Protein AF-T1IPJ6-F1 (afdb_monomer_lite)

Organism: Strigamia maritima (NCBI:txid126957)

Foldseek 3Di:
DLVVLLVQLLVCLVVLPLVSNLVSLVVLPPDDDDPVSLVSSVPQQQAQSDQQGGPLLSNQLVVNLSNNLSSVVSPRQQQRAYPVRAGSCNSNPDPSNLLSLQCSLLVCLLVQVLVSVVRSVNSPNDLQDANDLVWRQGSLLSNLARHDLVSNVSSVVSPHDLCDATPQQDGSLLSNLLVVPLRNNLSSLLSPHDQPRAGCHDPRHRHGSLNSCVVPPVSNVSNVVSVVVPPPDDDDDDDDDDPDDDPDDDDDDDDDDDDDDDDDDDDDDDDDDDDPPDPVVVVVLVVLLVLQFLNFPDKDFDDDDWAFQQAAAEEEEADDPDNPCPVLLVLLCVVLVVLLVVLNGHYDHPYHDDDDDDPPAAYEYEEEDLVVDPDALWWKWWGHHRYTYIYHNDSNVSLQNSLSVSSQCLSCSVVSTGTTMIGTGFWLAQAFEEEDEFEFLAWFWDLVLLLLVLLLVLSLSHQEYEYEYEDDPPDLDTNDDLVSLLVSQVSSVSSNHAYEDEYEYPDLDDDLVVVLVSVVVSVVSHPDQQEYEYDASRLVSCVVVLNQQPVCVSSVHDPNHQYEYEDAADDPSSVVSHHPRYEYEHEHAALDVRLVVRLVVCVVSVHAYEYEQEFLQQAEQQSLLLVSLVRLLSRLVSCSSHNYQYYYDHHPHQAGHDPLSVVSNSSSSSSSRRPVPDPCPSVLPCSLQSCCVSPQVWPVSCLSNLSNVLSVLQVVLQVQQDDDDDPRSHGLLVCLLQPVLPRRCFQPALVSLVVSLVVLVVSLVSLVVTDRPPSSLSVNLSSLSSNLSSLSSSQQQVQQDDPPDPDNTGDRPDLLSGDLVSLVVSLVSLVVSLVSLQVSSVVTTDPGNNCSNSVSSVVVSVSSDPPVPPPPPDD

Structure (mmCIF, N/CA/C/O backbone):
data_AF-T1IPJ6-F1
#
_entry.id   AF-T1IPJ6-F1
#
loop_
_atom_site.group_PDB
_atom_site.id
_atom_site.type_symbol
_atom_site.label_atom_id
_atom_site.label_alt_id
_atom_site.label_comp_id
_atom_site.label_asym_id
_atom_site.label_entity_id
_atom_site.label_seq_id
_atom_site.pdbx_PDB_ins_code
_atom_site.Cartn_x
_atom_site.Cartn_y
_atom_site.Cartn_z
_atom_site.occupancy
_atom_site.B_iso_or_equiv
_atom_site.auth_seq_id
_atom_site.auth_comp_id
_atom_site.auth_asym_id
_atom_site.auth_atom_id
_atom_site.pdbx_PDB_model_num
ATOM 1 N N . MET A 1 1 ? -5.850 -49.292 -16.847 1.00 57.34 1 MET A N 1
ATOM 2 C CA . MET A 1 1 ? -4.656 -48.462 -17.095 1.00 57.34 1 MET A CA 1
ATOM 3 C C . MET A 1 1 ? -3.926 -48.134 -15.794 1.00 57.34 1 MET A C 1
ATOM 5 O O . MET A 1 1 ? -2.875 -48.712 -15.601 1.00 57.34 1 MET A O 1
ATOM 9 N N . LEU A 1 2 ? -4.477 -47.335 -14.860 1.00 63.59 2 LEU A N 1
ATOM 10 C CA . LEU A 1 2 ? -3.765 -46.975 -13.610 1.00 63.59 2 LEU A CA 1
ATOM 11 C C . LEU A 1 2 ? -3.321 -48.197 -12.777 1.00 63.59 2 LEU A C 1
ATOM 13 O O . LEU A 1 2 ? -2.145 -48.334 -12.485 1.00 63.59 2 LEU A O 1
ATOM 17 N N . LYS A 1 3 ? -4.234 -49.143 -12.510 1.00 68.06 3 LYS A N 1
ATOM 18 C CA . LYS A 1 3 ? -3.939 -50.383 -11.763 1.00 68.06 3 LYS A CA 1
ATOM 19 C C . LYS A 1 3 ? -2.838 -51.242 -12.405 1.00 68.06 3 LYS A C 1
ATOM 21 O O . LYS A 1 3 ? -1.989 -51.778 -11.714 1.00 68.06 3 LYS A O 1
ATOM 26 N N . GLU A 1 4 ? -2.822 -51.315 -13.733 1.00 73.00 4 GLU A N 1
ATOM 27 C CA . GLU A 1 4 ? -1.823 -52.071 -14.500 1.00 73.00 4 GLU A CA 1
ATOM 28 C C . GLU A 1 4 ? -0.438 -51.406 -14.443 1.00 73.00 4 GLU A C 1
ATOM 30 O O . GLU A 1 4 ? 0.579 -52.087 -14.346 1.00 73.00 4 GLU A O 1
ATOM 35 N N . VAL A 1 5 ? -0.389 -50.068 -14.436 1.00 74.19 5 VAL A N 1
ATOM 36 C CA . VAL A 1 5 ? 0.849 -49.306 -14.209 1.00 74.19 5 VAL A CA 1
ATOM 37 C C . VAL A 1 5 ? 1.348 -49.510 -12.777 1.00 74.19 5 VAL A C 1
ATOM 39 O O . VAL A 1 5 ? 2.530 -49.791 -12.591 1.00 74.19 5 VAL A O 1
ATOM 42 N N . THR A 1 6 ? 0.464 -49.447 -11.777 1.00 76.81 6 THR A N 1
ATOM 43 C CA . THR A 1 6 ? 0.811 -49.694 -10.369 1.00 76.81 6 THR A CA 1
ATOM 44 C C . THR A 1 6 ? 1.368 -51.105 -10.162 1.00 76.81 6 THR A C 1
ATOM 46 O O . THR A 1 6 ? 2.433 -51.250 -9.565 1.00 76.81 6 THR A O 1
ATOM 49 N N . ASP A 1 7 ? 0.727 -52.134 -10.725 1.00 80.81 7 ASP A N 1
ATOM 50 C CA . ASP A 1 7 ? 1.185 -53.527 -10.627 1.00 80.81 7 ASP A CA 1
ATOM 51 C C . ASP A 1 7 ? 2.564 -53.724 -11.296 1.00 80.81 7 ASP A C 1
ATOM 53 O O . ASP A 1 7 ? 3.438 -54.410 -10.755 1.00 80.81 7 ASP A O 1
ATOM 57 N N . ASN A 1 8 ? 2.808 -53.060 -12.434 1.00 81.94 8 ASN A N 1
ATOM 58 C CA . ASN A 1 8 ? 4.106 -53.076 -13.116 1.00 81.94 8 ASN A CA 1
ATOM 59 C C . ASN A 1 8 ? 5.209 -52.377 -12.303 1.00 81.94 8 ASN A C 1
ATOM 61 O O . ASN A 1 8 ? 6.332 -52.883 -12.237 1.00 81.94 8 ASN A O 1
ATOM 65 N N . VAL A 1 9 ? 4.902 -51.244 -11.659 1.00 84.00 9 VAL A N 1
ATOM 66 C CA . VAL A 1 9 ? 5.847 -50.533 -10.781 1.00 84.00 9 VAL A CA 1
ATOM 67 C C . VAL A 1 9 ? 6.158 -51.369 -9.538 1.00 84.00 9 VAL A C 1
ATOM 69 O O . VAL A 1 9 ? 7.330 -51.535 -9.210 1.00 84.00 9 VAL A O 1
ATOM 72 N N . ILE A 1 10 ? 5.154 -51.978 -8.895 1.00 86.88 10 ILE A N 1
ATOM 73 C CA . ILE A 1 10 ? 5.358 -52.879 -7.747 1.00 86.88 10 ILE A CA 1
ATOM 74 C C . ILE A 1 10 ? 6.258 -54.058 -8.142 1.00 86.88 10 ILE A C 1
ATOM 76 O O . ILE A 1 10 ? 7.219 -54.362 -7.434 1.00 86.88 10 ILE A O 1
ATOM 80 N N . SER A 1 11 ? 6.005 -54.688 -9.295 1.00 86.75 11 SER A N 1
ATOM 81 C CA . SER A 1 11 ? 6.833 -55.791 -9.797 1.00 86.75 11 SER A CA 1
ATOM 82 C C . SER A 1 11 ? 8.279 -55.357 -10.075 1.00 86.75 11 SER A C 1
ATOM 84 O O . SER A 1 11 ? 9.223 -56.078 -9.743 1.00 86.75 11 SER A O 1
ATOM 86 N N . ALA A 1 12 ? 8.477 -54.158 -10.634 1.00 87.38 12 ALA A N 1
ATOM 87 C CA . ALA A 1 12 ? 9.804 -53.602 -10.885 1.00 87.38 12 ALA A CA 1
ATOM 88 C C . ALA A 1 12 ? 10.570 -53.302 -9.584 1.00 87.38 12 ALA A C 1
ATOM 90 O O . ALA A 1 12 ? 11.761 -53.612 -9.505 1.00 87.38 12 ALA A O 1
ATOM 91 N N . ILE A 1 13 ? 9.888 -52.778 -8.556 1.00 89.31 13 ILE A N 1
ATOM 92 C CA . ILE A 1 13 ? 10.457 -52.559 -7.217 1.00 89.31 13 ILE A CA 1
ATOM 93 C C . ILE A 1 13 ? 10.839 -53.902 -6.582 1.00 89.31 13 ILE A C 1
ATOM 95 O O . ILE A 1 13 ? 11.974 -54.078 -6.155 1.00 89.31 13 ILE A O 1
ATOM 99 N N . GLN A 1 14 ? 9.967 -54.913 -6.605 1.00 88.31 14 GLN A N 1
ATOM 100 C CA . GLN A 1 14 ? 10.289 -56.245 -6.065 1.00 88.31 14 GLN A CA 1
ATOM 101 C C . GLN A 1 14 ? 11.511 -56.894 -6.740 1.00 88.31 14 GLN A C 1
ATOM 103 O O . GLN A 1 14 ? 12.242 -57.652 -6.105 1.00 88.31 14 GLN A O 1
ATOM 108 N N . GLN A 1 15 ? 11.758 -56.574 -8.012 1.00 87.50 15 GLN A N 1
ATOM 109 C CA . GLN A 1 15 ? 12.904 -57.062 -8.784 1.00 87.50 15 GLN A CA 1
ATOM 110 C C . GLN A 1 15 ? 14.141 -56.148 -8.709 1.00 87.50 15 GLN A C 1
ATOM 112 O O . GLN A 1 15 ? 15.172 -56.488 -9.286 1.00 87.50 15 GLN A O 1
ATOM 117 N N . GLY A 1 16 ? 14.057 -54.992 -8.039 1.00 86.50 16 GLY A N 1
ATOM 118 C CA . GLY A 1 16 ? 15.157 -54.027 -7.914 1.00 86.50 16 GLY A CA 1
ATOM 119 C C . GLY A 1 16 ? 15.532 -53.309 -9.215 1.00 86.50 16 GLY A C 1
ATOM 120 O O . GLY A 1 16 ? 16.659 -52.834 -9.353 1.00 86.50 16 GLY A O 1
ATOM 121 N N . ARG A 1 17 ? 14.617 -53.231 -10.189 1.00 87.94 17 ARG A N 1
ATOM 122 C CA . ARG A 1 17 ? 14.863 -52.628 -11.511 1.00 87.94 17 ARG A CA 1
ATOM 123 C C . ARG A 1 17 ? 14.587 -51.122 -11.514 1.00 87.94 17 ARG A C 1
ATOM 125 O O . ARG A 1 17 ? 13.524 -50.669 -11.940 1.00 87.94 17 ARG A O 1
ATOM 132 N N . ALA A 1 18 ? 15.552 -50.340 -11.027 1.00 86.12 18 ALA A N 1
ATOM 133 C CA . ALA A 1 18 ? 15.455 -48.878 -10.925 1.00 86.12 18 ALA A CA 1
ATOM 134 C C . ALA A 1 18 ? 15.287 -48.167 -12.286 1.00 86.12 18 ALA A C 1
ATOM 136 O O . ALA A 1 18 ? 14.641 -47.126 -12.376 1.00 86.12 18 ALA A O 1
ATOM 137 N N . ASP A 1 19 ? 15.844 -48.738 -13.352 1.00 81.94 19 ASP A N 1
ATOM 138 C CA . ASP A 1 19 ? 15.721 -48.295 -14.744 1.00 81.94 19 ASP A CA 1
ATOM 139 C C . ASP A 1 19 ? 14.279 -48.393 -15.268 1.00 81.94 19 ASP A C 1
ATOM 141 O O . ASP A 1 19 ? 13.773 -47.459 -15.898 1.00 81.94 19 ASP A O 1
ATOM 145 N N . VAL A 1 20 ? 13.597 -49.495 -14.947 1.00 81.31 20 VAL A N 1
ATOM 146 C CA . VAL A 1 20 ? 12.186 -49.717 -15.286 1.00 81.31 20 VAL A CA 1
ATOM 147 C C . VAL A 1 20 ? 11.293 -48.791 -14.463 1.00 81.31 20 VAL A C 1
ATOM 149 O O . VAL A 1 20 ? 10.418 -48.145 -15.032 1.00 81.31 20 VAL A O 1
ATOM 152 N N . VAL A 1 21 ? 11.552 -48.649 -13.157 1.00 82.62 21 VAL A N 1
ATOM 153 C CA . VAL A 1 21 ? 10.819 -47.709 -12.287 1.00 82.62 21 VAL A CA 1
ATOM 154 C C . VAL A 1 21 ? 10.954 -46.272 -12.798 1.00 82.62 21 VAL A C 1
ATOM 156 O O . VAL A 1 21 ? 9.948 -45.589 -12.965 1.00 82.62 21 VAL A O 1
ATOM 159 N N . ARG A 1 22 ? 12.172 -45.827 -13.136 1.00 81.44 22 ARG A N 1
ATOM 160 C CA . ARG A 1 22 ? 12.411 -44.495 -13.712 1.00 81.44 22 ARG A CA 1
ATOM 161 C C . ARG A 1 22 ? 11.648 -44.300 -15.018 1.00 81.44 22 ARG A C 1
ATOM 163 O O . ARG A 1 22 ? 11.016 -43.265 -15.176 1.00 81.44 22 ARG A O 1
ATOM 170 N N . SER A 1 23 ? 11.694 -45.282 -15.918 1.00 79.31 23 SER A N 1
ATOM 171 C CA . SER A 1 23 ? 11.015 -45.204 -17.218 1.00 79.31 23 SER A CA 1
ATOM 172 C C . SER A 1 23 ? 9.496 -45.128 -17.059 1.00 79.31 23 SER A C 1
ATOM 174 O O . SER A 1 23 ? 8.848 -44.325 -17.723 1.00 79.31 23 SER A O 1
ATOM 176 N N . LEU A 1 24 ? 8.922 -45.919 -16.149 1.00 73.56 24 LEU A N 1
ATOM 177 C CA . LEU A 1 24 ? 7.483 -45.924 -15.877 1.00 73.56 24 LEU A CA 1
ATOM 178 C C . LEU A 1 24 ? 7.009 -44.625 -15.204 1.00 73.56 24 LEU A C 1
ATOM 180 O O . LEU A 1 24 ? 5.943 -44.135 -15.556 1.00 73.56 24 LEU A O 1
ATOM 184 N N . ILE A 1 25 ? 7.815 -44.037 -14.311 1.00 71.19 25 ILE A N 1
ATOM 185 C CA . ILE A 1 25 ? 7.534 -42.733 -13.680 1.00 71.19 25 ILE A CA 1
ATOM 186 C C . ILE A 1 25 ? 7.756 -41.568 -14.668 1.00 71.19 25 ILE A C 1
ATOM 188 O O . ILE A 1 25 ? 7.044 -40.566 -14.617 1.00 71.19 25 ILE A O 1
ATOM 192 N N . SER A 1 26 ? 8.708 -41.678 -15.603 1.00 64.44 26 SER A N 1
ATOM 193 C CA . SER A 1 26 ? 8.954 -40.640 -16.615 1.00 64.44 26 SER A CA 1
ATOM 194 C C . SER A 1 26 ? 7.935 -40.655 -17.755 1.00 64.44 26 SER A C 1
ATOM 196 O O . SER A 1 26 ? 7.576 -39.592 -18.246 1.00 64.44 26 SER A O 1
ATOM 198 N N . LEU A 1 27 ? 7.436 -41.832 -18.155 1.00 58.78 27 LEU A N 1
ATOM 199 C CA . LEU A 1 27 ? 6.399 -41.971 -19.188 1.00 58.78 27 LEU A CA 1
ATOM 200 C C . LEU A 1 27 ? 5.051 -41.368 -18.755 1.00 58.78 27 LEU A C 1
ATOM 202 O O . LEU A 1 27 ? 4.251 -41.003 -19.609 1.00 58.78 27 LEU A O 1
ATOM 206 N N . SER A 1 28 ? 4.807 -41.201 -17.450 1.00 49.44 28 SER A N 1
ATOM 207 C CA . SER A 1 28 ? 3.683 -40.409 -16.926 1.00 49.44 28 SER A CA 1
ATOM 208 C C . SER A 1 28 ? 3.908 -38.888 -16.953 1.00 49.44 28 SER A C 1
ATOM 210 O O . SER A 1 28 ? 2.969 -38.144 -16.685 1.00 49.44 28 SER A O 1
ATOM 212 N N . GLY A 1 29 ? 5.118 -38.415 -17.278 1.00 44.47 29 GLY A N 1
ATOM 213 C CA . GLY A 1 29 ? 5.502 -36.997 -17.236 1.00 44.47 29 GLY A CA 1
ATOM 214 C C . GLY A 1 29 ? 6.046 -36.410 -18.544 1.00 44.47 29 GLY A C 1
ATOM 215 O O . GLY A 1 29 ? 6.404 -35.235 -18.560 1.00 44.47 29 GLY A O 1
ATOM 216 N N . SER A 1 30 ? 6.134 -37.179 -19.632 1.00 37.66 30 SER A N 1
ATOM 217 C CA . SER A 1 30 ? 6.781 -36.738 -20.874 1.00 37.66 30 SER A CA 1
ATOM 218 C C . SER A 1 30 ? 5.843 -36.694 -22.080 1.00 37.66 30 SER A C 1
ATOM 220 O O . SER A 1 30 ? 6.187 -37.279 -23.096 1.00 37.66 30 SER A O 1
ATOM 222 N N . ASP A 1 31 ? 4.695 -36.022 -21.957 1.00 35.75 31 ASP A N 1
ATOM 223 C CA . ASP A 1 31 ? 3.960 -35.415 -23.078 1.00 35.75 31 ASP A CA 1
ATOM 224 C C . ASP A 1 31 ? 2.959 -34.358 -22.548 1.00 35.75 31 ASP A C 1
ATOM 226 O O . ASP A 1 31 ? 2.147 -34.634 -21.665 1.00 35.75 31 ASP A O 1
ATOM 230 N N . ASP A 1 32 ? 3.066 -33.145 -23.101 1.00 35.41 32 ASP A N 1
ATOM 231 C CA . ASP A 1 32 ? 2.156 -31.990 -23.050 1.00 35.41 32 ASP A CA 1
ATOM 232 C C . ASP A 1 32 ? 1.710 -31.362 -21.708 1.00 35.41 32 ASP A C 1
ATOM 234 O O . ASP A 1 32 ? 1.097 -31.985 -20.845 1.00 35.41 32 ASP A O 1
ATOM 238 N N . ASN A 1 33 ? 1.967 -30.043 -21.648 1.00 39.28 33 ASN A N 1
ATOM 239 C CA . ASN A 1 33 ? 1.300 -28.865 -21.044 1.00 39.28 33 ASN A CA 1
ATOM 240 C C . ASN A 1 33 ? -0.106 -28.962 -20.385 1.00 39.28 33 ASN A C 1
ATOM 242 O O . ASN A 1 33 ? -0.797 -27.950 -20.272 1.00 39.28 33 ASN A O 1
ATOM 246 N N . SER A 1 34 ? -0.553 -30.113 -19.902 1.00 37.41 34 SER A N 1
ATOM 247 C CA . SER A 1 34 ? -1.817 -30.266 -19.186 1.00 37.41 34 SER A CA 1
ATOM 248 C C . SER A 1 34 ? -1.556 -30.389 -17.686 1.00 37.41 34 SER A C 1
ATOM 250 O O . SER A 1 34 ? -0.837 -31.271 -17.213 1.00 37.41 34 SER A O 1
ATOM 252 N N . THR A 1 35 ? -2.175 -29.500 -16.914 1.00 39.72 35 THR A N 1
ATOM 253 C CA . THR A 1 35 ? -2.265 -29.582 -15.452 1.00 39.72 35 THR A CA 1
ATOM 254 C C . THR A 1 35 ? -2.749 -30.966 -14.989 1.00 39.72 35 THR A C 1
ATOM 256 O O . THR A 1 35 ? -2.318 -31.434 -13.945 1.00 39.72 35 THR A O 1
ATOM 259 N N . GLU A 1 36 ? -3.519 -31.700 -15.798 1.00 36.47 36 GLU A N 1
ATOM 260 C CA . GLU A 1 36 ? -3.984 -33.065 -15.507 1.00 36.47 36 GLU A CA 1
ATOM 261 C C . GLU A 1 36 ? -2.884 -34.134 -15.314 1.00 36.47 36 GLU A C 1
ATOM 263 O O . GLU A 1 36 ? -3.099 -35.074 -14.546 1.00 36.47 36 GLU A O 1
ATOM 268 N N . ASN A 1 37 ? -1.705 -34.039 -15.944 1.00 38.59 37 ASN A N 1
ATOM 269 C CA . ASN A 1 37 ? -0.691 -35.112 -15.853 1.00 38.59 37 ASN A CA 1
ATOM 270 C C . ASN A 1 37 ? 0.210 -35.016 -14.605 1.00 38.59 37 ASN A C 1
ATOM 272 O O . ASN A 1 37 ? 0.596 -36.043 -14.036 1.00 38.59 37 ASN A O 1
ATOM 276 N N . VAL A 1 38 ? 0.452 -33.805 -14.088 1.00 41.94 38 VAL A N 1
ATOM 277 C CA . VAL A 1 38 ? 1.036 -33.624 -12.741 1.00 41.94 38 VAL A CA 1
ATOM 278 C C . VAL A 1 38 ? 0.061 -34.149 -11.679 1.00 41.94 38 VAL A C 1
ATOM 280 O O . VAL A 1 38 ? 0.471 -34.831 -10.739 1.00 41.94 38 VAL A O 1
ATOM 283 N N . PHE A 1 39 ? -1.244 -33.937 -11.890 1.00 40.78 39 PHE A N 1
ATOM 284 C CA . PHE A 1 39 ? -2.306 -34.502 -11.056 1.00 40.78 39 PHE A CA 1
ATOM 285 C C . PHE A 1 39 ? -2.345 -36.041 -11.091 1.00 40.78 39 PHE A C 1
ATOM 287 O O . PHE A 1 39 ? -2.581 -36.647 -10.053 1.00 40.78 39 PHE A O 1
ATOM 294 N N . ARG A 1 40 ? -2.055 -36.702 -12.224 1.00 43.94 40 ARG A N 1
ATOM 295 C CA . ARG A 1 40 ? -2.034 -38.180 -12.317 1.00 43.94 40 ARG A CA 1
ATOM 296 C C . ARG A 1 40 ? -0.819 -38.840 -11.663 1.00 43.94 40 ARG A C 1
ATOM 298 O O . ARG A 1 40 ? -0.954 -39.943 -11.140 1.00 43.94 40 ARG A O 1
ATOM 305 N N . THR A 1 41 ? 0.343 -38.185 -11.672 1.00 48.28 41 THR A N 1
ATOM 306 C CA . THR A 1 41 ? 1.586 -38.747 -11.105 1.00 48.28 41 THR A CA 1
ATOM 307 C C . THR A 1 41 ? 1.587 -38.676 -9.571 1.00 48.28 41 THR A C 1
ATOM 309 O O . THR A 1 41 ? 1.975 -39.636 -8.908 1.00 48.28 41 THR A O 1
ATOM 312 N N . ASN A 1 42 ? 1.025 -37.604 -8.997 1.00 51.09 42 ASN A N 1
ATOM 313 C CA . ASN A 1 42 ? 0.790 -37.501 -7.551 1.00 51.09 42 ASN A CA 1
ATOM 314 C C . ASN A 1 42 ? -0.310 -38.447 -7.037 1.00 51.09 42 ASN A C 1
ATOM 316 O O . ASN A 1 42 ? -0.324 -38.755 -5.848 1.00 51.09 42 ASN A O 1
ATOM 320 N N . MET A 1 43 ? -1.214 -38.925 -7.905 1.00 52.44 43 MET A N 1
ATOM 321 C CA . MET A 1 43 ? -2.406 -39.672 -7.481 1.00 52.44 43 MET A CA 1
ATOM 322 C C . MET A 1 43 ? -2.145 -41.122 -7.059 1.00 52.44 43 MET A C 1
ATOM 324 O O . MET A 1 43 ? -3.061 -41.720 -6.531 1.00 52.44 43 MET A O 1
ATOM 328 N N . PHE A 1 44 ? -0.967 -41.714 -7.307 1.00 72.62 44 PHE A N 1
ATOM 329 C CA . PHE A 1 44 ? -0.690 -43.102 -6.878 1.00 72.62 44 PHE A CA 1
ATOM 330 C C . PHE A 1 44 ? 0.613 -43.287 -6.088 1.00 72.62 44 PHE A C 1
ATOM 332 O O . PHE A 1 44 ? 0.774 -44.308 -5.423 1.00 72.62 44 PHE A O 1
ATOM 339 N N . ILE A 1 45 ? 1.565 -42.345 -6.152 1.00 80.81 45 ILE A N 1
ATOM 340 C CA . ILE A 1 45 ? 2.873 -42.486 -5.480 1.00 80.81 45 ILE A CA 1
ATOM 341 C C . ILE A 1 45 ? 2.714 -42.581 -3.954 1.00 80.81 45 ILE A C 1
ATOM 343 O O . ILE A 1 45 ? 3.431 -43.348 -3.304 1.00 80.81 45 ILE A O 1
ATOM 347 N N . ASN A 1 46 ? 1.746 -41.846 -3.403 1.00 86.31 46 ASN A N 1
ATOM 348 C CA . ASN A 1 46 ? 1.460 -41.786 -1.970 1.00 86.31 46 ASN A CA 1
ATOM 349 C C . ASN A 1 46 ? 0.271 -42.670 -1.547 1.00 86.31 46 ASN A C 1
ATOM 351 O O . ASN A 1 46 ? -0.085 -42.684 -0.371 1.00 86.31 46 ASN A O 1
ATOM 355 N N . ASP A 1 47 ? -0.314 -43.437 -2.472 1.00 85.38 47 ASP A N 1
ATOM 356 C CA . ASP A 1 47 ? -1.413 -44.354 -2.172 1.00 85.38 47 ASP A CA 1
ATOM 357 C C . ASP A 1 47 ? -0.910 -45.629 -1.478 1.00 85.38 47 ASP A C 1
ATOM 359 O O . ASP A 1 47 ? 0.179 -46.143 -1.753 1.00 85.38 47 ASP A O 1
ATOM 363 N N . LEU A 1 48 ? -1.747 -46.197 -0.608 1.00 83.50 48 LEU A N 1
ATOM 364 C CA . LEU A 1 48 ? -1.491 -47.458 0.097 1.00 83.50 48 LEU A CA 1
ATOM 365 C C . LEU A 1 48 ? -1.743 -48.665 -0.821 1.00 83.50 48 LEU A C 1
ATOM 367 O O . LEU A 1 48 ? -2.724 -49.393 -0.679 1.00 83.50 48 LEU A O 1
ATOM 371 N N . VAL A 1 49 ? -0.859 -48.853 -1.799 1.00 84.12 49 VAL A N 1
ATOM 372 C CA . VAL A 1 49 ? -1.010 -49.854 -2.872 1.00 84.12 49 VAL A CA 1
ATOM 373 C C . VAL A 1 49 ? -0.368 -51.211 -2.566 1.00 84.12 49 VAL A C 1
ATOM 375 O O . VAL A 1 49 ? -0.565 -52.162 -3.319 1.00 84.12 49 VAL A O 1
ATOM 378 N N . THR A 1 50 ? 0.396 -51.330 -1.477 1.00 82.31 50 THR A N 1
ATOM 379 C CA . THR A 1 50 ? 1.080 -52.572 -1.074 1.00 82.31 50 THR A CA 1
ATOM 380 C C . THR A 1 50 ? 0.681 -53.000 0.339 1.00 82.31 50 THR A C 1
ATOM 382 O O . THR A 1 50 ? 0.200 -52.185 1.126 1.00 82.31 50 THR A O 1
ATOM 385 N N . GLU A 1 51 ? 0.934 -54.263 0.706 1.00 78.19 51 GLU A N 1
ATOM 386 C CA . GLU A 1 51 ? 0.748 -54.741 2.092 1.00 78.19 51 GLU A CA 1
ATOM 387 C C . GLU A 1 51 ? 1.587 -53.945 3.110 1.00 78.19 51 GLU A C 1
ATOM 389 O O . GLU A 1 51 ? 1.210 -53.830 4.274 1.00 78.19 51 GLU A O 1
ATOM 394 N N . GLU A 1 52 ? 2.700 -53.358 2.663 1.00 76.25 52 GLU A N 1
ATOM 395 C CA . GLU A 1 52 ? 3.617 -52.551 3.475 1.00 76.25 52 GLU A CA 1
ATOM 396 C C . GLU A 1 52 ? 3.238 -51.063 3.527 1.00 76.25 52 GLU A C 1
ATOM 398 O O . GLU A 1 52 ? 3.882 -50.304 4.250 1.00 76.25 52 GLU A O 1
ATOM 403 N N . GLY A 1 53 ? 2.216 -50.636 2.775 1.00 87.19 53 GLY A N 1
ATOM 404 C CA . GLY A 1 53 ? 1.808 -49.240 2.608 1.00 87.19 53 GLY A CA 1
ATOM 405 C C . GLY A 1 53 ? 2.097 -48.701 1.206 1.00 87.19 53 GLY A C 1
ATOM 406 O O . GLY A 1 53 ? 1.731 -49.322 0.204 1.00 87.19 53 GLY A O 1
ATOM 407 N N . THR A 1 54 ? 2.733 -47.531 1.125 1.00 90.62 54 THR A N 1
ATOM 408 C CA . THR A 1 54 ? 3.064 -46.876 -0.156 1.00 90.62 54 THR A CA 1
ATOM 409 C C . THR A 1 54 ? 4.222 -47.558 -0.890 1.00 90.62 54 THR A C 1
ATOM 411 O O . THR A 1 54 ? 4.949 -48.381 -0.327 1.00 90.62 54 THR A O 1
ATOM 414 N N . LEU A 1 55 ? 4.449 -47.180 -2.153 1.00 89.50 55 LEU A N 1
ATOM 415 C CA . LEU A 1 55 ? 5.609 -47.645 -2.929 1.00 89.50 55 LEU A CA 1
ATOM 416 C C . LEU A 1 55 ? 6.943 -47.315 -2.238 1.00 89.50 55 LEU A C 1
ATOM 418 O O . LEU A 1 55 ? 7.894 -48.093 -2.329 1.00 89.50 55 LEU A O 1
ATOM 422 N N . LEU A 1 56 ? 6.989 -46.192 -1.510 1.00 91.25 56 LEU A N 1
ATOM 423 C CA . LEU A 1 56 ? 8.151 -45.782 -0.728 1.00 91.25 56 LEU A CA 1
ATOM 424 C C . LEU A 1 56 ? 8.417 -46.755 0.433 1.00 91.25 56 LEU A C 1
ATOM 426 O O . LEU A 1 56 ? 9.552 -47.189 0.599 1.00 91.25 56 LEU A O 1
ATOM 430 N N . HIS A 1 57 ? 7.383 -47.199 1.161 1.00 91.69 57 HIS A N 1
ATOM 431 C CA . HIS A 1 57 ? 7.531 -48.201 2.230 1.00 91.69 57 HIS A CA 1
ATOM 432 C C . HIS A 1 57 ? 8.120 -49.517 1.710 1.00 91.69 57 HIS A C 1
ATOM 434 O O . HIS A 1 57 ? 9.040 -50.071 2.318 1.00 91.69 57 HIS A O 1
ATOM 440 N N . LEU A 1 58 ? 7.628 -50.003 0.564 1.00 90.06 58 LEU A N 1
ATOM 441 C CA . LEU A 1 58 ? 8.131 -51.228 -0.057 1.00 90.06 58 LEU A CA 1
ATOM 442 C C . LEU A 1 58 ? 9.609 -51.089 -0.456 1.00 90.06 58 LEU A C 1
ATOM 444 O O . LEU A 1 58 ? 10.417 -51.960 -0.130 1.00 90.06 58 LEU A O 1
ATOM 448 N N . ALA A 1 59 ? 9.975 -49.994 -1.128 1.00 91.19 59 ALA A N 1
ATOM 449 C CA . ALA A 1 59 ? 11.351 -49.747 -1.560 1.00 91.19 59 ALA A CA 1
ATOM 450 C C . ALA A 1 59 ? 12.320 -49.618 -0.369 1.00 91.19 59 ALA A C 1
ATOM 452 O O . ALA A 1 59 ? 13.425 -50.172 -0.399 1.00 91.19 59 ALA A O 1
ATOM 453 N N . THR A 1 60 ? 11.883 -48.957 0.705 1.00 91.81 60 THR A N 1
ATOM 454 C CA . THR A 1 60 ? 12.669 -48.782 1.930 1.00 91.81 60 THR A CA 1
ATOM 455 C C . THR A 1 60 ? 12.854 -50.095 2.683 1.00 91.81 60 THR A C 1
ATOM 457 O O . THR A 1 60 ? 13.978 -50.424 3.066 1.00 91.81 60 THR A O 1
ATOM 460 N N . LYS A 1 61 ? 11.805 -50.922 2.798 1.00 88.81 61 LYS A N 1
ATOM 461 C CA . LYS A 1 61 ? 11.891 -52.263 3.403 1.00 88.81 61 LYS A CA 1
ATOM 462 C C . LYS A 1 61 ? 12.830 -53.198 2.640 1.00 88.81 61 LYS A C 1
ATOM 464 O O . LYS A 1 61 ? 13.556 -53.977 3.256 1.00 88.81 61 LYS A O 1
ATOM 469 N N . LEU A 1 62 ? 12.830 -53.121 1.308 1.00 89.25 62 LEU A N 1
ATOM 470 C CA . LEU A 1 62 ? 13.721 -53.904 0.444 1.00 89.25 62 LEU A CA 1
ATOM 471 C C . LEU A 1 62 ? 15.158 -53.354 0.391 1.00 89.25 62 LEU A C 1
ATOM 473 O O . LEU A 1 62 ? 16.005 -53.932 -0.289 1.00 89.25 62 LEU A O 1
ATOM 477 N N . ASN A 1 63 ? 15.449 -52.268 1.115 1.00 89.81 63 ASN A N 1
ATOM 478 C CA . ASN A 1 63 ? 16.753 -51.613 1.176 1.00 89.81 63 ASN A CA 1
ATOM 479 C C . ASN A 1 63 ? 17.283 -51.153 -0.204 1.00 89.81 63 ASN A C 1
ATOM 481 O O . ASN A 1 63 ? 18.482 -51.225 -0.479 1.00 89.81 63 ASN A O 1
ATOM 485 N N . GLN A 1 64 ? 16.392 -50.689 -1.089 1.00 90.50 64 GLN A N 1
ATOM 486 C CA . GLN A 1 64 ? 16.720 -50.281 -2.462 1.00 90.50 64 GLN A CA 1
ATOM 487 C C . GLN A 1 64 ? 16.929 -48.765 -2.571 1.00 90.50 64 GLN A C 1
ATOM 489 O O . GLN A 1 64 ? 16.042 -48.022 -2.991 1.00 90.50 64 GLN A O 1
ATOM 494 N N . THR A 1 65 ? 18.125 -48.297 -2.214 1.00 91.25 65 THR A N 1
ATOM 495 C CA . THR A 1 65 ? 18.454 -46.862 -2.105 1.00 91.25 65 THR A CA 1
ATOM 496 C C . THR A 1 65 ? 18.218 -46.068 -3.395 1.00 91.25 65 THR A C 1
ATOM 498 O O . THR A 1 65 ? 17.700 -44.954 -3.342 1.00 91.25 65 THR A O 1
ATOM 501 N N . ASP A 1 66 ? 18.528 -46.631 -4.564 1.00 88.88 66 ASP A N 1
ATOM 502 C CA . ASP A 1 66 ? 18.344 -45.940 -5.849 1.00 88.88 66 ASP A CA 1
ATOM 503 C C . ASP A 1 66 ? 16.869 -45.747 -6.217 1.00 88.88 66 ASP A C 1
ATOM 505 O O . ASP A 1 66 ? 16.498 -44.717 -6.779 1.00 88.88 66 ASP A O 1
ATOM 509 N N . ILE A 1 67 ? 16.014 -46.709 -5.867 1.00 89.44 67 ILE A N 1
ATOM 510 C CA . ILE A 1 67 ? 14.567 -46.617 -6.086 1.00 89.44 67 ILE A CA 1
ATOM 511 C C . ILE A 1 67 ? 13.948 -45.638 -5.089 1.00 89.44 67 ILE A C 1
ATOM 513 O O . ILE A 1 67 ? 13.129 -44.817 -5.490 1.00 89.44 67 ILE A O 1
ATOM 517 N N . VAL A 1 68 ? 14.389 -45.651 -3.827 1.00 91.62 68 VAL A N 1
ATOM 518 C CA . VAL A 1 68 ? 13.970 -44.660 -2.823 1.00 91.62 68 VAL A CA 1
ATOM 519 C C . VAL A 1 68 ? 14.318 -43.243 -3.287 1.00 91.62 68 VAL A C 1
ATOM 521 O O . VAL A 1 68 ? 13.439 -42.388 -3.311 1.00 91.62 68 VAL A O 1
ATOM 524 N N . ARG A 1 69 ? 15.543 -42.996 -3.778 1.00 90.44 69 ARG A N 1
ATOM 525 C CA . ARG A 1 69 ? 15.918 -41.694 -4.368 1.00 90.44 69 ARG A CA 1
ATOM 526 C C . ARG A 1 69 ? 15.001 -41.288 -5.520 1.00 90.44 69 ARG A C 1
ATOM 528 O O . ARG A 1 69 ? 14.619 -40.127 -5.608 1.00 90.44 69 ARG A O 1
ATOM 535 N N . LEU A 1 70 ? 14.659 -42.224 -6.407 1.00 87.50 70 LEU A N 1
ATOM 536 C CA . LEU A 1 70 ? 13.767 -41.949 -7.537 1.00 87.50 70 LEU A CA 1
ATOM 537 C C . LEU A 1 70 ? 12.351 -41.595 -7.091 1.00 87.50 70 LEU A C 1
ATOM 539 O O . LEU A 1 70 ? 11.762 -40.677 -7.651 1.00 87.50 70 LEU A O 1
ATOM 543 N N . LEU A 1 71 ? 11.824 -42.296 -6.089 1.00 87.62 71 LEU A N 1
ATOM 544 C CA . LEU A 1 71 ? 10.498 -42.027 -5.540 1.00 87.62 71 LEU A CA 1
ATOM 545 C C . LEU A 1 71 ? 10.457 -40.680 -4.807 1.00 87.62 71 LEU A C 1
ATOM 547 O O . LEU A 1 71 ? 9.527 -39.910 -5.027 1.00 87.62 71 LEU A O 1
ATOM 551 N N . LEU A 1 72 ? 11.478 -40.349 -4.008 1.00 88.88 72 LEU A N 1
ATOM 552 C CA . LEU A 1 72 ? 11.584 -39.045 -3.338 1.00 88.88 72 LEU A CA 1
ATOM 553 C C . LEU A 1 72 ? 11.672 -37.896 -4.357 1.00 88.88 72 LEU A C 1
ATOM 555 O O . LEU A 1 72 ? 10.929 -36.924 -4.246 1.00 88.88 72 LEU A O 1
ATOM 559 N N . LEU A 1 73 ? 12.486 -38.050 -5.411 1.00 84.56 73 LEU A N 1
ATOM 560 C CA . LEU A 1 73 ? 12.560 -37.089 -6.523 1.00 84.56 73 LEU A CA 1
ATOM 561 C C . LEU A 1 73 ? 11.230 -36.937 -7.277 1.00 84.56 73 LEU A C 1
ATOM 563 O O . LEU A 1 73 ? 10.960 -35.873 -7.828 1.00 84.56 73 LEU A O 1
ATOM 567 N N . ALA A 1 74 ? 10.409 -37.988 -7.312 1.00 81.69 74 ALA A N 1
ATOM 568 C CA . ALA A 1 74 ? 9.090 -37.982 -7.938 1.00 81.69 74 ALA A CA 1
ATOM 569 C C . ALA A 1 74 ? 7.978 -37.412 -7.033 1.00 81.69 74 ALA A C 1
ATOM 571 O O . ALA A 1 74 ? 6.823 -37.393 -7.450 1.00 81.69 74 ALA A O 1
ATOM 572 N N . GLY A 1 75 ? 8.304 -36.941 -5.822 1.00 82.94 75 GLY A N 1
ATOM 573 C CA . GLY A 1 75 ? 7.344 -36.331 -4.896 1.00 82.94 75 GLY A CA 1
ATOM 574 C C . GLY A 1 75 ? 6.730 -37.290 -3.872 1.00 82.94 75 GLY A C 1
ATOM 575 O O . GLY A 1 75 ? 5.683 -36.980 -3.304 1.00 82.94 75 GLY A O 1
ATOM 576 N N . ALA A 1 76 ? 7.353 -38.447 -3.618 1.00 88.00 76 ALA A N 1
ATOM 577 C CA . ALA A 1 76 ? 6.897 -39.346 -2.562 1.00 88.00 76 ALA A CA 1
ATOM 578 C C . ALA A 1 76 ? 7.016 -38.693 -1.174 1.00 88.00 76 ALA A C 1
ATOM 580 O O . ALA A 1 76 ? 8.078 -38.192 -0.782 1.00 88.00 76 ALA A O 1
ATOM 581 N N . ASP A 1 77 ? 5.919 -38.725 -0.422 1.00 88.69 77 ASP A N 1
ATOM 582 C CA . ASP A 1 77 ? 5.835 -38.194 0.930 1.00 88.69 77 ASP A CA 1
ATOM 583 C C . ASP A 1 77 ? 6.265 -39.272 1.946 1.00 88.69 77 ASP A C 1
ATOM 585 O O . ASP A 1 77 ? 5.580 -40.290 2.104 1.00 88.69 77 ASP A O 1
ATOM 589 N N . PRO A 1 78 ? 7.406 -39.083 2.635 1.00 90.25 78 PRO A N 1
ATOM 590 C CA . PRO A 1 78 ? 7.904 -40.041 3.605 1.00 90.25 78 PRO A CA 1
ATOM 591 C C . PRO A 1 78 ? 7.092 -40.074 4.899 1.00 90.25 78 PRO A C 1
ATOM 593 O O . PRO A 1 78 ? 7.240 -41.046 5.641 1.00 90.25 78 PRO A O 1
ATOM 596 N N . GLY A 1 79 ? 6.257 -39.058 5.154 1.00 88.06 79 GLY A N 1
ATOM 597 C CA . GLY A 1 79 ? 5.420 -38.934 6.347 1.00 88.06 79 GLY A CA 1
ATOM 598 C C . GLY A 1 79 ? 4.111 -39.721 6.288 1.00 88.06 79 GLY A C 1
ATOM 599 O O . GLY A 1 79 ? 3.436 -39.846 7.309 1.00 88.06 79 GLY A O 1
ATOM 600 N N . VAL A 1 80 ? 3.747 -40.282 5.128 1.00 89.12 80 VAL A N 1
ATOM 601 C CA . VAL A 1 80 ? 2.560 -41.141 5.007 1.00 89.12 80 VAL A CA 1
ATOM 602 C C . VAL A 1 80 ? 2.741 -42.375 5.884 1.00 89.12 80 VAL A C 1
ATOM 604 O O . VAL A 1 80 ? 3.770 -43.041 5.812 1.00 89.12 80 VAL A O 1
ATOM 607 N N . GLN A 1 81 ? 1.729 -42.698 6.686 1.00 89.38 81 GLN A N 1
ATOM 608 C CA . GLN A 1 81 ? 1.719 -43.895 7.520 1.00 89.38 81 GLN A CA 1
ATOM 609 C C . GLN A 1 81 ? 1.101 -45.077 6.773 1.00 89.38 81 GLN A C 1
ATOM 611 O O . GLN A 1 81 ? 0.072 -44.945 6.110 1.00 89.38 81 GLN A O 1
ATOM 616 N N . ASN A 1 82 ? 1.715 -46.251 6.895 1.00 88.38 82 ASN A N 1
ATOM 617 C CA . ASN A 1 82 ? 1.146 -47.499 6.404 1.00 88.38 82 ASN A CA 1
ATOM 618 C C . ASN A 1 82 ? 0.039 -48.045 7.328 1.00 88.38 82 ASN A C 1
ATOM 620 O O . ASN A 1 82 ? -0.291 -47.475 8.367 1.00 88.38 82 ASN A O 1
ATOM 624 N N . ASN A 1 83 ? -0.508 -49.214 6.980 1.00 85.25 83 ASN A N 1
ATOM 625 C CA . ASN A 1 83 ? -1.544 -49.898 7.768 1.00 85.25 83 ASN A CA 1
ATOM 626 C C . ASN A 1 83 ? -1.086 -50.321 9.182 1.00 85.25 83 ASN A C 1
ATOM 628 O O . ASN A 1 83 ? -1.914 -50.726 9.995 1.00 85.25 83 ASN A O 1
ATOM 632 N N . TYR A 1 84 ? 0.214 -50.236 9.475 1.00 85.69 84 TYR A N 1
ATOM 633 C CA . TYR A 1 84 ? 0.811 -50.498 10.785 1.00 85.69 84 TYR A CA 1
ATOM 634 C C . TYR A 1 84 ? 1.144 -49.207 11.551 1.00 85.69 84 TYR A C 1
ATOM 636 O O . TYR A 1 84 ? 1.815 -49.278 12.577 1.00 85.69 84 TYR A O 1
ATOM 644 N N . LEU A 1 85 ? 0.672 -48.047 11.070 1.00 83.69 85 LEU A N 1
ATOM 645 C CA . LEU A 1 85 ? 0.956 -46.710 11.607 1.00 83.69 85 LEU A CA 1
ATOM 646 C C . LEU A 1 85 ? 2.442 -46.326 11.573 1.00 83.69 85 LEU A C 1
ATOM 648 O O . LEU A 1 85 ? 2.860 -45.433 12.303 1.00 83.69 85 LEU A O 1
ATOM 652 N N . GLN A 1 86 ? 3.226 -46.983 10.719 1.00 86.75 86 GLN A N 1
ATOM 653 C CA . GLN A 1 86 ? 4.644 -46.695 10.543 1.00 86.75 86 GLN A CA 1
ATOM 654 C C . GLN A 1 86 ? 4.847 -45.841 9.307 1.00 86.75 86 GLN A C 1
ATOM 656 O O . GLN A 1 86 ? 4.207 -46.088 8.284 1.00 86.75 86 GLN A O 1
ATOM 661 N N . ASN A 1 87 ? 5.748 -44.870 9.388 1.00 90.06 87 ASN A N 1
ATOM 662 C CA . ASN A 1 87 ? 6.159 -44.100 8.221 1.00 90.06 87 ASN A CA 1
ATOM 663 C C . ASN A 1 87 ? 7.335 -44.781 7.489 1.00 90.06 87 ASN A C 1
ATOM 665 O O . ASN A 1 87 ? 7.953 -45.735 7.975 1.00 90.06 87 ASN A O 1
ATOM 669 N N 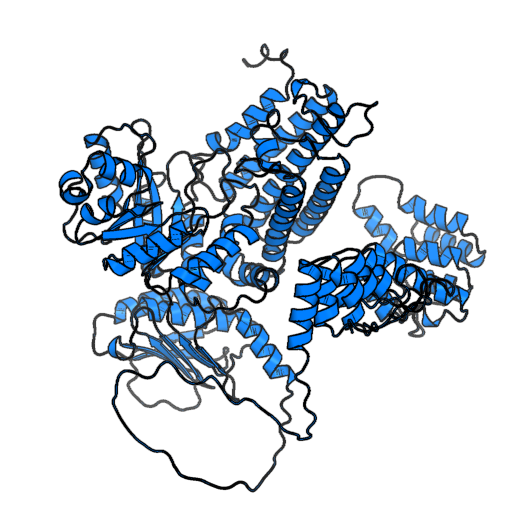. SER A 1 88 ? 7.663 -44.297 6.291 1.00 87.19 88 SER A N 1
ATOM 670 C CA . SER A 1 88 ? 8.715 -44.915 5.472 1.00 87.19 88 SER A CA 1
ATOM 671 C C . SER A 1 88 ? 10.122 -44.795 6.073 1.00 87.19 88 SER A C 1
ATOM 673 O O . SER A 1 88 ? 10.995 -45.594 5.733 1.00 87.19 88 SER A O 1
ATOM 675 N N . ILE A 1 89 ? 10.356 -43.822 6.956 1.00 88.56 89 ILE A N 1
ATOM 676 C CA . ILE A 1 89 ? 11.646 -43.574 7.612 1.00 88.56 89 ILE A CA 1
ATOM 677 C C . ILE A 1 89 ? 11.832 -44.526 8.795 1.00 88.56 89 ILE A C 1
ATOM 679 O O . ILE A 1 89 ? 12.908 -45.086 8.960 1.00 88.56 89 ILE A O 1
ATOM 683 N N . GLU A 1 90 ? 10.775 -44.828 9.546 1.00 86.25 90 GLU A N 1
ATOM 684 C CA . GLU A 1 90 ? 10.781 -45.823 10.627 1.00 86.25 90 GLU A CA 1
ATOM 685 C C . GLU A 1 90 ? 11.083 -47.248 10.126 1.00 86.25 90 GLU A C 1
ATOM 687 O O . GLU A 1 90 ? 11.571 -48.100 10.873 1.00 86.25 90 GLU A O 1
ATOM 692 N N . LEU A 1 91 ? 10.825 -47.521 8.841 1.00 85.44 91 LEU A N 1
ATOM 693 C CA . LEU A 1 91 ? 11.218 -48.770 8.183 1.00 85.44 91 LEU A CA 1
ATOM 694 C C . LEU A 1 91 ? 12.693 -48.795 7.745 1.00 85.44 91 LEU A C 1
ATOM 696 O O . LEU A 1 91 ? 13.208 -49.872 7.421 1.00 85.44 91 LEU A O 1
ATOM 700 N N . ALA A 1 92 ? 13.387 -47.653 7.735 1.00 87.62 92 ALA A N 1
ATOM 701 C CA . ALA A 1 92 ? 14.798 -47.561 7.382 1.00 87.62 92 ALA A CA 1
ATOM 702 C C . ALA A 1 92 ? 15.666 -48.089 8.535 1.00 87.62 92 ALA A C 1
ATOM 704 O O . ALA A 1 92 ? 15.955 -47.394 9.496 1.00 87.62 92 ALA A O 1
ATOM 705 N N . LYS A 1 93 ? 16.088 -49.354 8.441 1.00 80.25 93 LYS A N 1
ATOM 706 C CA . LYS A 1 93 ? 16.902 -50.018 9.483 1.00 80.25 93 LYS A CA 1
ATOM 707 C C . LYS A 1 93 ? 18.408 -49.977 9.225 1.00 80.25 93 LYS A C 1
ATOM 709 O O . LYS A 1 93 ? 19.179 -50.537 10.003 1.00 80.25 93 LYS A O 1
ATOM 714 N N . THR A 1 94 ? 18.833 -49.422 8.093 1.00 86.38 94 THR A N 1
ATOM 715 C CA . THR A 1 94 ? 20.240 -49.384 7.685 1.00 86.38 94 THR A CA 1
ATOM 716 C C . THR A 1 94 ? 20.724 -47.942 7.632 1.00 86.38 94 THR A C 1
ATOM 718 O O . THR A 1 94 ? 20.041 -47.065 7.107 1.00 86.38 94 THR A O 1
ATOM 721 N N . SER A 1 95 ? 21.958 -47.711 8.084 1.00 83.25 95 SER A N 1
ATOM 722 C CA . SER A 1 95 ? 22.596 -46.390 8.020 1.00 83.25 95 SER A CA 1
ATOM 723 C C . SER A 1 95 ? 22.717 -45.853 6.589 1.00 83.25 95 SER A C 1
ATOM 725 O O . SER A 1 95 ? 22.700 -44.648 6.363 1.00 83.25 95 SER A O 1
ATOM 727 N N . GLN A 1 96 ? 22.805 -46.745 5.596 1.00 86.00 96 GLN A N 1
ATOM 728 C CA . GLN A 1 96 ? 22.806 -46.376 4.179 1.00 86.00 96 GLN A CA 1
ATOM 729 C C . GLN A 1 96 ? 21.452 -45.843 3.706 1.00 86.00 96 GLN A C 1
ATOM 731 O O . GLN A 1 96 ? 21.424 -45.001 2.815 1.00 86.00 96 GLN A O 1
ATOM 736 N N . MET A 1 97 ? 20.346 -46.334 4.269 1.00 90.12 97 MET A N 1
ATOM 737 C CA . MET A 1 97 ? 19.004 -45.886 3.913 1.00 90.12 97 MET A CA 1
ATOM 738 C C . MET A 1 97 ? 18.629 -44.593 4.636 1.00 90.12 97 MET A C 1
ATOM 740 O O . MET A 1 97 ? 18.100 -43.682 4.009 1.00 90.12 97 MET A O 1
ATOM 744 N N . GLU A 1 98 ? 18.970 -44.471 5.921 1.00 87.25 98 GLU A N 1
ATOM 745 C CA . GLU A 1 98 ? 18.828 -43.217 6.678 1.00 87.25 98 GLU A CA 1
ATOM 746 C C . GLU A 1 98 ? 19.556 -42.058 5.976 1.00 87.25 98 GLU A C 1
ATOM 748 O O . GLU A 1 98 ? 18.996 -40.973 5.815 1.00 87.25 98 GLU A O 1
ATOM 753 N N . ALA A 1 99 ? 20.759 -42.319 5.450 1.00 88.19 99 ALA A N 1
ATOM 754 C CA . ALA A 1 99 ? 21.526 -41.341 4.684 1.00 88.19 99 ALA A CA 1
ATOM 755 C C . ALA A 1 99 ? 20.791 -40.830 3.431 1.00 88.19 99 ALA A C 1
ATOM 757 O O . ALA A 1 99 ? 20.958 -39.669 3.075 1.00 88.19 99 ALA A O 1
ATOM 758 N N . VAL A 1 100 ? 19.947 -41.640 2.777 1.00 91.44 100 VAL A N 1
ATOM 759 C CA . VAL A 1 100 ? 19.178 -41.199 1.595 1.00 91.44 100 VAL A CA 1
ATOM 760 C C . VAL A 1 100 ? 18.152 -40.124 1.965 1.00 91.44 100 VAL A C 1
ATOM 762 O O . VAL A 1 100 ? 17.981 -39.165 1.214 1.00 91.44 100 VAL A O 1
ATOM 765 N N . TYR A 1 101 ? 17.500 -40.245 3.123 1.00 92.06 101 TYR A N 1
ATOM 766 C CA . TYR A 1 101 ? 16.544 -39.243 3.603 1.00 92.06 101 TYR A CA 1
ATOM 767 C C . TYR A 1 101 ? 17.240 -37.979 4.122 1.00 92.06 101 TYR A C 1
ATOM 769 O O . TYR A 1 101 ? 16.754 -36.873 3.890 1.00 92.06 101 TYR A O 1
ATOM 777 N N . MET A 1 102 ? 18.409 -38.123 4.758 1.00 91.81 102 MET A N 1
ATOM 778 C CA . MET A 1 102 ? 19.254 -36.982 5.137 1.00 91.81 102 MET A CA 1
ATOM 779 C C . MET A 1 102 ? 19.767 -36.228 3.898 1.00 91.81 102 MET A C 1
ATOM 781 O O . MET A 1 102 ? 19.712 -35.002 3.855 1.00 91.81 102 MET A O 1
ATOM 785 N N . GLU A 1 103 ? 20.200 -36.944 2.852 1.00 90.56 103 GLU A N 1
ATOM 786 C CA . GLU A 1 103 ? 20.562 -36.358 1.552 1.00 90.56 103 GLU A CA 1
ATOM 787 C C . GLU A 1 103 ? 19.394 -35.558 0.947 1.00 90.56 103 GLU A C 1
ATOM 789 O O . GLU A 1 103 ? 19.625 -34.499 0.362 1.00 90.56 103 GLU A O 1
ATOM 794 N N . ASP A 1 104 ? 18.154 -36.047 1.072 1.00 91.25 104 ASP A N 1
ATOM 795 C CA . ASP A 1 104 ? 16.951 -35.355 0.585 1.00 91.25 104 ASP A CA 1
ATOM 796 C C . ASP A 1 104 ? 16.663 -34.078 1.389 1.00 91.25 104 ASP A C 1
ATOM 798 O O . ASP A 1 104 ? 16.379 -33.033 0.805 1.00 91.25 104 ASP A O 1
ATOM 802 N N . LEU A 1 105 ? 16.834 -34.114 2.717 1.00 93.00 105 LEU A N 1
ATOM 803 C CA . LEU A 1 105 ? 16.694 -32.934 3.578 1.00 93.00 105 LEU A CA 1
ATOM 804 C C . LEU A 1 105 ? 17.718 -31.848 3.223 1.00 93.00 105 LEU A C 1
ATOM 806 O O . LEU A 1 105 ? 17.365 -30.673 3.112 1.00 93.00 105 LEU A O 1
ATOM 810 N N . LEU A 1 106 ? 18.977 -32.227 2.993 1.00 92.19 106 LEU A N 1
ATOM 811 C CA . LEU A 1 106 ? 20.036 -31.283 2.625 1.00 92.19 106 LEU A CA 1
ATOM 812 C C . LEU A 1 106 ? 19.818 -30.675 1.234 1.00 92.19 106 LEU A C 1
ATOM 814 O O . LEU A 1 106 ? 20.028 -29.477 1.050 1.00 92.19 106 LEU A O 1
ATOM 818 N N . LYS A 1 107 ? 19.337 -31.465 0.266 1.00 89.38 107 LYS A N 1
ATOM 819 C CA . LYS A 1 107 ? 18.942 -30.950 -1.056 1.00 89.38 107 LYS A CA 1
ATOM 820 C C . LYS A 1 107 ? 17.752 -30.004 -0.955 1.00 89.38 107 LYS A C 1
ATOM 822 O O . LYS A 1 107 ? 17.832 -28.896 -1.467 1.00 89.38 107 LYS A O 1
ATOM 827 N N . ALA A 1 108 ? 16.704 -30.386 -0.225 1.00 89.50 108 ALA A N 1
ATOM 828 C CA . ALA A 1 108 ? 15.550 -29.523 0.013 1.00 89.50 108 ALA A CA 1
ATOM 829 C C . ALA A 1 108 ? 15.943 -28.208 0.708 1.00 89.50 108 ALA A C 1
ATOM 831 O O . ALA A 1 108 ? 15.366 -27.164 0.409 1.00 89.50 108 ALA A O 1
ATOM 832 N N . THR A 1 109 ? 16.949 -28.255 1.589 1.00 90.75 109 THR A N 1
ATOM 833 C CA . THR A 1 109 ? 17.548 -27.075 2.227 1.00 90.75 109 THR A CA 1
ATOM 834 C C . THR A 1 109 ? 18.251 -26.178 1.209 1.00 90.75 109 THR A C 1
ATOM 836 O O . THR A 1 109 ? 18.014 -24.975 1.211 1.00 90.75 109 THR A O 1
ATOM 839 N N . ALA A 1 110 ? 19.068 -26.740 0.313 1.00 87.69 110 ALA A N 1
ATOM 840 C CA . ALA A 1 110 ? 19.721 -25.974 -0.753 1.00 87.69 110 ALA A CA 1
ATOM 841 C C . ALA A 1 110 ? 18.737 -25.399 -1.788 1.00 87.69 110 ALA A C 1
ATOM 843 O O . ALA A 1 110 ? 18.993 -24.331 -2.336 1.00 87.69 110 ALA A O 1
ATOM 844 N N . ASP A 1 111 ? 17.624 -26.090 -2.042 1.00 84.06 111 ASP A N 1
ATOM 845 C CA . ASP A 1 111 ? 16.586 -25.690 -3.001 1.00 84.06 111 ASP A CA 1
ATOM 846 C C . ASP A 1 111 ? 15.519 -24.752 -2.391 1.00 84.06 111 ASP A C 1
ATOM 848 O O . ASP A 1 111 ? 14.549 -24.398 -3.062 1.00 84.06 111 ASP A O 1
ATOM 852 N N . GLU A 1 112 ? 15.667 -24.365 -1.118 1.00 88.50 112 GLU A N 1
ATOM 853 C CA . GLU A 1 112 ? 14.733 -23.516 -0.356 1.00 88.50 112 GLU A CA 1
ATOM 854 C C . GLU A 1 112 ? 13.289 -24.053 -0.277 1.00 88.50 112 GLU A C 1
ATOM 856 O O . GLU A 1 112 ? 12.314 -23.305 -0.146 1.00 88.50 112 GLU A O 1
ATOM 861 N N . ASN A 1 113 ? 13.117 -25.375 -0.322 1.00 86.75 113 ASN A N 1
ATOM 862 C CA . ASN A 1 113 ? 11.799 -25.998 -0.275 1.00 86.75 113 ASN A CA 1
ATOM 863 C C . ASN A 1 113 ? 11.341 -26.239 1.173 1.00 86.75 113 ASN A C 1
ATOM 865 O O . ASN A 1 113 ? 11.380 -27.361 1.679 1.00 86.75 113 ASN A O 1
ATOM 869 N N . ILE A 1 114 ? 10.860 -25.177 1.829 1.00 89.62 114 ILE A N 1
ATOM 870 C CA . ILE A 1 114 ? 10.377 -25.209 3.223 1.00 89.62 114 ILE A CA 1
ATOM 871 C C . ILE A 1 114 ? 9.301 -26.285 3.430 1.00 89.62 114 ILE A C 1
ATOM 873 O O . ILE A 1 114 ? 9.331 -26.997 4.430 1.00 89.62 114 ILE A O 1
ATOM 877 N N . GLY A 1 115 ? 8.377 -26.457 2.478 1.00 87.06 115 GLY A N 1
ATOM 878 C CA . GLY A 1 115 ? 7.339 -27.489 2.565 1.00 87.06 115 GLY A CA 1
ATOM 879 C C . GLY A 1 115 ? 7.930 -28.896 2.672 1.00 87.06 115 GLY A C 1
ATOM 880 O O . GLY A 1 115 ? 7.542 -29.669 3.548 1.00 87.06 115 GLY A O 1
ATOM 881 N N . ARG A 1 116 ? 8.933 -29.199 1.842 1.00 88.25 116 ARG A N 1
ATOM 882 C CA . ARG A 1 116 ? 9.640 -30.485 1.850 1.00 88.25 116 ARG A CA 1
ATOM 883 C C . ARG A 1 116 ? 10.489 -30.686 3.108 1.00 88.25 116 ARG A C 1
ATOM 885 O O . ARG A 1 116 ? 10.495 -31.781 3.662 1.00 88.25 116 ARG A O 1
ATOM 892 N N . ILE A 1 117 ? 11.157 -29.635 3.584 1.00 90.94 117 ILE A N 1
ATOM 893 C CA . ILE A 1 117 ? 11.932 -29.644 4.838 1.00 90.94 117 ILE A CA 1
ATOM 894 C C . ILE A 1 117 ? 11.015 -29.976 6.021 1.00 90.94 117 ILE A C 1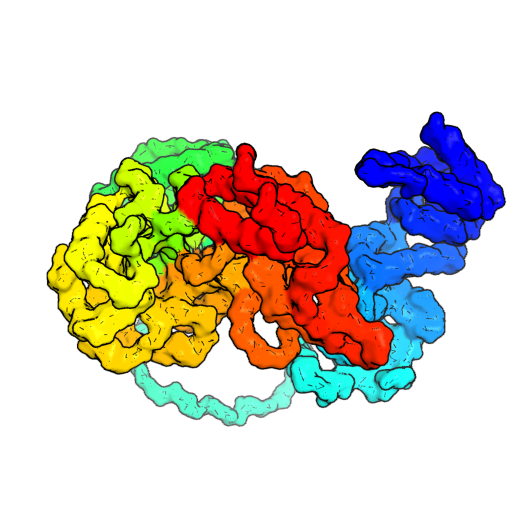
ATOM 896 O O . ILE A 1 117 ? 11.305 -30.882 6.801 1.00 90.94 117 ILE A O 1
ATOM 900 N N . CYS A 1 118 ? 9.867 -29.297 6.112 1.00 90.00 118 CYS A N 1
ATOM 901 C CA . CYS A 1 118 ? 8.856 -29.553 7.132 1.00 90.00 118 CYS A CA 1
ATOM 902 C C . CYS A 1 118 ? 8.350 -30.999 7.088 1.00 90.00 118 CYS A C 1
ATOM 904 O O . CYS A 1 118 ? 8.243 -31.624 8.141 1.00 90.00 118 CYS A O 1
ATOM 906 N N . GLN A 1 119 ? 8.063 -31.524 5.892 1.00 88.50 119 GLN A N 1
ATOM 907 C CA . GLN A 1 119 ? 7.615 -32.907 5.699 1.00 88.50 119 GLN A CA 1
ATOM 908 C C . GLN A 1 119 ? 8.660 -33.927 6.165 1.00 88.50 119 GLN A C 1
ATOM 910 O O . GLN A 1 119 ? 8.326 -34.842 6.909 1.00 88.50 119 GLN A O 1
ATOM 915 N N . LEU A 1 120 ? 9.925 -33.765 5.766 1.00 90.75 120 LEU A N 1
ATOM 916 C CA . LEU A 1 120 ? 11.006 -34.692 6.120 1.00 90.75 120 LEU A CA 1
ATOM 917 C C . LEU A 1 120 ? 11.288 -34.701 7.626 1.00 90.75 120 LEU A C 1
ATOM 919 O O . LEU A 1 120 ? 11.414 -35.770 8.220 1.00 90.75 120 LEU A O 1
ATOM 923 N N . ILE A 1 121 ? 11.332 -33.528 8.261 1.00 91.94 121 ILE A N 1
ATOM 924 C CA . ILE A 1 121 ? 11.561 -33.438 9.709 1.00 91.94 121 ILE A CA 1
ATOM 925 C C . ILE A 1 121 ? 10.361 -34.003 10.481 1.00 91.94 121 ILE A C 1
ATOM 927 O O . ILE A 1 121 ? 10.548 -34.752 11.436 1.00 91.94 121 ILE A O 1
ATOM 931 N N . ALA A 1 122 ? 9.127 -33.723 10.043 1.00 88.25 122 ALA A N 1
ATOM 932 C CA . ALA A 1 122 ? 7.927 -34.309 10.646 1.00 88.25 122 ALA A CA 1
ATOM 933 C C . ALA A 1 122 ? 7.866 -35.838 10.475 1.00 88.25 122 ALA A C 1
ATOM 935 O O . ALA A 1 122 ? 7.357 -36.532 11.351 1.00 88.25 122 ALA A O 1
ATOM 936 N N . ALA A 1 123 ? 8.422 -36.367 9.381 1.00 86.44 123 ALA A N 1
ATOM 937 C CA . ALA A 1 123 ? 8.576 -37.802 9.154 1.00 86.44 123 ALA A CA 1
ATOM 938 C C . ALA A 1 123 ? 9.703 -38.438 10.000 1.00 86.44 123 ALA A C 1
ATOM 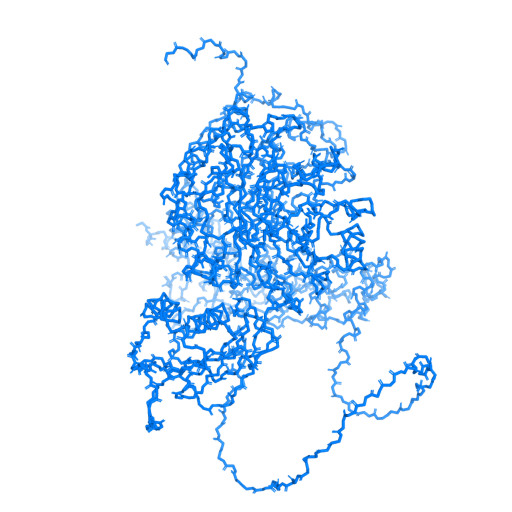940 O O . ALA A 1 123 ? 9.848 -39.659 9.999 1.00 86.44 123 ALA A O 1
ATOM 941 N N . GLY A 1 124 ? 10.484 -37.645 10.741 1.00 87.31 124 GLY A N 1
ATOM 942 C CA . GLY A 1 124 ? 11.501 -38.132 11.675 1.00 87.31 124 GLY A CA 1
ATOM 943 C C . GLY A 1 124 ? 12.945 -38.058 11.174 1.00 87.31 124 GLY A C 1
ATOM 944 O O . GLY A 1 124 ? 13.816 -38.676 11.783 1.00 87.31 124 GLY A O 1
ATOM 945 N N . VAL A 1 125 ? 13.238 -37.318 10.094 1.00 92.00 125 VAL A N 1
ATOM 946 C CA . VAL A 1 125 ? 14.636 -37.004 9.742 1.00 92.00 125 VAL A CA 1
ATOM 947 C C . VAL A 1 125 ? 15.229 -36.071 10.799 1.00 92.00 125 VAL A C 1
ATOM 949 O O . VAL A 1 125 ? 14.647 -35.033 11.110 1.00 92.00 125 VAL A O 1
ATOM 952 N N . ASP A 1 126 ? 16.408 -36.419 11.319 1.00 89.69 126 ASP A N 1
ATOM 953 C CA . ASP A 1 126 ? 17.143 -35.571 12.260 1.00 89.69 126 ASP A CA 1
ATOM 954 C C . ASP A 1 126 ? 17.501 -34.220 11.619 1.00 89.69 126 ASP A C 1
ATOM 956 O O . ASP A 1 126 ? 18.239 -34.152 10.635 1.00 89.69 126 ASP A O 1
ATOM 960 N N . VAL A 1 127 ? 17.002 -33.133 12.210 1.00 92.69 127 VAL A N 1
ATOM 961 C CA . VAL A 1 127 ? 17.268 -31.751 11.783 1.00 92.69 127 VAL A CA 1
ATOM 962 C C . VAL A 1 127 ? 18.758 -31.386 11.869 1.00 92.69 127 VAL A C 1
ATOM 964 O O . VAL A 1 127 ? 19.238 -30.522 11.135 1.00 92.69 127 VAL A O 1
ATOM 967 N N . ASN A 1 128 ? 19.513 -32.066 12.736 1.00 92.12 128 ASN A N 1
ATOM 968 C CA . ASN A 1 128 ? 20.949 -31.876 12.916 1.00 92.12 128 ASN A CA 1
ATOM 969 C C . ASN A 1 128 ? 21.790 -32.851 12.074 1.00 92.12 128 ASN A C 1
ATOM 971 O O . ASN A 1 128 ? 22.985 -33.014 12.336 1.00 92.12 128 ASN A O 1
ATOM 975 N N . CYS A 1 129 ? 21.198 -33.472 11.044 1.00 90.12 129 CYS A N 1
ATOM 976 C CA . CYS A 1 129 ? 21.909 -34.381 10.152 1.00 90.12 129 CYS A CA 1
ATOM 977 C C . CYS A 1 129 ? 23.128 -33.713 9.504 1.00 90.12 129 CYS A C 1
ATOM 979 O O . CYS A 1 129 ? 23.100 -32.525 9.169 1.00 90.12 129 CYS A O 1
ATOM 981 N N . ILE A 1 130 ? 24.177 -34.504 9.272 1.00 91.75 130 ILE A N 1
ATOM 982 C CA . ILE A 1 130 ? 25.405 -34.056 8.611 1.00 91.75 130 ILE A CA 1
ATOM 983 C C . ILE A 1 130 ? 25.492 -34.576 7.177 1.00 91.75 130 ILE A C 1
ATOM 985 O O . ILE A 1 130 ? 25.078 -35.694 6.884 1.00 91.75 130 ILE A O 1
ATOM 989 N N . ASP A 1 131 ? 26.088 -33.779 6.294 1.00 86.88 131 ASP A N 1
ATOM 990 C CA . ASP A 1 131 ? 26.245 -34.107 4.875 1.00 86.88 131 ASP A CA 1
ATOM 991 C C . ASP A 1 131 ? 27.089 -35.355 4.615 1.00 86.88 131 ASP A C 1
ATOM 993 O O . ASP A 1 131 ? 26.703 -36.254 3.872 1.00 86.88 131 ASP A O 1
ATOM 997 N N . ASN A 1 132 ? 28.267 -35.424 5.215 1.00 85.62 132 ASN A N 1
ATOM 998 C CA . ASN A 1 132 ? 29.131 -36.584 5.178 1.00 85.62 132 ASN A CA 1
ATOM 999 C C . ASN A 1 132 ? 30.114 -36.516 6.356 1.00 85.62 132 ASN A C 1
ATOM 1001 O O . ASN A 1 132 ? 30.430 -35.433 6.856 1.00 85.62 132 ASN A O 1
ATOM 1005 N N . PRO A 1 133 ? 30.686 -37.654 6.778 1.00 83.25 133 PRO A N 1
ATOM 1006 C CA . PRO A 1 133 ? 31.599 -37.694 7.917 1.00 83.25 133 PRO A CA 1
ATOM 1007 C C . PRO A 1 133 ? 32.931 -36.962 7.687 1.00 83.25 133 PRO A C 1
ATOM 1009 O O . PRO A 1 133 ? 33.723 -36.872 8.620 1.00 83.25 133 PRO A O 1
ATOM 1012 N N . LYS A 1 134 ? 33.226 -36.463 6.474 1.00 82.12 134 LYS A N 1
ATOM 1013 C CA . LYS A 1 134 ? 34.459 -35.709 6.194 1.00 82.12 134 LYS A CA 1
ATOM 1014 C C . LYS A 1 134 ? 34.280 -34.216 6.452 1.00 82.12 134 LYS A C 1
ATOM 1016 O O . LYS A 1 134 ? 35.137 -33.639 7.116 1.00 82.12 134 LYS A O 1
ATOM 1021 N N . SER A 1 135 ? 33.202 -33.602 5.971 1.00 85.25 135 SER A N 1
ATOM 1022 C CA . SER A 1 135 ? 32.894 -32.185 6.215 1.00 85.25 135 SER A CA 1
ATOM 1023 C C . SER A 1 135 ? 32.141 -31.965 7.522 1.00 85.25 135 SER A C 1
ATOM 1025 O O . SER A 1 135 ? 32.505 -31.063 8.273 1.00 85.25 135 SER A O 1
ATOM 1027 N N . GLY A 1 136 ? 31.150 -32.803 7.828 1.00 89.50 136 GLY A N 1
ATOM 1028 C CA . GLY A 1 136 ? 30.321 -32.655 9.022 1.00 89.50 136 GLY A CA 1
ATOM 1029 C C . GLY A 1 136 ? 29.423 -31.413 8.986 1.00 89.50 136 GLY A C 1
ATOM 1030 O O . GLY A 1 136 ? 29.123 -30.865 10.040 1.00 89.50 136 GLY A O 1
ATOM 1031 N N . ASN A 1 137 ? 29.041 -30.920 7.802 1.00 91.38 137 ASN A N 1
ATOM 1032 C CA . ASN A 1 137 ? 28.170 -29.747 7.702 1.00 91.38 137 ASN A CA 1
ATOM 1033 C C . ASN A 1 137 ? 26.729 -30.157 7.994 1.00 91.38 137 ASN A C 1
ATOM 1035 O O . ASN A 1 137 ? 26.219 -31.078 7.358 1.00 91.38 137 ASN A O 1
ATOM 1039 N N . THR A 1 138 ? 26.076 -29.449 8.913 1.00 93.38 138 THR A N 1
ATOM 1040 C CA . THR A 1 138 ? 24.656 -29.668 9.226 1.00 93.38 138 THR A CA 1
ATOM 1041 C C . THR A 1 138 ? 23.731 -29.012 8.201 1.00 93.38 138 THR A C 1
ATOM 1043 O O . THR A 1 138 ? 24.168 -28.153 7.429 1.00 93.38 138 THR A O 1
ATOM 1046 N N . ALA A 1 139 ? 22.433 -29.335 8.236 1.00 92.62 139 ALA A N 1
ATOM 1047 C CA . ALA A 1 139 ? 21.419 -28.618 7.455 1.00 92.62 139 ALA A CA 1
ATOM 1048 C C . ALA A 1 139 ? 21.494 -27.094 7.667 1.00 92.62 139 ALA A C 1
ATOM 1050 O O . ALA A 1 139 ? 21.380 -26.330 6.715 1.00 92.62 139 ALA A O 1
ATOM 1051 N N . LEU A 1 140 ? 21.811 -26.638 8.883 1.00 94.06 140 LEU A N 1
ATOM 1052 C CA . LEU A 1 140 ? 21.968 -25.213 9.174 1.00 94.06 140 LEU A CA 1
ATOM 1053 C C . LEU A 1 140 ? 23.198 -24.578 8.491 1.00 94.06 140 LEU A C 1
ATOM 1055 O O . LEU A 1 140 ? 23.130 -23.427 8.070 1.00 94.06 140 LEU A O 1
ATOM 1059 N N . HIS A 1 141 ? 24.296 -25.323 8.302 1.00 93.06 141 HIS A N 1
ATOM 1060 C CA . HIS A 1 141 ? 25.442 -24.861 7.499 1.00 93.06 141 HIS A CA 1
ATOM 1061 C C . HIS A 1 141 ? 25.076 -24.739 6.016 1.00 93.06 141 HIS A C 1
ATOM 1063 O O . HIS A 1 141 ? 25.468 -23.783 5.342 1.00 93.06 141 HIS A O 1
ATOM 1069 N N . TRP A 1 142 ? 24.306 -25.703 5.502 1.00 92.00 142 TRP A N 1
ATOM 1070 C CA . TRP A 1 142 ? 23.786 -25.656 4.137 1.00 92.00 142 TRP A CA 1
ATOM 1071 C C . TRP A 1 142 ? 22.846 -24.468 3.956 1.00 92.00 142 TRP A C 1
ATOM 1073 O O . TRP A 1 142 ? 22.989 -23.738 2.980 1.00 92.00 142 TRP A O 1
ATOM 1083 N N . ALA A 1 143 ? 21.966 -24.213 4.924 1.00 91.69 143 ALA A N 1
ATOM 1084 C CA . ALA A 1 143 ? 21.067 -23.070 4.902 1.00 91.69 143 ALA A CA 1
ATOM 1085 C C . ALA A 1 143 ? 21.831 -21.736 4.925 1.00 91.69 143 ALA A C 1
ATOM 1087 O O . ALA A 1 143 ? 21.606 -20.896 4.061 1.00 91.69 143 ALA A O 1
ATOM 1088 N N . ALA A 1 144 ? 22.821 -21.584 5.812 1.00 89.75 144 ALA A N 1
ATOM 1089 C CA . ALA A 1 144 ? 23.670 -20.389 5.873 1.00 89.75 144 ALA A CA 1
ATOM 1090 C C . ALA A 1 144 ? 24.512 -20.155 4.598 1.00 89.75 144 ALA A C 1
ATOM 1092 O O . ALA A 1 144 ? 24.972 -19.040 4.344 1.00 89.75 144 ALA A O 1
ATOM 1093 N N . THR A 1 145 ? 24.726 -21.197 3.784 1.00 86.31 145 THR A N 1
ATOM 1094 C CA . THR A 1 145 ? 25.538 -21.124 2.559 1.00 86.31 145 THR A CA 1
ATOM 1095 C C . THR A 1 145 ? 24.705 -21.018 1.281 1.00 86.31 145 THR A C 1
ATOM 1097 O O . THR A 1 145 ? 25.138 -20.375 0.324 1.00 86.31 145 THR A O 1
ATOM 1100 N N . PHE A 1 146 ? 23.541 -21.653 1.209 1.00 78.50 146 PHE A N 1
ATOM 1101 C CA . PHE A 1 146 ? 22.805 -21.826 -0.047 1.00 78.50 146 PHE A CA 1
ATOM 1102 C C . PHE A 1 146 ? 21.356 -21.345 0.003 1.00 78.50 146 PHE A C 1
ATOM 1104 O O . PHE A 1 146 ? 20.778 -21.192 -1.067 1.00 78.50 146 PHE A O 1
ATOM 1111 N N . ALA A 1 147 ? 20.799 -21.094 1.191 1.00 77.31 147 ALA A N 1
ATOM 1112 C CA . ALA A 1 147 ? 19.373 -20.846 1.383 1.00 77.31 147 ALA A CA 1
ATOM 1113 C C . ALA A 1 147 ? 19.079 -19.466 1.99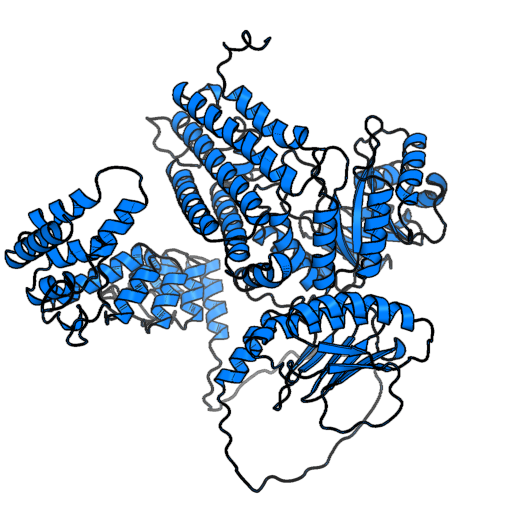3 1.00 77.31 147 ALA A C 1
ATOM 1115 O O . ALA A 1 147 ? 19.979 -18.732 2.407 1.00 77.31 147 ALA A O 1
ATOM 1116 N N . SER A 1 148 ? 17.792 -19.134 2.080 1.00 81.81 148 SER A N 1
ATOM 1117 C CA . SER A 1 148 ? 17.289 -17.909 2.697 1.00 81.81 148 SER A CA 1
ATOM 1118 C C . SER A 1 148 ? 17.170 -18.010 4.225 1.00 81.81 148 SER A C 1
ATOM 1120 O O . SER A 1 148 ? 17.153 -19.096 4.816 1.00 81.81 148 SER A O 1
ATOM 1122 N N . LYS A 1 149 ? 17.020 -16.853 4.883 1.00 86.00 149 LYS A N 1
ATOM 1123 C CA . LYS A 1 149 ? 16.763 -16.758 6.331 1.00 86.00 149 LYS A CA 1
ATOM 1124 C C . LYS A 1 149 ? 15.511 -17.523 6.785 1.00 86.00 149 LYS A C 1
ATOM 1126 O O . LYS A 1 149 ? 15.482 -18.031 7.901 1.00 86.00 149 LYS A O 1
ATOM 1131 N N . ASP A 1 150 ? 14.513 -17.675 5.913 1.00 86.44 150 ASP A N 1
ATOM 1132 C CA . ASP A 1 150 ? 13.271 -18.390 6.230 1.00 86.44 150 ASP A CA 1
ATOM 1133 C C . ASP A 1 150 ? 13.525 -19.892 6.430 1.00 86.44 150 ASP A C 1
ATOM 1135 O O . ASP A 1 150 ? 12.907 -20.530 7.282 1.00 86.44 150 ASP A O 1
ATOM 1139 N N . VAL A 1 151 ? 14.481 -20.460 5.685 1.00 90.69 151 VAL A N 1
ATOM 1140 C CA . VAL A 1 151 ? 14.921 -21.850 5.863 1.00 90.69 151 VAL A CA 1
ATOM 1141 C C . VAL A 1 151 ? 15.686 -22.008 7.175 1.00 90.69 151 VAL A C 1
ATOM 1143 O O . VAL A 1 151 ? 15.451 -22.973 7.899 1.00 90.69 151 VAL A O 1
ATOM 1146 N N . VAL A 1 152 ? 16.552 -21.048 7.518 1.00 91.19 152 VAL A N 1
ATOM 1147 C CA . VAL A 1 152 ? 17.249 -21.024 8.815 1.00 91.19 152 VAL A CA 1
ATOM 1148 C C . VAL A 1 152 ? 16.253 -20.982 9.966 1.00 91.19 152 VAL A C 1
ATOM 1150 O O . VAL A 1 152 ? 16.325 -21.838 10.844 1.00 91.19 152 VAL A O 1
ATOM 1153 N N . LYS A 1 153 ? 15.269 -20.082 9.919 1.00 90.25 153 LYS A N 1
ATOM 1154 C CA . LYS A 1 153 ? 14.204 -20.008 10.921 1.00 90.25 153 LYS A CA 1
ATOM 1155 C C . LYS A 1 153 ? 13.411 -21.313 11.011 1.00 90.25 153 LYS A C 1
ATOM 1157 O O . LYS A 1 153 ? 13.261 -21.866 12.092 1.00 90.25 153 LYS A O 1
ATOM 1162 N N . CYS A 1 154 ? 13.005 -21.878 9.872 1.00 90.56 154 CYS A N 1
ATOM 1163 C CA . CYS A 1 154 ? 12.293 -23.156 9.824 1.00 90.56 154 CYS A CA 1
ATOM 1164 C C . CYS A 1 154 ? 13.078 -24.317 10.464 1.00 90.56 154 CYS A C 1
ATOM 1166 O O . CYS A 1 154 ? 12.473 -25.181 11.106 1.00 90.56 154 CYS A O 1
ATOM 1168 N N . LEU A 1 155 ? 14.398 -24.372 10.254 1.00 91.56 155 LEU A N 1
ATOM 1169 C CA . LEU A 1 155 ? 15.276 -25.377 10.855 1.00 91.56 155 LEU A CA 1
ATOM 1170 C C . LEU A 1 155 ? 15.451 -25.133 12.363 1.00 91.56 155 LEU A C 1
ATOM 1172 O O . LEU A 1 155 ? 15.372 -26.083 13.141 1.00 91.56 155 LEU A O 1
ATOM 1176 N N . LEU A 1 156 ? 15.642 -23.879 12.786 1.00 91.81 156 LEU A N 1
ATOM 1177 C CA . LEU A 1 156 ? 15.788 -23.493 14.195 1.00 91.81 156 LEU A CA 1
ATOM 1178 C C . LEU A 1 156 ? 14.513 -23.765 15.004 1.00 91.81 156 LEU A C 1
ATOM 1180 O O . LEU A 1 156 ? 14.589 -24.416 16.043 1.00 91.81 156 LEU A O 1
ATOM 1184 N N . ASP A 1 157 ? 13.342 -23.398 14.474 1.00 90.25 157 ASP A N 1
ATOM 1185 C CA . ASP A 1 157 ? 12.025 -23.691 15.065 1.00 90.25 157 ASP A CA 1
ATOM 1186 C C . ASP A 1 157 ? 11.800 -25.202 15.266 1.00 90.25 157 ASP A C 1
ATOM 1188 O O . ASP A 1 157 ? 11.005 -25.628 16.102 1.00 90.25 157 ASP A O 1
ATOM 1192 N N . ARG A 1 158 ? 12.510 -26.033 14.492 1.00 89.62 158 ARG A N 1
ATOM 1193 C CA . ARG A 1 158 ? 12.468 -27.501 14.548 1.00 89.62 158 ARG A CA 1
ATOM 1194 C C . ARG A 1 158 ? 13.620 -28.120 15.340 1.00 89.62 158 ARG A C 1
ATOM 1196 O O . ARG A 1 158 ? 13.804 -29.333 15.289 1.00 89.62 158 ARG A O 1
ATOM 1203 N N . GLY A 1 159 ? 14.368 -27.314 16.092 1.00 88.19 159 GLY A N 1
ATOM 1204 C CA . GLY A 1 159 ? 15.412 -27.782 17.004 1.00 88.19 159 GLY A CA 1
ATOM 1205 C C . GLY A 1 159 ? 16.797 -27.942 16.373 1.00 88.19 159 GLY A C 1
ATOM 1206 O O . GLY A 1 159 ? 17.625 -28.690 16.904 1.00 88.19 159 GLY A O 1
ATOM 1207 N N . ALA A 1 160 ? 17.082 -27.271 15.251 1.00 93.19 160 ALA A N 1
ATOM 1208 C CA . ALA A 1 160 ? 18.450 -27.186 14.745 1.00 93.19 160 ALA A CA 1
ATOM 1209 C C . ALA A 1 160 ? 19.362 -26.502 15.774 1.00 93.19 160 ALA A C 1
ATOM 1211 O O . ALA A 1 160 ? 19.042 -25.444 16.314 1.00 93.19 160 ALA A O 1
ATOM 1212 N N . ASN A 1 161 ? 20.530 -27.085 16.028 1.00 91.31 161 ASN A N 1
ATOM 1213 C CA . ASN A 1 161 ? 21.524 -26.499 16.910 1.00 91.31 161 ASN A CA 1
ATOM 1214 C C . ASN A 1 161 ? 22.198 -25.309 16.214 1.00 91.31 161 ASN A C 1
ATOM 1216 O O . ASN A 1 161 ? 23.006 -25.487 15.297 1.00 91.31 161 ASN A O 1
ATOM 1220 N N . ILE A 1 162 ? 21.900 -24.101 16.693 1.00 94.00 162 ILE A N 1
ATOM 1221 C CA . ILE A 1 162 ? 22.416 -22.856 16.121 1.00 94.00 162 ILE A CA 1
ATOM 1222 C C . ILE A 1 162 ? 23.943 -22.737 16.169 1.00 94.00 162 ILE A C 1
ATOM 1224 O O . ILE A 1 162 ? 24.565 -22.176 15.267 1.00 94.00 162 ILE A O 1
ATOM 1228 N N . ASN A 1 163 ? 24.551 -23.347 17.186 1.00 93.25 163 ASN A N 1
ATOM 1229 C CA . ASN A 1 163 ? 25.989 -23.351 17.428 1.00 93.25 163 ASN A CA 1
ATOM 1230 C C . ASN A 1 163 ? 26.639 -24.678 17.005 1.00 93.25 163 ASN A C 1
ATOM 1232 O O . ASN A 1 163 ? 27.708 -25.037 17.504 1.00 93.25 163 ASN A O 1
ATOM 1236 N N . ALA A 1 164 ? 26.003 -25.428 16.094 1.00 92.12 164 ALA A N 1
ATOM 1237 C CA . ALA A 1 164 ? 26.584 -26.640 15.533 1.00 92.12 164 ALA A CA 1
ATOM 1238 C C . ALA A 1 164 ? 27.954 -26.340 14.912 1.00 92.12 164 ALA A C 1
ATOM 1240 O O . ALA A 1 164 ? 28.105 -25.388 14.150 1.00 92.12 164 ALA A O 1
ATOM 1241 N N . VAL A 1 165 ? 28.943 -27.180 15.214 1.00 92.88 165 VAL A N 1
ATOM 1242 C CA . VAL A 1 165 ? 30.291 -27.078 14.649 1.00 92.88 165 VAL A CA 1
ATOM 1243 C C . VAL A 1 165 ? 30.542 -28.228 13.688 1.00 92.88 165 VAL A C 1
ATOM 1245 O O . VAL A 1 165 ? 30.332 -29.391 14.033 1.00 92.88 165 VAL A O 1
ATOM 1248 N N . ASN A 1 166 ? 31.013 -27.915 12.484 1.00 91.69 166 ASN A N 1
ATOM 1249 C CA . ASN A 1 166 ? 31.453 -28.938 11.541 1.00 91.69 166 ASN A CA 1
ATOM 1250 C C . ASN A 1 166 ? 32.840 -29.501 11.923 1.00 91.69 166 ASN A C 1
ATOM 1252 O O . ASN A 1 166 ? 33.468 -29.077 12.897 1.00 91.69 166 ASN A O 1
ATOM 1256 N N . ASN A 1 167 ? 33.385 -30.430 11.131 1.00 89.88 167 ASN A N 1
ATOM 1257 C CA . ASN A 1 167 ? 34.677 -31.070 11.436 1.00 89.88 167 ASN A CA 1
ATOM 1258 C C . ASN A 1 167 ? 35.885 -30.111 11.414 1.00 89.88 167 ASN A C 1
ATOM 1260 O O . ASN A 1 167 ? 36.978 -30.464 11.867 1.00 89.88 167 ASN A O 1
ATOM 1264 N N . CYS A 1 168 ? 35.714 -28.901 10.878 1.00 87.75 168 CYS A N 1
ATOM 1265 C CA . CYS A 1 168 ? 36.701 -27.827 10.917 1.00 87.75 168 CYS A CA 1
ATOM 1266 C C . CYS A 1 168 ? 36.503 -26.874 12.112 1.00 87.75 168 CYS A C 1
ATOM 1268 O O . CYS A 1 168 ? 37.283 -25.937 12.278 1.00 87.75 168 CYS A O 1
ATOM 1270 N N . GLY A 1 169 ? 35.511 -27.112 12.975 1.00 89.50 169 GLY A N 1
ATOM 1271 C CA . GLY A 1 169 ? 35.113 -26.209 14.059 1.00 89.50 169 GLY A CA 1
ATOM 1272 C C . GLY A 1 169 ? 34.379 -24.953 13.576 1.00 89.50 169 GLY A C 1
ATOM 1273 O O . GLY A 1 169 ? 34.265 -23.995 14.330 1.00 89.50 169 GLY A O 1
ATOM 1274 N N . VAL A 1 170 ? 33.949 -24.924 12.315 1.00 92.62 170 VAL A N 1
ATOM 1275 C CA . VAL A 1 170 ? 33.223 -23.797 11.716 1.00 92.62 170 VAL A CA 1
ATOM 1276 C C . VAL A 1 170 ? 31.758 -23.903 12.131 1.00 92.62 170 VAL A C 1
ATOM 1278 O O . VAL A 1 170 ? 31.236 -25.011 12.184 1.00 92.62 170 VAL A O 1
ATOM 1281 N N . THR A 1 171 ? 31.134 -22.768 12.445 1.00 94.19 171 THR A N 1
ATOM 1282 C CA . THR A 1 171 ? 29.695 -22.655 12.747 1.00 94.19 171 THR A CA 1
ATOM 1283 C C . THR A 1 171 ? 28.949 -22.032 11.565 1.00 94.19 171 THR A C 1
ATOM 1285 O O . THR A 1 171 ? 29.585 -21.326 10.776 1.00 94.19 171 THR A O 1
ATOM 1288 N N . PRO A 1 172 ? 27.611 -22.161 11.470 1.00 94.81 172 PRO A N 1
ATOM 1289 C CA . PRO A 1 172 ? 26.826 -21.473 10.440 1.00 94.81 172 PRO A CA 1
ATOM 1290 C C . PRO A 1 172 ? 27.073 -19.955 10.405 1.00 94.81 172 PRO A C 1
ATOM 1292 O O . PRO A 1 172 ? 27.115 -19.349 9.335 1.00 94.81 172 PRO A O 1
ATOM 1295 N N . LEU A 1 173 ? 27.337 -19.341 11.568 1.00 94.19 173 LEU A N 1
ATOM 1296 C CA . LEU A 1 173 ? 27.665 -17.917 11.672 1.00 94.19 173 LEU A CA 1
ATOM 1297 C C . LEU A 1 173 ? 29.001 -17.559 10.993 1.00 94.19 173 LEU A C 1
ATOM 1299 O O . LEU A 1 173 ? 29.112 -16.487 10.405 1.00 94.19 173 LEU A O 1
ATOM 1303 N N . HIS A 1 174 ? 30.008 -18.441 11.010 1.00 92.75 174 HIS A N 1
ATOM 1304 C CA . HIS A 1 174 ? 31.249 -18.205 10.260 1.00 92.75 174 HIS A CA 1
ATOM 1305 C C . HIS A 1 174 ? 30.990 -18.130 8.749 1.00 92.75 174 HIS A C 1
ATOM 1307 O O . HIS A 1 174 ? 31.562 -17.268 8.078 1.00 92.75 174 HIS A O 1
ATOM 1313 N N . ASP A 1 175 ? 30.137 -19.013 8.219 1.00 90.50 175 ASP A N 1
ATOM 1314 C CA . ASP A 1 175 ? 29.800 -19.048 6.793 1.00 90.50 175 ASP A CA 1
ATOM 1315 C C . ASP A 1 175 ? 28.992 -17.805 6.387 1.00 90.50 175 ASP A C 1
ATOM 1317 O O . ASP A 1 175 ? 29.315 -17.167 5.379 1.00 90.50 175 ASP A O 1
ATOM 1321 N N . ALA A 1 176 ? 28.032 -17.388 7.221 1.00 91.62 176 ALA A N 1
ATOM 1322 C CA . ALA A 1 176 ? 27.257 -16.162 7.029 1.00 91.62 176 ALA A CA 1
ATOM 1323 C C . ALA A 1 176 ? 28.144 -14.898 7.051 1.00 91.62 176 ALA A C 1
ATOM 1325 O O . ALA A 1 176 ? 28.078 -14.067 6.140 1.00 91.62 176 ALA A O 1
ATOM 1326 N N . VAL A 1 177 ? 29.052 -14.784 8.032 1.00 90.81 177 VAL A N 1
ATOM 1327 C CA . VAL A 1 177 ? 30.006 -13.663 8.142 1.00 90.81 177 VAL A CA 1
ATOM 1328 C C . VAL A 1 177 ? 30.978 -13.629 6.969 1.00 90.81 177 VAL A C 1
ATOM 1330 O O . VAL A 1 177 ? 31.212 -12.569 6.389 1.00 90.81 177 VAL A O 1
ATOM 1333 N N . HIS A 1 178 ? 31.524 -14.779 6.571 1.00 87.81 178 HIS A N 1
ATOM 1334 C CA . HIS A 1 178 ? 32.433 -14.859 5.430 1.00 87.81 178 HIS A CA 1
ATOM 1335 C C . HIS A 1 178 ? 31.768 -14.399 4.122 1.00 87.81 178 HIS A C 1
ATOM 1337 O O . HIS A 1 178 ? 32.435 -13.832 3.256 1.00 87.81 178 HIS A O 1
ATOM 1343 N N . ARG A 1 179 ? 30.457 -14.619 3.976 1.00 85.00 179 ARG A N 1
ATOM 1344 C CA . ARG A 1 179 ? 29.661 -14.149 2.833 1.00 85.00 179 ARG A CA 1
ATOM 1345 C C . ARG A 1 179 ? 29.227 -12.686 2.942 1.00 85.00 179 ARG A C 1
ATOM 1347 O O . ARG A 1 179 ? 28.736 -12.148 1.956 1.00 85.00 179 ARG A O 1
ATOM 1354 N N . SER A 1 180 ? 29.433 -12.045 4.096 1.00 85.94 180 SER A N 1
ATOM 1355 C CA . SER A 1 180 ? 28.909 -10.706 4.410 1.00 85.94 180 SER A CA 1
ATOM 1356 C C . SER A 1 180 ? 27.388 -10.600 4.221 1.00 85.94 180 SER A C 1
ATOM 1358 O O . SER A 1 180 ? 26.880 -9.563 3.800 1.00 85.94 180 SER A O 1
ATOM 1360 N N . ASP A 1 181 ? 26.669 -11.682 4.524 1.00 85.06 181 ASP A N 1
ATOM 1361 C CA . ASP A 1 181 ? 25.215 -11.764 4.389 1.00 85.06 181 ASP A CA 1
ATOM 1362 C C . ASP A 1 181 ? 24.543 -11.211 5.656 1.00 85.06 181 ASP A C 1
ATOM 1364 O O . ASP A 1 181 ? 24.361 -11.923 6.642 1.00 85.06 181 ASP A O 1
ATOM 1368 N N . LEU A 1 182 ? 24.260 -9.904 5.667 1.00 87.31 182 LEU A N 1
ATOM 1369 C CA . LEU A 1 182 ? 23.794 -9.190 6.864 1.00 87.31 182 LEU A CA 1
ATOM 1370 C C . LEU A 1 182 ? 22.467 -9.734 7.405 1.00 87.31 182 LEU A C 1
ATOM 1372 O O . LEU A 1 182 ? 22.304 -9.801 8.621 1.00 87.31 182 LEU A O 1
ATOM 1376 N N . ASP A 1 183 ? 21.559 -10.152 6.522 1.00 84.81 183 ASP A N 1
ATOM 1377 C CA . ASP A 1 183 ? 20.264 -10.716 6.909 1.00 84.81 183 ASP A CA 1
ATOM 1378 C C . ASP A 1 183 ? 20.447 -12.070 7.602 1.00 84.81 183 ASP A C 1
ATOM 1380 O O . ASP A 1 183 ? 19.870 -12.308 8.662 1.00 84.81 183 ASP A O 1
ATOM 1384 N N . MET A 1 184 ? 21.304 -12.932 7.046 1.00 88.81 184 MET A N 1
ATOM 1385 C CA . MET A 1 184 ? 21.624 -14.235 7.630 1.00 88.81 184 MET A CA 1
ATOM 1386 C C . MET A 1 184 ? 22.358 -14.108 8.972 1.00 88.81 184 MET A C 1
ATOM 1388 O O . MET A 1 184 ? 22.075 -14.842 9.917 1.00 88.81 184 MET A O 1
ATOM 1392 N N . ILE A 1 185 ? 23.298 -13.162 9.074 1.00 90.44 185 ILE A N 1
ATOM 1393 C CA . ILE A 1 185 ? 24.036 -12.889 10.316 1.00 90.44 185 ILE A CA 1
ATOM 1394 C C . ILE A 1 185 ? 23.075 -12.372 11.388 1.00 90.44 185 ILE A C 1
ATOM 1396 O O . ILE A 1 185 ? 23.150 -12.828 12.525 1.00 90.44 185 ILE A O 1
ATOM 1400 N N . ASN A 1 186 ? 22.165 -11.459 11.038 1.00 87.62 186 ASN A N 1
ATOM 1401 C CA . ASN A 1 186 ? 21.178 -10.939 11.977 1.00 87.62 186 ASN A CA 1
ATOM 1402 C C . ASN A 1 186 ? 20.243 -12.047 12.475 1.00 87.62 186 ASN A C 1
ATOM 1404 O O . ASN A 1 186 ? 20.074 -12.194 13.680 1.00 87.62 186 ASN A O 1
ATOM 1408 N N . GLU A 1 187 ? 19.706 -12.876 11.576 1.00 88.25 187 GLU A N 1
ATOM 1409 C CA . GLU A 1 187 ? 18.818 -13.984 11.948 1.00 88.25 187 GLU A CA 1
ATOM 1410 C C . GLU A 1 187 ? 19.519 -14.982 12.884 1.00 88.25 187 GLU A C 1
ATOM 1412 O O . GLU A 1 187 ? 18.975 -15.347 13.925 1.00 88.25 187 GLU A O 1
ATOM 1417 N N . LEU A 1 188 ? 20.759 -15.382 12.576 1.00 89.69 188 LEU A N 1
ATOM 1418 C CA . LEU A 1 188 ? 21.528 -16.276 13.444 1.00 89.69 188 LEU A CA 1
ATOM 1419 C C . LEU A 1 188 ? 21.836 -15.628 14.807 1.00 89.69 188 LEU A C 1
ATOM 1421 O O . LEU A 1 188 ? 21.699 -16.277 15.841 1.00 89.69 188 LEU A O 1
ATOM 1425 N N . MET A 1 189 ? 22.216 -14.349 14.842 1.00 88.56 189 MET A N 1
ATOM 1426 C CA . MET A 1 189 ? 22.504 -13.641 16.097 1.00 88.56 189 MET A CA 1
ATOM 1427 C C . MET A 1 189 ? 21.251 -13.464 16.967 1.00 88.56 189 MET A C 1
ATOM 1429 O O . MET A 1 189 ? 21.323 -13.678 18.174 1.00 88.56 189 MET A O 1
ATOM 1433 N N . MET A 1 190 ? 20.101 -13.131 16.370 1.00 85.00 190 MET A N 1
ATOM 1434 C CA . MET A 1 190 ? 18.819 -12.996 17.081 1.00 85.00 190 MET A CA 1
ATOM 1435 C C . MET A 1 190 ? 18.355 -14.313 17.708 1.00 85.00 190 MET A C 1
ATOM 1437 O O . MET A 1 190 ? 17.720 -14.304 18.757 1.00 85.00 190 MET A O 1
ATOM 1441 N N . ASN A 1 191 ? 18.709 -15.446 17.099 1.00 83.31 191 ASN A N 1
ATOM 1442 C CA . ASN A 1 191 ? 18.382 -16.774 17.611 1.00 83.31 191 ASN A CA 1
ATOM 1443 C C . ASN A 1 191 ? 19.480 -17.365 18.531 1.00 83.31 191 ASN A C 1
ATOM 1445 O O . ASN A 1 191 ? 19.435 -18.551 18.860 1.00 83.31 191 ASN A O 1
ATOM 1449 N N . GLY A 1 192 ? 20.463 -16.561 18.966 1.00 84.00 192 GLY A N 1
ATOM 1450 C CA . GLY A 1 192 ? 21.454 -16.956 19.978 1.00 84.00 192 GLY A CA 1
ATOM 1451 C C . GLY A 1 192 ? 22.743 -17.600 19.446 1.00 84.00 192 GLY A C 1
ATOM 1452 O O . GLY A 1 192 ? 23.368 -18.400 20.149 1.00 84.00 192 GLY A O 1
ATOM 1453 N N . ALA A 1 193 ? 23.159 -17.288 18.214 1.00 90.62 193 ALA A N 1
ATOM 1454 C CA . ALA A 1 193 ? 24.456 -17.730 17.702 1.00 90.62 193 ALA A CA 1
ATOM 1455 C C . ALA A 1 193 ? 25.615 -17.082 18.481 1.00 90.62 193 ALA A C 1
ATOM 1457 O O . ALA A 1 193 ? 25.652 -15.867 18.659 1.00 90.62 193 ALA A O 1
ATOM 1458 N N . ASP A 1 194 ? 26.591 -17.887 18.906 1.00 88.31 194 ASP A N 1
ATOM 1459 C CA . ASP A 1 194 ? 27.763 -17.427 19.654 1.00 88.31 194 ASP A CA 1
ATOM 1460 C C . ASP A 1 194 ? 28.871 -16.939 18.691 1.00 88.31 194 ASP A C 1
ATOM 1462 O O . ASP A 1 194 ? 29.469 -17.743 17.956 1.00 88.31 194 ASP A O 1
ATOM 1466 N N . PRO A 1 195 ? 29.198 -15.629 18.682 1.00 91.31 195 PRO A N 1
ATOM 1467 C CA . PRO A 1 195 ? 30.219 -15.060 17.808 1.00 91.31 195 PRO A CA 1
ATOM 1468 C C . PRO A 1 195 ? 31.656 -15.315 18.289 1.00 91.31 195 PRO A C 1
ATOM 1470 O O . PRO A 1 195 ? 32.589 -14.849 17.631 1.00 91.31 195 PRO A O 1
ATOM 1473 N N . HIS A 1 196 ? 31.862 -16.024 19.404 1.00 89.88 196 HIS A N 1
ATOM 1474 C CA . HIS A 1 196 ? 33.174 -16.302 19.998 1.00 89.88 196 HIS A CA 1
ATOM 1475 C C . HIS A 1 196 ? 33.683 -17.733 19.772 1.00 89.88 196 HIS A C 1
ATOM 1477 O O . HIS A 1 196 ? 34.817 -18.051 20.155 1.00 89.88 196 HIS A O 1
ATOM 1483 N N . ILE A 1 197 ? 32.906 -18.594 19.110 1.00 89.88 197 ILE A N 1
ATOM 1484 C CA . ILE A 1 197 ? 33.340 -19.957 18.781 1.00 89.88 197 ILE A CA 1
ATOM 1485 C C . ILE A 1 197 ? 34.494 -19.896 17.777 1.00 89.88 197 ILE A C 1
ATOM 1487 O O . ILE A 1 197 ? 34.385 -19.270 16.729 1.00 89.88 197 ILE A O 1
ATOM 1491 N N . LYS A 1 198 ? 35.616 -20.555 18.084 1.00 90.00 198 LYS A N 1
ATOM 1492 C CA . LYS A 1 198 ? 36.801 -20.583 17.214 1.00 90.00 198 LYS A CA 1
ATOM 1493 C C . LYS A 1 198 ? 36.784 -21.789 16.290 1.00 90.00 198 LYS A C 1
ATOM 1495 O O . LYS A 1 198 ? 36.748 -22.926 16.763 1.00 90.00 198 LYS A O 1
ATOM 1500 N N . ALA A 1 199 ? 36.968 -21.550 14.995 1.00 90.31 199 ALA A N 1
ATOM 1501 C CA . ALA A 1 199 ? 37.251 -22.632 14.066 1.00 90.31 199 ALA A CA 1
ATOM 1502 C C . ALA A 1 199 ? 38.616 -23.270 14.360 1.00 90.31 199 ALA A C 1
ATOM 1504 O O . ALA A 1 199 ? 39.633 -22.597 14.541 1.00 90.31 199 ALA A O 1
ATOM 1505 N N . SER A 1 200 ? 38.646 -24.600 14.412 1.00 84.56 200 SER A N 1
ATOM 1506 C CA . SER A 1 200 ? 39.821 -25.372 14.824 1.00 84.56 200 SER A CA 1
ATOM 1507 C C . SER A 1 200 ? 40.793 -25.628 13.671 1.00 84.56 200 SER A C 1
ATOM 1509 O O . SER A 1 200 ? 42.003 -25.716 13.884 1.00 84.56 200 SER A O 1
ATOM 1511 N N . LYS A 1 201 ? 40.280 -25.771 12.440 1.00 81.19 201 LYS A N 1
ATOM 1512 C CA . LYS A 1 201 ? 41.042 -26.116 11.227 1.00 81.19 201 LYS A CA 1
ATOM 1513 C C . LYS A 1 201 ? 40.398 -25.473 9.988 1.00 81.19 201 LYS A C 1
ATOM 1515 O O . LYS A 1 201 ? 39.313 -24.912 10.053 1.00 81.19 201 LYS A O 1
ATOM 1520 N N . GLY A 1 202 ? 41.057 -25.567 8.832 1.00 81.81 202 GLY A N 1
ATOM 1521 C CA . GLY A 1 202 ? 40.503 -25.095 7.555 1.00 81.81 202 GLY A CA 1
ATOM 1522 C C . GLY A 1 202 ? 40.643 -23.586 7.323 1.00 81.81 202 GLY A C 1
ATOM 1523 O O . GLY A 1 202 ? 41.523 -22.936 7.884 1.00 81.81 202 GLY A O 1
ATOM 1524 N N . LYS A 1 203 ? 39.789 -23.028 6.455 1.00 78.06 203 LYS A N 1
ATOM 1525 C CA . LYS A 1 203 ? 39.878 -21.636 5.963 1.00 78.06 203 LYS A CA 1
ATOM 1526 C C . LYS A 1 203 ? 39.779 -20.578 7.071 1.00 78.06 203 LYS A C 1
ATOM 1528 O O . LYS A 1 203 ? 40.354 -19.499 6.936 1.00 78.06 203 LYS A O 1
ATOM 1533 N N . PHE A 1 204 ? 39.083 -20.896 8.159 1.00 85.81 204 PHE A N 1
ATOM 1534 C CA . PHE A 1 204 ? 38.855 -19.999 9.294 1.00 85.81 204 PHE A CA 1
ATOM 1535 C C . PHE A 1 204 ? 39.699 -20.361 10.526 1.00 85.81 204 PHE A C 1
ATOM 1537 O O . PHE A 1 204 ? 39.408 -19.887 11.614 1.00 85.81 204 PHE A O 1
ATOM 1544 N N . ALA A 1 205 ? 40.746 -21.184 10.379 1.00 86.38 205 ALA A N 1
ATOM 1545 C CA . ALA A 1 205 ? 41.527 -21.693 11.509 1.00 86.38 205 ALA A CA 1
ATOM 1546 C C . ALA A 1 205 ? 41.958 -20.591 12.500 1.00 86.38 205 ALA A C 1
ATOM 1548 O O . ALA A 1 205 ? 42.559 -19.587 12.111 1.00 86.38 205 ALA A O 1
ATOM 1549 N N . ASN A 1 206 ? 41.680 -20.830 13.784 1.00 87.12 206 ASN A N 1
ATOM 1550 C CA . ASN A 1 206 ? 41.919 -19.946 14.928 1.00 87.12 206 ASN A CA 1
ATOM 1551 C C . ASN A 1 206 ? 41.193 -18.591 14.889 1.00 87.12 206 ASN A C 1
ATOM 1553 O O . ASN A 1 206 ? 41.545 -17.708 15.670 1.00 87.12 206 ASN A O 1
ATOM 1557 N N . LYS A 1 207 ? 40.195 -18.420 14.017 1.00 88.25 207 LYS A N 1
ATOM 1558 C CA . LYS A 1 207 ? 39.358 -17.219 13.951 1.00 88.25 207 LYS A CA 1
ATOM 1559 C C . LYS A 1 207 ? 37.965 -17.521 14.484 1.00 88.25 207 LYS A C 1
ATOM 1561 O O . LYS A 1 207 ? 37.449 -18.615 14.272 1.00 88.25 207 LYS A O 1
ATOM 1566 N N . THR A 1 208 ? 37.389 -16.543 15.167 1.00 90.44 208 THR A N 1
ATOM 1567 C CA . THR A 1 208 ? 35.964 -16.488 15.505 1.00 90.44 208 THR A CA 1
ATOM 1568 C C . THR A 1 208 ? 35.167 -15.791 14.393 1.00 90.44 208 THR A C 1
ATOM 1570 O O . THR A 1 208 ? 35.768 -15.084 13.573 1.00 90.44 208 THR A O 1
ATOM 1573 N N . PRO A 1 209 ? 33.825 -15.911 14.353 1.00 90.25 209 PRO A N 1
ATOM 1574 C CA . PRO A 1 209 ? 32.995 -15.073 13.493 1.00 90.25 209 PRO A CA 1
ATOM 1575 C C . PRO A 1 209 ? 33.264 -13.580 13.707 1.00 90.25 209 PRO A C 1
ATOM 1577 O O . PRO A 1 209 ? 33.353 -12.828 12.740 1.00 90.25 209 PRO A O 1
ATOM 1580 N N . LEU A 1 210 ? 33.501 -13.155 14.952 1.00 89.50 210 LEU A N 1
ATOM 1581 C CA . LEU A 1 210 ? 33.861 -11.772 15.264 1.00 89.50 210 LEU A CA 1
ATOM 1582 C C . LEU A 1 210 ? 35.223 -11.360 14.665 1.00 89.50 210 LEU A C 1
ATOM 1584 O O . LEU A 1 210 ? 35.347 -10.272 14.102 1.00 89.50 210 LEU A O 1
ATOM 1588 N N . ASP A 1 211 ? 36.230 -12.239 14.706 1.00 88.12 211 ASP A N 1
ATOM 1589 C CA . ASP A 1 211 ? 37.543 -11.982 14.087 1.00 88.12 211 ASP A CA 1
ATOM 1590 C C . ASP A 1 211 ? 37.448 -11.888 12.556 1.00 88.12 211 ASP A C 1
ATOM 1592 O O . ASP A 1 211 ? 38.194 -11.138 11.923 1.00 88.12 211 ASP A O 1
ATOM 1596 N N . LEU A 1 212 ? 36.536 -12.650 11.940 1.00 84.62 212 LEU A N 1
ATOM 1597 C CA . LEU A 1 212 ? 36.247 -12.551 10.506 1.00 84.62 212 LEU A CA 1
ATOM 1598 C C . LEU A 1 212 ? 35.544 -11.228 10.172 1.00 84.62 212 LEU A C 1
ATOM 1600 O O . LEU A 1 212 ? 35.887 -10.583 9.177 1.00 84.62 212 LEU A O 1
ATOM 1604 N N . ALA A 1 213 ? 34.624 -10.791 11.033 1.00 85.69 213 ALA A N 1
ATOM 1605 C CA . ALA A 1 213 ? 33.886 -9.542 10.888 1.00 85.69 213 ALA A CA 1
ATOM 1606 C C . ALA A 1 213 ? 34.772 -8.292 10.983 1.00 85.69 213 ALA A C 1
ATOM 1608 O O . ALA A 1 213 ? 34.436 -7.278 10.381 1.00 85.69 213 ALA A O 1
ATOM 1609 N N . ALA A 1 214 ? 35.937 -8.355 11.641 1.00 79.12 214 ALA A N 1
ATOM 1610 C CA . ALA A 1 214 ? 36.885 -7.235 11.727 1.00 79.12 214 ALA A CA 1
ATOM 1611 C C . ALA A 1 214 ? 37.350 -6.699 10.357 1.00 79.12 214 ALA A C 1
ATOM 1613 O O . ALA A 1 214 ? 37.829 -5.571 10.258 1.00 79.12 214 ALA A O 1
ATOM 1614 N N . THR A 1 215 ? 37.191 -7.487 9.291 1.00 73.00 215 THR A N 1
ATOM 1615 C CA . THR A 1 215 ? 37.492 -7.069 7.915 1.00 73.00 215 THR A CA 1
ATOM 1616 C C . THR A 1 215 ? 36.393 -6.214 7.264 1.00 73.00 215 THR A C 1
ATOM 1618 O O . THR A 1 215 ? 36.651 -5.595 6.234 1.00 73.00 215 THR A O 1
ATOM 1621 N N . SER A 1 216 ? 35.195 -6.131 7.860 1.00 78.62 216 SER A N 1
ATOM 1622 C CA . SER A 1 216 ? 34.031 -5.402 7.340 1.00 78.62 216 SER A CA 1
ATOM 1623 C C . SER A 1 216 ? 33.329 -4.599 8.442 1.00 78.62 216 SER A C 1
ATOM 1625 O O . SER A 1 216 ? 32.724 -5.161 9.355 1.00 78.62 216 SER A O 1
ATOM 1627 N N . HIS A 1 217 ? 33.357 -3.264 8.336 1.00 79.62 217 HIS A N 1
ATOM 1628 C CA . HIS A 1 217 ? 32.785 -2.359 9.345 1.00 79.62 217 HIS A CA 1
ATOM 1629 C C . HIS A 1 217 ? 31.290 -2.623 9.604 1.00 79.62 217 HIS A C 1
ATOM 1631 O O . HIS A 1 217 ? 30.847 -2.591 10.750 1.00 79.62 217 HIS A O 1
ATOM 1637 N N . ASN A 1 218 ? 30.511 -2.913 8.558 1.00 78.44 218 ASN A N 1
ATOM 1638 C CA . ASN A 1 218 ? 29.066 -3.135 8.679 1.00 78.44 218 ASN A CA 1
ATOM 1639 C C . ASN A 1 218 ? 28.749 -4.445 9.414 1.00 78.44 218 ASN A C 1
ATOM 1641 O O . ASN A 1 218 ? 27.870 -4.473 10.271 1.00 78.44 218 ASN A O 1
ATOM 1645 N N . VAL A 1 219 ? 29.503 -5.511 9.127 1.00 84.19 219 VAL A N 1
ATOM 1646 C CA . VAL A 1 219 ? 29.320 -6.816 9.781 1.00 84.19 219 VAL A CA 1
ATOM 1647 C C . VAL A 1 219 ? 29.761 -6.754 11.245 1.00 84.19 219 VAL A C 1
ATOM 1649 O O . VAL A 1 219 ? 29.064 -7.255 12.123 1.00 84.19 219 VAL A O 1
ATOM 1652 N N . LEU A 1 220 ? 30.884 -6.083 11.526 1.00 85.44 220 LEU A N 1
ATOM 1653 C CA . LEU A 1 220 ? 31.371 -5.875 12.890 1.00 85.44 220 LEU A CA 1
ATOM 1654 C C . LEU A 1 220 ? 30.375 -5.064 13.735 1.00 85.44 220 LEU A C 1
ATOM 1656 O O . LEU A 1 220 ? 30.135 -5.400 14.894 1.00 85.44 220 LEU A O 1
ATOM 1660 N N . ALA A 1 221 ? 29.793 -4.003 13.166 1.00 82.06 221 ALA A N 1
ATOM 1661 C CA . ALA A 1 221 ? 28.790 -3.190 13.848 1.00 82.06 221 ALA A CA 1
ATOM 1662 C C . ALA A 1 221 ? 27.535 -4.006 14.193 1.00 82.06 221 ALA A C 1
ATOM 1664 O O . ALA A 1 221 ? 27.049 -3.907 15.317 1.00 82.06 221 ALA A O 1
ATOM 1665 N N . LEU A 1 222 ? 27.070 -4.851 13.266 1.00 82.19 222 LEU A N 1
ATOM 1666 C CA . LEU A 1 222 ? 25.881 -5.689 13.436 1.00 82.19 222 LEU A CA 1
ATOM 1667 C C . LEU A 1 222 ? 26.073 -6.771 14.507 1.00 82.19 222 LEU A C 1
ATOM 1669 O O . LEU A 1 222 ? 25.230 -6.915 15.390 1.00 82.19 222 LEU A O 1
ATOM 1673 N N . ILE A 1 223 ? 27.196 -7.499 14.492 1.00 82.31 223 ILE A N 1
ATOM 1674 C CA . ILE A 1 223 ? 27.476 -8.511 15.528 1.00 82.31 223 ILE A CA 1
ATOM 1675 C C . ILE A 1 223 ? 27.557 -7.847 16.909 1.00 82.31 223 ILE A C 1
ATOM 1677 O O . ILE A 1 223 ? 26.971 -8.343 17.869 1.00 82.31 223 ILE A O 1
ATOM 1681 N N . ASN A 1 224 ? 28.215 -6.687 17.010 1.00 80.94 224 ASN A N 1
ATOM 1682 C CA . ASN A 1 224 ? 28.341 -5.961 18.274 1.00 80.94 224 ASN A CA 1
ATOM 1683 C C . ASN A 1 224 ? 27.015 -5.367 18.776 1.00 80.94 224 ASN A C 1
ATOM 1685 O O . ASN A 1 224 ? 26.811 -5.311 19.989 1.00 80.94 224 ASN A O 1
ATOM 1689 N N . SER A 1 225 ? 26.126 -4.900 17.892 1.00 77.44 225 SER A N 1
ATOM 1690 C CA . SER A 1 225 ? 24.816 -4.378 18.303 1.00 77.44 225 SER A CA 1
ATOM 1691 C C . SER A 1 225 ? 23.890 -5.490 18.786 1.00 77.44 225 SER A C 1
ATOM 1693 O O . SER A 1 225 ? 23.189 -5.306 19.775 1.00 77.44 225 SER A O 1
ATOM 1695 N N . CYS A 1 226 ? 23.921 -6.653 18.131 1.00 68.75 226 CYS A N 1
ATOM 1696 C CA . CYS A 1 226 ? 23.093 -7.796 18.513 1.00 68.75 226 CYS A CA 1
ATOM 1697 C C . CYS A 1 226 ? 23.594 -8.455 19.805 1.00 68.75 226 CYS A C 1
ATOM 1699 O O . CYS A 1 226 ? 22.790 -8.813 20.658 1.00 68.75 226 CYS A O 1
ATOM 1701 N N . PHE A 1 227 ? 24.915 -8.538 19.999 1.00 62.94 227 PHE A N 1
ATOM 1702 C CA . PHE A 1 227 ? 25.505 -9.116 21.210 1.00 62.94 227 PHE A CA 1
ATOM 1703 C C . PHE A 1 227 ? 25.232 -8.274 22.469 1.00 62.94 227 PHE A C 1
ATOM 1705 O O . PHE A 1 227 ? 24.929 -8.821 23.523 1.00 62.94 227 PHE A O 1
ATOM 1712 N N . LYS A 1 228 ? 25.258 -6.935 22.368 1.00 55.53 228 LYS A N 1
ATOM 1713 C CA . LYS A 1 228 ? 24.964 -6.041 23.508 1.00 55.53 228 LYS A CA 1
ATOM 1714 C C . LYS A 1 228 ? 23.520 -6.116 24.011 1.00 55.53 228 LYS A C 1
ATOM 1716 O O . LYS A 1 228 ? 23.275 -5.755 25.156 1.00 55.53 228 LYS A O 1
ATOM 1721 N N . ASN A 1 229 ? 22.590 -6.579 23.180 1.00 47.22 229 ASN A N 1
ATOM 1722 C CA . ASN A 1 229 ? 21.187 -6.747 23.557 1.00 47.22 229 ASN A CA 1
ATOM 1723 C C . ASN A 1 229 ? 20.891 -8.133 24.167 1.00 47.22 229 ASN A C 1
ATOM 1725 O O . ASN A 1 229 ? 19.785 -8.341 24.653 1.00 47.22 229 ASN A O 1
ATOM 1729 N N . GLY A 1 230 ? 21.853 -9.067 24.149 1.00 41.84 230 GLY A N 1
ATOM 1730 C CA . GLY A 1 230 ? 21.677 -10.451 24.609 1.00 41.84 230 GLY A CA 1
ATOM 1731 C C . GLY A 1 230 ? 21.938 -10.700 26.101 1.00 41.84 230 GLY A C 1
ATOM 1732 O O . GLY A 1 230 ? 21.631 -11.783 26.584 1.00 41.84 230 GLY A O 1
ATOM 1733 N N . ASP A 1 231 ? 22.463 -9.719 26.842 1.00 31.78 231 ASP A N 1
ATOM 1734 C CA . ASP A 1 231 ? 22.850 -9.862 28.258 1.00 31.78 231 ASP A CA 1
ATOM 1735 C C . ASP A 1 231 ? 21.729 -9.379 29.208 1.00 31.78 231 ASP A C 1
ATOM 1737 O O . ASP A 1 231 ? 21.898 -8.481 30.032 1.00 31.78 231 ASP A O 1
ATOM 1741 N N . VAL A 1 232 ? 20.531 -9.960 29.068 1.00 33.16 232 VAL A N 1
ATOM 1742 C CA . VAL A 1 232 ? 19.479 -9.917 30.101 1.00 33.16 232 VAL A CA 1
ATOM 1743 C C . VAL A 1 232 ? 18.996 -11.342 30.352 1.00 33.16 232 VAL A C 1
ATOM 1745 O O . VAL A 1 232 ? 17.886 -11.730 29.999 1.00 33.16 232 VAL A O 1
ATOM 1748 N N . THR A 1 233 ? 19.849 -12.137 30.991 1.00 28.05 233 THR A N 1
ATOM 1749 C CA . THR A 1 233 ? 19.423 -13.324 31.734 1.00 28.05 233 THR A CA 1
ATOM 1750 C C . THR A 1 233 ? 19.733 -13.115 33.204 1.00 28.05 233 THR A C 1
ATOM 1752 O O . THR A 1 233 ? 20.849 -12.773 33.589 1.00 28.05 233 THR A O 1
ATOM 1755 N N . CYS A 1 234 ? 18.694 -13.271 34.014 1.00 27.69 234 CYS A N 1
ATOM 1756 C CA . CYS A 1 234 ? 18.727 -13.164 35.456 1.00 27.69 234 CYS A CA 1
ATOM 1757 C C . CYS A 1 234 ? 19.581 -14.294 36.034 1.00 27.69 234 CYS A C 1
ATOM 1759 O O . CYS A 1 234 ? 19.137 -15.432 36.022 1.00 27.69 234 CYS A O 1
ATOM 1761 N N . ASP A 1 235 ? 20.745 -13.969 36.585 1.00 23.55 235 ASP A N 1
ATOM 1762 C CA . ASP A 1 235 ? 21.340 -14.710 37.693 1.00 23.55 235 ASP A CA 1
ATOM 1763 C C . ASP A 1 235 ? 22.132 -13.720 38.549 1.00 23.55 235 ASP A C 1
ATOM 1765 O O . ASP A 1 235 ? 22.947 -12.935 38.063 1.00 23.55 235 ASP A O 1
ATOM 1769 N N . GLY A 1 236 ? 21.795 -13.676 39.835 1.00 27.02 236 GLY A N 1
ATOM 1770 C CA . GLY A 1 236 ? 22.402 -12.758 40.782 1.00 27.02 236 GLY A CA 1
ATOM 1771 C C . GLY A 1 236 ? 23.800 -13.209 41.173 1.00 27.02 236 GLY A C 1
ATOM 1772 O O . GLY A 1 236 ? 23.981 -14.350 41.569 1.00 27.02 236 GLY A O 1
ATOM 1773 N N . GLU A 1 237 ? 24.750 -12.279 41.172 1.00 23.25 237 GLU A N 1
ATOM 1774 C CA . GLU A 1 237 ? 25.658 -12.066 42.298 1.00 23.25 237 GLU A CA 1
ATOM 1775 C C . GLU A 1 237 ? 26.400 -10.732 42.141 1.00 23.25 237 GLU A C 1
ATOM 1777 O O . GLU A 1 237 ? 26.757 -10.287 41.054 1.00 23.25 237 GLU A O 1
ATOM 1782 N N . LEU A 1 238 ? 26.544 -10.058 43.279 1.00 26.53 238 LEU A N 1
ATOM 1783 C CA . LEU A 1 238 ? 27.194 -8.768 43.474 1.00 26.53 238 LEU A CA 1
ATOM 1784 C C . LEU A 1 238 ? 28.639 -8.773 42.953 1.00 26.53 238 LEU A C 1
ATOM 1786 O O . LEU A 1 238 ? 29.354 -9.746 43.171 1.00 26.53 238 LEU A O 1
ATOM 1790 N N . LEU A 1 239 ? 29.106 -7.635 42.423 1.00 26.39 239 LEU A N 1
ATOM 1791 C CA . LEU A 1 239 ? 30.159 -6.809 43.044 1.00 26.39 239 LEU A CA 1
ATOM 1792 C C . LEU A 1 239 ? 30.545 -5.606 42.152 1.00 26.39 239 LEU A C 1
ATOM 1794 O O . LEU A 1 239 ? 31.048 -5.761 41.047 1.00 26.39 239 LEU A O 1
ATOM 1798 N N . SER A 1 240 ? 30.288 -4.409 42.695 1.00 24.44 240 SER A N 1
ATOM 1799 C CA . SER A 1 240 ? 31.181 -3.235 42.744 1.00 24.44 240 SER A CA 1
ATOM 1800 C C . SER A 1 240 ? 32.120 -2.961 41.553 1.00 24.44 240 SER A C 1
ATOM 1802 O O . SER A 1 240 ? 33.132 -3.632 41.388 1.00 24.44 240 SER A O 1
ATOM 1804 N N . ASP A 1 241 ? 31.912 -1.869 40.817 1.00 24.27 241 ASP A N 1
ATOM 1805 C CA . ASP A 1 241 ? 32.439 -0.543 41.186 1.00 24.27 241 ASP A CA 1
ATOM 1806 C C . ASP A 1 241 ? 32.396 0.451 40.009 1.00 24.27 241 ASP A C 1
ATOM 1808 O O . ASP A 1 241 ? 32.683 0.126 38.860 1.00 24.27 241 ASP A O 1
ATOM 1812 N N . SER A 1 242 ? 32.167 1.720 40.361 1.00 25.69 242 SER A N 1
ATOM 1813 C CA . SER A 1 242 ? 32.552 2.936 39.620 1.00 25.69 242 SER A CA 1
ATOM 1814 C C . SER A 1 242 ? 31.716 3.399 38.411 1.00 25.69 242 SER A C 1
ATOM 1816 O O . SER A 1 242 ? 32.211 3.556 37.302 1.00 25.69 242 SER A O 1
ATOM 1818 N N . ALA A 1 243 ? 30.479 3.828 38.678 1.00 24.08 243 ALA A N 1
ATOM 1819 C CA . ALA A 1 243 ? 29.853 4.926 37.933 1.00 24.08 243 ALA A CA 1
ATOM 1820 C C . ALA A 1 243 ? 29.838 6.182 38.819 1.00 24.08 243 ALA A C 1
ATOM 1822 O O . ALA A 1 243 ? 28.849 6.506 39.468 1.00 24.08 243 ALA A O 1
ATOM 1823 N N . ASN A 1 244 ? 30.981 6.865 38.880 1.00 26.33 244 ASN A N 1
ATOM 1824 C CA . ASN A 1 244 ? 31.072 8.239 39.357 1.00 26.33 244 ASN A CA 1
ATOM 1825 C C . ASN A 1 244 ? 31.586 9.087 38.197 1.00 26.33 244 ASN A C 1
ATOM 1827 O O . ASN A 1 244 ? 32.618 8.761 37.612 1.00 26.33 244 ASN A O 1
ATOM 1831 N N . SER A 1 245 ? 30.925 10.225 37.983 1.00 25.64 245 SER A N 1
ATOM 1832 C CA . SER A 1 245 ? 31.258 11.316 37.050 1.00 25.64 245 SER A CA 1
ATOM 1833 C C . SER A 1 245 ? 30.551 11.251 35.695 1.00 25.64 245 SER A C 1
ATOM 1835 O O . SER A 1 245 ? 31.114 10.762 34.723 1.00 25.64 245 SER A O 1
ATOM 1837 N N . LEU A 1 246 ? 29.341 11.820 35.627 1.00 25.17 246 LEU A N 1
ATOM 1838 C CA . LEU A 1 246 ? 29.018 12.980 34.766 1.00 25.17 246 LEU A CA 1
ATOM 1839 C C . LEU A 1 246 ? 27.506 13.307 34.774 1.00 25.17 246 LEU A C 1
ATOM 1841 O O . LEU A 1 246 ? 26.912 13.593 33.742 1.00 25.17 246 LEU A O 1
ATOM 1845 N N . GLU A 1 247 ? 26.885 13.349 35.959 1.00 26.14 247 GLU A N 1
ATOM 1846 C CA . GLU A 1 247 ? 25.718 14.213 36.190 1.00 26.14 247 GLU A CA 1
ATOM 1847 C C . GLU A 1 247 ? 26.216 15.585 36.658 1.00 26.14 247 GLU A C 1
ATOM 1849 O O . GLU A 1 247 ? 26.364 15.877 37.843 1.00 26.14 247 GLU A O 1
ATOM 1854 N N . SER A 1 248 ? 26.526 16.442 35.696 1.00 26.47 248 SER A N 1
ATOM 1855 C CA . SER A 1 248 ? 26.557 17.887 35.896 1.00 26.47 248 SER A CA 1
ATOM 1856 C C . SER A 1 248 ? 26.338 18.527 34.535 1.00 26.47 248 SER A C 1
ATOM 1858 O O . SER A 1 248 ? 27.051 18.158 33.606 1.00 26.47 248 SER A O 1
ATOM 1860 N N . LEU A 1 249 ? 25.420 19.498 34.459 1.00 24.38 249 LEU A N 1
ATOM 1861 C CA . LEU A 1 249 ? 24.802 20.088 33.257 1.00 24.38 249 LEU A CA 1
ATOM 1862 C C . LEU A 1 249 ? 23.569 19.258 32.839 1.00 24.38 249 LEU A C 1
ATOM 1864 O O . LEU A 1 249 ? 23.683 18.295 32.105 1.00 24.38 249 LEU A O 1
ATOM 1868 N N . ILE A 1 250 ? 22.342 19.558 33.261 1.00 26.38 250 ILE A N 1
ATOM 1869 C CA . ILE A 1 250 ? 21.680 20.861 33.180 1.00 26.38 250 ILE A CA 1
ATOM 1870 C C . ILE A 1 250 ? 20.576 20.905 34.247 1.00 26.38 250 ILE A C 1
ATOM 1872 O O . ILE A 1 250 ? 19.572 20.206 34.168 1.00 26.38 250 ILE A O 1
ATOM 1876 N N . SER A 1 251 ? 20.754 21.781 35.230 1.00 24.36 251 SER A N 1
ATOM 1877 C CA . SER A 1 251 ? 19.691 22.273 36.099 1.00 24.36 251 SER A CA 1
ATOM 1878 C C . SER A 1 251 ? 19.575 23.777 35.886 1.00 24.36 251 SER A C 1
ATOM 1880 O O . SER A 1 251 ? 20.404 24.509 36.414 1.00 24.36 251 SER A O 1
ATOM 1882 N N . VAL A 1 252 ? 18.560 24.251 35.161 1.00 25.69 252 VAL A N 1
ATOM 1883 C CA . VAL A 1 252 ? 17.948 25.568 35.409 1.00 25.69 252 VAL A CA 1
ATOM 1884 C C . VAL A 1 252 ? 16.498 25.523 34.929 1.00 25.69 252 VAL A C 1
ATOM 1886 O O . VAL A 1 252 ? 16.253 25.406 33.734 1.00 25.69 252 VAL A O 1
ATOM 1889 N N . GLY A 1 253 ? 15.553 25.719 35.855 1.00 24.44 253 GLY A N 1
ATOM 1890 C CA . GLY A 1 253 ? 14.349 26.492 35.532 1.00 24.44 253 GLY A CA 1
ATOM 1891 C C . GLY A 1 253 ? 12.974 25.889 35.825 1.00 24.44 253 GLY A C 1
ATOM 1892 O O . GLY A 1 253 ? 12.207 25.729 34.892 1.00 24.44 253 GLY A O 1
ATOM 1893 N N . ARG A 1 254 ? 12.644 25.753 37.122 1.00 24.41 254 ARG A N 1
ATOM 1894 C CA . ARG A 1 254 ? 11.344 26.098 37.761 1.00 24.41 254 ARG A CA 1
ATOM 1895 C C . ARG A 1 254 ? 10.089 25.273 37.400 1.00 24.41 254 ARG A C 1
ATOM 1897 O O . ARG A 1 254 ? 9.629 25.268 36.273 1.00 24.41 254 ARG A O 1
ATOM 1904 N N . GLU A 1 255 ? 9.554 24.495 38.354 1.00 24.34 255 GLU A N 1
ATOM 1905 C CA . GLU A 1 255 ? 8.576 24.904 39.405 1.00 24.34 255 GLU A CA 1
ATOM 1906 C C . GLU A 1 255 ? 7.181 25.193 38.802 1.00 24.34 255 GLU A C 1
ATOM 1908 O O . GLU A 1 255 ? 7.033 26.113 38.016 1.00 24.34 255 GLU A O 1
ATOM 1913 N N . THR A 1 256 ? 6.073 24.514 39.123 1.00 25.06 256 THR A N 1
ATOM 1914 C CA . THR A 1 256 ? 5.501 24.234 40.454 1.00 25.06 256 THR A CA 1
ATOM 1915 C C . THR A 1 256 ? 4.204 23.402 40.337 1.00 25.06 256 THR A C 1
ATOM 1917 O O . THR A 1 256 ? 3.594 23.320 39.275 1.00 25.06 256 THR A O 1
ATOM 1920 N N . THR A 1 257 ? 3.738 22.917 41.499 1.00 26.17 257 THR A N 1
ATOM 1921 C CA . THR A 1 257 ? 2.468 22.228 41.834 1.00 26.17 257 THR A CA 1
ATOM 1922 C C . THR A 1 257 ? 2.513 20.703 41.662 1.00 26.17 257 THR A C 1
ATOM 1924 O O . THR A 1 257 ? 2.817 20.193 40.601 1.00 26.17 257 THR A O 1
ATOM 1927 N N . GLY A 1 258 ? 2.265 19.863 42.665 1.00 24.72 258 GLY A N 1
ATOM 1928 C CA . GLY A 1 258 ? 1.814 20.083 44.034 1.00 24.72 258 GLY A CA 1
ATOM 1929 C C . GLY A 1 258 ? 1.200 18.785 44.568 1.00 24.72 258 GLY A C 1
ATOM 1930 O O . GLY A 1 258 ? 0.049 18.506 44.285 1.00 24.72 258 GLY A O 1
ATOM 1931 N N . ARG A 1 259 ? 2.008 18.022 45.317 1.00 22.80 259 ARG A N 1
ATOM 1932 C CA . ARG A 1 259 ? 1.686 17.153 46.473 1.00 22.80 259 ARG A CA 1
ATOM 1933 C C . ARG A 1 259 ? 0.415 16.265 46.490 1.00 22.80 259 ARG A C 1
ATOM 1935 O O . ARG A 1 259 ? -0.680 16.781 46.642 1.00 22.80 259 ARG A O 1
ATOM 1942 N N . LEU A 1 260 ? 0.702 14.960 46.688 1.00 24.28 260 LEU A N 1
ATOM 1943 C CA . LEU A 1 260 ? 0.164 14.019 47.711 1.00 24.28 260 LEU A CA 1
ATOM 1944 C C . LEU A 1 260 ? -1.321 13.609 47.566 1.00 24.28 260 LEU A C 1
ATOM 1946 O O . LEU A 1 260 ? -2.169 14.434 47.286 1.00 24.28 260 LEU A O 1
ATOM 1950 N N . SER A 1 261 ? -1.768 12.372 47.790 1.00 24.70 261 SER A N 1
ATOM 1951 C CA . SER A 1 261 ? -1.225 11.192 48.480 1.00 24.70 261 SER A CA 1
ATOM 1952 C C . SER A 1 261 ? -2.182 10.012 48.255 1.00 24.70 261 SER A C 1
ATOM 1954 O O . SER A 1 261 ? -3.393 10.210 48.336 1.00 24.70 261 SER A O 1
ATOM 1956 N N . SER A 1 262 ? -1.676 8.785 48.135 1.00 22.69 262 SER A N 1
ATOM 1957 C CA . SER A 1 262 ? -2.453 7.584 48.469 1.00 22.69 262 SER A CA 1
ATOM 1958 C C . SER A 1 262 ? -1.559 6.569 49.176 1.00 22.69 262 SER A C 1
ATOM 1960 O O . SER A 1 262 ? -0.850 5.786 48.554 1.00 22.69 262 SER A O 1
ATOM 1962 N N . THR A 1 263 ? -1.588 6.607 50.504 1.00 21.11 263 THR A N 1
ATOM 1963 C CA . THR A 1 263 ? -1.214 5.484 51.364 1.00 21.11 263 THR A CA 1
ATOM 1964 C C . THR A 1 263 ? -2.494 4.842 51.871 1.00 21.11 263 THR A C 1
ATOM 1966 O O . THR A 1 263 ? -3.266 5.516 52.552 1.00 21.11 263 THR A O 1
ATOM 1969 N N . SER A 1 264 ? -2.702 3.553 51.621 1.00 22.53 264 SER A N 1
ATOM 1970 C CA . SER A 1 264 ? -3.062 2.602 52.683 1.00 22.53 264 SER A CA 1
ATOM 1971 C C . SER A 1 264 ? -2.991 1.167 52.169 1.00 22.53 264 SER A C 1
ATOM 1973 O O . SER A 1 264 ? -3.605 0.804 51.173 1.00 22.53 264 SER A O 1
ATOM 1975 N N . LEU A 1 265 ? -2.196 0.389 52.896 1.00 23.12 265 LEU A N 1
ATOM 1976 C CA . LEU A 1 265 ? -2.069 -1.057 52.850 1.00 23.12 265 LEU A CA 1
ATOM 1977 C C . LEU A 1 265 ? -3.393 -1.740 53.208 1.00 23.12 265 LEU A C 1
ATOM 1979 O O . LEU A 1 265 ? -4.009 -1.334 54.191 1.00 23.12 265 LEU A O 1
ATOM 1983 N N . VAL A 1 266 ? -3.718 -2.848 52.538 1.00 23.12 266 VAL A N 1
ATOM 1984 C CA . VAL A 1 266 ? -4.343 -4.012 53.185 1.00 23.12 266 VAL A CA 1
ATOM 1985 C C . VAL A 1 266 ? -3.695 -5.290 52.638 1.00 23.12 266 VAL A C 1
ATOM 1987 O O . VAL A 1 266 ? -3.285 -5.373 51.485 1.00 23.12 266 VAL A O 1
ATOM 1990 N N . THR A 1 267 ? -3.515 -6.212 53.568 1.00 23.23 267 THR A N 1
ATOM 1991 C CA . THR A 1 267 ? -2.679 -7.407 53.646 1.00 23.23 267 THR A CA 1
ATOM 1992 C C . THR A 1 267 ? -3.084 -8.562 52.730 1.00 23.23 267 THR A C 1
ATOM 1994 O O . THR A 1 267 ? -4.267 -8.820 52.531 1.00 23.23 267 THR A O 1
ATOM 1997 N N . LYS A 1 268 ? -2.072 -9.309 52.264 1.00 24.78 268 LYS A N 1
ATOM 1998 C CA . LYS A 1 268 ? -2.193 -10.699 51.803 1.00 24.78 268 LYS A CA 1
ATOM 1999 C C . LYS A 1 268 ? -2.576 -11.592 52.984 1.00 24.78 268 LYS A C 1
ATOM 2001 O O . LYS A 1 268 ? -1.867 -11.547 53.983 1.00 24.78 268 LYS A O 1
ATOM 2006 N N . GLU A 1 269 ? -3.631 -12.386 52.838 1.00 24.56 269 GLU A N 1
ATOM 2007 C CA . GLU A 1 269 ? -3.644 -13.848 53.018 1.00 24.56 269 GLU A CA 1
ATOM 2008 C C . GLU A 1 269 ? -5.075 -14.389 52.860 1.00 24.56 269 GLU A C 1
ATOM 2010 O O . GLU A 1 269 ? -6.026 -13.739 53.283 1.00 24.56 269 GLU A O 1
ATOM 2015 N N . GLU A 1 270 ? -5.155 -15.589 52.263 1.00 25.97 270 GLU A N 1
ATOM 2016 C CA . GLU A 1 270 ? -6.312 -16.496 52.137 1.00 25.97 270 GLU A CA 1
ATOM 2017 C C . GLU A 1 270 ? -7.347 -16.143 51.040 1.00 25.97 270 GLU A C 1
ATOM 2019 O O . GLU A 1 270 ? -7.913 -15.061 51.032 1.00 25.97 270 GLU A O 1
ATOM 2024 N N . LEU A 1 271 ? -7.685 -16.982 50.054 1.00 24.55 271 LEU A N 1
ATOM 2025 C CA . LEU A 1 271 ? -7.447 -18.402 49.784 1.00 24.55 271 LEU A CA 1
ATOM 2026 C C . LEU A 1 271 ? -7.529 -18.645 48.267 1.00 24.55 271 LEU A C 1
ATOM 2028 O O . LEU A 1 271 ? -8.323 -18.020 47.568 1.00 24.55 271 LEU A O 1
ATOM 2032 N N . ASN A 1 272 ? -6.700 -19.583 47.814 1.00 25.81 272 ASN A N 1
ATOM 2033 C CA . ASN A 1 272 ? -6.714 -20.199 46.496 1.00 25.81 272 ASN A CA 1
ATOM 2034 C C . ASN A 1 272 ? -8.096 -20.774 46.158 1.00 25.81 272 ASN A C 1
ATOM 2036 O O . ASN A 1 272 ? -8.593 -21.617 46.899 1.00 25.81 272 ASN A O 1
ATOM 2040 N N . ASP A 1 273 ? -8.615 -20.406 44.992 1.00 24.55 273 ASP A N 1
ATOM 2041 C CA . ASP A 1 273 ? -9.257 -21.359 44.092 1.00 24.55 273 ASP A CA 1
ATOM 2042 C C . ASP A 1 273 ? -8.623 -21.150 42.713 1.00 24.55 273 ASP A C 1
ATOM 2044 O O . ASP A 1 273 ? -8.775 -20.109 42.071 1.00 24.55 273 ASP A O 1
ATOM 2048 N N . ASP A 1 274 ? -7.819 -22.134 42.321 1.00 24.91 274 ASP A N 1
ATOM 2049 C CA . ASP A 1 274 ? -7.091 -22.186 41.064 1.00 24.91 274 ASP A CA 1
ATOM 2050 C C . ASP A 1 274 ? -8.066 -22.199 39.880 1.00 24.91 274 ASP A C 1
ATOM 2052 O O . ASP A 1 274 ? -8.733 -23.198 39.606 1.00 24.91 274 ASP A O 1
ATOM 2056 N N . VAL A 1 275 ? -8.079 -21.116 39.105 1.00 29.30 275 VAL A N 1
ATOM 2057 C CA . VAL A 1 275 ? -8.353 -21.203 37.670 1.00 29.30 275 VAL A CA 1
ATOM 2058 C C . VAL A 1 275 ? -7.025 -20.950 36.975 1.00 29.30 275 VAL A C 1
ATOM 2060 O O . VAL A 1 275 ? -6.607 -19.810 36.785 1.00 29.30 275 VAL A O 1
ATOM 2063 N N . HIS A 1 276 ? -6.335 -22.033 36.617 1.00 28.72 276 HIS A N 1
ATOM 2064 C CA . HIS A 1 276 ? -5.261 -21.992 35.632 1.00 28.72 276 HIS A CA 1
ATOM 2065 C C . HIS A 1 276 ? -5.838 -21.470 34.305 1.00 28.72 276 HIS A C 1
ATOM 2067 O O . HIS A 1 276 ? -6.339 -22.240 33.490 1.00 28.72 276 HIS A O 1
ATOM 2073 N N . VAL A 1 277 ? -5.792 -20.153 34.091 1.00 34.31 277 VAL A N 1
ATOM 2074 C CA . VAL A 1 277 ? -5.944 -19.560 32.760 1.00 34.31 277 VAL A CA 1
ATOM 2075 C C . VAL A 1 277 ? -4.578 -19.640 32.093 1.00 34.31 277 VAL A C 1
ATOM 2077 O O . VAL A 1 277 ? -3.604 -19.042 32.547 1.00 34.31 277 VAL A O 1
ATOM 2080 N N . GLU A 1 278 ? -4.493 -20.457 31.050 1.00 36.34 278 GLU A N 1
ATOM 2081 C CA . GLU A 1 278 ? -3.270 -20.696 30.296 1.00 36.34 278 GLU A CA 1
ATOM 2082 C C . GLU A 1 278 ? -2.750 -19.387 29.676 1.00 36.34 278 GLU A C 1
ATOM 2084 O O . GLU A 1 278 ? -3.473 -18.694 28.952 1.00 36.34 278 GLU A O 1
ATOM 2089 N N . ALA A 1 279 ? -1.473 -19.069 29.908 1.00 41.09 279 ALA A N 1
ATOM 2090 C CA . ALA A 1 279 ? -0.775 -17.915 29.327 1.00 41.09 279 ALA A CA 1
ATOM 2091 C C . ALA A 1 279 ? -0.842 -17.860 27.780 1.00 41.09 279 ALA A C 1
ATOM 2093 O O . ALA A 1 279 ? -0.667 -16.797 27.189 1.00 41.09 279 ALA A O 1
ATOM 2094 N N . SER A 1 280 ? -1.152 -18.986 27.127 1.00 46.44 280 SER A N 1
ATOM 2095 C CA . SER A 1 280 ? -1.406 -19.116 25.686 1.00 46.44 280 SER A CA 1
ATOM 2096 C C . SER A 1 280 ? -2.571 -18.244 25.191 1.00 46.44 280 SER A C 1
ATOM 2098 O O . SER A 1 280 ? -2.507 -17.698 24.089 1.00 46.44 280 SER A O 1
ATOM 2100 N N . SER A 1 281 ? -3.616 -18.072 26.007 1.00 56.84 281 SER A N 1
ATOM 2101 C CA . SER A 1 281 ? -4.828 -17.325 25.641 1.00 56.84 281 SER A CA 1
ATOM 2102 C C . SER A 1 281 ? -4.601 -15.810 25.570 1.00 56.84 281 SER A C 1
ATOM 2104 O O . SER A 1 281 ? -5.093 -15.154 24.652 1.00 56.84 281 SER A O 1
ATOM 2106 N N . LEU A 1 282 ? -3.798 -15.254 26.483 1.00 61.94 282 LEU A N 1
ATOM 2107 C CA . LEU A 1 282 ? -3.460 -13.827 26.512 1.00 61.94 282 LEU A CA 1
ATOM 2108 C C . LEU A 1 282 ? -2.564 -13.434 25.331 1.00 61.94 282 LEU A C 1
ATOM 2110 O O . LEU A 1 282 ? -2.832 -12.432 24.669 1.00 61.94 282 LEU A O 1
ATOM 2114 N N . VAL A 1 283 ? -1.571 -14.268 25.004 1.00 64.94 283 VAL A N 1
ATOM 2115 C CA . VAL A 1 283 ? -0.681 -14.053 23.850 1.00 64.94 283 VAL A CA 1
ATOM 2116 C C . VAL A 1 283 ? -1.469 -14.059 22.534 1.00 64.94 283 VAL A C 1
ATOM 2118 O O . VAL A 1 283 ? -1.230 -13.223 21.665 1.00 64.94 283 VAL A O 1
ATOM 2121 N N . ALA A 1 284 ? -2.451 -14.954 22.388 1.00 69.19 284 ALA A N 1
ATOM 2122 C CA . ALA A 1 284 ? -3.299 -15.008 21.196 1.00 69.19 284 ALA A CA 1
ATOM 2123 C C . ALA A 1 284 ? -4.182 -13.754 21.032 1.00 69.19 284 ALA A C 1
ATOM 2125 O O . ALA A 1 284 ? -4.375 -13.271 19.913 1.00 69.19 284 ALA A O 1
ATOM 2126 N N . ILE A 1 285 ? -4.701 -13.198 22.134 1.00 78.06 285 ILE A N 1
ATOM 2127 C CA . ILE A 1 285 ? -5.468 -11.942 22.115 1.00 78.06 285 ILE A CA 1
ATOM 2128 C C . ILE A 1 285 ? -4.562 -10.775 21.718 1.00 78.06 285 ILE A C 1
ATOM 2130 O O . ILE A 1 285 ? -4.923 -9.998 20.835 1.00 78.06 285 ILE A O 1
ATOM 2134 N N . GLU A 1 286 ? -3.377 -10.672 22.316 1.00 76.94 286 GLU A N 1
ATOM 2135 C CA . GLU A 1 286 ? -2.418 -9.606 22.021 1.00 76.94 286 GLU A CA 1
ATOM 2136 C C . GLU A 1 286 ? -1.981 -9.624 20.546 1.00 76.94 286 GLU A C 1
ATOM 2138 O O . GLU A 1 286 ? -1.993 -8.589 19.875 1.00 76.94 286 GLU A O 1
ATOM 2143 N N . GLN A 1 287 ? -1.728 -10.814 19.988 1.00 79.00 287 GLN A N 1
ATOM 2144 C CA . GLN A 1 287 ? -1.451 -10.992 18.560 1.00 79.00 287 GLN A CA 1
ATOM 2145 C C . GLN A 1 287 ? -2.605 -10.516 17.670 1.00 79.00 287 GLN A C 1
ATOM 2147 O O . GLN A 1 287 ? -2.361 -9.885 16.643 1.00 79.00 287 GLN A O 1
ATOM 2152 N N . LYS A 1 288 ? -3.863 -10.766 18.052 1.00 84.94 288 LYS A N 1
ATOM 2153 C CA . LYS A 1 288 ? -5.024 -10.266 17.299 1.00 84.94 288 LYS A CA 1
ATOM 2154 C C . LYS A 1 288 ? -5.166 -8.750 17.372 1.00 84.94 288 LYS A C 1
ATOM 2156 O O . LYS A 1 288 ? -5.512 -8.116 16.376 1.00 84.94 288 LYS A O 1
ATOM 2161 N N . LEU A 1 289 ? -4.901 -8.159 18.535 1.00 87.00 289 LEU A N 1
ATOM 2162 C CA . LEU A 1 289 ? -4.984 -6.711 18.729 1.00 87.00 289 LEU A CA 1
ATOM 2163 C C . LEU A 1 289 ? -3.919 -5.952 17.925 1.00 87.00 289 LEU A C 1
ATOM 2165 O O . LEU A 1 289 ? -4.157 -4.798 17.571 1.00 87.00 289 LEU A O 1
ATOM 2169 N N . ASN A 1 290 ? -2.810 -6.599 17.545 1.00 84.00 290 ASN A N 1
ATOM 2170 C CA . ASN A 1 290 ? -1.826 -6.021 16.621 1.00 84.00 290 ASN A CA 1
ATOM 2171 C C . ASN A 1 290 ? -2.390 -5.725 15.220 1.00 84.00 290 ASN A C 1
ATOM 2173 O O . ASN A 1 290 ? -1.813 -4.908 14.506 1.00 84.00 290 ASN A O 1
ATOM 2177 N N . PHE A 1 291 ? -3.525 -6.324 14.835 1.00 86.62 291 PHE A N 1
ATOM 2178 C CA . PHE A 1 291 ? -4.205 -6.026 13.570 1.00 86.62 291 PHE A CA 1
ATOM 2179 C C . PHE A 1 291 ? -5.189 -4.848 13.656 1.00 86.62 291 PHE A C 1
ATOM 2181 O O . PHE A 1 291 ? -5.782 -4.487 12.638 1.00 86.62 291 PHE A O 1
ATOM 2188 N N . LEU A 1 292 ? -5.386 -4.230 14.829 1.00 91.25 292 LEU A N 1
ATOM 2189 C CA . LEU A 1 292 ? -6.119 -2.963 14.913 1.00 91.25 292 LEU A CA 1
ATOM 2190 C C . LEU A 1 292 ? -5.338 -1.869 14.190 1.00 91.25 292 LEU A C 1
ATOM 2192 O O . LEU A 1 292 ? -4.161 -1.649 14.479 1.00 91.25 292 LEU A O 1
ATOM 2196 N N . TRP A 1 293 ? -6.001 -1.166 13.271 1.00 92.50 293 TRP A N 1
ATOM 2197 C CA . TRP A 1 293 ? -5.323 -0.221 12.395 1.00 92.50 293 TRP A CA 1
ATOM 2198 C C . TRP A 1 293 ? -6.141 1.049 12.110 1.00 92.50 293 TRP A C 1
ATOM 2200 O O . TRP A 1 293 ? -7.295 0.950 11.702 1.00 92.50 293 TRP A O 1
ATOM 2210 N N . PRO A 1 294 ? -5.569 2.257 12.240 1.00 93.44 294 PRO A N 1
ATOM 2211 C CA . PRO A 1 294 ? -4.298 2.568 12.889 1.00 93.44 294 PRO A CA 1
ATOM 2212 C C . PRO A 1 294 ? -4.192 2.025 14.315 1.00 93.44 294 PRO A C 1
ATOM 2214 O O . PRO A 1 294 ? -5.188 2.007 15.045 1.00 93.44 294 PRO A O 1
ATOM 2217 N N . LYS A 1 295 ? -2.983 1.605 14.713 1.00 90.75 295 LYS A N 1
ATOM 2218 C CA . LYS A 1 295 ? -2.734 1.090 16.064 1.00 90.75 295 LYS A CA 1
ATOM 2219 C C . LYS A 1 295 ? -3.069 2.181 17.092 1.00 90.75 295 LYS A C 1
ATOM 2221 O O . LYS A 1 295 ? -2.474 3.264 17.015 1.00 90.75 295 LYS A O 1
ATOM 2226 N N . PRO A 1 296 ? -3.990 1.926 18.041 1.00 92.50 296 PRO A N 1
ATOM 2227 C CA . PRO A 1 296 ? -4.362 2.917 19.045 1.00 92.50 296 PRO A CA 1
ATOM 2228 C C . PRO A 1 296 ? -3.153 3.396 19.852 1.00 92.50 296 PRO A C 1
ATOM 2230 O O . PRO A 1 296 ? -2.254 2.605 20.139 1.00 92.50 296 PRO A O 1
ATOM 2233 N N . GLN A 1 297 ? -3.148 4.668 20.259 1.00 89.75 297 GLN A N 1
ATOM 2234 C CA . GLN A 1 297 ? -2.064 5.214 21.085 1.00 89.75 297 GLN A CA 1
ATOM 2235 C C . GLN A 1 297 ? -2.005 4.559 22.468 1.00 89.75 297 GLN A C 1
ATOM 2237 O O . GLN A 1 297 ? -0.921 4.333 23.001 1.00 89.75 297 GLN A O 1
ATOM 2242 N N . MET A 1 298 ? -3.164 4.235 23.052 1.00 90.44 298 MET A N 1
ATOM 2243 C CA . MET A 1 298 ? -3.233 3.549 24.338 1.00 90.44 298 MET A CA 1
ATOM 2244 C C . MET A 1 298 ? -4.352 2.509 24.361 1.00 90.44 298 MET A C 1
ATOM 2246 O O . MET A 1 298 ? -5.533 2.833 24.209 1.00 90.44 298 MET A O 1
ATOM 2250 N N . ILE A 1 299 ? -3.963 1.262 24.618 1.00 90.75 299 ILE A N 1
ATOM 2251 C CA . ILE A 1 299 ? -4.846 0.117 24.821 1.00 90.75 299 ILE A CA 1
ATOM 2252 C C . ILE A 1 299 ? -4.423 -0.609 26.096 1.00 90.75 299 ILE A C 1
ATOM 2254 O O . ILE A 1 299 ? -3.241 -0.861 26.313 1.00 90.75 299 ILE A O 1
ATOM 2258 N N . SER A 1 300 ? -5.384 -0.926 26.956 1.00 87.69 300 SER A N 1
ATOM 2259 C CA . SER A 1 300 ? -5.162 -1.768 28.129 1.00 87.69 300 SER A CA 1
ATOM 2260 C C . SER A 1 300 ? -6.228 -2.850 28.191 1.00 87.69 300 SER A C 1
ATOM 2262 O O . SER A 1 300 ? -7.423 -2.540 28.151 1.00 87.69 300 SER A O 1
ATOM 2264 N N . GLN A 1 301 ? -5.787 -4.098 28.303 1.00 83.69 301 GLN A N 1
ATOM 2265 C CA . GLN A 1 301 ? -6.649 -5.252 28.521 1.00 83.69 301 GLN A CA 1
ATOM 2266 C C . GLN A 1 301 ? -6.965 -5.397 30.013 1.00 83.69 301 GLN A C 1
ATOM 2268 O O . GLN A 1 301 ? -6.099 -5.170 30.859 1.00 83.69 301 GLN A O 1
ATOM 2273 N N . CYS A 1 302 ? -8.206 -5.759 30.334 1.00 78.00 302 CYS A N 1
ATOM 2274 C CA . CYS A 1 302 ? -8.620 -6.086 31.698 1.00 78.00 302 CYS A CA 1
ATOM 2275 C C . CYS A 1 302 ? -8.829 -7.599 31.848 1.00 78.00 302 CYS A C 1
ATOM 2277 O O . CYS A 1 302 ? -9.213 -8.277 30.891 1.00 78.00 302 CYS A O 1
ATOM 2279 N N . GLU A 1 303 ? -8.565 -8.126 33.046 1.00 65.38 303 GLU A N 1
ATOM 2280 C CA . GLU A 1 303 ? -8.847 -9.526 33.380 1.00 65.38 303 GLU A CA 1
ATOM 2281 C C . GLU A 1 303 ? -10.369 -9.777 33.379 1.00 65.38 303 GLU A C 1
ATOM 2283 O O . GLU A 1 303 ? -11.150 -8.866 33.644 1.00 65.38 303 GLU A O 1
ATOM 2288 N N . GLN A 1 304 ? -10.763 -10.997 32.999 1.00 70.00 304 GLN A N 1
ATOM 2289 C CA . GLN A 1 304 ? -12.125 -11.496 32.729 1.00 70.00 304 GLN A CA 1
ATOM 2290 C C . GLN A 1 304 ? -13.285 -10.885 33.560 1.00 70.00 304 GLN A C 1
ATOM 2292 O O . GLN A 1 304 ? -13.083 -10.552 34.728 1.00 70.00 304 GLN A O 1
ATOM 2297 N N . PRO A 1 305 ? -14.537 -10.821 33.021 1.00 64.44 305 PRO A N 1
ATOM 2298 C CA . PRO A 1 305 ? -15.070 -11.587 31.872 1.00 64.44 305 PRO A CA 1
ATOM 2299 C C . PRO A 1 305 ? -15.337 -10.799 30.571 1.00 64.44 305 PRO A C 1
ATOM 2301 O O . PRO A 1 305 ? -15.559 -9.594 30.589 1.00 64.44 305 PRO A O 1
ATOM 2304 N N . GLU A 1 306 ? -15.357 -11.504 29.436 1.00 81.62 306 GLU A N 1
ATOM 2305 C CA . GLU A 1 306 ? -15.487 -10.977 28.060 1.00 81.62 306 GLU A CA 1
ATOM 2306 C C . GLU A 1 306 ? -16.906 -10.484 27.694 1.00 81.62 306 GLU A C 1
ATOM 2308 O O . GLU A 1 306 ? -17.897 -10.902 28.294 1.00 81.62 306 GLU A O 1
ATOM 2313 N N . PHE A 1 307 ? -17.008 -9.615 26.679 1.00 83.75 307 PHE A N 1
ATOM 2314 C CA . PHE A 1 307 ? -18.269 -9.071 26.152 1.00 83.75 307 PHE A CA 1
ATOM 2315 C C . PHE A 1 307 ? -18.852 -9.956 25.045 1.00 83.75 307 PHE A C 1
ATOM 2317 O O . PHE A 1 307 ? -18.173 -10.227 24.057 1.00 83.75 307 PHE A O 1
ATOM 2324 N N . LYS A 1 308 ? -20.121 -10.368 25.147 1.00 83.69 308 LYS A N 1
ATOM 2325 C CA . LYS A 1 308 ? -20.762 -11.288 24.182 1.00 83.69 308 LYS A CA 1
ATOM 2326 C C . LYS A 1 308 ? -21.470 -10.556 23.036 1.00 83.69 308 LYS A C 1
ATOM 2328 O O . LYS A 1 308 ? -22.271 -9.658 23.265 1.00 83.69 308 LYS A O 1
ATOM 2333 N N . LEU A 1 309 ? -21.271 -11.012 21.795 1.00 79.38 309 LEU A N 1
ATOM 2334 C CA . LEU A 1 309 ? -21.831 -10.360 20.595 1.00 79.38 309 LEU A CA 1
ATOM 2335 C C . LEU A 1 309 ? -23.224 -10.852 20.156 1.00 79.38 309 LEU A C 1
ATOM 2337 O O . LEU A 1 309 ? -23.893 -10.169 19.384 1.00 79.38 309 LEU A O 1
ATOM 2341 N N . LYS A 1 310 ? -23.680 -12.026 20.620 1.00 68.38 310 LYS A N 1
ATOM 2342 C CA . LYS A 1 310 ? -24.918 -12.677 20.124 1.00 68.38 310 LYS A CA 1
ATOM 2343 C C . LYS A 1 310 ? -26.225 -12.168 20.733 1.00 68.38 310 LYS A C 1
ATOM 2345 O O . LYS A 1 310 ? -27.300 -12.526 20.249 1.00 68.38 310 LYS A O 1
ATOM 2350 N N . GLU A 1 311 ? -26.151 -11.383 21.796 1.00 70.44 311 GLU A N 1
ATOM 2351 C CA . GLU A 1 311 ? -27.333 -10.811 22.441 1.00 70.44 311 GLU A CA 1
ATOM 2352 C C . GLU A 1 311 ? -27.763 -9.522 21.732 1.00 70.44 311 GLU A C 1
ATOM 2354 O O . GLU A 1 311 ? -26.993 -8.913 20.990 1.00 70.44 311 GLU A O 1
ATOM 2359 N N . ILE A 1 312 ? -29.022 -9.122 21.918 1.00 79.19 312 ILE A N 1
ATOM 2360 C CA . ILE A 1 312 ? -29.487 -7.825 21.421 1.00 79.19 312 ILE A CA 1
ATOM 2361 C C . ILE A 1 312 ? -28.754 -6.753 22.225 1.00 79.19 312 ILE A C 1
ATOM 2363 O O . ILE A 1 312 ? -28.895 -6.687 23.440 1.00 79.19 312 ILE A O 1
ATOM 2367 N N . ILE A 1 313 ? -27.970 -5.921 21.543 1.00 82.44 313 ILE A N 1
ATOM 2368 C CA . ILE A 1 313 ? -27.228 -4.834 22.172 1.00 82.44 313 ILE A CA 1
ATOM 2369 C C . ILE A 1 313 ? -28.111 -3.590 22.151 1.00 82.44 313 ILE A C 1
ATOM 2371 O O . ILE A 1 313 ? -28.405 -3.020 21.094 1.00 82.44 313 ILE A O 1
ATOM 2375 N N . HIS A 1 314 ? -28.538 -3.152 23.330 1.00 84.75 314 HIS A N 1
ATOM 2376 C CA . HIS A 1 314 ? -29.363 -1.955 23.471 1.00 84.75 314 HIS A CA 1
ATOM 2377 C C . HIS A 1 314 ? -28.492 -0.699 23.394 1.00 84.75 314 HIS A C 1
ATOM 2379 O O . HIS A 1 314 ? -27.525 -0.562 24.139 1.00 84.75 314 HIS A O 1
ATOM 2385 N N . VAL A 1 315 ? -28.818 0.229 22.495 1.00 87.38 315 VAL A N 1
ATOM 2386 C CA . VAL A 1 315 ? -28.009 1.421 22.213 1.00 87.38 315 VAL A CA 1
ATOM 2387 C C . VAL A 1 315 ? -28.669 2.658 22.795 1.00 87.38 315 VAL A C 1
ATOM 2389 O O . VAL A 1 315 ? -29.814 2.980 22.465 1.00 87.38 315 VAL A O 1
ATOM 2392 N N . TYR A 1 316 ? -27.912 3.386 23.610 1.00 86.00 316 TYR A N 1
ATOM 2393 C CA . TYR A 1 316 ? -28.355 4.611 24.261 1.00 86.00 316 TYR A CA 1
ATOM 2394 C C . TYR A 1 316 ? -27.462 5.782 23.902 1.00 86.00 316 TYR A C 1
ATOM 2396 O O . TYR A 1 316 ? -26.233 5.707 23.975 1.00 86.00 316 TYR A O 1
ATOM 2404 N N . ILE A 1 317 ? -28.102 6.904 23.596 1.00 84.75 317 ILE A N 1
ATOM 2405 C CA . ILE A 1 317 ? -27.423 8.169 23.346 1.00 84.75 317 ILE A CA 1
ATOM 2406 C C . ILE A 1 317 ? -27.601 9.033 24.591 1.00 84.75 317 ILE A C 1
ATOM 2408 O O . ILE A 1 317 ? -28.720 9.330 25.004 1.00 84.75 317 ILE A O 1
ATOM 2412 N N . ILE A 1 318 ? -26.488 9.421 25.206 1.00 80.31 318 ILE A N 1
ATOM 2413 C CA . ILE A 1 318 ? -26.461 10.326 26.352 1.00 80.31 318 ILE A CA 1
ATOM 2414 C C . ILE A 1 318 ? -26.287 11.744 25.800 1.00 80.31 318 ILE A C 1
ATOM 2416 O O . ILE A 1 318 ? -25.218 12.051 25.259 1.00 80.31 318 ILE A O 1
ATOM 2420 N N . PRO A 1 319 ? -27.301 12.618 25.927 1.00 68.56 319 PRO A N 1
ATOM 2421 C CA . PRO A 1 319 ? -27.250 13.953 25.357 1.00 68.56 319 PRO A CA 1
ATOM 2422 C C . PRO A 1 319 ? -26.158 14.758 26.069 1.00 68.56 319 PRO A C 1
ATOM 2424 O O . PRO A 1 319 ? -26.085 14.784 27.299 1.00 68.56 319 PRO A O 1
ATOM 2427 N N . GLY A 1 320 ? -25.274 15.382 25.291 1.00 66.19 320 GLY A N 1
ATOM 2428 C CA . GLY A 1 320 ? -24.310 16.353 25.805 1.00 66.19 320 GLY A CA 1
ATOM 2429 C C . GLY A 1 320 ? -24.983 17.684 26.151 1.00 66.19 320 GLY A C 1
ATOM 2430 O O . GLY A 1 320 ? -26.165 17.884 25.870 1.00 66.19 320 GLY A O 1
ATOM 2431 N N . SER A 1 321 ? -24.223 18.625 26.723 1.00 61.78 321 SER A N 1
ATOM 2432 C CA . SER A 1 321 ? -24.708 20.000 26.952 1.00 61.78 321 SER A CA 1
ATOM 2433 C C . SER A 1 321 ? -25.107 20.720 25.660 1.00 61.78 321 SER A C 1
ATOM 2435 O O . SER A 1 321 ? -25.862 21.688 25.706 1.00 61.78 321 SER A O 1
ATOM 2437 N N . ASP A 1 322 ? -24.618 20.230 24.522 1.00 59.16 322 ASP A N 1
ATOM 2438 C CA . ASP A 1 322 ? -24.756 20.856 23.220 1.00 59.16 322 ASP A CA 1
ATOM 2439 C C . ASP A 1 322 ? -25.765 20.032 22.403 1.00 59.16 322 ASP A C 1
ATOM 2441 O O . ASP A 1 322 ? -25.453 18.994 21.820 1.00 59.16 322 ASP A O 1
ATOM 2445 N N . SER A 1 323 ? -27.021 20.470 22.398 1.00 53.84 323 SER A N 1
ATOM 2446 C CA . SER A 1 323 ? -28.171 19.757 21.818 1.00 53.84 323 SER A CA 1
ATOM 2447 C C . SER A 1 323 ? -28.148 19.589 20.288 1.00 53.84 323 SER A C 1
ATOM 2449 O O . SER A 1 323 ? -29.019 18.914 19.744 1.00 53.84 323 SER A O 1
ATOM 2451 N N . ASN A 1 324 ? -27.173 20.175 19.584 1.00 60.19 324 ASN A N 1
ATOM 2452 C CA . ASN A 1 324 ? -27.118 20.182 18.115 1.00 60.19 324 ASN A CA 1
ATOM 2453 C C . ASN A 1 324 ? -26.532 18.897 17.499 1.00 60.19 324 ASN A C 1
ATOM 2455 O O . ASN A 1 324 ? -26.671 18.691 16.300 1.00 60.19 324 ASN A O 1
ATOM 2459 N N . PHE A 1 325 ? -25.928 18.006 18.292 1.00 67.56 325 PHE A N 1
ATOM 2460 C CA . PHE A 1 325 ? -25.190 16.848 17.762 1.00 67.56 325 PHE A CA 1
ATOM 2461 C C . PHE A 1 325 ? -26.022 15.573 17.561 1.00 67.56 325 PHE A C 1
ATOM 2463 O O . PHE A 1 325 ? -25.514 14.589 17.029 1.00 67.56 325 PHE A O 1
ATOM 2470 N N . LEU A 1 326 ? -27.289 15.533 17.984 1.00 77.06 326 LEU A N 1
ATOM 2471 C CA . LEU A 1 326 ? -28.055 14.279 17.986 1.00 77.06 326 LEU A CA 1
ATOM 2472 C C . LEU A 1 326 ? -28.324 13.742 16.571 1.00 77.06 326 LEU A C 1
ATOM 2474 O O . LEU A 1 326 ? -28.196 12.540 16.340 1.00 77.06 326 LEU A O 1
ATOM 2478 N N . HIS A 1 327 ? -28.652 14.615 15.615 1.00 79.31 327 HIS A N 1
ATOM 2479 C CA . HIS A 1 327 ? -28.842 14.211 14.218 1.00 79.31 327 HIS A CA 1
ATOM 2480 C C . HIS A 1 327 ? -27.543 13.691 13.593 1.00 79.31 327 HIS A C 1
ATOM 2482 O O . HIS A 1 327 ? -27.561 12.648 12.935 1.00 79.31 327 HIS A O 1
ATOM 2488 N N . ASP A 1 328 ? -26.420 14.348 13.881 1.00 77.06 328 ASP A N 1
ATOM 2489 C CA . ASP A 1 328 ? -25.102 13.940 13.397 1.00 77.06 328 ASP A CA 1
ATOM 2490 C C . ASP A 1 328 ? -24.697 12.578 13.968 1.00 77.06 328 ASP A C 1
ATOM 2492 O O . ASP A 1 328 ? -24.283 11.699 13.213 1.00 77.06 328 ASP A O 1
ATOM 2496 N N . ILE A 1 329 ? -24.906 12.352 15.270 1.00 82.88 329 ILE A N 1
ATOM 2497 C CA . ILE A 1 329 ? -24.671 11.056 15.929 1.00 82.88 329 ILE A CA 1
ATOM 2498 C C . ILE A 1 329 ? -25.489 9.957 15.257 1.00 82.88 329 ILE A C 1
ATOM 2500 O O . ILE A 1 329 ? -24.947 8.908 14.916 1.00 82.88 329 ILE A O 1
ATOM 2504 N N . LEU A 1 330 ? -26.786 10.190 15.041 1.00 85.56 330 LEU A N 1
ATOM 2505 C CA . LEU A 1 330 ? -27.663 9.205 14.411 1.00 85.56 330 LEU A CA 1
ATOM 2506 C C . LEU A 1 330 ? -27.249 8.904 12.969 1.00 85.56 330 LEU A C 1
ATOM 2508 O O . LEU A 1 330 ? -27.369 7.757 12.540 1.00 85.56 330 LEU A O 1
ATOM 2512 N N . SER A 1 331 ? -26.780 9.908 12.225 1.00 85.06 331 SER A N 1
ATOM 2513 C CA . SER A 1 331 ? -26.314 9.717 10.849 1.00 85.06 331 SER A CA 1
ATOM 2514 C C . SER A 1 331 ? -25.083 8.809 10.793 1.00 85.06 331 SER A C 1
ATOM 2516 O O . SER A 1 331 ? -25.101 7.804 10.083 1.00 85.06 331 SER A O 1
ATOM 2518 N N . VAL A 1 332 ? -24.071 9.091 11.622 1.00 87.88 332 VAL A N 1
ATOM 2519 C CA . VAL A 1 332 ? -22.828 8.312 11.693 1.00 87.88 332 VAL A CA 1
ATOM 2520 C C . VAL A 1 332 ? -23.111 6.907 12.235 1.00 87.88 332 VAL A C 1
ATOM 2522 O O . VAL A 1 332 ? -22.641 5.917 11.679 1.00 87.88 332 VAL A O 1
ATOM 2525 N N . TRP A 1 333 ? -23.948 6.792 13.272 1.00 89.94 333 TRP A N 1
ATOM 2526 C CA . TRP A 1 333 ? -24.330 5.501 13.845 1.00 89.94 333 TRP A CA 1
ATOM 2527 C C . TRP A 1 333 ? -25.004 4.586 12.819 1.00 89.94 333 TRP A C 1
ATOM 2529 O O . TRP A 1 333 ? -24.611 3.430 12.693 1.00 89.94 333 TRP A O 1
ATOM 2539 N N . LYS A 1 334 ? -25.990 5.085 12.060 1.00 88.56 334 LYS A N 1
ATOM 2540 C CA . LYS A 1 334 ? -26.730 4.275 11.076 1.00 88.56 334 LYS A CA 1
ATOM 2541 C C . LYS A 1 334 ? -25.822 3.678 10.000 1.00 88.56 334 LYS A C 1
ATOM 2543 O O . LYS A 1 334 ? -26.029 2.532 9.603 1.00 88.56 334 LYS A O 1
ATOM 2548 N N . LEU A 1 335 ? -24.821 4.437 9.548 1.00 87.44 335 LEU A N 1
ATOM 2549 C CA . LEU A 1 335 ? -23.853 3.972 8.551 1.00 87.44 335 LEU A CA 1
ATOM 2550 C C . LEU A 1 335 ? -23.047 2.778 9.071 1.00 87.44 335 LEU A C 1
ATOM 2552 O O . LEU A 1 335 ? -22.944 1.758 8.387 1.00 87.44 335 LEU A O 1
ATOM 2556 N N . THR A 1 336 ? -22.525 2.868 10.296 1.00 87.75 336 THR A N 1
ATOM 2557 C CA . THR A 1 336 ? -21.732 1.782 10.892 1.00 87.75 336 THR A CA 1
ATOM 2558 C C . THR A 1 336 ? -22.598 0.623 11.383 1.00 87.75 336 THR A C 1
ATOM 2560 O O . THR A 1 336 ? -22.185 -0.531 11.273 1.00 87.75 336 THR A O 1
ATOM 2563 N N . GLN A 1 337 ? -23.822 0.889 11.851 1.00 89.69 337 GLN A N 1
ATOM 2564 C CA . GLN A 1 337 ? -24.779 -0.132 12.287 1.00 89.69 337 GLN A CA 1
ATOM 2565 C C . GLN A 1 337 ? -25.022 -1.171 11.189 1.00 89.69 337 GLN A C 1
ATOM 2567 O O . GLN A 1 337 ? -24.912 -2.363 11.455 1.00 89.69 337 GLN A O 1
ATOM 2572 N N . CYS A 1 338 ? -25.266 -0.736 9.947 1.00 87.50 338 CYS A N 1
ATOM 2573 C CA . CYS A 1 338 ? -25.482 -1.651 8.823 1.00 87.50 338 CYS A CA 1
ATOM 2574 C C . CYS A 1 338 ? -24.301 -2.620 8.622 1.00 87.50 338 CYS A C 1
ATOM 2576 O O . CYS A 1 338 ? -24.496 -3.783 8.271 1.00 87.50 338 CYS A O 1
ATOM 2578 N N . LYS A 1 339 ? -23.066 -2.168 8.875 1.00 87.94 339 LYS A N 1
ATOM 2579 C CA . LYS A 1 339 ? -21.859 -3.001 8.755 1.00 87.94 339 LYS A CA 1
ATOM 2580 C C . LYS A 1 339 ? -21.708 -3.961 9.927 1.00 87.94 339 LYS A C 1
ATOM 2582 O O . LYS A 1 339 ? -21.398 -5.127 9.714 1.00 87.94 339 LYS A O 1
ATOM 2587 N N . LEU A 1 340 ? -21.975 -3.496 11.146 1.00 88.00 340 LEU A N 1
ATOM 2588 C CA . LEU A 1 340 ? -21.952 -4.344 12.338 1.00 88.00 340 LEU A CA 1
ATOM 2589 C C . LEU A 1 340 ? -23.032 -5.441 12.278 1.00 88.00 340 LEU A C 1
ATOM 2591 O O . LEU A 1 340 ? -22.782 -6.573 12.685 1.00 88.00 340 LEU A O 1
ATOM 2595 N N . GLU A 1 341 ? -24.207 -5.138 11.722 1.00 88.38 341 GLU A N 1
ATOM 2596 C CA . GLU A 1 341 ? -25.293 -6.109 11.537 1.00 88.38 341 GLU A CA 1
ATOM 2597 C C . GLU A 1 341 ? -24.941 -7.211 10.535 1.00 88.38 341 GLU A C 1
ATOM 2599 O O . GLU A 1 341 ? -25.275 -8.376 10.760 1.00 88.38 341 GLU A O 1
ATOM 2604 N N . LYS A 1 342 ? -24.189 -6.886 9.473 1.00 87.00 342 LYS A N 1
ATOM 2605 C CA . LYS A 1 342 ? -23.642 -7.893 8.545 1.00 87.00 342 LYS A CA 1
ATOM 2606 C C . LYS A 1 342 ? -22.672 -8.864 9.228 1.00 87.00 342 LYS A C 1
ATOM 2608 O O . LYS A 1 342 ? -22.550 -9.998 8.778 1.00 87.00 342 LYS A O 1
ATOM 2613 N N . LEU A 1 343 ? -22.030 -8.452 10.324 1.00 85.00 343 LEU A N 1
ATOM 2614 C CA . LEU A 1 343 ? -21.150 -9.295 11.144 1.00 85.00 343 LEU A CA 1
ATOM 2615 C C . LEU A 1 343 ? -21.911 -10.101 12.218 1.00 85.00 343 LEU A C 1
ATOM 2617 O O . LEU A 1 343 ? -21.293 -10.753 13.056 1.00 85.00 343 LEU A O 1
ATOM 2621 N N . GLY A 1 344 ? -23.250 -10.077 12.204 1.00 80.75 344 GLY A N 1
ATOM 2622 C CA . GLY A 1 344 ? -24.101 -10.900 13.069 1.00 80.75 344 GLY A CA 1
ATOM 2623 C C . GLY A 1 344 ? -24.521 -10.252 14.392 1.00 80.75 344 GLY A C 1
ATOM 2624 O O . GLY A 1 344 ? -25.237 -10.887 15.167 1.00 80.75 344 GLY A O 1
ATOM 2625 N N . CYS A 1 345 ? -24.135 -9.000 14.647 1.00 84.00 345 CYS A N 1
ATOM 2626 C CA . CYS A 1 345 ? -24.562 -8.248 15.830 1.00 84.00 345 CYS A CA 1
ATOM 2627 C C . CYS A 1 345 ? -25.965 -7.655 15.622 1.00 84.00 345 CYS A C 1
ATOM 2629 O O . CYS A 1 345 ? -26.276 -7.174 14.536 1.00 84.00 345 CYS A O 1
ATOM 2631 N N . LYS A 1 346 ? -26.820 -7.630 16.650 1.00 84.69 346 LYS A N 1
ATOM 2632 C CA . LYS A 1 346 ? -28.151 -6.997 16.567 1.00 84.69 346 LYS A CA 1
ATOM 2633 C C . LYS A 1 346 ? -28.224 -5.805 17.504 1.00 84.69 346 LYS A C 1
ATOM 2635 O O . LYS A 1 346 ? -28.026 -5.971 18.702 1.00 84.69 346 LYS A O 1
ATOM 2640 N N . PHE A 1 347 ? -28.559 -4.631 16.974 1.00 83.88 347 PHE A N 1
ATOM 2641 C CA . PHE A 1 347 ? -28.667 -3.406 17.764 1.00 83.88 347 PHE A CA 1
ATOM 2642 C C . PHE A 1 347 ? -30.106 -2.910 17.823 1.00 83.88 347 PHE A C 1
ATOM 2644 O O . PHE A 1 347 ? -30.791 -2.846 16.804 1.00 83.88 347 PHE A O 1
ATOM 2651 N N . ASN A 1 348 ? -30.549 -2.511 19.015 1.00 83.81 348 ASN A N 1
ATOM 2652 C CA . ASN A 1 348 ? -31.819 -1.817 19.195 1.00 83.81 348 ASN A CA 1
ATOM 2653 C C . ASN A 1 348 ? -31.562 -0.412 19.744 1.00 83.81 348 ASN A C 1
ATOM 2655 O O . ASN A 1 348 ? -31.054 -0.260 20.853 1.00 83.81 348 ASN A O 1
ATOM 2659 N N . LEU A 1 349 ? -31.897 0.619 18.969 1.00 82.75 349 LEU A N 1
ATOM 2660 C CA . LEU A 1 349 ? -31.743 2.005 19.402 1.00 82.75 349 LEU A CA 1
ATOM 2661 C C . LEU A 1 349 ? -32.913 2.391 20.315 1.00 82.75 349 LEU A C 1
ATOM 2663 O O . LEU A 1 349 ? -34.016 2.643 19.837 1.00 82.75 349 LEU A O 1
ATOM 2667 N N . GLU A 1 350 ? -32.667 2.471 21.624 1.00 71.75 350 GLU A N 1
ATOM 2668 C CA . GLU A 1 350 ? -33.713 2.746 22.624 1.00 71.75 350 GLU A CA 1
ATOM 2669 C C . GLU A 1 350 ? -33.862 4.235 22.983 1.00 71.75 350 GLU A C 1
ATOM 2671 O O . GLU A 1 350 ? -34.814 4.625 23.657 1.00 71.75 350 GLU A O 1
ATOM 2676 N N . GLY A 1 351 ? -32.964 5.097 22.494 1.00 65.69 351 GLY A N 1
ATOM 2677 C CA . GLY A 1 351 ? -33.035 6.549 22.683 1.00 65.69 351 GLY A CA 1
ATOM 2678 C C . GLY A 1 351 ? -32.252 7.056 23.903 1.00 65.69 351 GLY A C 1
ATOM 2679 O O . GLY A 1 351 ? -31.075 6.732 24.066 1.00 65.69 351 GLY A O 1
ATOM 2680 N N . LEU A 1 352 ? -32.875 7.922 24.714 1.00 61.69 352 LEU A N 1
ATOM 2681 C CA . LEU A 1 352 ? -32.255 8.614 25.856 1.00 61.69 352 LEU A CA 1
ATOM 2682 C C . LEU A 1 352 ? -32.309 7.747 27.125 1.00 61.69 352 LEU A C 1
ATOM 2684 O O . LEU A 1 352 ? -33.383 7.320 27.549 1.00 61.69 352 LEU A O 1
ATOM 2688 N N . LEU A 1 353 ? -31.159 7.523 27.764 1.00 58.94 353 LEU A N 1
ATOM 2689 C CA . LEU A 1 353 ? -31.054 6.710 28.981 1.00 58.94 353 LEU A CA 1
ATOM 2690 C C . LEU A 1 353 ? -31.691 7.453 30.175 1.00 58.94 353 LEU A C 1
ATOM 2692 O O . LEU A 1 353 ? -31.110 8.394 30.708 1.00 58.94 353 LEU A O 1
ATOM 2696 N N . LEU A 1 354 ? -32.909 7.059 30.567 1.00 50.09 354 LEU A N 1
ATOM 2697 C CA . LEU A 1 354 ? -33.696 7.726 31.621 1.00 50.09 354 LEU A CA 1
ATOM 2698 C C . LEU A 1 354 ? -33.680 7.006 32.985 1.00 50.09 354 LEU A C 1
ATOM 2700 O O . LEU A 1 354 ? -34.107 7.607 33.970 1.00 50.09 354 LEU A O 1
ATOM 2704 N N . LYS A 1 355 ? -33.207 5.751 33.085 1.00 51.25 355 LYS A N 1
ATOM 2705 C CA . LYS A 1 355 ? -33.166 4.981 34.349 1.00 51.25 355 LYS A CA 1
ATOM 2706 C C . LYS A 1 355 ? -32.027 3.954 34.394 1.00 51.25 355 LYS A C 1
ATOM 2708 O O . LYS A 1 355 ? -31.655 3.415 33.357 1.00 51.25 355 LYS A O 1
ATOM 2713 N N . ASN A 1 356 ? -31.540 3.671 35.609 1.00 51.28 356 ASN A N 1
ATOM 2714 C CA . ASN A 1 356 ? -30.658 2.539 35.920 1.00 51.28 356 ASN A CA 1
ATOM 2715 C C . ASN A 1 356 ? -31.342 1.241 35.470 1.00 51.28 356 ASN A C 1
ATOM 2717 O O . ASN A 1 356 ? -32.417 0.922 35.981 1.00 51.28 356 ASN A O 1
ATOM 2721 N N . LYS A 1 357 ? -30.755 0.562 34.483 1.00 54.69 357 LYS A N 1
ATOM 2722 C CA . LYS A 1 357 ? -31.212 -0.739 33.988 1.00 54.69 357 LYS A CA 1
ATOM 2723 C C . LYS A 1 357 ? -30.495 -1.880 34.707 1.00 54.69 357 LYS A C 1
ATOM 2725 O O . LYS A 1 357 ? -29.448 -1.653 35.309 1.00 54.69 357 LYS A O 1
ATOM 2730 N N . ASP A 1 358 ? -31.110 -3.058 34.631 1.00 52.31 358 ASP A N 1
ATOM 2731 C CA . ASP A 1 358 ? -30.625 -4.320 35.184 1.00 52.31 358 ASP A CA 1
ATOM 2732 C C . ASP A 1 358 ? -29.217 -4.655 34.660 1.00 52.31 358 ASP A C 1
ATOM 2734 O O . ASP A 1 358 ? -28.925 -4.470 33.478 1.00 52.31 358 ASP A O 1
ATOM 2738 N N . ASP A 1 359 ? -28.350 -5.148 35.547 1.00 59.56 359 ASP A N 1
ATOM 2739 C CA . ASP A 1 359 ? -26.938 -5.453 35.268 1.00 59.56 359 ASP A CA 1
ATOM 2740 C C . ASP A 1 359 ? -26.736 -6.655 34.311 1.00 59.56 359 ASP A C 1
ATOM 2742 O O . ASP A 1 359 ? -25.601 -6.964 33.951 1.00 59.56 359 ASP A O 1
ATOM 2746 N N . ASP A 1 360 ? -27.807 -7.317 33.859 1.00 64.38 360 ASP A N 1
ATOM 2747 C CA . ASP A 1 360 ? -27.738 -8.584 33.112 1.00 64.38 360 ASP A CA 1
ATOM 2748 C C . ASP A 1 360 ? -27.853 -8.447 31.574 1.00 64.38 360 ASP A C 1
ATOM 2750 O O . ASP A 1 360 ? -27.606 -9.423 30.869 1.00 64.38 360 ASP A O 1
ATOM 2754 N N . GLU A 1 361 ? -28.206 -7.276 31.020 1.00 73.88 361 GLU A N 1
ATOM 2755 C CA . GLU A 1 361 ? -28.339 -7.074 29.559 1.00 73.88 361 GLU A CA 1
ATOM 2756 C C . GLU A 1 361 ? -27.107 -6.403 28.931 1.00 73.88 361 GLU A C 1
ATOM 2758 O O . GLU A 1 361 ? -26.538 -5.468 29.496 1.00 73.88 361 GLU A O 1
ATOM 2763 N N . ASN A 1 362 ? -26.744 -6.802 27.704 1.00 83.12 362 ASN A N 1
ATOM 2764 C CA . ASN A 1 362 ? -25.694 -6.129 26.939 1.00 83.12 362 ASN A CA 1
ATOM 2765 C C . ASN A 1 362 ? -26.165 -4.777 26.389 1.00 83.12 362 ASN A C 1
ATOM 2767 O O . ASN A 1 362 ? -27.147 -4.683 25.645 1.00 83.12 362 ASN A O 1
ATOM 2771 N N . TRP A 1 363 ? -25.419 -3.712 26.679 1.00 85.50 363 TRP A N 1
ATOM 2772 C CA . TRP A 1 363 ? -25.758 -2.377 26.190 1.00 85.50 363 TRP A CA 1
ATOM 2773 C C . TRP A 1 363 ? -24.564 -1.535 25.756 1.00 85.50 363 TRP A C 1
ATOM 2775 O O . TRP A 1 363 ? -23.434 -1.696 26.213 1.00 85.50 363 TRP A O 1
ATOM 2785 N N . LEU A 1 364 ? -24.839 -0.588 24.862 1.00 89.25 364 LEU A N 1
ATOM 2786 C CA . LEU A 1 364 ? -23.887 0.365 24.322 1.00 89.25 364 LEU A CA 1
ATOM 2787 C C . LEU A 1 364 ? -24.323 1.793 24.663 1.00 89.25 364 LEU A C 1
ATOM 2789 O O . LEU A 1 364 ? -25.456 2.191 24.399 1.00 89.25 364 LEU A O 1
ATOM 2793 N N . SER A 1 365 ? -23.421 2.582 25.241 1.00 89.44 365 SER A N 1
ATOM 2794 C CA . SER A 1 365 ? -23.667 3.982 25.591 1.00 89.44 365 SER A CA 1
ATOM 2795 C C . SER A 1 365 ? -22.786 4.921 24.789 1.00 89.44 365 SER A C 1
ATOM 2797 O O . SER A 1 365 ? -21.565 4.769 24.802 1.00 89.44 365 SER A O 1
ATOM 2799 N N . ILE A 1 366 ? -23.394 5.923 24.165 1.00 90.56 366 ILE A N 1
ATOM 2800 C CA . ILE A 1 366 ? -22.714 6.925 23.344 1.00 90.56 366 ILE A CA 1
ATOM 2801 C C . ILE A 1 366 ? -22.803 8.276 24.039 1.00 90.56 366 ILE A C 1
ATOM 2803 O O . ILE A 1 366 ? -23.896 8.740 24.361 1.00 90.56 366 ILE A O 1
ATOM 2807 N N . HIS A 1 367 ? -21.662 8.930 24.229 1.00 88.31 367 HIS A N 1
ATOM 2808 C CA . HIS A 1 367 ? -21.596 10.283 24.762 1.00 88.31 367 HIS A CA 1
ATOM 2809 C C . HIS A 1 367 ? -20.591 11.129 23.976 1.00 88.31 367 HIS A C 1
ATOM 2811 O O . HIS A 1 367 ? -19.419 10.773 23.880 1.00 88.31 367 HIS A O 1
ATOM 2817 N N . ILE A 1 368 ? -21.029 12.269 23.440 1.00 89.00 368 ILE A N 1
ATOM 2818 C CA . ILE A 1 368 ? -20.139 13.240 22.790 1.00 89.00 368 ILE A CA 1
ATOM 2819 C C . ILE A 1 368 ? -20.007 14.464 23.689 1.00 89.00 368 ILE A C 1
ATOM 2821 O O . ILE A 1 368 ? -21.008 15.083 24.054 1.00 89.00 368 ILE A O 1
ATOM 2825 N N . ASN A 1 369 ? -18.771 14.791 24.063 1.00 87.25 369 ASN A N 1
ATOM 2826 C CA . ASN A 1 369 ? -18.462 15.934 24.909 1.00 87.25 369 ASN A CA 1
ATOM 2827 C C . ASN A 1 369 ? -17.012 16.393 24.709 1.00 87.25 369 ASN A C 1
ATOM 2829 O O . ASN A 1 369 ? -16.071 15.795 25.239 1.00 87.25 369 ASN A O 1
ATOM 2833 N N . SER A 1 370 ? -16.850 17.509 24.003 1.00 85.88 370 SER A N 1
ATOM 2834 C CA . SER A 1 370 ? -15.550 18.112 23.693 1.00 85.88 370 SER A CA 1
ATOM 2835 C C . SER A 1 370 ? -14.750 18.498 24.940 1.00 85.88 370 SER A C 1
ATOM 2837 O O . SER A 1 370 ? -13.529 18.378 24.945 1.00 85.88 370 SER A O 1
ATOM 2839 N N . LYS A 1 371 ? -15.415 18.869 26.043 1.00 87.19 371 LYS A N 1
ATOM 2840 C CA . LYS A 1 371 ? -14.764 19.315 27.292 1.00 87.19 371 LYS A CA 1
ATOM 2841 C C . LYS A 1 371 ? -14.018 18.197 28.028 1.00 87.19 371 LYS A C 1
ATOM 2843 O O . LYS A 1 371 ? -13.253 18.483 28.945 1.00 87.19 371 LYS A O 1
ATOM 2848 N N . LEU A 1 372 ? -14.248 16.931 27.668 1.00 87.19 372 LEU A N 1
ATOM 2849 C CA . LEU A 1 372 ? -13.578 15.773 28.275 1.00 87.19 372 LEU A CA 1
ATOM 2850 C C . LEU A 1 372 ? -12.230 15.436 27.620 1.00 87.19 372 LEU A C 1
ATOM 2852 O O . LEU A 1 372 ? -11.529 14.537 28.100 1.00 87.19 372 LEU A O 1
ATOM 2856 N N . PHE A 1 373 ? -11.869 16.135 26.543 1.00 89.25 373 PHE A N 1
ATOM 2857 C CA . PHE A 1 373 ? -10.679 15.871 25.744 1.00 89.25 373 PHE A CA 1
ATOM 2858 C C . PHE A 1 373 ? -9.831 17.130 25.588 1.00 89.25 373 PHE A C 1
ATOM 2860 O O . PHE A 1 373 ? -10.330 18.251 25.626 1.00 89.25 373 PHE A O 1
ATOM 2867 N N . ARG A 1 374 ? -8.520 16.931 25.428 1.00 86.88 374 ARG A N 1
ATOM 2868 C CA . ARG A 1 374 ? -7.570 18.013 25.121 1.00 86.88 374 ARG A CA 1
ATOM 2869 C C . ARG A 1 374 ? -7.371 18.214 23.619 1.00 86.88 374 ARG A C 1
ATOM 2871 O O . ARG A 1 374 ? -6.942 19.286 23.218 1.00 86.88 374 ARG A O 1
ATOM 2878 N N . SER A 1 375 ? -7.654 17.184 22.824 1.00 88.06 375 SER A N 1
ATOM 2879 C CA . SER A 1 375 ? -7.477 17.160 21.374 1.00 88.06 375 SER A CA 1
ATOM 2880 C C . SER A 1 375 ? -8.810 16.866 20.682 1.00 88.06 375 SER A C 1
ATOM 2882 O O . SER A 1 375 ? -9.707 16.258 21.275 1.00 88.06 375 SER A O 1
ATOM 2884 N N . LEU A 1 376 ? -8.935 17.319 19.435 1.00 91.88 376 LEU A N 1
ATOM 2885 C CA . LEU A 1 376 ? -10.057 17.000 18.553 1.00 91.88 376 LEU A CA 1
ATOM 2886 C C . LEU A 1 376 ? -9.954 15.554 18.054 1.00 91.88 376 LEU A C 1
ATOM 2888 O O . LEU A 1 376 ? -8.922 14.897 18.214 1.00 91.88 376 LEU A O 1
ATOM 2892 N N . HIS A 1 377 ? -11.035 15.045 17.463 1.00 94.31 377 HIS A N 1
ATOM 2893 C CA . HIS A 1 377 ? -11.095 13.702 16.870 1.00 94.31 377 HIS A CA 1
ATOM 2894 C C . HIS A 1 377 ? -10.742 12.545 17.831 1.00 94.31 377 HIS A C 1
ATOM 2896 O O . HIS A 1 377 ? -10.464 11.428 17.388 1.00 94.31 377 HIS A O 1
ATOM 2902 N N . SER A 1 378 ? -10.750 12.809 19.137 1.00 95.56 378 SER A N 1
ATOM 2903 C CA . SER A 1 378 ? -10.311 11.909 20.200 1.00 95.56 378 SER A CA 1
ATOM 2904 C C . SER A 1 378 ? -11.480 11.111 20.765 1.00 95.56 378 SER A C 1
ATOM 2906 O O . SER A 1 378 ? -12.628 11.569 20.771 1.00 95.56 378 SER A O 1
ATOM 2908 N N . TYR A 1 379 ? -11.198 9.921 21.292 1.00 96.75 379 TYR A N 1
ATOM 2909 C CA . TYR A 1 379 ? -12.228 9.093 21.909 1.00 96.75 379 TYR A CA 1
ATOM 2910 C C . TYR A 1 379 ? -11.701 8.182 23.018 1.00 96.75 379 TYR A C 1
ATOM 2912 O O . TYR A 1 379 ? -10.504 7.959 23.191 1.00 96.75 379 TYR A O 1
ATOM 2920 N N . LYS A 1 380 ? -12.643 7.659 23.801 1.00 96.50 380 LYS A N 1
ATOM 2921 C CA . LYS A 1 380 ? -12.447 6.598 24.783 1.00 96.50 380 LYS A CA 1
ATOM 2922 C C . LYS A 1 380 ? -13.473 5.509 24.516 1.00 96.50 380 LYS A C 1
ATOM 2924 O O . LYS A 1 380 ? -14.674 5.782 24.524 1.00 96.50 380 LYS A O 1
ATOM 2929 N N . LEU A 1 381 ? -12.997 4.293 24.298 1.00 96.31 381 LEU A N 1
ATOM 2930 C CA . LEU A 1 381 ? -13.809 3.096 24.143 1.00 96.31 381 LEU A CA 1
ATOM 2931 C C . LEU A 1 381 ? -13.529 2.186 25.338 1.00 96.31 381 LEU A C 1
ATOM 2933 O O . LEU A 1 381 ? -12.387 1.802 25.574 1.00 96.31 381 LEU A O 1
ATOM 2937 N N . ARG A 1 382 ? -14.564 1.873 26.115 1.00 93.44 382 ARG A N 1
ATOM 2938 C CA . ARG A 1 382 ? -14.481 0.914 27.222 1.00 93.44 382 ARG A CA 1
ATOM 2939 C C . ARG A 1 382 ? -15.413 -0.245 26.951 1.00 93.44 382 ARG A C 1
ATOM 2941 O O . ARG A 1 382 ? -16.604 -0.018 26.762 1.00 93.44 382 ARG A O 1
ATOM 2948 N N . ILE A 1 383 ? -14.873 -1.448 26.947 1.00 91.94 383 ILE A N 1
ATOM 2949 C CA . ILE A 1 383 ? -15.604 -2.692 26.760 1.00 91.94 383 ILE A CA 1
ATOM 2950 C C . ILE A 1 383 ? -15.495 -3.457 28.073 1.00 91.94 383 ILE A C 1
ATOM 2952 O O . ILE A 1 383 ? -14.404 -3.865 28.459 1.00 91.94 383 ILE A O 1
ATOM 2956 N N . ASN A 1 384 ? -16.623 -3.598 28.759 1.00 88.12 384 ASN A N 1
ATOM 2957 C CA . ASN A 1 384 ? -16.800 -4.434 29.943 1.00 88.12 384 ASN A CA 1
ATOM 2958 C C . ASN A 1 384 ? -17.598 -5.689 29.552 1.00 88.12 384 ASN A C 1
ATOM 2960 O O . ASN A 1 384 ? -18.053 -5.792 28.420 1.00 88.12 384 ASN A O 1
ATOM 2964 N N . SER A 1 385 ? -17.847 -6.604 30.488 1.00 85.88 385 SER A N 1
ATOM 2965 C CA . SER A 1 385 ? -18.604 -7.846 30.247 1.00 85.88 385 SER A CA 1
ATOM 2966 C C . SER A 1 385 ? -20.017 -7.650 29.680 1.00 85.88 385 SER A C 1
ATOM 2968 O O . SER A 1 385 ? -20.458 -8.454 28.867 1.00 85.88 385 SER A O 1
ATOM 2970 N N . ASN A 1 386 ? -20.712 -6.580 30.078 1.00 85.12 386 ASN A N 1
ATOM 2971 C CA . ASN A 1 386 ? -22.098 -6.283 29.686 1.00 85.12 386 ASN A CA 1
ATOM 2972 C C . ASN A 1 386 ? -22.285 -4.886 29.065 1.00 85.12 386 ASN A C 1
ATOM 2974 O O . ASN A 1 386 ? -23.388 -4.504 28.676 1.00 85.12 386 ASN A O 1
ATOM 2978 N N . LYS A 1 387 ? -21.220 -4.080 28.977 1.00 87.38 387 LYS A N 1
ATOM 2979 C CA . LYS A 1 387 ? -21.323 -2.672 28.578 1.00 87.38 387 LYS A CA 1
ATOM 2980 C C . LYS A 1 387 ? -20.207 -2.245 27.640 1.00 87.38 387 LYS A C 1
ATOM 2982 O O . LYS A 1 387 ? -19.035 -2.329 27.994 1.00 87.38 387 LYS A O 1
ATOM 2987 N N . VAL A 1 388 ? -20.583 -1.628 26.522 1.00 91.44 388 VAL A N 1
ATOM 2988 C CA . VAL A 1 388 ? -19.675 -0.869 25.652 1.00 91.44 388 VAL A CA 1
ATOM 2989 C C . VAL A 1 388 ? -19.931 0.628 25.827 1.00 91.44 388 VAL A C 1
ATOM 2991 O O . VAL A 1 388 ? -21.003 1.137 25.521 1.00 91.44 388 VAL A O 1
ATOM 2994 N N . SER A 1 389 ? -18.950 1.375 26.320 1.00 92.19 389 SER A N 1
ATOM 2995 C CA . SER A 1 389 ? -19.037 2.826 26.491 1.00 92.19 389 SER A CA 1
ATOM 2996 C C . SER A 1 389 ? -18.159 3.542 25.475 1.00 92.19 389 SER A C 1
ATOM 2998 O O . SER A 1 389 ? -16.937 3.417 25.521 1.00 92.19 389 SER A O 1
ATOM 3000 N N . ILE A 1 390 ? -18.779 4.362 24.629 1.00 94.94 390 ILE A N 1
ATOM 3001 C CA . ILE A 1 390 ? -18.111 5.271 23.701 1.00 94.94 390 ILE A CA 1
ATOM 3002 C C . ILE A 1 390 ? -18.247 6.695 24.230 1.00 94.94 390 ILE A C 1
ATOM 3004 O O . ILE A 1 390 ? -19.354 7.214 24.379 1.00 94.94 390 ILE A O 1
ATOM 3008 N N . VAL A 1 391 ? -17.111 7.334 24.487 1.00 93.50 391 VAL A N 1
ATOM 3009 C CA . VAL A 1 391 ? -17.032 8.764 24.791 1.00 93.50 391 VAL A CA 1
ATOM 3010 C C . VAL A 1 391 ? -16.154 9.423 23.736 1.00 93.50 391 VAL A C 1
ATOM 3012 O O . VAL A 1 391 ? -15.030 8.977 23.542 1.00 93.50 391 VAL A O 1
ATOM 3015 N N . ALA A 1 392 ? -16.627 10.466 23.063 1.00 93.69 392 ALA A N 1
ATOM 3016 C CA . ALA A 1 392 ? -15.889 11.129 21.985 1.00 93.69 392 ALA A CA 1
ATOM 3017 C C . ALA A 1 392 ? -15.853 12.653 22.151 1.00 93.69 392 ALA A C 1
ATOM 3019 O O . ALA A 1 392 ? -16.741 13.231 22.781 1.00 93.69 392 ALA A O 1
ATOM 3020 N N . SER A 1 393 ? -14.835 13.307 21.584 1.00 92.38 393 SER A N 1
ATOM 3021 C CA . SER A 1 393 ? -14.714 14.771 21.589 1.00 92.38 393 SER A CA 1
ATOM 3022 C C . SER A 1 393 ? -15.758 15.454 20.708 1.00 92.38 393 SER A C 1
ATOM 3024 O O . SER A 1 393 ? -16.289 16.500 21.067 1.00 92.38 393 SER A O 1
ATOM 3026 N N . ASP A 1 394 ? -16.032 14.869 19.547 1.00 90.62 394 ASP A N 1
ATOM 3027 C CA . ASP A 1 394 ? -16.758 15.465 18.427 1.00 90.62 394 ASP A CA 1
ATOM 3028 C C . ASP A 1 394 ? -17.247 14.371 17.455 1.00 90.62 394 ASP A C 1
ATOM 3030 O O . ASP A 1 394 ? -17.066 13.174 17.698 1.00 90.62 394 ASP A O 1
ATOM 3034 N N . ARG A 1 395 ? -17.876 14.780 16.344 1.00 90.94 395 ARG A N 1
ATOM 3035 C CA . ARG A 1 395 ? -18.425 13.875 15.316 1.00 90.94 395 ARG A CA 1
ATOM 3036 C C . ARG A 1 395 ? -17.367 12.922 14.744 1.00 90.94 395 ARG A C 1
ATOM 3038 O O . ARG A 1 395 ? -17.612 11.722 14.647 1.00 90.94 395 ARG A O 1
ATOM 3045 N N . ASN A 1 396 ? -16.185 13.443 14.423 1.00 93.06 396 ASN A N 1
ATOM 3046 C CA . ASN A 1 396 ? -15.068 12.657 13.897 1.00 93.06 396 ASN A CA 1
ATOM 3047 C C . ASN A 1 396 ? -14.503 11.698 14.954 1.00 93.06 396 ASN A C 1
ATOM 3049 O O . ASN A 1 396 ? -14.270 10.534 14.648 1.00 93.06 396 ASN A O 1
ATOM 3053 N N . GLY A 1 397 ? -14.343 12.131 16.212 1.00 94.69 397 GLY A N 1
ATOM 3054 C CA . GLY A 1 397 ? -13.934 11.240 17.301 1.00 94.69 397 GLY A CA 1
ATOM 3055 C C . GLY A 1 397 ? -14.919 10.088 17.514 1.00 94.69 397 GLY A C 1
ATOM 3056 O O . GLY A 1 397 ? -14.506 8.950 17.735 1.00 94.69 397 GLY A O 1
ATOM 3057 N N . PHE A 1 398 ? -16.221 10.352 17.375 1.00 94.31 398 PHE A N 1
ATOM 3058 C CA . PHE A 1 398 ? -17.254 9.319 17.455 1.00 94.31 398 PHE A CA 1
ATOM 3059 C C . PHE A 1 398 ? -17.164 8.321 16.296 1.00 94.31 398 PHE A C 1
ATOM 3061 O O . PHE A 1 398 ? -17.198 7.112 16.528 1.00 94.31 398 PHE A O 1
ATOM 3068 N N . HIS A 1 399 ? -16.979 8.811 15.069 1.00 95.19 399 HIS A N 1
ATOM 3069 C CA . HIS A 1 399 ? -16.723 7.966 13.901 1.00 95.19 399 HIS A CA 1
ATOM 3070 C C . HIS A 1 399 ? -15.478 7.087 14.084 1.00 95.19 399 HIS A C 1
ATOM 3072 O O . HIS A 1 399 ? -15.549 5.876 13.891 1.00 95.19 399 HIS A O 1
ATOM 3078 N N . ASN A 1 400 ? -14.369 7.657 14.561 1.00 96.69 400 ASN A N 1
ATOM 3079 C CA . ASN A 1 400 ? -13.127 6.919 14.814 1.00 96.69 400 ASN A CA 1
ATOM 3080 C C . ASN A 1 400 ? -13.305 5.825 15.881 1.00 96.69 400 ASN A C 1
ATOM 3082 O O . ASN A 1 400 ? -12.773 4.724 15.732 1.00 96.69 400 ASN A O 1
ATOM 3086 N N . ALA A 1 401 ? -14.089 6.097 16.932 1.00 96.62 401 ALA A N 1
ATOM 3087 C CA . ALA A 1 401 ? -14.428 5.104 17.949 1.00 96.62 401 ALA A CA 1
ATOM 3088 C C . ALA A 1 401 ? -15.235 3.936 17.365 1.00 96.62 401 ALA A C 1
ATOM 3090 O O . ALA A 1 401 ? -14.966 2.774 17.674 1.00 96.62 401 ALA A O 1
ATOM 3091 N N . LEU A 1 402 ? -16.209 4.243 16.504 1.00 95.50 402 LEU A N 1
ATOM 3092 C CA . LEU A 1 402 ? -17.012 3.244 15.805 1.00 95.50 402 LEU A CA 1
ATOM 3093 C C . LEU A 1 402 ? -16.189 2.436 14.799 1.00 95.50 402 LEU A C 1
ATOM 3095 O O . LEU A 1 402 ? -16.396 1.229 14.703 1.00 95.50 402 LEU A O 1
ATOM 3099 N N . ALA A 1 403 ? -15.240 3.060 14.097 1.00 95.56 403 ALA A N 1
ATOM 3100 C CA . ALA A 1 403 ? -14.309 2.359 13.218 1.00 95.56 403 ALA A CA 1
ATOM 3101 C C . ALA A 1 403 ? -13.484 1.328 14.006 1.00 95.56 403 ALA A C 1
ATOM 3103 O O . ALA A 1 403 ? -13.413 0.166 13.611 1.00 95.56 403 ALA A O 1
ATOM 3104 N N . THR A 1 404 ? -12.948 1.700 15.174 1.00 96.75 404 THR A N 1
ATOM 3105 C CA . THR A 1 404 ? -12.236 0.753 16.049 1.00 96.75 404 THR A CA 1
ATOM 3106 C C . THR A 1 404 ? -13.146 -0.338 16.608 1.00 96.75 404 THR A C 1
ATOM 3108 O O . THR A 1 404 ? -12.740 -1.498 16.641 1.00 96.75 404 THR A O 1
ATOM 3111 N N . LEU A 1 405 ? -14.384 -0.018 16.995 1.00 94.69 405 LEU A N 1
ATOM 3112 C CA . LEU A 1 405 ? -15.349 -1.033 17.426 1.00 94.69 405 LEU A CA 1
ATOM 3113 C C . LEU A 1 405 ? -15.676 -2.022 16.296 1.00 94.69 405 LEU A C 1
ATOM 3115 O O . LEU A 1 405 ? -15.711 -3.225 16.535 1.00 94.69 405 LEU A O 1
ATOM 3119 N N . LEU A 1 406 ? -15.875 -1.536 15.068 1.00 93.56 406 LEU A N 1
ATOM 3120 C CA . LEU A 1 406 ? -16.118 -2.379 13.897 1.00 93.56 406 LEU A CA 1
ATOM 3121 C C . LEU A 1 406 ? -14.940 -3.322 13.631 1.00 93.56 406 LEU A C 1
ATOM 3123 O O . LEU A 1 406 ? -15.155 -4.507 13.381 1.00 93.56 406 LEU A O 1
ATOM 3127 N N . GLN A 1 407 ? -13.707 -2.822 13.731 1.00 93.62 407 GLN A N 1
ATOM 3128 C CA . GLN A 1 407 ? -12.511 -3.651 13.587 1.00 93.62 407 GLN A CA 1
ATOM 3129 C C . GLN A 1 407 ? -12.424 -4.720 14.681 1.00 93.62 407 GLN A C 1
ATOM 3131 O O . GLN A 1 407 ? -12.173 -5.878 14.363 1.00 93.62 407 GLN A O 1
ATOM 3136 N N . LEU A 1 408 ? -12.700 -4.374 15.944 1.00 93.06 408 LEU A N 1
ATOM 3137 C CA . LEU A 1 408 ? -12.753 -5.343 17.045 1.00 93.06 408 LEU A CA 1
ATOM 3138 C C . LEU A 1 408 ? -13.811 -6.426 16.797 1.00 93.06 408 LEU A C 1
ATOM 3140 O O . LEU A 1 408 ? -13.507 -7.612 16.881 1.00 93.06 408 LEU A O 1
ATOM 3144 N N . VAL A 1 409 ? -15.034 -6.039 16.426 1.00 91.44 409 VAL A N 1
ATOM 3145 C CA . VAL A 1 409 ? -16.108 -6.994 16.103 1.00 91.44 409 VAL A CA 1
ATOM 3146 C C . VAL A 1 409 ? -15.691 -7.916 14.960 1.00 91.44 409 VAL A C 1
ATOM 3148 O O . VAL A 1 409 ? -15.942 -9.114 15.025 1.00 91.44 409 VAL A O 1
ATOM 3151 N N . ARG A 1 410 ? -15.017 -7.393 13.930 1.00 90.00 410 ARG A N 1
ATOM 3152 C CA . ARG A 1 410 ? -14.526 -8.196 12.804 1.00 90.00 410 ARG A CA 1
ATOM 3153 C C . ARG A 1 410 ? -13.414 -9.163 13.231 1.00 90.00 410 ARG A C 1
ATOM 3155 O O . ARG A 1 410 ? -13.488 -10.340 12.880 1.00 90.00 410 ARG A O 1
ATOM 3162 N N . LEU A 1 411 ? -12.435 -8.704 14.017 1.00 89.56 411 LEU A N 1
ATOM 3163 C CA . LEU A 1 411 ? -11.301 -9.508 14.507 1.00 89.56 411 LEU A CA 1
ATOM 3164 C C . LEU A 1 411 ? -11.733 -10.675 15.405 1.00 89.56 411 LEU A C 1
ATOM 3166 O O . LEU A 1 411 ? -11.125 -11.748 15.360 1.00 89.56 411 LEU A O 1
ATOM 3170 N N . PHE A 1 412 ? -12.786 -10.462 16.195 1.00 88.38 412 PHE A N 1
ATOM 3171 C CA . PHE A 1 412 ? -13.323 -11.437 17.146 1.00 88.38 412 PHE A CA 1
ATOM 3172 C C . PHE A 1 412 ? -14.673 -12.034 16.711 1.00 88.38 412 PHE A C 1
ATOM 3174 O O . PHE A 1 412 ? -15.419 -12.615 17.504 1.00 88.38 412 PHE A O 1
ATOM 3181 N N . SER A 1 413 ? -15.011 -11.897 15.426 1.00 85.25 413 SER A N 1
ATOM 3182 C CA . SER A 1 413 ? -16.280 -12.382 14.873 1.00 85.25 413 SER A CA 1
ATOM 3183 C C . SER A 1 413 ? -16.406 -13.904 14.946 1.00 85.25 413 SER A C 1
ATOM 3185 O O . SER A 1 413 ? -17.512 -14.415 15.099 1.00 85.25 413 SER A O 1
ATOM 3187 N N . GLN A 1 414 ? -15.301 -14.649 14.878 1.00 83.94 414 GLN A N 1
ATOM 3188 C CA . GLN A 1 414 ? -15.325 -16.111 14.971 1.00 83.94 414 GLN A CA 1
ATOM 3189 C C . GLN A 1 414 ? -15.600 -16.583 16.404 1.00 83.94 414 GLN A C 1
ATOM 3191 O O . GLN A 1 414 ? -16.403 -17.494 16.604 1.00 83.94 414 GLN A O 1
ATOM 3196 N N . GLU A 1 415 ? -14.998 -15.930 17.401 1.00 84.50 415 GLU A N 1
ATOM 3197 C CA . GLU A 1 415 ? -15.179 -16.256 18.819 1.00 84.50 415 GLU A CA 1
ATOM 3198 C C . GLU A 1 415 ? -16.516 -15.760 19.377 1.00 84.50 415 GLU A C 1
ATOM 3200 O O . GLU A 1 415 ? -17.028 -16.323 20.343 1.00 84.50 415 GLU A O 1
ATOM 3205 N N . GLN A 1 416 ? -17.112 -14.736 18.753 1.00 84.00 416 GLN A N 1
ATOM 3206 C CA . GLN A 1 416 ? -18.376 -14.114 19.177 1.00 84.00 416 GLN A CA 1
ATOM 3207 C C . GLN A 1 416 ? -18.295 -13.443 20.562 1.00 84.00 416 GLN A C 1
ATOM 3209 O O . GLN A 1 416 ? -19.324 -13.172 21.194 1.00 84.00 416 GLN A O 1
ATOM 3214 N N . VAL A 1 417 ? -17.074 -13.141 21.006 1.00 86.88 417 VAL A N 1
ATOM 3215 C CA . VAL A 1 417 ? -16.747 -12.470 22.266 1.00 86.88 417 VAL A CA 1
ATOM 3216 C C . VAL A 1 417 ? -15.618 -11.469 22.048 1.00 86.88 417 VAL A C 1
ATOM 3218 O O . VAL A 1 417 ? -14.657 -11.773 21.353 1.00 86.88 417 VAL A O 1
ATOM 3221 N N . ILE A 1 418 ? -15.722 -10.275 22.630 1.00 88.94 418 ILE A N 1
ATOM 3222 C CA . ILE A 1 418 ? -14.660 -9.259 22.606 1.00 88.94 418 ILE A CA 1
ATOM 3223 C C . ILE A 1 418 ? -14.028 -9.187 24.003 1.00 88.94 418 ILE A C 1
ATOM 3225 O O . ILE A 1 418 ? -14.768 -9.112 24.990 1.00 88.94 418 ILE A O 1
ATOM 3229 N N . PRO A 1 419 ? -12.687 -9.174 24.123 1.00 88.88 419 PRO A N 1
ATOM 3230 C CA . PRO A 1 419 ? -12.029 -9.000 25.415 1.00 88.88 419 PRO A CA 1
ATOM 3231 C C . PRO A 1 419 ? -12.397 -7.659 26.062 1.00 88.88 419 PRO A C 1
ATOM 3233 O O . PRO A 1 419 ? -12.743 -6.691 25.377 1.00 88.88 419 PRO A O 1
ATOM 3236 N N . GLN A 1 420 ? -12.291 -7.575 27.391 1.00 89.62 420 GLN A N 1
ATOM 3237 C CA . GLN A 1 420 ? -12.430 -6.283 28.055 1.00 89.62 420 GLN A CA 1
ATOM 3238 C C . GLN A 1 420 ? -11.249 -5.388 27.714 1.00 89.62 420 GLN A C 1
ATOM 3240 O O . GLN A 1 420 ? -10.088 -5.747 27.925 1.00 89.62 420 GLN A O 1
ATOM 3245 N N . LEU A 1 421 ? -11.563 -4.209 27.196 1.00 92.81 421 LEU A N 1
ATOM 3246 C CA . LEU A 1 421 ? -10.582 -3.277 26.672 1.00 92.81 421 LEU A CA 1
ATOM 3247 C C . LEU A 1 421 ? -10.920 -1.868 27.122 1.00 92.81 421 LEU A C 1
ATOM 3249 O O . LEU A 1 421 ? -12.065 -1.421 27.039 1.00 92.81 421 LEU A O 1
ATOM 3253 N N . ILE A 1 422 ? -9.891 -1.135 27.525 1.00 93.12 422 ILE A N 1
ATOM 3254 C CA . ILE A 1 422 ? -9.948 0.313 27.660 1.00 93.12 422 ILE A CA 1
ATOM 3255 C C . ILE A 1 422 ? -9.001 0.885 26.614 1.00 93.12 422 ILE A C 1
ATOM 3257 O O . ILE A 1 422 ? -7.785 0.731 26.702 1.00 93.12 422 ILE A O 1
ATOM 3261 N N . ILE A 1 423 ? -9.578 1.549 25.621 1.00 95.25 423 ILE A N 1
ATOM 3262 C CA . ILE A 1 423 ? -8.854 2.253 24.570 1.00 95.25 423 ILE A CA 1
ATOM 3263 C C . ILE A 1 423 ? -9.081 3.742 24.787 1.00 95.25 423 ILE A C 1
ATOM 3265 O O . ILE A 1 423 ? -10.220 4.207 24.770 1.00 95.25 423 ILE A O 1
ATOM 3269 N N . ASN A 1 424 ? -8.003 4.490 24.997 1.00 94.25 424 ASN A N 1
ATOM 3270 C CA . ASN A 1 424 ? -8.037 5.949 24.999 1.00 94.25 424 ASN A CA 1
ATOM 3271 C C . ASN A 1 424 ? -7.148 6.404 23.846 1.00 94.25 424 ASN A C 1
ATOM 3273 O O . ASN A 1 424 ? -5.953 6.131 23.862 1.00 94.25 424 ASN A O 1
ATOM 3277 N N . ASP A 1 425 ? -7.731 7.056 22.847 1.00 95.38 425 ASP A N 1
ATOM 3278 C CA . ASP A 1 425 ? -7.069 7.229 21.557 1.00 95.38 425 ASP A CA 1
ATOM 3279 C C . ASP A 1 425 ? -7.309 8.627 20.977 1.00 95.38 425 ASP A C 1
ATOM 3281 O O . ASP A 1 425 ? -8.338 9.266 21.236 1.00 95.38 425 ASP A O 1
ATOM 3285 N N . TRP A 1 426 ? -6.325 9.115 20.229 1.00 94.31 426 TRP A N 1
ATOM 3286 C CA . TRP A 1 426 ? -6.293 10.442 19.613 1.00 94.31 426 TRP A CA 1
ATOM 3287 C C . TRP A 1 426 ? -5.317 10.432 18.428 1.00 94.31 426 TRP A C 1
ATOM 3289 O O . TRP A 1 426 ? -4.397 9.616 18.416 1.00 94.31 426 TRP A O 1
ATOM 3299 N N . PRO A 1 427 ? -5.483 11.313 17.429 1.00 94.31 427 PRO A N 1
ATOM 3300 C CA . PRO A 1 427 ? -4.539 11.384 16.321 1.00 94.31 427 PRO A CA 1
ATOM 3301 C C . PRO A 1 427 ? -3.277 12.186 16.685 1.00 94.31 427 PRO A C 1
ATOM 3303 O O . PRO A 1 427 ? -3.362 13.174 17.418 1.00 94.31 427 PRO A O 1
ATOM 3306 N N . SER A 1 428 ? -2.128 11.815 16.112 1.00 92.44 428 SER A N 1
ATOM 3307 C CA . SER A 1 428 ? -0.893 12.616 16.142 1.00 92.44 428 SER A CA 1
ATOM 3308 C C . SER A 1 428 ? -1.012 13.896 15.311 1.00 92.44 428 SER A C 1
ATOM 3310 O O . SER A 1 428 ? -0.505 14.935 15.718 1.00 92.44 428 SER A O 1
ATOM 3312 N N . THR A 1 429 ? -1.714 13.847 14.174 1.00 92.31 429 THR A N 1
ATOM 3313 C CA . THR A 1 429 ? -1.910 15.003 13.279 1.00 92.31 429 THR A CA 1
ATOM 3314 C C . THR A 1 429 ? -3.390 15.323 13.084 1.00 92.31 429 THR A C 1
ATOM 3316 O O . THR A 1 429 ? -4.239 14.428 13.001 1.00 92.31 429 THR A O 1
ATOM 3319 N N . LEU A 1 430 ? -3.736 16.612 13.027 1.00 93.50 430 LEU A N 1
ATOM 3320 C CA . LEU A 1 430 ? -5.133 17.056 12.980 1.00 93.50 430 LEU A CA 1
ATOM 3321 C C . LEU A 1 430 ? -5.796 16.746 11.630 1.00 93.50 430 LEU A C 1
ATOM 3323 O O . LEU A 1 430 ? -6.922 16.230 11.591 1.00 93.50 430 LEU A O 1
ATOM 3327 N N . HIS A 1 431 ? -5.076 17.032 10.549 1.00 95.12 431 HIS A N 1
ATOM 3328 C CA . HIS A 1 431 ? -5.481 16.849 9.162 1.00 95.12 431 HIS A CA 1
ATOM 3329 C C . HIS A 1 431 ? -4.755 15.635 8.574 1.00 95.12 431 HIS A C 1
ATOM 3331 O O . HIS A 1 431 ? -3.529 15.594 8.523 1.00 95.12 431 HIS A O 1
ATOM 3337 N N . ARG A 1 432 ? -5.512 14.613 8.182 1.00 96.00 432 ARG A N 1
ATOM 3338 C CA . ARG A 1 432 ? -5.000 13.318 7.719 1.00 96.00 432 ARG A CA 1
ATOM 3339 C C . ARG A 1 432 ? -5.619 13.041 6.365 1.00 96.00 432 ARG A C 1
ATOM 3341 O O . ARG A 1 432 ? -6.821 12.765 6.287 1.00 96.00 432 ARG A O 1
ATOM 3348 N N . GLY A 1 433 ? -4.811 13.199 5.326 1.00 94.81 433 GLY A N 1
ATOM 3349 C CA . GLY A 1 433 ? -5.291 13.312 3.959 1.00 94.81 433 GLY A CA 1
ATOM 3350 C C . GLY A 1 433 ? -4.841 12.188 3.039 1.00 94.81 433 GLY A C 1
ATOM 3351 O O . GLY A 1 433 ? -3.698 11.741 3.114 1.00 94.81 433 GLY A O 1
ATOM 3352 N N . ALA A 1 434 ? -5.723 11.817 2.118 1.00 95.44 434 ALA A N 1
ATOM 3353 C CA . ALA A 1 434 ? -5.363 11.144 0.875 1.00 95.44 434 ALA A CA 1
ATOM 3354 C C . ALA A 1 434 ? -5.490 12.148 -0.277 1.00 95.44 434 ALA A C 1
ATOM 3356 O O . ALA A 1 434 ? -6.502 12.846 -0.351 1.00 95.44 434 ALA A O 1
ATOM 3357 N N . LEU A 1 435 ? -4.499 12.232 -1.161 1.00 93.75 435 LEU A N 1
ATOM 3358 C CA . LEU A 1 435 ? -4.573 13.018 -2.392 1.00 93.75 435 LEU A CA 1
ATOM 3359 C C . LEU A 1 435 ? -4.785 12.092 -3.582 1.00 93.75 435 LEU A C 1
ATOM 3361 O O . LEU A 1 435 ? -4.044 11.127 -3.755 1.00 93.75 435 LEU A O 1
ATOM 3365 N N . ILE A 1 436 ? -5.797 12.408 -4.391 1.00 91.00 436 ILE A N 1
ATOM 3366 C CA . ILE A 1 436 ? -6.105 11.692 -5.628 1.00 91.00 436 ILE A CA 1
ATOM 3367 C C . ILE A 1 436 ? -6.127 12.679 -6.785 1.00 91.00 436 ILE A C 1
ATOM 3369 O O . ILE A 1 436 ? -6.757 13.736 -6.705 1.00 91.00 436 ILE A O 1
ATOM 3373 N N . ASP A 1 437 ? -5.469 12.291 -7.869 1.00 89.75 437 ASP A N 1
ATOM 3374 C CA . ASP A 1 437 ? -5.489 13.004 -9.132 1.00 89.75 437 ASP A CA 1
ATOM 3375 C C . ASP A 1 437 ? -6.753 12.686 -9.937 1.00 89.75 437 ASP A C 1
ATOM 3377 O O . ASP A 1 437 ? -7.031 11.543 -10.287 1.00 89.75 437 ASP A O 1
ATOM 3381 N N . MET A 1 438 ? -7.523 13.725 -10.226 1.00 90.00 438 MET A N 1
ATOM 3382 C CA . MET A 1 438 ? -8.796 13.687 -10.943 1.00 90.00 438 MET A CA 1
ATOM 3383 C C . MET A 1 438 ? -8.738 14.486 -12.247 1.00 90.00 438 MET A C 1
ATOM 3385 O O . MET A 1 438 ? -9.774 14.723 -12.881 1.00 90.00 438 MET A O 1
ATOM 3389 N N . THR A 1 439 ? -7.535 14.906 -12.648 1.00 89.50 439 THR A N 1
ATOM 3390 C CA . THR A 1 439 ? -7.297 15.653 -13.883 1.00 89.50 439 THR A CA 1
ATOM 3391 C C . THR A 1 439 ? -7.844 14.885 -15.085 1.00 89.50 439 THR A C 1
ATOM 3393 O O . THR A 1 439 ? -7.667 13.670 -15.202 1.00 89.50 439 THR A O 1
ATOM 3396 N N . SER A 1 440 ? -8.488 15.597 -16.010 1.00 84.31 440 SER A N 1
ATOM 3397 C CA . SER A 1 440 ? -8.987 15.003 -17.250 1.00 84.31 440 SER A CA 1
ATOM 3398 C C . SER A 1 440 ? -7.856 14.352 -18.060 1.00 84.31 440 SER A C 1
ATOM 3400 O O . SER A 1 440 ? -6.693 14.762 -18.005 1.00 84.31 440 SER A O 1
ATOM 3402 N N . ASN A 1 441 ? -8.182 13.299 -18.814 1.00 83.25 441 ASN A N 1
ATOM 3403 C CA . ASN A 1 441 ? -7.229 12.501 -19.596 1.00 83.25 441 ASN A CA 1
ATOM 3404 C C . ASN A 1 441 ? -6.133 11.786 -18.771 1.00 83.25 441 ASN A C 1
ATOM 3406 O O . ASN A 1 441 ? -5.115 11.389 -19.346 1.00 83.25 441 ASN A O 1
ATOM 3410 N N . ARG A 1 442 ? -6.307 11.620 -17.455 1.00 87.19 442 ARG A N 1
ATOM 3411 C CA . ARG A 1 442 ? -5.447 10.801 -16.579 1.00 87.19 442 ARG A CA 1
ATOM 3412 C C . ARG A 1 442 ? -6.202 9.579 -16.059 1.00 87.19 442 ARG A C 1
ATOM 3414 O O . ARG A 1 442 ? -7.344 9.347 -16.454 1.00 87.19 442 ARG A O 1
ATOM 3421 N N . ARG A 1 443 ? -5.575 8.782 -15.194 1.00 88.31 443 ARG A N 1
ATOM 3422 C CA . ARG A 1 443 ? -6.259 7.672 -14.530 1.00 88.31 443 ARG A CA 1
ATOM 3423 C C . ARG A 1 443 ? -7.259 8.195 -13.501 1.00 88.31 443 ARG A C 1
ATOM 3425 O O . ARG A 1 443 ? -6.875 8.661 -12.438 1.00 88.31 443 ARG A O 1
ATOM 3432 N N . VAL A 1 444 ? -8.546 8.104 -13.825 1.00 91.12 444 VAL A N 1
ATOM 3433 C CA . VAL A 1 444 ? -9.628 8.583 -12.958 1.00 91.12 444 VAL A CA 1
ATOM 3434 C C . VAL A 1 444 ? -10.555 7.433 -12.599 1.00 91.12 444 VAL A C 1
ATOM 3436 O O . VAL A 1 444 ? -11.136 6.806 -13.482 1.00 91.12 444 VAL A O 1
ATOM 3439 N N . LEU A 1 445 ? -10.743 7.184 -11.303 1.00 93.00 445 LEU A N 1
ATOM 3440 C CA . LEU A 1 445 ? -11.668 6.163 -10.815 1.00 93.00 445 LEU A CA 1
ATOM 3441 C C . LEU A 1 445 ? -13.109 6.427 -11.269 1.00 93.00 445 LEU A C 1
ATOM 3443 O O . LEU A 1 445 ? -13.564 7.564 -11.357 1.00 93.00 445 LEU A O 1
ATOM 3447 N N . THR A 1 446 ? -13.880 5.367 -11.470 1.00 95.19 446 THR A N 1
ATOM 3448 C CA . THR A 1 446 ? -15.347 5.434 -11.530 1.00 95.19 446 THR A CA 1
ATOM 3449 C C . THR A 1 446 ? -15.913 5.919 -10.194 1.00 95.19 446 THR A C 1
ATOM 3451 O O . THR A 1 446 ? -15.299 5.714 -9.145 1.00 95.19 446 THR A O 1
ATOM 3454 N N . LEU A 1 447 ? -17.114 6.514 -10.201 1.00 96.44 447 LEU A N 1
ATOM 3455 C CA . LEU A 1 447 ? -17.761 6.968 -8.964 1.00 96.44 447 LEU A CA 1
ATOM 3456 C C . LEU A 1 447 ? -17.887 5.826 -7.942 1.00 96.44 447 LEU A C 1
ATOM 3458 O O . LEU A 1 447 ? -17.563 6.017 -6.779 1.00 96.44 447 LEU A O 1
ATOM 3462 N N . GLU A 1 448 ? -18.291 4.627 -8.364 1.00 95.88 448 GLU A N 1
ATOM 3463 C CA . GLU A 1 448 ? -18.395 3.462 -7.474 1.00 95.88 448 GLU A CA 1
ATOM 3464 C C . GLU A 1 448 ? -17.052 3.109 -6.815 1.00 95.88 448 GLU A C 1
ATOM 3466 O O . GLU A 1 448 ? -16.977 2.948 -5.594 1.00 95.88 448 GLU A O 1
ATOM 3471 N N . SER A 1 449 ? -15.977 3.057 -7.606 1.00 94.88 449 SER A N 1
ATOM 3472 C CA . SER A 1 449 ? -14.635 2.780 -7.086 1.00 94.88 449 SER A CA 1
ATOM 3473 C C . SER A 1 449 ? -14.143 3.881 -6.142 1.00 94.88 449 SER A C 1
ATOM 3475 O O . SER A 1 449 ? -13.516 3.571 -5.128 1.00 94.88 449 SER A O 1
ATOM 3477 N N . MET A 1 450 ? -14.476 5.144 -6.423 1.00 96.31 450 MET A N 1
ATOM 3478 C CA . MET A 1 450 ? -14.162 6.288 -5.566 1.00 96.31 450 MET A CA 1
ATOM 3479 C C . MET A 1 450 ? -14.920 6.244 -4.233 1.00 96.31 450 MET A C 1
ATOM 3481 O O . MET A 1 450 ? -14.334 6.470 -3.178 1.00 96.31 450 MET A O 1
ATOM 3485 N N . LEU A 1 451 ? -16.209 5.893 -4.242 1.00 96.75 451 LEU A N 1
ATOM 3486 C CA . LEU A 1 451 ? -16.990 5.725 -3.012 1.00 96.75 451 LEU A CA 1
ATOM 3487 C C . LEU A 1 451 ? -16.407 4.605 -2.136 1.00 96.75 451 LEU A C 1
ATOM 3489 O O . LEU A 1 451 ? -16.313 4.759 -0.917 1.00 96.75 451 LEU A O 1
ATOM 3493 N N . ASN A 1 452 ? -15.951 3.505 -2.746 1.00 94.44 452 ASN A N 1
ATOM 3494 C CA . ASN A 1 452 ? -15.244 2.451 -2.020 1.00 94.44 452 ASN A CA 1
ATOM 3495 C C . ASN A 1 452 ? -13.904 2.953 -1.447 1.00 94.44 452 ASN A C 1
ATOM 3497 O O . ASN A 1 452 ? -13.608 2.718 -0.277 1.00 94.44 452 ASN A O 1
ATOM 3501 N N . PHE A 1 453 ? -13.128 3.714 -2.226 1.00 95.38 453 PHE A N 1
ATOM 3502 C CA . PHE A 1 453 ? -11.889 4.333 -1.749 1.00 95.38 453 PHE A CA 1
ATOM 3503 C C . PHE A 1 453 ? -12.132 5.214 -0.512 1.00 95.38 453 PHE A C 1
ATOM 3505 O O . PHE A 1 453 ? -11.493 5.014 0.523 1.00 95.38 453 PHE A O 1
ATOM 3512 N N . VAL A 1 454 ? -13.113 6.125 -0.583 1.00 97.06 454 VAL A N 1
ATOM 3513 C CA . VAL A 1 454 ? -13.531 7.002 0.527 1.00 97.06 454 VAL A CA 1
ATOM 3514 C C . VAL A 1 454 ? -13.926 6.188 1.753 1.00 97.06 454 VAL A C 1
ATOM 3516 O O . VAL A 1 454 ? -13.553 6.521 2.881 1.00 97.06 454 VAL A O 1
ATOM 3519 N N . GLN A 1 455 ? -14.665 5.099 1.541 1.00 94.75 455 GLN A N 1
ATOM 3520 C CA . GLN A 1 455 ? -15.046 4.212 2.621 1.00 94.75 455 GLN A CA 1
ATOM 3521 C C . GLN A 1 455 ? -13.805 3.628 3.305 1.00 94.75 455 GLN A C 1
ATOM 3523 O O . GLN A 1 455 ? -13.710 3.719 4.525 1.00 94.75 455 GLN A O 1
ATOM 3528 N N . VAL A 1 456 ? -12.850 3.058 2.571 1.00 95.31 456 VAL A N 1
ATOM 3529 C CA . VAL A 1 456 ? -11.654 2.440 3.167 1.00 95.31 456 VAL A CA 1
ATOM 3530 C C . VAL A 1 456 ? -10.826 3.469 3.948 1.00 95.31 456 VAL A C 1
ATOM 3532 O O . VAL A 1 456 ? -10.569 3.251 5.134 1.00 95.31 456 VAL A O 1
ATOM 3535 N N . ILE A 1 457 ? -10.494 4.629 3.364 1.00 96.81 457 ILE A N 1
ATOM 3536 C CA . ILE A 1 457 ? -9.693 5.660 4.061 1.00 96.81 457 ILE A CA 1
ATOM 3537 C C . ILE A 1 457 ? -10.387 6.193 5.325 1.00 96.81 457 ILE A C 1
ATOM 3539 O O . ILE A 1 457 ? -9.730 6.491 6.324 1.00 96.81 457 ILE A O 1
ATOM 3543 N N . SER A 1 458 ? -11.721 6.245 5.317 1.00 96.31 458 SER A N 1
ATOM 3544 C CA . SER A 1 458 ? -12.531 6.651 6.465 1.00 96.31 458 SER A CA 1
ATOM 3545 C C . SER A 1 458 ? -12.434 5.654 7.629 1.00 96.31 458 SER A C 1
ATOM 3547 O O . SER A 1 458 ? -12.353 6.071 8.786 1.00 96.31 458 SER A O 1
ATOM 3549 N N . HIS A 1 459 ? -12.362 4.341 7.363 1.00 94.62 459 HIS A N 1
ATOM 3550 C CA . HIS A 1 459 ? -12.136 3.332 8.419 1.00 94.62 459 HIS A CA 1
ATOM 3551 C C . HIS A 1 459 ? -10.679 3.294 8.881 1.00 94.62 459 HIS A C 1
ATOM 3553 O O . HIS A 1 459 ? -10.417 2.924 10.025 1.00 94.62 459 HIS A O 1
ATOM 3559 N N . LEU A 1 460 ? -9.751 3.741 8.031 1.00 96.12 460 LEU A N 1
ATOM 3560 C CA . LEU A 1 460 ? -8.357 4.009 8.389 1.00 96.12 460 LEU A CA 1
ATOM 3561 C C . LEU A 1 460 ? -8.184 5.344 9.147 1.00 96.12 460 LEU A C 1
ATOM 3563 O O . LEU A 1 460 ? -7.059 5.763 9.406 1.00 96.12 460 LEU A O 1
ATOM 3567 N N . LYS A 1 461 ? -9.288 5.997 9.544 1.00 96.38 461 LYS A N 1
ATOM 3568 C CA . LYS A 1 461 ? -9.334 7.230 10.351 1.00 96.38 461 LYS A CA 1
ATOM 3569 C C . LYS A 1 461 ? -8.700 8.465 9.685 1.00 96.38 461 LYS A C 1
ATOM 3571 O O . LYS A 1 461 ? -8.351 9.439 10.373 1.00 96.38 461 LYS A O 1
ATOM 3576 N N . MET A 1 462 ? -8.573 8.466 8.357 1.00 97.44 462 MET A N 1
ATOM 3577 C CA . MET A 1 462 ? -8.330 9.699 7.599 1.00 97.44 462 MET A CA 1
ATOM 3578 C C . MET A 1 462 ? -9.565 10.603 7.667 1.00 97.44 462 MET A C 1
ATOM 3580 O O . MET A 1 462 ? -10.666 10.125 7.927 1.00 97.44 462 MET A O 1
ATOM 3584 N N . ASN A 1 463 ? -9.388 11.913 7.490 1.00 96.94 463 ASN A N 1
ATOM 3585 C CA . ASN A 1 463 ? -10.489 12.883 7.557 1.00 96.94 463 ASN A CA 1
ATOM 3586 C C . ASN A 1 463 ? -10.515 13.883 6.397 1.00 96.94 463 ASN A C 1
ATOM 3588 O O . ASN A 1 463 ? -11.399 14.737 6.373 1.00 96.94 463 ASN A O 1
ATOM 3592 N N . GLN A 1 464 ? -9.583 13.792 5.449 1.00 97.56 464 GLN A N 1
ATOM 3593 C CA . GLN A 1 464 ? -9.546 14.663 4.279 1.00 97.56 464 GLN A CA 1
ATOM 3594 C C . GLN A 1 464 ? -9.277 13.876 2.997 1.00 97.56 464 GLN A C 1
ATOM 3596 O O . GLN A 1 464 ? -8.456 12.960 2.974 1.00 97.56 464 GLN A O 1
ATOM 3601 N N . LEU A 1 465 ? -9.965 14.266 1.928 1.00 97.25 465 LEU A N 1
ATOM 3602 C CA . LEU A 1 465 ? -9.714 13.811 0.568 1.00 97.25 465 LEU A CA 1
ATOM 3603 C C . LEU A 1 465 ? -9.350 15.028 -0.281 1.00 97.25 465 LEU A C 1
ATOM 3605 O O . LEU A 1 465 ? -10.203 15.870 -0.553 1.00 97.25 465 LEU A O 1
ATOM 3609 N N . TYR A 1 466 ? -8.092 15.123 -0.693 1.00 96.50 466 TYR A N 1
ATOM 3610 C CA . TYR A 1 466 ? -7.610 16.165 -1.589 1.00 96.50 466 TYR A CA 1
ATOM 3611 C C . TYR A 1 466 ? -7.954 15.774 -3.021 1.00 96.50 466 TYR A C 1
ATOM 3613 O O . TYR A 1 466 ? -7.393 14.829 -3.576 1.00 96.50 466 TYR A O 1
ATOM 3621 N N . PHE A 1 467 ? -8.913 16.495 -3.592 1.00 94.44 467 PHE A N 1
ATOM 3622 C CA . PHE A 1 467 ? -9.411 16.265 -4.939 1.00 94.44 467 PHE A CA 1
ATOM 3623 C C . PHE A 1 467 ? -8.574 17.117 -5.895 1.00 94.44 467 PHE A C 1
ATOM 3625 O O . PHE A 1 467 ? -8.826 18.311 -6.038 1.00 94.44 467 PHE A O 1
ATOM 3632 N N . TYR A 1 468 ? -7.503 16.551 -6.449 1.00 94.00 468 TYR A N 1
ATOM 3633 C CA . TYR A 1 468 ? -6.535 17.283 -7.268 1.00 94.00 468 TYR A CA 1
ATOM 3634 C C . TYR A 1 468 ? -6.956 17.318 -8.733 1.00 94.00 468 TYR A C 1
ATOM 3636 O O . TYR A 1 468 ? -7.330 16.299 -9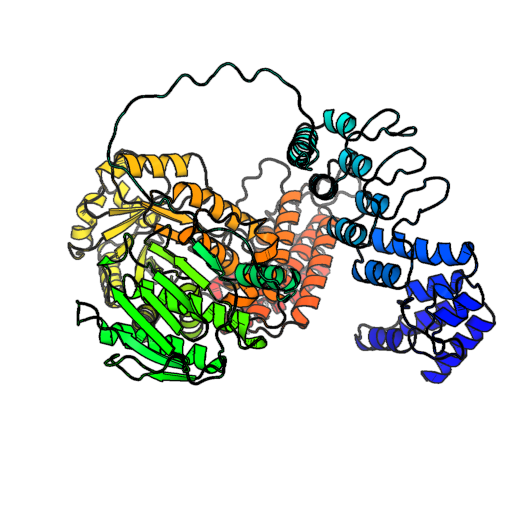.298 1.00 94.00 468 TYR A O 1
ATOM 3644 N N . THR A 1 469 ? -6.876 18.482 -9.371 1.00 92.75 469 THR A N 1
ATOM 3645 C CA . THR A 1 469 ? -7.080 18.624 -10.816 1.00 92.75 469 THR A CA 1
ATOM 3646 C C . THR A 1 469 ? -6.136 19.668 -11.395 1.00 92.75 469 THR A C 1
ATOM 3648 O O . THR A 1 469 ? -5.824 20.666 -10.746 1.00 92.75 469 THR A O 1
ATOM 3651 N N . GLN A 1 470 ? -5.711 19.474 -12.640 1.00 91.38 470 GLN A N 1
ATOM 3652 C CA . GLN A 1 470 ? -4.965 20.487 -13.383 1.00 91.38 470 GLN A CA 1
ATOM 3653 C C . GLN A 1 470 ? -5.858 21.227 -14.370 1.00 91.38 470 GLN A C 1
ATOM 3655 O O . GLN A 1 470 ? -6.658 20.622 -15.084 1.00 91.38 470 GLN A O 1
ATOM 3660 N N . PHE A 1 471 ? -5.677 22.539 -14.436 1.00 91.44 471 PHE A N 1
ATOM 3661 C CA . PHE A 1 471 ? -6.267 23.387 -15.456 1.00 91.44 471 PHE A CA 1
ATOM 3662 C C . PHE A 1 471 ? -5.449 23.341 -16.757 1.00 91.44 471 PHE A C 1
ATOM 3664 O O . PHE A 1 471 ? -4.211 23.319 -16.737 1.00 91.44 471 PHE A O 1
ATOM 3671 N N . ASN A 1 472 ? -6.156 23.327 -17.890 1.00 84.06 472 ASN A N 1
ATOM 3672 C CA . ASN A 1 472 ? -5.588 23.366 -19.234 1.00 84.06 472 ASN A CA 1
ATOM 3673 C C . ASN A 1 472 ? -6.536 24.114 -20.186 1.00 84.06 472 ASN A C 1
ATOM 3675 O O . ASN A 1 472 ? -7.671 23.667 -20.354 1.00 84.06 472 ASN A O 1
ATOM 3679 N N . ASP A 1 473 ? -6.060 25.177 -20.840 1.00 74.12 473 ASP A N 1
ATOM 3680 C CA . ASP A 1 473 ? -6.857 26.059 -21.716 1.00 74.12 473 ASP A CA 1
ATOM 3681 C C . ASP A 1 473 ? -7.619 25.284 -22.816 1.00 74.12 473 ASP A C 1
ATOM 3683 O O . ASP A 1 473 ? -8.752 25.613 -23.155 1.00 74.12 473 ASP A O 1
ATOM 3687 N N . GLU A 1 474 ? -7.044 24.197 -23.345 1.00 69.56 474 GLU A N 1
ATOM 3688 C CA . GLU A 1 474 ? -7.631 23.441 -24.467 1.00 69.56 474 GLU A CA 1
ATOM 3689 C C . GLU A 1 474 ? -8.657 22.365 -24.057 1.00 69.56 474 GLU A C 1
ATOM 3691 O O . GLU A 1 474 ? -9.451 21.916 -24.884 1.00 69.56 474 GLU A O 1
ATOM 3696 N N . THR A 1 475 ? -8.616 21.884 -22.809 1.00 64.25 475 THR A N 1
ATOM 3697 C CA . THR A 1 475 ? -9.339 20.666 -22.360 1.00 64.25 475 THR A CA 1
ATOM 3698 C C . THR A 1 475 ? -9.929 20.807 -20.953 1.00 64.25 475 THR A C 1
ATOM 3700 O O . THR A 1 475 ? -10.102 19.817 -20.237 1.00 64.25 475 THR A O 1
ATOM 3703 N N . SER A 1 476 ? -10.227 22.042 -20.546 1.00 63.59 476 SER A N 1
ATOM 3704 C CA . SER A 1 476 ? -10.736 22.434 -19.228 1.00 63.59 476 SER A CA 1
ATOM 3705 C C . SER A 1 476 ? -12.148 21.893 -18.967 1.00 63.59 476 SER A C 1
ATOM 3707 O O . SER A 1 476 ? -13.154 22.584 -19.074 1.00 63.59 476 SER A O 1
ATOM 3709 N N . GLY A 1 477 ? -12.224 20.612 -18.613 1.00 75.38 477 GLY A N 1
ATOM 3710 C CA . GLY A 1 477 ? -13.440 19.940 -18.176 1.00 75.38 477 GLY A CA 1
ATOM 3711 C C . GLY A 1 477 ? -13.151 19.022 -16.997 1.00 75.38 477 GLY A C 1
ATOM 3712 O O . GLY A 1 477 ? -12.099 18.384 -16.935 1.00 75.38 477 GLY A O 1
ATOM 3713 N N . LEU A 1 478 ? -14.090 18.957 -16.053 1.00 86.31 478 LEU A N 1
ATOM 3714 C CA . LEU A 1 478 ? -14.015 18.032 -14.926 1.00 86.31 478 LEU A CA 1
ATOM 3715 C C . LEU A 1 478 ? -14.325 16.605 -15.390 1.00 86.31 478 LEU A C 1
ATOM 3717 O O . LEU A 1 478 ? -15.211 16.379 -16.212 1.00 86.31 478 LEU A O 1
ATOM 3721 N N . SER A 1 479 ? -13.613 15.628 -14.827 1.00 88.50 479 SER A N 1
ATOM 3722 C CA . SER A 1 479 ? -13.786 14.210 -15.172 1.00 88.50 479 SER A CA 1
ATOM 3723 C C . SER A 1 479 ? -15.126 13.632 -14.699 1.00 88.50 479 SER A C 1
ATOM 3725 O O . SER A 1 479 ? -15.621 12.659 -15.264 1.00 88.50 479 SER A O 1
ATOM 3727 N N . TYR A 1 480 ? -15.723 14.231 -13.668 1.00 92.69 480 TYR A N 1
ATOM 3728 C CA . TYR A 1 480 ? -17.031 13.858 -13.136 1.00 92.69 480 TYR A CA 1
ATOM 3729 C C . TYR A 1 480 ? -18.100 14.877 -13.498 1.00 92.69 480 TYR A C 1
ATOM 3731 O O . TYR A 1 480 ? -17.847 16.080 -13.555 1.00 92.69 480 TYR A O 1
ATOM 3739 N N . SER A 1 481 ? -19.328 14.385 -13.673 1.00 92.19 481 SER A N 1
ATOM 3740 C CA . SER A 1 481 ? -20.487 15.261 -13.799 1.00 92.19 481 SER A CA 1
ATOM 3741 C C . SER A 1 481 ? -20.761 15.986 -12.479 1.00 92.19 481 SER A C 1
ATOM 3743 O O . SER A 1 481 ? -20.460 15.467 -11.399 1.00 92.19 481 SER A O 1
ATOM 3745 N N . SER A 1 482 ? -21.424 17.145 -12.535 1.00 90.88 482 SER A N 1
ATOM 3746 C CA . SER A 1 482 ? -21.799 17.884 -11.323 1.00 90.88 482 SER A CA 1
ATOM 3747 C C . SER A 1 482 ? -22.626 17.038 -10.352 1.00 90.88 482 SER A C 1
ATOM 3749 O O . SER A 1 482 ? -22.445 17.124 -9.142 1.00 90.88 482 SER A O 1
ATOM 3751 N N . ARG A 1 483 ? -23.497 16.162 -10.875 1.00 93.62 483 ARG A N 1
ATOM 3752 C CA . ARG A 1 483 ? -24.294 15.232 -10.063 1.00 93.62 483 ARG A CA 1
ATOM 3753 C C . ARG A 1 483 ? -23.409 14.247 -9.303 1.00 93.62 483 ARG A C 1
ATOM 3755 O O . ARG A 1 483 ? -23.672 13.975 -8.131 1.00 93.62 483 ARG A O 1
ATOM 3762 N N . ASP A 1 484 ? -22.401 13.694 -9.968 1.00 95.38 484 ASP A N 1
ATOM 3763 C CA . ASP A 1 484 ? -21.514 12.699 -9.370 1.00 95.38 484 ASP A CA 1
ATOM 3764 C C . ASP A 1 484 ? -20.607 13.353 -8.319 1.00 95.38 484 ASP A C 1
ATOM 3766 O O . ASP A 1 484 ? -20.446 12.793 -7.239 1.00 95.38 484 ASP A O 1
ATOM 3770 N N . LEU A 1 485 ? -20.131 14.581 -8.566 1.00 93.94 485 LEU A N 1
ATOM 3771 C CA . LEU A 1 485 ? -19.387 15.379 -7.582 1.00 93.94 485 LEU A CA 1
ATOM 3772 C C . LEU A 1 485 ? -20.223 15.698 -6.339 1.00 93.94 485 LEU A C 1
ATOM 3774 O O . LEU A 1 485 ? -19.769 15.450 -5.229 1.00 93.94 485 LEU A O 1
ATOM 3778 N N . THR A 1 486 ? -21.467 16.163 -6.496 1.00 92.12 486 THR A N 1
ATOM 3779 C CA . THR A 1 486 ? -22.356 16.410 -5.346 1.00 92.12 486 THR A CA 1
ATOM 3780 C C . THR A 1 486 ? -22.680 15.122 -4.583 1.00 92.12 486 THR A C 1
ATOM 3782 O O . THR A 1 486 ? -22.787 15.127 -3.357 1.00 92.12 486 THR A O 1
ATOM 3785 N N . THR A 1 487 ? -22.835 14.001 -5.295 1.00 95.81 487 THR A N 1
ATOM 3786 C CA . THR A 1 487 ? -23.059 12.687 -4.671 1.00 95.81 487 THR A CA 1
ATOM 3787 C C . THR A 1 487 ? -21.841 12.262 -3.854 1.00 95.81 487 THR A C 1
ATOM 3789 O O . THR A 1 487 ? -21.994 11.809 -2.718 1.00 95.81 487 THR A O 1
ATOM 3792 N N . LEU A 1 488 ? -20.642 12.437 -4.412 1.00 96.81 488 LEU A N 1
ATOM 3793 C CA . LEU A 1 488 ? -19.383 12.140 -3.744 1.00 96.81 488 LEU A CA 1
ATOM 3794 C C . LEU A 1 488 ? -19.171 13.030 -2.515 1.00 96.81 488 LEU A C 1
ATOM 3796 O O . LEU A 1 488 ? -18.884 12.504 -1.446 1.00 96.81 488 LEU A O 1
ATOM 3800 N N . ASP A 1 489 ? -19.387 14.340 -2.629 1.00 94.75 489 ASP A N 1
ATOM 3801 C CA . ASP A 1 489 ? -19.250 15.296 -1.524 1.00 94.75 489 ASP A CA 1
ATOM 3802 C C . ASP A 1 489 ? -20.187 14.958 -0.357 1.00 94.75 489 ASP A C 1
ATOM 3804 O O . ASP A 1 489 ? -19.763 14.850 0.798 1.00 94.75 489 ASP A O 1
ATOM 3808 N N . HIS A 1 490 ? -21.450 14.642 -0.660 1.00 93.19 490 HIS A N 1
ATOM 3809 C CA . HIS A 1 490 ? -22.395 14.177 0.351 1.00 93.19 490 HIS A CA 1
ATOM 3810 C C . HIS A 1 490 ? -21.946 12.868 1.019 1.00 93.19 490 HIS A C 1
ATOM 3812 O O . HIS A 1 490 ? -22.068 12.714 2.239 1.00 93.19 490 HIS A O 1
ATOM 3818 N N . PHE A 1 491 ? -21.417 11.921 0.241 1.00 95.25 491 PHE A N 1
ATOM 3819 C CA . PHE A 1 491 ? -20.925 10.648 0.761 1.00 95.25 491 PHE A CA 1
ATOM 3820 C C . PHE A 1 491 ? -19.669 10.814 1.627 1.00 95.25 491 PHE A C 1
ATOM 3822 O O . PHE A 1 491 ? -19.569 10.192 2.689 1.00 95.25 491 PHE A O 1
ATOM 3829 N N . CYS A 1 492 ? -18.737 11.680 1.228 1.00 95.94 492 CYS A N 1
ATOM 3830 C CA . CYS A 1 492 ? -17.573 12.062 2.024 1.00 95.94 492 CYS A CA 1
ATOM 3831 C C . CYS A 1 492 ? -18.015 12.645 3.369 1.00 95.94 492 CYS A C 1
ATOM 3833 O O . CYS A 1 492 ? -17.619 12.129 4.417 1.00 95.94 492 CYS A O 1
ATOM 3835 N N . TYR A 1 493 ? -18.937 13.615 3.357 1.00 92.00 493 TYR A N 1
ATOM 3836 C CA . TYR A 1 493 ? -19.484 14.203 4.579 1.00 92.00 493 TYR A CA 1
ATOM 3837 C C . TYR A 1 493 ? -20.106 13.149 5.502 1.00 92.00 493 TYR A C 1
ATOM 3839 O O . TYR A 1 493 ? -19.894 13.185 6.717 1.00 92.00 493 TYR A O 1
ATOM 3847 N N . GLN A 1 494 ? -20.871 12.199 4.955 1.00 91.38 494 GLN A N 1
ATOM 3848 C CA . GLN A 1 494 ? -21.467 11.093 5.711 1.00 91.38 494 GLN A CA 1
ATOM 3849 C C . GLN A 1 494 ? -20.413 10.194 6.376 1.00 91.38 494 GLN A C 1
ATOM 3851 O O . GLN A 1 494 ? -20.600 9.792 7.523 1.00 91.38 494 GLN A O 1
ATOM 3856 N N . ASN A 1 495 ? -19.295 9.943 5.693 1.00 93.38 495 ASN A N 1
ATOM 3857 C CA . ASN A 1 495 ? -18.171 9.138 6.177 1.00 93.38 495 ASN A CA 1
ATOM 3858 C C . ASN A 1 495 ? -17.116 9.963 6.939 1.00 93.38 495 ASN A C 1
ATOM 3860 O O . ASN A 1 495 ? -15.989 9.497 7.112 1.00 93.38 495 ASN A O 1
ATOM 3864 N N . CYS A 1 496 ? -17.463 11.169 7.404 1.00 94.75 496 CYS A N 1
ATOM 3865 C CA . CYS A 1 496 ? -16.568 12.041 8.171 1.00 94.75 496 CYS A CA 1
ATOM 3866 C C . CYS A 1 496 ? -15.254 12.392 7.434 1.00 94.75 496 CYS A C 1
ATOM 3868 O O . CYS A 1 496 ? -14.219 12.614 8.063 1.00 94.75 496 CYS A O 1
ATOM 3870 N N . ILE A 1 497 ? -15.314 12.463 6.101 1.00 96.88 497 ILE A N 1
ATOM 3871 C CA . ILE A 1 497 ? -14.246 12.934 5.217 1.00 96.88 497 ILE A CA 1
ATOM 3872 C C . ILE A 1 497 ? -14.631 14.313 4.677 1.00 96.88 497 ILE A C 1
ATOM 3874 O O . ILE A 1 497 ? -15.715 14.490 4.127 1.00 96.88 497 ILE A O 1
ATOM 3878 N N . GLN A 1 498 ? -13.738 15.289 4.806 1.00 96.75 498 GLN A N 1
ATOM 3879 C CA . GLN A 1 498 ? -13.863 16.589 4.149 1.00 96.75 498 GLN A CA 1
ATOM 3880 C C . GLN A 1 498 ? -13.199 16.522 2.770 1.00 96.75 498 GLN A C 1
ATOM 3882 O O . GLN A 1 498 ? -12.032 16.140 2.664 1.00 96.75 498 GLN A O 1
ATOM 3887 N N . MET A 1 499 ? -13.919 16.896 1.714 1.00 96.81 499 MET A N 1
ATOM 3888 C CA . MET A 1 499 ? -13.313 17.063 0.393 1.00 96.81 499 MET A CA 1
ATOM 3889 C C . MET A 1 499 ? -12.602 18.412 0.317 1.00 96.81 499 MET A C 1
ATOM 3891 O O . MET A 1 499 ? -13.195 19.443 0.615 1.00 96.81 499 MET A O 1
ATOM 3895 N N . ILE A 1 500 ? -11.328 18.396 -0.070 1.00 97.06 500 ILE A N 1
ATOM 3896 C CA . ILE A 1 500 ? -10.497 19.591 -0.204 1.00 97.06 500 ILE A CA 1
ATOM 3897 C C . ILE A 1 500 ? -10.300 19.875 -1.695 1.00 97.06 500 ILE A C 1
ATOM 3899 O O . ILE A 1 500 ? -9.602 19.096 -2.363 1.00 97.06 500 ILE A O 1
ATOM 3903 N N . PRO A 1 501 ? -10.877 20.963 -2.240 1.00 96.50 501 PRO A N 1
ATOM 3904 C CA . PRO A 1 501 ? -10.613 21.352 -3.614 1.00 96.50 501 PRO A CA 1
ATOM 3905 C C . PRO A 1 501 ? -9.120 21.635 -3.771 1.00 96.50 501 PRO A C 1
ATOM 3907 O O . PRO A 1 501 ? -8.533 22.419 -3.024 1.00 96.50 501 PRO A O 1
ATOM 3910 N N . SER A 1 502 ? -8.496 20.948 -4.721 1.00 96.00 502 SER A N 1
ATOM 3911 C CA . SER A 1 502 ? -7.066 21.051 -4.998 1.00 96.00 502 SER A CA 1
ATOM 3912 C C . SER A 1 502 ? -6.863 21.309 -6.488 1.00 96.00 502 SER A C 1
ATOM 3914 O O . SER A 1 502 ? -7.361 20.552 -7.319 1.00 96.00 502 SER A O 1
ATOM 3916 N N . ILE A 1 503 ? -6.177 22.396 -6.839 1.00 95.25 503 ILE A N 1
ATOM 3917 C CA . ILE A 1 503 ? -6.025 22.833 -8.230 1.00 95.25 503 ILE A CA 1
ATOM 3918 C C . ILE A 1 503 ? -4.583 23.209 -8.548 1.00 95.25 503 ILE A C 1
ATOM 3920 O O . ILE A 1 503 ? -3.880 23.799 -7.730 1.00 95.25 503 ILE A O 1
ATOM 3924 N N . ASP A 1 504 ? -4.151 22.892 -9.760 1.00 93.81 504 ASP A N 1
ATOM 3925 C CA . ASP A 1 504 ? -2.855 23.288 -10.298 1.00 93.81 504 ASP A CA 1
ATOM 3926 C C . ASP A 1 504 ? -2.971 23.658 -11.782 1.00 93.81 504 ASP A C 1
ATOM 3928 O O . ASP A 1 504 ? -4.042 23.556 -12.379 1.00 93.81 504 ASP A O 1
ATOM 3932 N N . ILE A 1 505 ? -1.865 24.071 -12.391 1.00 91.94 505 ILE A N 1
ATOM 3933 C CA . ILE A 1 505 ? -1.787 24.421 -13.815 1.00 91.94 505 ILE A CA 1
ATOM 3934 C C . ILE A 1 505 ? -0.931 23.407 -14.573 1.00 91.94 505 ILE A C 1
ATOM 3936 O O . ILE A 1 505 ? 0.073 22.909 -14.063 1.00 91.94 505 ILE A O 1
ATOM 3940 N N . ASN A 1 506 ? -1.318 23.071 -15.805 1.00 84.56 506 ASN A N 1
ATOM 3941 C CA . ASN A 1 506 ? -0.541 22.137 -16.621 1.00 84.56 506 ASN A CA 1
ATOM 3942 C C . ASN A 1 506 ? 0.697 22.809 -17.252 1.00 84.56 506 ASN A C 1
ATOM 3944 O O . ASN A 1 506 ? 1.786 22.225 -17.257 1.00 84.56 506 ASN A O 1
ATOM 3948 N N . GLN A 1 507 ? 0.531 24.039 -17.747 1.00 81.88 507 GLN A N 1
ATOM 3949 C CA . GLN A 1 507 ? 1.543 24.811 -18.475 1.00 81.88 507 GLN A CA 1
ATOM 3950 C C . GLN A 1 507 ? 1.963 26.062 -17.691 1.00 81.88 507 GLN A C 1
ATOM 3952 O O . GLN A 1 507 ? 1.184 26.583 -16.898 1.00 81.88 507 GLN A O 1
ATOM 3957 N N . ASP A 1 508 ? 3.179 26.554 -17.944 1.00 75.38 508 ASP A N 1
ATOM 3958 C CA . ASP A 1 508 ? 3.718 27.750 -17.275 1.00 75.38 508 ASP A CA 1
ATOM 3959 C C . ASP A 1 508 ? 3.009 29.045 -17.711 1.00 75.38 508 ASP A C 1
ATOM 3961 O O . ASP A 1 508 ? 2.997 30.026 -16.972 1.00 75.38 508 ASP A O 1
ATOM 3965 N N . ALA A 1 509 ? 2.411 29.051 -18.905 1.00 80.19 509 ALA A N 1
ATOM 3966 C CA . ALA A 1 509 ? 1.604 30.149 -19.422 1.00 80.19 509 ALA A CA 1
ATOM 3967 C C . ALA A 1 509 ? 0.158 29.678 -19.611 1.00 80.19 509 ALA A C 1
ATOM 3969 O O . ALA A 1 509 ? -0.072 28.640 -20.228 1.00 80.19 509 ALA A O 1
ATOM 3970 N N . PHE A 1 510 ? -0.793 30.446 -19.084 1.00 87.25 510 PHE A N 1
ATOM 3971 C CA . PHE A 1 510 ? -2.229 30.190 -19.191 1.00 87.25 510 PHE A CA 1
ATOM 3972 C C . PHE A 1 510 ? -3.008 31.507 -19.100 1.00 87.25 510 PHE A C 1
ATOM 3974 O O . PHE A 1 510 ? -2.493 32.521 -18.608 1.00 87.25 510 PHE A O 1
ATOM 3981 N N . HIS A 1 511 ? -4.257 31.507 -19.560 1.00 89.31 511 HIS A N 1
ATOM 3982 C CA . HIS A 1 511 ? -5.123 32.677 -19.456 1.00 89.31 511 HIS A CA 1
ATOM 3983 C C . HIS A 1 511 ? -5.729 32.794 -18.049 1.00 89.31 511 HIS A C 1
ATOM 3985 O O . HIS A 1 511 ? -6.593 32.012 -17.661 1.00 89.31 511 HIS A O 1
ATOM 3991 N N . LEU A 1 512 ? -5.296 33.803 -17.279 1.00 90.12 512 LEU A N 1
ATOM 3992 C CA . LEU A 1 512 ? -5.743 34.009 -15.893 1.00 90.12 512 LEU A CA 1
ATOM 3993 C C . LEU A 1 512 ? -7.271 34.139 -15.771 1.00 90.12 512 LEU A C 1
ATOM 3995 O O . LEU A 1 512 ? -7.855 33.548 -14.869 1.00 90.12 512 LEU A O 1
ATOM 3999 N N . ASP A 1 513 ? -7.917 34.864 -16.688 1.00 91.31 513 ASP A N 1
ATOM 4000 C CA . ASP A 1 513 ? -9.376 35.038 -16.679 1.00 91.31 513 ASP A CA 1
ATOM 4001 C C . ASP A 1 513 ? -10.115 33.704 -16.901 1.00 91.31 513 ASP A C 1
ATOM 4003 O O . ASP A 1 513 ? -11.121 33.430 -16.245 1.00 91.31 513 ASP A O 1
ATOM 4007 N N . GLU A 1 514 ? -9.596 32.848 -17.789 1.00 91.94 514 GLU A N 1
ATOM 4008 C CA . GLU A 1 514 ? -10.153 31.515 -18.055 1.00 91.94 514 GLU A CA 1
ATOM 4009 C C . GLU A 1 514 ? -9.926 30.574 -16.867 1.00 91.94 514 GLU A C 1
ATOM 4011 O O . GLU A 1 514 ? -10.844 29.861 -16.456 1.00 91.94 514 GLU A O 1
ATOM 4016 N N . PHE A 1 515 ? -8.743 30.635 -16.248 1.00 93.38 515 PHE A N 1
ATOM 4017 C CA . PHE A 1 515 ? -8.442 29.899 -15.023 1.00 93.38 515 PHE A CA 1
ATOM 4018 C C . PHE A 1 515 ? -9.370 30.296 -13.874 1.00 93.38 515 PHE A C 1
ATOM 4020 O O . PHE A 1 515 ? -9.899 29.421 -13.195 1.00 93.38 515 PHE A O 1
ATOM 4027 N N . VAL A 1 516 ? -9.596 31.595 -13.648 1.00 94.56 516 VAL A N 1
ATOM 4028 C CA . VAL A 1 516 ? -10.485 32.074 -12.577 1.00 94.56 516 VAL A CA 1
ATOM 4029 C C . VAL A 1 516 ? -11.928 31.635 -12.836 1.00 94.56 516 VAL A C 1
ATOM 4031 O O . VAL A 1 516 ? -12.604 31.179 -11.912 1.00 94.56 516 VAL A O 1
ATOM 4034 N N . ALA A 1 517 ? -12.396 31.694 -14.087 1.00 93.06 517 ALA A N 1
ATOM 4035 C CA . ALA A 1 517 ? -13.715 31.180 -14.453 1.00 93.06 517 ALA A CA 1
ATOM 4036 C C . ALA A 1 517 ? -13.844 29.674 -14.156 1.00 93.06 517 ALA A C 1
ATOM 4038 O O . ALA A 1 517 ? -14.799 29.260 -13.492 1.00 93.06 517 ALA A O 1
ATOM 4039 N N . PHE A 1 518 ? -12.854 28.876 -14.568 1.00 93.31 518 PHE A N 1
ATOM 4040 C CA . PHE A 1 518 ? -12.804 27.442 -14.281 1.00 93.31 518 PHE A CA 1
ATOM 4041 C C . PHE A 1 518 ? -12.715 27.153 -12.778 1.00 93.31 518 PHE A C 1
ATOM 4043 O O . PHE A 1 518 ? -13.403 26.266 -12.280 1.00 93.31 518 PHE A O 1
ATOM 4050 N N . LEU A 1 519 ? -11.913 27.913 -12.029 1.00 95.06 519 LEU A N 1
ATOM 4051 C CA . LEU A 1 519 ? -11.783 27.779 -10.581 1.00 95.06 519 LEU A CA 1
ATOM 4052 C C . LEU A 1 519 ? -13.136 27.972 -9.893 1.00 95.06 519 LEU A C 1
ATOM 4054 O O . LEU A 1 519 ? -13.500 27.174 -9.035 1.00 95.06 519 LEU A O 1
ATOM 4058 N N . HIS A 1 520 ? -13.910 28.990 -10.272 1.00 94.38 520 HIS A N 1
ATOM 4059 C CA . HIS A 1 520 ? -15.238 29.205 -9.695 1.00 94.38 520 HIS A CA 1
ATOM 4060 C C . HIS A 1 520 ? -16.236 28.108 -10.067 1.00 94.38 520 HIS A C 1
ATOM 4062 O O . HIS A 1 520 ? -17.014 27.686 -9.208 1.00 94.38 520 HIS A O 1
ATOM 4068 N N . GLU A 1 521 ? -16.207 27.622 -11.311 1.00 92.25 521 GLU A N 1
ATOM 4069 C CA . GLU A 1 521 ? -16.997 26.455 -11.706 1.00 92.25 521 GLU A CA 1
ATOM 4070 C C . GLU A 1 521 ? -16.620 25.247 -10.846 1.00 92.25 521 GLU A C 1
ATOM 4072 O O . GLU A 1 521 ? -17.486 24.635 -10.223 1.00 92.25 521 GLU A O 1
ATOM 4077 N N . TYR A 1 522 ? -15.329 24.950 -10.725 1.00 92.62 522 TYR A N 1
ATOM 4078 C CA . TYR A 1 522 ? -14.812 23.848 -9.929 1.00 92.62 522 TYR A CA 1
ATOM 4079 C C . TYR A 1 522 ? -15.241 23.943 -8.460 1.00 92.62 522 TYR A C 1
ATOM 4081 O O . TYR A 1 522 ? -15.867 23.019 -7.940 1.00 92.62 522 TYR A O 1
ATOM 4089 N N . LEU A 1 523 ? -15.006 25.089 -7.818 1.00 94.12 523 LEU A N 1
ATOM 4090 C CA . LEU A 1 523 ? -15.357 25.332 -6.419 1.00 94.12 523 LEU A CA 1
ATOM 4091 C C . LEU A 1 523 ? -16.864 25.237 -6.149 1.00 94.12 523 LEU A C 1
ATOM 4093 O O . LEU A 1 523 ? -17.253 24.851 -5.050 1.00 94.12 523 LEU A O 1
ATOM 4097 N N . SER A 1 524 ? -17.722 25.523 -7.136 1.00 92.19 524 SER A N 1
ATOM 4098 C CA . SER A 1 524 ? -19.183 25.449 -6.969 1.00 92.19 524 SER A CA 1
ATOM 4099 C C . SER A 1 524 ? -19.716 24.043 -6.650 1.00 92.19 524 SER A C 1
ATOM 4101 O O . SER A 1 524 ? -20.855 23.901 -6.203 1.00 92.19 524 SER A O 1
ATOM 4103 N N . HIS A 1 525 ? -18.894 23.009 -6.849 1.00 90.62 525 HIS A N 1
ATOM 4104 C CA . HIS A 1 525 ? -19.250 21.611 -6.615 1.00 90.62 525 HIS A CA 1
ATOM 4105 C C . HIS A 1 525 ? -19.007 21.135 -5.176 1.00 90.62 525 HIS A C 1
ATOM 4107 O O . HIS A 1 525 ? -19.415 20.024 -4.838 1.00 90.62 525 HIS A O 1
ATOM 4113 N N . PHE A 1 526 ? -18.366 21.952 -4.337 1.00 91.75 526 PHE A N 1
ATOM 4114 C CA . PHE A 1 526 ? -18.009 21.607 -2.961 1.00 91.75 526 PHE A CA 1
ATOM 4115 C C . PHE A 1 526 ? -18.954 22.302 -1.979 1.00 91.75 526 PHE A C 1
ATOM 4117 O O . PHE A 1 526 ? -19.158 23.515 -2.056 1.00 91.75 526 PHE A O 1
ATOM 4124 N N . SER A 1 527 ? -19.529 21.552 -1.032 1.00 90.06 527 SER A N 1
ATOM 4125 C CA . SER A 1 527 ? -20.388 22.141 0.008 1.00 90.06 527 SER A CA 1
ATOM 4126 C C . SER A 1 527 ? -19.606 22.910 1.078 1.00 90.06 527 SER A C 1
ATOM 4128 O O . SER A 1 527 ? -20.151 23.830 1.691 1.00 90.06 527 SER A O 1
ATOM 4130 N N . ASP A 1 528 ? -18.333 22.562 1.283 1.00 90.44 528 ASP A N 1
ATOM 4131 C CA . ASP A 1 528 ? -17.416 23.203 2.221 1.00 90.44 528 ASP A CA 1
ATOM 4132 C C . ASP A 1 528 ? -16.124 23.623 1.507 1.00 90.44 528 ASP A C 1
ATOM 4134 O O . ASP A 1 528 ? -15.374 22.792 1.001 1.00 90.44 528 ASP A O 1
ATOM 4138 N N . ILE A 1 529 ? -15.864 24.932 1.487 1.00 91.31 529 ILE A N 1
ATOM 4139 C CA . ILE A 1 529 ? -14.694 25.550 0.845 1.00 91.31 529 ILE A CA 1
ATOM 4140 C C . ILE A 1 529 ? -13.848 26.257 1.916 1.00 91.31 529 ILE A C 1
ATOM 4142 O O . ILE A 1 529 ? -13.350 27.364 1.732 1.00 91.31 529 ILE A O 1
ATOM 4146 N N . SER A 1 530 ? -13.713 25.641 3.093 1.00 93.62 530 SER A N 1
ATOM 4147 C CA . SER A 1 530 ? -12.857 26.167 4.167 1.00 93.62 530 SER A CA 1
ATOM 4148 C C . SER A 1 530 ? -11.366 26.093 3.820 1.00 93.62 530 SER A C 1
ATOM 4150 O O . SER A 1 530 ? -10.579 26.886 4.330 1.00 93.62 530 SER A O 1
ATOM 4152 N N . PHE A 1 531 ? -10.978 25.170 2.938 1.00 96.12 531 PHE A N 1
ATOM 4153 C CA . PHE A 1 531 ? -9.606 24.981 2.475 1.00 96.12 531 PHE A CA 1
ATOM 4154 C C . PHE A 1 531 ? -9.557 24.945 0.947 1.00 96.12 531 PHE A C 1
ATOM 4156 O O . PHE A 1 531 ? -10.448 24.381 0.318 1.00 96.12 531 PHE A O 1
ATOM 4163 N N . LEU A 1 532 ? -8.489 25.484 0.363 1.00 97.25 532 LEU A N 1
ATOM 4164 C CA . LEU A 1 532 ? -8.165 25.331 -1.057 1.00 97.25 532 LEU A CA 1
ATOM 4165 C C . LEU A 1 532 ? -6.676 25.055 -1.198 1.00 97.25 532 LEU A C 1
ATOM 4167 O O . LEU A 1 532 ? -5.857 25.852 -0.740 1.00 97.25 532 LEU A O 1
ATOM 4171 N N . LEU A 1 533 ? -6.332 23.939 -1.838 1.00 97.25 533 LEU A N 1
ATOM 4172 C CA . LEU A 1 533 ? -4.952 23.616 -2.166 1.00 97.25 533 LEU A CA 1
ATOM 4173 C C . LEU A 1 533 ? -4.575 24.159 -3.538 1.00 97.25 533 LEU A C 1
ATOM 4175 O O . LEU A 1 533 ? -5.250 23.903 -4.534 1.00 97.25 533 LEU A O 1
ATOM 4179 N N . LEU A 1 534 ? -3.452 24.866 -3.569 1.00 96.44 534 LEU A N 1
ATOM 4180 C CA . LEU A 1 534 ? -2.790 25.345 -4.768 1.00 96.44 534 LEU A CA 1
ATOM 4181 C C . LEU A 1 534 ? -1.565 24.466 -5.008 1.00 96.44 534 LEU A C 1
ATOM 4183 O O . LEU A 1 534 ? -0.662 24.379 -4.171 1.00 96.44 534 LEU A O 1
ATOM 4187 N N . GLY A 1 535 ? -1.561 23.780 -6.146 1.00 94.06 535 GLY A N 1
ATOM 4188 C CA . GLY A 1 535 ? -0.511 22.850 -6.528 1.00 94.06 535 GLY A CA 1
ATOM 4189 C C . GLY A 1 535 ? 0.847 23.527 -6.741 1.00 94.06 535 GLY A C 1
ATOM 4190 O O . GLY A 1 535 ? 0.964 24.758 -6.701 1.00 94.06 535 GLY A O 1
ATOM 4191 N N . PRO A 1 536 ? 1.908 22.728 -6.919 1.00 91.56 536 PRO A N 1
ATOM 4192 C CA . PRO A 1 536 ? 3.278 23.225 -6.976 1.00 91.56 536 PRO A CA 1
ATOM 4193 C C . PRO A 1 536 ? 3.546 24.206 -8.122 1.00 91.56 536 PRO A C 1
ATOM 4195 O O . PRO A 1 536 ? 4.249 25.200 -7.913 1.00 91.56 536 PRO A O 1
ATOM 4198 N N . LYS A 1 537 ? 2.998 23.965 -9.321 1.00 91.88 537 LYS A N 1
ATOM 4199 C CA . LYS A 1 537 ? 3.240 24.840 -10.479 1.00 91.88 537 LYS A CA 1
ATOM 4200 C C . LYS A 1 537 ? 2.531 26.177 -10.304 1.00 91.88 537 LYS A C 1
ATOM 4202 O O . LYS A 1 537 ? 3.152 27.222 -10.476 1.00 91.88 537 LYS A O 1
ATOM 4207 N N . LEU A 1 538 ? 1.277 26.151 -9.862 1.00 93.88 538 LEU A N 1
ATOM 4208 C CA . LEU A 1 538 ? 0.492 27.349 -9.588 1.00 93.88 538 LEU A CA 1
ATOM 4209 C C . LEU A 1 538 ? 1.090 28.163 -8.435 1.00 93.88 538 LEU A C 1
ATOM 4211 O O . LEU A 1 538 ? 1.227 29.378 -8.547 1.00 93.88 538 LEU A O 1
ATOM 4215 N N . THR A 1 539 ? 1.513 27.505 -7.354 1.00 94.19 539 THR A N 1
ATOM 4216 C CA . THR A 1 539 ? 2.210 28.163 -6.237 1.00 94.19 539 THR A CA 1
ATOM 4217 C C . THR A 1 539 ? 3.495 28.841 -6.715 1.00 94.19 539 THR A C 1
ATOM 4219 O O . THR A 1 539 ? 3.762 29.988 -6.355 1.00 94.19 539 THR A O 1
ATOM 4222 N N . SER A 1 540 ? 4.273 28.162 -7.564 1.00 92.06 540 SER A N 1
ATOM 4223 C CA . SER A 1 540 ? 5.508 28.714 -8.133 1.00 92.06 540 SER A CA 1
ATOM 4224 C C . SER A 1 540 ? 5.235 29.915 -9.039 1.00 92.06 540 SER A C 1
ATOM 4226 O O . SER A 1 540 ? 5.910 30.934 -8.914 1.00 92.06 540 SER A O 1
ATOM 4228 N N . PHE A 1 541 ? 4.215 29.831 -9.896 1.00 92.69 541 PHE A N 1
ATOM 4229 C CA . PHE A 1 541 ? 3.765 30.935 -10.744 1.00 92.69 541 PHE A CA 1
ATOM 4230 C C . PHE A 1 541 ? 3.364 32.161 -9.911 1.00 92.69 541 PHE A C 1
ATOM 4232 O O . PHE A 1 541 ? 3.886 33.253 -10.125 1.00 92.69 541 PHE A O 1
ATOM 4239 N N . LEU A 1 542 ? 2.512 31.974 -8.897 1.00 93.06 542 LEU A N 1
ATOM 4240 C CA . LEU A 1 542 ? 2.063 33.053 -8.011 1.00 93.06 542 LEU A CA 1
ATOM 4241 C C . LEU A 1 542 ? 3.218 33.693 -7.233 1.00 93.06 542 LEU A C 1
ATOM 4243 O O . LEU A 1 542 ? 3.198 34.899 -6.984 1.00 93.06 542 LEU A O 1
ATOM 4247 N N . PHE A 1 543 ? 4.224 32.904 -6.849 1.00 92.50 543 PHE A N 1
ATOM 4248 C CA . PHE A 1 543 ? 5.424 33.419 -6.197 1.00 92.50 543 PHE A CA 1
ATOM 4249 C C . PHE A 1 543 ? 6.266 34.279 -7.146 1.00 92.50 543 PHE A C 1
ATOM 4251 O O . PHE A 1 543 ? 6.664 35.382 -6.775 1.00 92.50 543 PHE A O 1
ATOM 4258 N N . VAL A 1 544 ? 6.513 33.802 -8.372 1.00 91.38 544 VAL A N 1
ATOM 4259 C CA . VAL A 1 544 ? 7.313 34.516 -9.384 1.00 91.38 544 VAL A CA 1
ATOM 4260 C C . VAL A 1 544 ? 6.642 35.826 -9.800 1.00 91.38 544 VAL A C 1
ATOM 4262 O O . VAL A 1 544 ? 7.305 36.861 -9.853 1.00 91.38 544 VAL A O 1
ATOM 4265 N N . GLU A 1 545 ? 5.325 35.810 -10.002 1.00 90.88 545 GLU A N 1
ATOM 4266 C CA . GLU A 1 545 ? 4.535 36.996 -10.357 1.00 90.88 545 GLU A CA 1
ATOM 4267 C C . GLU A 1 545 ? 4.251 37.922 -9.158 1.00 90.88 545 GLU A C 1
ATOM 4269 O O . GLU A 1 545 ? 3.595 38.950 -9.304 1.00 90.88 545 GLU A O 1
ATOM 4274 N N . SER A 1 546 ? 4.765 37.601 -7.962 1.00 92.62 546 SER A N 1
ATOM 4275 C CA . SER A 1 546 ? 4.549 38.382 -6.732 1.00 92.62 546 SER A CA 1
ATOM 4276 C C . SER A 1 546 ? 3.066 38.554 -6.358 1.00 92.62 546 SER A C 1
ATOM 4278 O O . SER A 1 546 ? 2.683 39.565 -5.777 1.00 92.62 546 SER A O 1
ATOM 4280 N N . LEU A 1 547 ? 2.234 37.556 -6.669 1.00 92.62 547 LEU A N 1
ATOM 4281 C CA . LEU A 1 547 ? 0.784 37.568 -6.445 1.00 92.62 547 LEU A CA 1
ATOM 4282 C C . LEU A 1 547 ? 0.349 36.852 -5.156 1.00 92.62 547 LEU A C 1
ATOM 4284 O O . LEU A 1 547 ? -0.827 36.916 -4.810 1.00 92.62 547 LEU A O 1
ATOM 4288 N N . LEU A 1 548 ? 1.257 36.176 -4.434 1.00 91.44 548 LEU A N 1
ATOM 4289 C CA . LEU A 1 548 ? 0.918 35.355 -3.254 1.00 91.44 548 LEU A CA 1
ATOM 4290 C C . LEU A 1 548 ? 0.135 36.097 -2.159 1.00 91.44 548 LEU A C 1
ATOM 4292 O O . LEU A 1 548 ? -0.784 35.522 -1.576 1.00 91.44 548 LEU A O 1
ATOM 4296 N N . SER A 1 549 ? 0.462 37.363 -1.895 1.00 90.12 549 SER A N 1
ATOM 4297 C CA . SER A 1 549 ? -0.235 38.165 -0.881 1.00 90.12 549 SER A CA 1
ATOM 4298 C C . SER A 1 549 ? -1.666 38.522 -1.285 1.00 90.12 549 SER A C 1
ATOM 4300 O O . SER A 1 549 ? -2.517 38.714 -0.419 1.00 90.12 549 SER A O 1
ATOM 4302 N N . ASP A 1 550 ? -1.934 38.569 -2.591 1.00 91.25 550 ASP A N 1
ATOM 4303 C CA . ASP A 1 550 ? -3.175 39.079 -3.171 1.00 91.25 550 ASP A CA 1
ATOM 4304 C C . ASP A 1 550 ? -4.050 37.964 -3.769 1.00 91.25 550 ASP A C 1
ATOM 4306 O O . ASP A 1 550 ? -5.093 38.260 -4.353 1.00 91.25 550 ASP A O 1
ATOM 4310 N N . VAL A 1 551 ? -3.684 36.685 -3.594 1.00 93.25 551 VAL A N 1
ATOM 4311 C CA . VAL A 1 551 ? -4.357 35.512 -4.197 1.00 93.25 551 VAL A CA 1
ATOM 4312 C C . VAL A 1 551 ? -5.867 35.525 -3.992 1.00 93.25 551 VAL A C 1
ATOM 4314 O O . VAL A 1 551 ? -6.617 35.296 -4.937 1.00 93.25 551 VAL A O 1
ATOM 4317 N N . THR A 1 552 ? -6.341 35.822 -2.780 1.00 92.44 552 THR A N 1
ATOM 4318 C CA . THR A 1 552 ? -7.783 35.866 -2.492 1.00 92.44 552 THR A CA 1
ATOM 4319 C C . THR A 1 552 ? -8.497 36.948 -3.296 1.00 92.44 552 THR A C 1
ATOM 4321 O O . THR A 1 552 ? -9.625 36.740 -3.733 1.00 92.44 552 THR A O 1
ATOM 4324 N N . SER A 1 553 ? -7.837 38.080 -3.545 1.00 92.69 553 SER A N 1
ATOM 4325 C CA . SER A 1 553 ? -8.384 39.162 -4.362 1.00 92.69 553 SER A CA 1
ATOM 4326 C C . SER A 1 553 ? -8.335 38.841 -5.857 1.00 92.69 553 SER A C 1
ATOM 4328 O O . SER A 1 553 ? -9.331 39.064 -6.545 1.00 92.69 553 SER A O 1
ATOM 4330 N N . VAL A 1 554 ? -7.224 38.261 -6.329 1.00 93.56 554 VAL A N 1
ATOM 4331 C CA . VAL A 1 554 ? -6.986 37.893 -7.734 1.00 93.56 554 VAL A CA 1
ATOM 4332 C C . VAL A 1 554 ? -7.940 36.785 -8.175 1.00 93.56 554 VAL A C 1
ATOM 4334 O O . VAL A 1 554 ? -8.508 36.859 -9.257 1.00 93.56 554 VAL A O 1
ATOM 4337 N N . PHE A 1 555 ? -8.158 35.783 -7.324 1.00 94.69 555 PHE A N 1
ATOM 4338 C CA . PHE A 1 555 ? -9.059 34.659 -7.591 1.00 94.69 555 PHE A CA 1
ATOM 4339 C C . PHE A 1 555 ? -10.486 34.882 -7.069 1.00 94.69 555 PHE A C 1
ATOM 4341 O O . PHE A 1 555 ? -11.293 33.958 -7.095 1.00 94.69 555 PHE A O 1
ATOM 4348 N N . HIS A 1 556 ? -10.796 36.078 -6.555 1.00 94.25 556 HIS A N 1
ATOM 4349 C CA . HIS A 1 556 ? -12.112 36.434 -6.009 1.00 94.25 556 HIS A CA 1
ATOM 4350 C C . HIS A 1 556 ? -12.663 35.418 -4.982 1.00 94.25 556 HIS A C 1
ATOM 4352 O O . HIS A 1 556 ? -13.846 35.066 -4.988 1.00 94.25 556 HIS A O 1
ATOM 4358 N N . LEU A 1 557 ? -11.795 34.938 -4.088 1.00 93.69 557 LEU A N 1
ATOM 4359 C CA . LEU A 1 557 ? -12.109 33.916 -3.089 1.00 93.69 557 LEU A CA 1
ATOM 4360 C C . LEU A 1 557 ? -12.716 34.513 -1.804 1.00 93.69 557 LEU A C 1
ATOM 4362 O O . LEU A 1 557 ? -12.464 35.675 -1.475 1.00 93.69 557 LEU A O 1
ATOM 4366 N N . PRO A 1 558 ? -13.481 33.723 -1.025 1.00 89.62 558 PRO A N 1
ATOM 4367 C CA . PRO A 1 558 ? -13.979 34.141 0.284 1.00 89.62 558 PRO A CA 1
ATOM 4368 C C . PRO A 1 558 ? -12.850 34.481 1.270 1.00 89.62 558 PRO A C 1
ATOM 4370 O O . PRO A 1 558 ? -11.850 33.777 1.348 1.00 89.62 558 PRO A O 1
ATOM 4373 N N . ASN A 1 559 ? -13.040 35.503 2.109 1.00 83.50 559 ASN A N 1
ATOM 4374 C CA . ASN A 1 559 ? -12.011 35.953 3.063 1.00 83.50 559 ASN A CA 1
ATOM 4375 C C . ASN A 1 559 ? -11.687 34.945 4.184 1.00 83.50 559 ASN A C 1
ATOM 4377 O O . ASN A 1 559 ? -10.675 35.091 4.860 1.00 83.50 559 ASN A O 1
ATOM 4381 N N . ASN A 1 560 ? -12.560 33.969 4.435 1.00 88.00 560 ASN A N 1
ATOM 4382 C CA . ASN A 1 560 ? -12.399 32.965 5.489 1.00 88.00 560 ASN A CA 1
ATOM 4383 C C . ASN A 1 560 ? -11.741 31.665 5.000 1.00 88.00 560 ASN A C 1
ATOM 4385 O O . ASN A 1 560 ? -11.605 30.738 5.795 1.00 88.00 560 ASN A O 1
ATOM 4389 N N . ILE A 1 561 ? -11.355 31.585 3.723 1.00 93.44 561 ILE A N 1
ATOM 4390 C CA . ILE A 1 561 ? -10.683 30.411 3.169 1.00 93.44 561 ILE A CA 1
ATOM 4391 C C . ILE A 1 561 ? -9.251 30.312 3.692 1.00 93.44 561 ILE A C 1
ATOM 4393 O O . ILE A 1 561 ? -8.527 31.311 3.732 1.00 93.44 561 ILE A O 1
ATOM 4397 N N . THR A 1 562 ? -8.829 29.114 4.084 1.00 95.75 562 THR A N 1
ATOM 4398 C CA . THR A 1 562 ? -7.425 28.806 4.362 1.00 95.75 562 THR A CA 1
ATOM 4399 C C . THR A 1 562 ? -6.767 28.300 3.083 1.00 95.75 562 THR A C 1
ATOM 4401 O O . THR A 1 562 ? -7.166 27.277 2.522 1.00 95.75 562 THR A O 1
ATOM 4404 N N . LEU A 1 563 ? -5.747 29.018 2.616 1.00 96.38 563 LEU A N 1
ATOM 4405 C CA . LEU A 1 563 ? -4.993 28.636 1.424 1.00 96.38 563 LEU A CA 1
ATOM 4406 C C . LEU A 1 563 ? -3.886 27.653 1.802 1.00 96.38 563 LEU A C 1
ATOM 4408 O O . LEU A 1 563 ? -3.091 27.918 2.706 1.00 96.38 563 LEU A O 1
ATOM 4412 N N . ILE A 1 564 ? -3.837 26.522 1.102 1.00 96.81 564 ILE A N 1
ATOM 4413 C CA . ILE A 1 564 ? -2.786 25.518 1.237 1.00 96.81 564 ILE A CA 1
ATOM 4414 C C . ILE A 1 564 ? -1.837 25.664 0.047 1.00 96.81 564 ILE A C 1
ATOM 4416 O O . ILE A 1 564 ? -2.231 25.388 -1.082 1.00 96.81 564 ILE A O 1
ATOM 4420 N N . PHE A 1 565 ? -0.590 26.069 0.282 1.00 95.38 565 PHE A N 1
ATOM 4421 C CA . PHE A 1 565 ? 0.415 26.177 -0.781 1.00 95.38 565 PHE A CA 1
ATOM 4422 C C . PHE A 1 565 ? 1.323 24.950 -0.791 1.00 95.38 565 PHE A C 1
ATOM 4424 O O . PHE A 1 565 ? 2.012 24.676 0.198 1.00 95.38 565 PHE A O 1
ATOM 4431 N N . CYS A 1 566 ? 1.352 24.231 -1.915 1.00 93.25 566 CYS A N 1
ATOM 4432 C CA . CYS A 1 566 ? 2.294 23.137 -2.131 1.00 93.25 566 CYS A CA 1
ATOM 4433 C C . CYS A 1 566 ? 3.686 23.681 -2.456 1.00 93.25 566 CYS A C 1
ATOM 4435 O O . CYS A 1 566 ? 3.896 24.303 -3.497 1.00 93.25 566 CYS A O 1
ATOM 4437 N N . VAL A 1 567 ? 4.655 23.421 -1.578 1.00 90.38 567 VAL A N 1
ATOM 4438 C CA . VAL A 1 567 ? 6.015 23.978 -1.667 1.00 90.38 567 VAL A CA 1
ATOM 4439 C C . VAL A 1 567 ? 7.076 22.886 -1.530 1.00 90.38 567 VAL A C 1
ATOM 4441 O O . VAL A 1 567 ? 6.974 22.021 -0.668 1.00 90.38 567 VAL A O 1
ATOM 4444 N N . GLY A 1 568 ? 8.110 22.906 -2.374 1.00 84.12 568 GLY A N 1
ATOM 4445 C CA . GLY A 1 568 ? 9.239 21.975 -2.235 1.00 84.12 568 GLY A CA 1
ATOM 4446 C C . GLY A 1 568 ? 10.241 22.486 -1.198 1.00 84.12 568 GLY A C 1
ATOM 4447 O O . GLY A 1 568 ? 10.505 21.862 -0.169 1.00 84.12 568 GLY A O 1
ATOM 4448 N N . VAL A 1 569 ? 10.750 23.697 -1.430 1.00 82.50 569 VAL A N 1
ATOM 4449 C CA . VAL A 1 569 ? 11.728 24.349 -0.553 1.00 82.50 569 VAL A CA 1
ATOM 4450 C C . VAL A 1 569 ? 11.128 25.613 0.043 1.00 82.50 569 VAL A C 1
ATOM 4452 O O . VAL A 1 569 ? 10.714 26.519 -0.682 1.00 82.50 569 VAL A O 1
ATOM 4455 N N . VAL A 1 570 ? 11.125 25.695 1.372 1.00 84.56 570 VAL A N 1
ATOM 4456 C CA . VAL A 1 570 ? 10.730 26.913 2.086 1.00 84.56 570 VAL A CA 1
ATOM 4457 C C . VAL A 1 570 ? 11.947 27.823 2.225 1.00 84.56 570 VAL A C 1
ATOM 4459 O O . VAL A 1 570 ? 13.006 27.401 2.690 1.00 84.56 570 VAL A O 1
ATOM 4462 N N . ASN A 1 571 ? 11.802 29.085 1.821 1.00 85.81 571 ASN A N 1
ATOM 4463 C CA . ASN A 1 571 ? 12.842 30.101 1.954 1.00 85.81 571 ASN A CA 1
ATOM 4464 C C . ASN A 1 571 ? 12.290 31.379 2.619 1.00 85.81 571 ASN A C 1
ATOM 4466 O O . ASN A 1 571 ? 11.076 31.595 2.620 1.00 85.81 571 ASN A O 1
ATOM 4470 N N . PRO A 1 572 ? 13.152 32.255 3.171 1.00 85.81 572 PRO A N 1
ATOM 4471 C CA . PRO A 1 572 ? 12.695 33.446 3.890 1.00 85.81 572 PRO A CA 1
ATOM 4472 C C . PRO A 1 572 ? 11.876 34.434 3.048 1.00 85.81 572 PRO A C 1
ATOM 4474 O O . PRO A 1 572 ? 11.027 35.129 3.595 1.00 85.81 572 PRO A O 1
ATOM 4477 N N . VAL A 1 573 ? 12.123 34.507 1.735 1.00 88.31 573 VAL A N 1
ATOM 4478 C CA . VAL A 1 573 ? 11.404 35.417 0.826 1.00 88.31 573 VAL A CA 1
ATOM 4479 C C . VAL A 1 573 ? 9.967 34.944 0.639 1.00 88.31 573 VAL A C 1
ATOM 4481 O O . VAL A 1 573 ? 9.039 35.733 0.786 1.00 88.31 573 VAL A O 1
ATOM 4484 N N . LEU A 1 574 ? 9.784 33.642 0.403 1.00 88.56 574 LEU A N 1
ATOM 4485 C CA . LEU A 1 574 ? 8.474 33.009 0.329 1.00 88.56 574 LEU A CA 1
ATOM 4486 C C . LEU A 1 574 ? 7.675 33.296 1.600 1.00 88.56 574 LEU A C 1
ATOM 4488 O O . LEU A 1 574 ? 6.569 33.810 1.512 1.00 88.56 574 LEU A O 1
ATOM 4492 N N . MET A 1 575 ? 8.272 33.074 2.772 1.00 86.25 575 MET A N 1
ATOM 4493 C CA . MET A 1 575 ? 7.615 33.284 4.069 1.00 86.25 575 MET A CA 1
ATOM 4494 C C . MET A 1 575 ? 7.090 34.714 4.262 1.00 86.25 575 MET A C 1
ATOM 4496 O O . MET A 1 575 ? 6.028 34.897 4.845 1.00 86.25 575 MET A O 1
ATOM 4500 N N . GLN A 1 576 ? 7.807 35.722 3.757 1.00 86.75 576 GLN A N 1
ATOM 4501 C CA . GLN A 1 576 ? 7.386 37.128 3.835 1.00 86.75 576 GLN A CA 1
ATOM 4502 C C . GLN A 1 576 ? 6.235 37.472 2.882 1.00 86.75 576 GLN A C 1
ATOM 4504 O O . GLN A 1 576 ? 5.553 38.469 3.095 1.00 86.75 576 GLN A O 1
ATOM 4509 N N . SER A 1 577 ? 6.035 36.670 1.836 1.00 88.56 577 SER A N 1
ATOM 4510 C CA . SER A 1 577 ? 5.006 36.887 0.813 1.00 88.56 577 SER A CA 1
ATOM 4511 C C . SER A 1 577 ? 3.692 36.138 1.068 1.00 88.56 577 SER A C 1
ATOM 4513 O O . SER A 1 577 ? 2.731 36.347 0.331 1.00 88.56 577 SER A O 1
ATOM 4515 N N . LEU A 1 578 ? 3.633 35.267 2.084 1.00 90.94 578 LEU A N 1
ATOM 4516 C CA . LEU A 1 578 ? 2.440 34.466 2.377 1.00 90.94 578 LEU A CA 1
ATOM 4517 C C . LEU A 1 578 ? 1.352 35.297 3.086 1.00 90.94 578 LEU A C 1
ATOM 4519 O O . LEU A 1 578 ? 1.673 36.095 3.969 1.00 90.94 578 LEU A O 1
ATOM 4523 N N . PRO A 1 579 ? 0.065 35.080 2.766 1.00 90.06 579 PRO A N 1
ATOM 4524 C CA . PRO A 1 579 ? -1.045 35.725 3.463 1.00 90.06 579 PRO A CA 1
ATOM 4525 C C . PRO A 1 579 ? -1.259 35.153 4.880 1.00 90.06 579 PRO A C 1
ATOM 4527 O O . PRO A 1 579 ? -0.810 34.051 5.196 1.00 90.06 579 PRO A O 1
ATOM 4530 N N . GLU A 1 580 ? -1.985 35.877 5.742 1.00 82.00 580 GLU A N 1
ATOM 4531 C CA . GLU A 1 580 ? -2.152 35.533 7.171 1.00 82.00 580 GLU A CA 1
ATOM 4532 C C . GLU A 1 580 ? -2.862 34.184 7.426 1.00 82.00 580 GLU A C 1
ATOM 4534 O O . GLU A 1 580 ? -2.566 33.520 8.417 1.00 82.00 580 GLU A O 1
ATOM 4539 N N . ASN A 1 581 ? -3.767 33.743 6.539 1.00 88.25 581 ASN A N 1
ATOM 4540 C CA . ASN A 1 581 ? -4.513 32.480 6.674 1.00 88.25 581 ASN A CA 1
ATOM 4541 C C . ASN A 1 581 ? -3.955 31.376 5.759 1.00 88.25 581 ASN A C 1
ATOM 4543 O O . ASN A 1 581 ? -4.629 30.897 4.842 1.00 88.25 581 ASN A O 1
ATOM 4547 N N . THR A 1 582 ? -2.697 31.010 6.003 1.00 92.81 582 THR A N 1
ATOM 4548 C CA . THR A 1 582 ? -1.937 30.088 5.152 1.00 92.81 582 THR A CA 1
ATOM 4549 C C . THR A 1 582 ? -1.528 28.809 5.874 1.00 92.81 582 THR A C 1
ATOM 4551 O O . THR A 1 582 ? -1.073 28.836 7.019 1.00 92.81 582 THR A O 1
ATOM 4554 N N . LEU A 1 583 ? -1.607 27.693 5.149 1.00 94.75 583 LEU A N 1
ATOM 4555 C CA . LEU A 1 583 ? -0.989 26.417 5.482 1.00 94.75 583 LEU A CA 1
ATOM 4556 C C . LEU A 1 583 ? 0.045 26.061 4.403 1.00 94.75 583 LEU A C 1
ATOM 4558 O O . LEU A 1 583 ? -0.251 26.080 3.211 1.00 94.75 583 LEU A O 1
ATOM 4562 N N . LEU A 1 584 ? 1.267 25.715 4.803 1.00 94.56 584 LEU A N 1
ATOM 4563 C CA . LEU A 1 584 ? 2.288 25.213 3.878 1.00 94.56 584 LEU A CA 1
ATOM 4564 C C . LEU A 1 584 ? 2.254 23.691 3.819 1.00 94.56 584 LEU A C 1
ATOM 4566 O O . LEU A 1 584 ? 2.384 23.042 4.851 1.00 94.56 584 LEU A O 1
ATOM 4570 N N . LEU A 1 585 ? 2.124 23.110 2.631 1.00 93.75 585 LEU A N 1
ATOM 4571 C CA . LEU A 1 585 ? 2.189 21.663 2.449 1.00 93.75 585 LEU A CA 1
ATOM 4572 C C . LEU A 1 585 ? 3.477 21.303 1.709 1.00 93.75 585 LEU A C 1
ATOM 4574 O O . LEU A 1 585 ? 3.632 21.610 0.527 1.00 93.75 585 LEU A O 1
ATOM 4578 N N . ASN A 1 586 ? 4.429 20.688 2.412 1.00 90.62 586 ASN A N 1
ATOM 4579 C CA . ASN A 1 586 ? 5.715 20.346 1.813 1.00 90.62 586 ASN A CA 1
ATOM 4580 C C . ASN A 1 586 ? 5.633 19.027 1.031 1.00 90.62 586 ASN A C 1
ATOM 4582 O O . ASN A 1 586 ? 5.250 18.026 1.627 1.00 90.62 586 ASN A O 1
ATOM 4586 N N . TYR A 1 587 ? 6.006 19.016 -0.255 1.00 86.31 587 TYR A N 1
ATOM 4587 C CA . TYR A 1 587 ? 5.861 17.844 -1.142 1.00 86.31 587 TYR A CA 1
ATOM 4588 C C . TYR A 1 587 ? 7.179 17.168 -1.570 1.00 86.31 587 TYR A C 1
ATOM 4590 O O . TYR A 1 587 ? 7.225 16.496 -2.603 1.00 86.31 587 TYR A O 1
ATOM 4598 N N . ASN A 1 588 ? 8.272 17.334 -0.818 1.00 72.81 588 ASN A N 1
ATOM 4599 C CA . ASN A 1 588 ? 9.569 16.770 -1.208 1.00 72.81 588 ASN A CA 1
ATOM 4600 C C . ASN A 1 588 ? 9.526 15.247 -1.421 1.00 72.81 588 ASN A C 1
ATOM 4602 O O . ASN A 1 588 ? 9.114 14.483 -0.549 1.00 72.81 588 ASN A O 1
ATOM 4606 N N . SER A 1 589 ? 10.011 14.811 -2.589 1.00 59.75 589 SER A N 1
ATOM 4607 C CA . SER A 1 589 ? 10.037 13.401 -3.001 1.00 59.75 589 SER A CA 1
ATOM 4608 C C . SER A 1 589 ? 11.004 12.547 -2.178 1.00 59.75 589 SER A C 1
ATOM 4610 O O . SER A 1 589 ? 10.824 11.337 -2.074 1.00 59.75 589 SER A O 1
ATOM 4612 N N . GLN A 1 590 ? 12.021 13.167 -1.576 1.00 65.25 590 GLN A N 1
ATOM 4613 C CA . GLN A 1 590 ? 12.962 12.517 -0.672 1.00 65.25 590 GLN A CA 1
ATOM 4614 C C . GLN A 1 590 ? 12.970 13.237 0.669 1.00 65.25 590 GLN A C 1
ATOM 4616 O O . GLN A 1 590 ? 13.090 14.463 0.730 1.00 65.25 590 GLN A O 1
ATOM 4621 N N . VAL A 1 591 ? 12.891 12.466 1.752 1.00 63.91 591 VAL A N 1
ATOM 4622 C CA . VAL A 1 591 ? 13.095 13.012 3.089 1.00 63.91 591 VAL A CA 1
ATOM 4623 C C . VAL A 1 591 ? 14.588 13.250 3.264 1.00 63.91 591 VAL A C 1
ATOM 4625 O O . VAL A 1 591 ? 15.400 12.332 3.318 1.00 63.91 591 VAL A O 1
ATOM 4628 N N . ASN A 1 592 ? 14.962 14.521 3.272 1.00 74.81 592 ASN A N 1
ATOM 4629 C CA . ASN A 1 592 ? 16.345 14.963 3.301 1.00 74.81 592 ASN A CA 1
ATOM 4630 C C . ASN A 1 592 ? 16.508 16.134 4.287 1.00 74.81 592 ASN A C 1
ATOM 4632 O O . ASN A 1 592 ? 15.557 16.586 4.935 1.00 74.81 592 ASN A O 1
ATOM 4636 N N . ALA A 1 593 ? 17.729 16.662 4.378 1.00 74.00 593 ALA A N 1
ATOM 4637 C CA . ALA A 1 593 ? 18.014 17.846 5.187 1.00 74.00 593 ALA A CA 1
ATOM 4638 C C . ALA A 1 593 ? 17.154 19.068 4.791 1.00 74.00 593 ALA A C 1
ATOM 4640 O O . ALA A 1 593 ? 16.913 19.939 5.623 1.00 74.00 593 ALA A O 1
ATOM 4641 N N . GLU A 1 594 ? 16.660 19.144 3.552 1.00 79.00 594 GLU A N 1
ATOM 4642 C CA . GLU A 1 594 ? 15.842 20.260 3.063 1.00 79.00 594 GLU A CA 1
ATOM 4643 C C . GLU A 1 594 ? 14.414 20.216 3.615 1.00 79.00 594 GLU A C 1
ATOM 4645 O O . GLU A 1 594 ? 13.895 21.264 4.008 1.00 79.00 594 GLU A O 1
ATOM 4650 N N . LEU A 1 595 ? 13.800 19.028 3.719 1.00 83.19 595 LEU A N 1
ATOM 4651 C CA . LEU A 1 595 ? 12.509 18.865 4.398 1.00 83.19 595 LEU A CA 1
ATOM 4652 C C . LEU A 1 595 ? 12.624 19.295 5.864 1.00 83.19 595 LEU A C 1
ATOM 4654 O O . LEU A 1 595 ? 11.827 20.104 6.336 1.00 83.19 595 LEU A O 1
ATOM 4658 N N . GLN A 1 596 ? 13.659 18.821 6.563 1.00 84.19 596 GLN A N 1
ATOM 4659 C CA . GLN A 1 596 ? 13.908 19.201 7.952 1.00 84.19 596 GLN A CA 1
ATOM 4660 C C . GLN A 1 596 ? 14.057 20.720 8.109 1.00 84.19 596 GLN A C 1
ATOM 4662 O O . GLN A 1 596 ? 13.409 21.317 8.970 1.00 84.19 596 GLN A O 1
ATOM 4667 N N . ASN A 1 597 ? 14.885 21.350 7.273 1.00 85.88 597 ASN A N 1
ATOM 4668 C CA . ASN A 1 597 ? 15.096 22.796 7.308 1.00 85.88 597 ASN A CA 1
ATOM 4669 C C . ASN A 1 597 ? 13.798 23.563 7.027 1.00 85.88 597 ASN A C 1
ATOM 4671 O O . ASN A 1 597 ? 13.513 24.555 7.698 1.00 85.88 597 ASN A O 1
ATOM 4675 N N . SER A 1 598 ? 12.992 23.083 6.077 1.00 87.38 598 SER A N 1
ATOM 4676 C CA . SER A 1 598 ? 11.711 23.695 5.719 1.00 87.38 598 SER A CA 1
ATOM 4677 C C . SER A 1 598 ? 10.708 23.633 6.874 1.00 87.38 598 SER A C 1
ATOM 4679 O O . SER A 1 598 ? 10.127 24.658 7.230 1.00 87.38 598 SER A O 1
ATOM 4681 N N . CYS A 1 599 ? 10.556 22.469 7.515 1.00 86.69 599 CYS A N 1
ATOM 4682 C CA . CYS A 1 599 ? 9.680 22.298 8.678 1.00 86.69 599 CYS A CA 1
ATOM 4683 C C . CYS A 1 599 ? 10.135 23.161 9.865 1.00 86.69 599 CYS A C 1
ATOM 4685 O O . CYS A 1 599 ? 9.321 23.843 10.486 1.00 86.69 599 CYS A O 1
ATOM 4687 N N . GLN A 1 600 ? 11.442 23.197 10.153 1.00 87.69 600 GLN A N 1
ATOM 4688 C CA . GLN A 1 600 ? 11.991 24.041 11.220 1.00 87.69 600 GLN A CA 1
ATOM 4689 C C . GLN A 1 600 ? 11.766 25.532 10.947 1.00 87.69 600 GLN A C 1
ATOM 4691 O O . GLN A 1 600 ? 11.415 26.276 11.861 1.00 87.69 600 GLN A O 1
ATOM 4696 N N . MET A 1 601 ? 11.940 25.976 9.700 1.00 88.38 601 MET A N 1
ATOM 4697 C CA . MET A 1 601 ? 11.719 27.370 9.321 1.00 88.38 601 MET A CA 1
ATOM 4698 C C . MET A 1 601 ? 10.241 27.758 9.434 1.00 88.38 601 MET A C 1
ATOM 4700 O O . MET A 1 601 ? 9.941 28.822 9.979 1.00 88.38 601 MET A O 1
ATOM 4704 N N . ALA A 1 602 ? 9.318 26.902 8.986 1.00 88.50 602 ALA A N 1
ATOM 4705 C CA . ALA A 1 602 ? 7.882 27.126 9.155 1.00 88.50 602 ALA A CA 1
ATOM 4706 C C . ALA A 1 602 ? 7.508 27.246 10.642 1.00 88.50 602 ALA A C 1
ATOM 4708 O O . ALA A 1 602 ? 6.882 28.226 11.051 1.00 88.50 602 ALA A O 1
ATOM 4709 N N . GLN A 1 603 ? 8.002 26.315 11.466 1.00 88.31 603 GLN A N 1
ATOM 4710 C CA . GLN A 1 603 ? 7.779 26.303 12.910 1.00 88.31 603 GLN A CA 1
ATOM 4711 C C . GLN A 1 603 ? 8.320 27.565 13.604 1.00 88.31 603 GLN A C 1
ATOM 4713 O O . GLN A 1 603 ? 7.616 28.171 14.409 1.00 88.31 603 GLN A O 1
ATOM 4718 N N . GLN A 1 604 ? 9.550 27.991 13.294 1.00 89.38 604 GLN A N 1
ATOM 4719 C CA . GLN A 1 604 ? 10.174 29.177 13.902 1.00 89.38 604 GLN A CA 1
ATOM 4720 C C . GLN A 1 604 ? 9.425 30.479 13.595 1.00 89.38 604 GLN A C 1
ATOM 4722 O O . GLN A 1 604 ? 9.459 31.406 14.402 1.00 89.38 604 GLN A O 1
ATOM 4727 N N . ASN A 1 605 ? 8.749 30.545 12.449 1.00 88.31 605 ASN A N 1
ATOM 4728 C CA . ASN A 1 605 ? 7.967 31.707 12.031 1.00 88.31 605 ASN A CA 1
ATOM 4729 C C . ASN A 1 605 ? 6.475 31.585 12.390 1.00 88.31 605 ASN A C 1
ATOM 4731 O O . ASN A 1 605 ? 5.695 32.460 12.029 1.00 88.31 605 ASN A O 1
ATOM 4735 N N . GLY A 1 606 ? 6.068 30.522 13.095 1.00 88.44 606 GLY A N 1
ATOM 4736 C CA . GLY A 1 606 ? 4.679 30.313 13.511 1.00 88.44 606 GLY A CA 1
ATOM 4737 C C . GLY A 1 606 ? 3.710 30.044 12.357 1.00 88.44 606 GLY A C 1
ATOM 4738 O O . GLY A 1 606 ? 2.509 30.247 12.523 1.00 88.44 606 GLY A O 1
ATOM 4739 N N . ILE A 1 607 ? 4.210 29.603 11.198 1.00 89.62 607 ILE A N 1
ATOM 4740 C CA . ILE A 1 607 ? 3.369 29.255 10.051 1.00 89.62 607 ILE A CA 1
ATOM 4741 C C . ILE A 1 607 ? 2.915 27.807 10.191 1.00 89.62 607 ILE A C 1
ATOM 4743 O O . ILE A 1 607 ? 3.721 26.903 10.418 1.00 89.62 607 ILE A O 1
ATOM 4747 N N . SER A 1 608 ? 1.609 27.593 10.036 1.00 92.25 608 SER A N 1
ATOM 4748 C CA . SER A 1 608 ? 1.032 26.254 10.027 1.00 92.25 608 SER A CA 1
ATOM 4749 C C . SER A 1 608 ? 1.547 25.473 8.825 1.00 92.25 608 SER A C 1
ATOM 4751 O O . SER A 1 608 ? 1.515 25.966 7.697 1.00 92.25 608 SER A O 1
ATOM 4753 N N . PHE A 1 609 ? 2.006 24.246 9.048 1.00 93.38 609 PHE A N 1
ATOM 4754 C CA . PHE A 1 609 ? 2.536 23.417 7.974 1.00 93.38 609 PHE A CA 1
ATOM 4755 C C . PHE A 1 609 ? 2.068 21.970 8.076 1.00 93.38 609 PHE A C 1
ATOM 4757 O O . PHE A 1 609 ? 1.634 21.493 9.127 1.00 93.38 609 PHE A O 1
ATOM 4764 N N . GLY A 1 610 ? 2.178 21.272 6.959 1.00 93.25 610 GLY A N 1
ATOM 4765 C CA . GLY A 1 610 ? 1.990 19.844 6.842 1.00 93.25 610 GLY A CA 1
ATOM 4766 C C . GLY A 1 610 ? 3.010 19.223 5.908 1.00 93.25 610 GLY A C 1
ATOM 4767 O O . GLY A 1 610 ? 3.770 19.915 5.225 1.00 93.25 610 GLY A O 1
ATOM 4768 N N . ILE A 1 611 ? 2.998 17.899 5.874 1.00 92.19 611 ILE A N 1
ATOM 4769 C CA . ILE A 1 611 ? 3.877 17.104 5.025 1.00 92.19 611 ILE A CA 1
ATOM 4770 C C . ILE A 1 611 ? 3.015 16.295 4.066 1.00 92.19 611 ILE A C 1
ATOM 4772 O O . ILE A 1 611 ? 2.022 15.694 4.474 1.00 92.19 611 ILE A O 1
ATOM 4776 N N . LEU A 1 612 ? 3.408 16.299 2.800 1.00 91.31 612 LEU A N 1
ATOM 4777 C CA . LEU A 1 612 ? 2.826 15.508 1.737 1.00 91.31 612 LEU A CA 1
ATOM 4778 C C . LEU A 1 612 ? 3.868 14.529 1.219 1.00 91.31 612 LEU A C 1
ATOM 4780 O O . LEU A 1 612 ? 4.859 14.921 0.605 1.00 91.31 612 LEU A O 1
ATOM 4784 N N . THR A 1 613 ? 3.641 13.250 1.476 1.00 88.00 613 THR A N 1
ATOM 4785 C CA . THR A 1 613 ? 4.508 12.185 0.988 1.00 88.00 613 THR A CA 1
ATOM 4786 C C . THR A 1 613 ? 3.943 11.581 -0.289 1.00 88.00 613 THR A C 1
ATOM 4788 O O . THR A 1 613 ? 2.742 11.325 -0.403 1.00 88.00 613 THR A O 1
ATOM 4791 N N . ARG A 1 614 ? 4.826 11.343 -1.260 1.00 80.88 614 ARG A N 1
ATOM 4792 C CA . ARG A 1 614 ? 4.478 10.735 -2.546 1.00 80.88 614 ARG A CA 1
ATOM 4793 C C . ARG A 1 614 ? 4.752 9.237 -2.528 1.00 80.88 614 ARG A C 1
ATOM 4795 O O . ARG A 1 614 ? 5.596 8.752 -1.776 1.00 80.88 614 ARG A O 1
ATOM 4802 N N . THR A 1 615 ? 4.043 8.507 -3.373 1.00 74.94 615 THR A N 1
ATOM 4803 C CA . THR A 1 615 ? 4.380 7.125 -3.727 1.00 74.94 615 THR A CA 1
ATOM 4804 C C . THR A 1 615 ? 5.345 7.094 -4.905 1.00 74.94 615 THR A C 1
ATOM 4806 O O . THR A 1 615 ? 5.307 7.973 -5.760 1.00 74.94 615 THR A O 1
ATOM 4809 N N . SER A 1 616 ? 6.179 6.056 -5.018 1.00 71.06 616 SER A N 1
ATOM 4810 C CA . SER A 1 616 ? 7.031 5.830 -6.206 1.00 71.06 616 SER A CA 1
ATOM 4811 C C . SER A 1 616 ? 6.234 5.342 -7.432 1.00 71.06 616 SER A C 1
ATOM 4813 O O . SER A 1 616 ? 6.760 4.655 -8.307 1.00 71.06 616 SER A O 1
ATOM 4815 N N . THR A 1 617 ? 4.944 5.672 -7.495 1.00 67.50 617 THR A N 1
ATOM 4816 C CA . THR A 1 617 ? 3.963 5.275 -8.517 1.00 67.50 617 THR A CA 1
ATOM 4817 C C . THR A 1 617 ? 4.331 5.766 -9.910 1.00 67.50 617 THR A C 1
ATOM 4819 O O . THR A 1 617 ? 4.103 5.068 -10.890 1.00 67.50 617 THR A O 1
ATOM 4822 N N . SER A 1 618 ? 4.953 6.939 -10.003 1.00 68.88 618 SER A N 1
ATOM 4823 C CA . SER A 1 618 ? 5.381 7.542 -11.268 1.00 68.88 618 SER A CA 1
ATOM 4824 C C . SER A 1 618 ? 6.733 7.013 -11.785 1.00 68.88 618 SER A C 1
ATOM 4826 O O . SER A 1 618 ? 7.131 7.304 -12.918 1.00 68.88 618 SER A O 1
ATOM 4828 N N . GLU A 1 619 ? 7.434 6.217 -10.973 1.00 78.62 619 GLU A N 1
ATOM 4829 C CA . GLU A 1 619 ? 8.803 5.748 -11.216 1.00 78.62 619 GLU A CA 1
ATOM 4830 C C . GLU A 1 619 ? 8.901 4.221 -11.386 1.00 78.62 619 GLU A C 1
ATOM 4832 O O . GLU A 1 619 ? 9.923 3.718 -11.857 1.00 78.62 619 GLU A O 1
ATOM 4837 N N . SER A 1 620 ? 7.855 3.468 -11.037 1.00 87.50 620 SER A N 1
ATOM 4838 C CA . SER A 1 620 ? 7.879 2.004 -10.941 1.00 87.50 620 SER A CA 1
ATOM 4839 C C . SER A 1 620 ? 6.586 1.353 -11.431 1.00 87.50 620 SER A C 1
ATOM 4841 O O . SER A 1 620 ? 5.517 1.950 -11.366 1.00 87.50 620 SER A O 1
ATOM 4843 N N . LEU A 1 621 ? 6.682 0.090 -11.866 1.00 88.94 621 LEU A N 1
ATOM 4844 C CA . LEU A 1 621 ? 5.525 -0.741 -12.214 1.00 88.94 621 LEU A CA 1
ATOM 4845 C C . LEU A 1 621 ? 4.783 -1.302 -10.995 1.00 88.94 621 LEU A C 1
ATOM 4847 O O . LEU A 1 621 ? 3.718 -1.876 -11.170 1.00 88.94 621 LEU A O 1
ATOM 4851 N N . THR A 1 622 ? 5.317 -1.171 -9.780 1.00 89.50 622 THR A N 1
ATOM 4852 C CA . THR A 1 622 ? 4.692 -1.679 -8.540 1.00 89.50 622 THR A CA 1
ATOM 4853 C C . THR A 1 622 ? 4.604 -0.628 -7.438 1.00 89.50 622 THR A C 1
ATOM 4855 O O . THR A 1 622 ? 4.169 -0.930 -6.328 1.00 89.50 622 THR A O 1
ATOM 4858 N N . GLY A 1 623 ? 5.054 0.602 -7.704 1.00 83.94 623 GLY A N 1
ATOM 4859 C CA . GLY A 1 623 ? 5.054 1.702 -6.737 1.00 83.94 623 GLY A CA 1
ATOM 4860 C C . GLY A 1 623 ? 6.069 1.558 -5.594 1.00 83.94 623 GLY A C 1
ATOM 4861 O O . GLY A 1 623 ? 6.097 2.414 -4.714 1.00 83.94 623 GLY A O 1
ATOM 4862 N N . LEU A 1 624 ? 6.901 0.503 -5.601 1.00 87.38 624 LEU A N 1
ATOM 4863 C CA . LEU A 1 624 ? 7.950 0.212 -4.609 1.00 87.38 624 LEU A CA 1
ATOM 4864 C C . LEU A 1 624 ? 7.488 0.471 -3.158 1.00 87.38 624 LEU A C 1
ATOM 4866 O O . LEU A 1 624 ? 7.998 1.380 -2.495 1.00 87.38 624 LEU A O 1
ATOM 4870 N N . PRO A 1 625 ? 6.527 -0.316 -2.637 1.00 88.19 625 PRO A N 1
ATOM 4871 C CA . PRO A 1 625 ? 5.867 -0.034 -1.363 1.00 88.19 625 PRO A CA 1
ATOM 4872 C C . PRO A 1 625 ? 6.847 0.074 -0.190 1.00 88.19 625 PRO A C 1
ATOM 4874 O O . PRO A 1 625 ? 6.704 0.966 0.639 1.00 88.19 625 PRO A O 1
ATOM 4877 N N . ASP A 1 626 ? 7.883 -0.769 -0.141 1.00 85.25 626 ASP A N 1
ATOM 4878 C CA . ASP A 1 626 ? 8.901 -0.711 0.916 1.00 85.25 626 ASP A CA 1
ATOM 4879 C C . ASP A 1 626 ? 9.699 0.611 0.879 1.00 85.25 626 ASP A C 1
ATOM 4881 O O . ASP A 1 626 ? 10.005 1.162 1.932 1.00 85.25 626 ASP A O 1
ATOM 4885 N N . VAL A 1 627 ? 9.987 1.159 -0.310 1.00 84.19 627 VAL A N 1
ATOM 4886 C CA . VAL A 1 627 ? 10.689 2.448 -0.465 1.00 84.19 627 VAL A CA 1
ATOM 4887 C C . VAL A 1 627 ? 9.776 3.599 -0.050 1.00 84.19 627 VAL A C 1
ATOM 4889 O O . VAL A 1 627 ? 10.153 4.400 0.803 1.00 84.19 627 VAL A O 1
ATOM 4892 N N . SER A 1 628 ? 8.545 3.624 -0.572 1.00 85.44 628 SER A N 1
ATOM 4893 C CA . SER A 1 628 ? 7.537 4.636 -0.222 1.00 85.44 628 SER A CA 1
ATOM 4894 C C . SER A 1 628 ? 7.257 4.669 1.291 1.00 85.44 628 SER A C 1
ATOM 4896 O O . SER A 1 628 ? 7.116 5.733 1.894 1.00 85.44 628 SER A O 1
ATOM 4898 N N . ASN A 1 629 ? 7.231 3.502 1.942 1.00 87.88 629 ASN A N 1
ATOM 4899 C CA . ASN A 1 629 ? 6.999 3.390 3.382 1.00 87.88 629 ASN A CA 1
ATOM 4900 C C . ASN A 1 629 ? 8.167 3.902 4.229 1.00 87.88 629 ASN A C 1
ATOM 4902 O O . ASN A 1 629 ? 7.930 4.482 5.289 1.00 87.88 629 ASN A O 1
ATOM 4906 N N . VAL A 1 630 ? 9.412 3.735 3.773 1.00 85.81 630 VAL A N 1
ATOM 4907 C CA . VAL A 1 630 ? 10.575 4.355 4.427 1.00 85.81 630 VAL A CA 1
ATOM 4908 C C . VAL A 1 630 ? 10.458 5.878 4.367 1.00 85.81 630 VAL A C 1
ATOM 4910 O O . VAL A 1 630 ? 10.618 6.534 5.393 1.00 85.81 630 VAL A O 1
ATOM 4913 N N . THR A 1 631 ? 10.074 6.439 3.217 1.00 84.81 631 THR A N 1
ATOM 4914 C CA . THR A 1 631 ? 9.826 7.882 3.073 1.00 84.81 631 THR A CA 1
ATOM 4915 C C . THR A 1 631 ? 8.734 8.367 4.031 1.00 84.81 631 THR A C 1
ATOM 4917 O O . THR A 1 631 ? 8.920 9.373 4.713 1.00 84.81 631 THR A O 1
ATOM 4920 N N . ASN A 1 632 ? 7.626 7.629 4.161 1.00 88.38 632 ASN A N 1
ATOM 4921 C CA . ASN A 1 632 ? 6.573 7.940 5.135 1.00 88.38 632 ASN A CA 1
ATOM 4922 C C . ASN A 1 632 ? 7.094 7.946 6.580 1.00 88.38 632 ASN A C 1
ATOM 4924 O O . ASN A 1 632 ? 6.819 8.881 7.334 1.00 88.38 632 ASN A O 1
ATOM 4928 N N . LEU A 1 633 ? 7.865 6.924 6.962 1.00 87.62 633 LEU A N 1
ATOM 4929 C CA . LEU A 1 633 ? 8.451 6.795 8.298 1.00 87.62 633 LEU A CA 1
ATOM 4930 C C . LEU A 1 633 ? 9.426 7.929 8.623 1.00 87.62 633 LEU A C 1
ATOM 4932 O O . LEU A 1 633 ? 9.446 8.435 9.744 1.00 87.62 633 LEU A O 1
ATOM 4936 N N . GLU A 1 634 ? 10.244 8.337 7.658 1.00 85.12 634 GLU A N 1
ATOM 4937 C CA . GLU A 1 634 ? 11.171 9.449 7.843 1.00 85.12 634 GLU A CA 1
ATOM 4938 C C . GLU A 1 634 ? 10.440 10.792 7.927 1.00 85.12 634 GLU A C 1
ATOM 4940 O O . GLU A 1 634 ? 10.761 11.602 8.796 1.00 85.12 634 GLU A O 1
ATOM 4945 N N . ALA A 1 635 ? 9.419 11.006 7.095 1.00 86.50 635 ALA A N 1
ATOM 4946 C CA . ALA A 1 635 ? 8.585 12.203 7.118 1.00 86.50 635 ALA A CA 1
ATOM 4947 C C . ALA A 1 635 ? 7.832 12.358 8.449 1.00 86.50 635 ALA A C 1
ATOM 4949 O O . ALA A 1 635 ? 7.751 13.461 8.996 1.00 86.50 635 ALA A O 1
ATOM 4950 N N . ALA A 1 636 ? 7.328 11.254 9.010 1.00 87.44 636 ALA A N 1
ATOM 4951 C CA . ALA A 1 636 ? 6.577 11.253 10.264 1.00 87.44 636 ALA A CA 1
ATOM 4952 C C . ALA A 1 636 ? 7.373 11.828 11.448 1.00 87.44 636 ALA A C 1
ATOM 4954 O O . ALA A 1 636 ? 6.785 12.492 12.302 1.00 87.44 636 ALA A O 1
ATOM 4955 N N . LYS A 1 637 ? 8.707 11.694 11.458 1.00 85.81 637 LYS A N 1
ATOM 4956 C CA . LYS A 1 637 ? 9.591 12.273 12.494 1.00 85.81 637 LYS A CA 1
ATOM 4957 C C . LYS A 1 637 ? 9.514 13.800 12.580 1.00 85.81 637 LYS A C 1
ATOM 4959 O O . LYS A 1 637 ? 9.863 14.379 13.603 1.00 85.81 637 LYS A O 1
ATOM 4964 N N . TYR A 1 638 ? 9.087 14.457 11.505 1.00 83.19 638 TYR A N 1
ATOM 4965 C CA . TYR A 1 638 ? 8.952 15.911 11.431 1.00 83.19 638 TYR A CA 1
ATOM 4966 C C . TYR A 1 638 ? 7.494 16.373 11.556 1.00 83.19 638 TYR A C 1
ATOM 4968 O O . TYR A 1 638 ? 7.227 17.574 11.536 1.00 83.19 638 TYR A O 1
ATOM 4976 N N . SER A 1 639 ? 6.553 15.433 11.696 1.00 78.44 639 SER A N 1
ATOM 4977 C CA . SER A 1 639 ? 5.116 15.713 11.740 1.00 78.44 639 SER A CA 1
ATOM 4978 C C . SER A 1 639 ? 4.596 16.117 13.122 1.00 78.44 639 SER A C 1
ATOM 4980 O O . SER A 1 639 ? 3.534 16.722 13.191 1.00 78.44 639 SER A O 1
ATOM 4982 N N . ASP A 1 640 ? 5.353 15.884 14.203 1.00 72.06 640 ASP A N 1
ATOM 4983 C CA . ASP A 1 640 ? 4.920 16.170 15.587 1.00 72.06 640 ASP A CA 1
ATOM 4984 C C . ASP A 1 640 ? 4.576 17.651 15.841 1.00 72.06 640 ASP A C 1
ATOM 4986 O O . ASP A 1 640 ? 3.815 17.974 16.751 1.00 72.06 640 ASP A O 1
ATOM 4990 N N . HIS A 1 641 ? 5.137 18.560 15.037 1.00 77.38 641 HIS A N 1
ATOM 4991 C CA . HIS A 1 641 ? 4.853 20.000 15.088 1.00 77.38 641 HIS A CA 1
ATOM 4992 C C . HIS A 1 641 ? 4.008 20.489 13.902 1.00 77.38 641 HIS A C 1
ATOM 4994 O O . HIS A 1 641 ? 3.643 21.663 13.853 1.00 77.38 641 HIS A O 1
ATOM 5000 N N . GLY A 1 642 ? 3.730 19.605 12.942 1.00 86.31 642 GLY A N 1
ATOM 5001 C CA . GLY A 1 642 ? 2.866 19.874 11.803 1.00 86.31 642 GLY A CA 1
ATOM 5002 C C . GLY A 1 642 ? 1.403 19.616 12.152 1.00 86.31 642 GLY A C 1
ATOM 5003 O O . GLY A 1 642 ? 1.073 18.872 13.072 1.00 86.31 642 GLY A O 1
ATOM 5004 N N . ILE A 1 643 ? 0.500 20.229 11.394 1.00 91.94 643 ILE A N 1
ATOM 5005 C CA . ILE A 1 643 ? -0.945 20.046 11.573 1.00 91.94 643 ILE A CA 1
ATOM 5006 C C . ILE A 1 643 ? -1.553 19.095 10.543 1.00 91.94 643 ILE A C 1
ATOM 5008 O O . ILE A 1 643 ? -2.661 18.606 10.772 1.00 91.94 643 ILE A O 1
ATOM 5012 N N . ALA A 1 644 ? -0.842 18.818 9.442 1.00 92.62 644 ALA A N 1
ATOM 5013 C CA . ALA A 1 644 ? -1.312 17.949 8.370 1.00 92.62 644 ALA A CA 1
ATOM 5014 C C . ALA A 1 644 ? -0.283 16.891 7.946 1.00 92.62 644 ALA A C 1
ATOM 5016 O O . ALA A 1 644 ? 0.902 17.186 7.790 1.00 92.62 644 ALA A O 1
ATOM 5017 N N . PHE A 1 645 ? -0.763 15.671 7.714 1.00 94.38 645 PHE A N 1
ATOM 5018 C CA . PHE A 1 645 ? -0.021 14.592 7.069 1.00 94.38 645 PHE A CA 1
ATOM 5019 C C . PHE A 1 645 ? -0.876 14.042 5.931 1.00 94.38 645 PHE A C 1
ATOM 5021 O O . PHE A 1 645 ? -1.960 13.495 6.153 1.00 94.38 645 PHE A O 1
ATOM 5028 N N . VAL A 1 646 ? -0.407 14.237 4.707 1.00 94.00 646 VAL A N 1
ATOM 5029 C CA . VAL A 1 646 ? -1.109 13.858 3.486 1.00 94.00 646 VAL A CA 1
ATOM 5030 C C . VAL A 1 646 ? -0.239 12.860 2.743 1.00 94.00 646 VAL A C 1
ATOM 5032 O O . VAL A 1 646 ? 0.978 13.010 2.683 1.00 94.00 646 VAL A O 1
ATOM 5035 N N . ASN A 1 647 ? -0.848 11.831 2.179 1.00 93.00 647 ASN A N 1
ATOM 5036 C CA . ASN A 1 647 ? -0.171 10.945 1.248 1.00 93.00 647 ASN A CA 1
ATOM 5037 C C . ASN A 1 647 ? -0.889 11.015 -0.092 1.00 93.00 647 ASN A C 1
ATOM 5039 O O . ASN A 1 647 ? -2.114 11.114 -0.122 1.00 93.00 647 ASN A O 1
ATOM 5043 N N . GLY A 1 648 ? -0.138 10.965 -1.184 1.00 87.19 648 GLY A N 1
ATOM 5044 C CA . GLY A 1 648 ? -0.697 10.933 -2.530 1.00 87.19 648 GLY A CA 1
ATOM 5045 C C . GLY A 1 648 ? 0.267 11.393 -3.586 1.00 87.19 648 GLY A C 1
ATOM 5046 O O . GLY A 1 648 ? 1.319 11.958 -3.298 1.00 87.19 648 GLY A O 1
ATOM 5047 N N . ASP A 1 649 ? -0.100 11.086 -4.818 1.00 77.44 649 ASP A N 1
ATOM 5048 C CA . ASP A 1 649 ? 0.676 11.424 -5.995 1.00 77.44 649 ASP A CA 1
ATOM 5049 C C . ASP A 1 649 ? -0.237 12.106 -7.013 1.00 77.44 649 ASP A C 1
ATOM 5051 O O . ASP A 1 649 ? -1.443 11.859 -7.060 1.00 77.44 649 ASP A O 1
ATOM 5055 N N . TRP A 1 650 ? 0.352 12.973 -7.824 1.00 79.25 650 TRP A N 1
ATOM 5056 C CA . TRP A 1 650 ? -0.263 13.502 -9.035 1.00 79.25 650 TRP A CA 1
ATOM 5057 C C . TRP A 1 650 ? 0.565 13.009 -10.219 1.00 79.25 650 TRP A C 1
ATOM 5059 O O . TRP A 1 650 ? 1.798 13.046 -10.195 1.00 79.25 650 TRP A O 1
ATOM 5069 N N . GLU A 1 651 ? -0.091 12.503 -11.261 1.00 66.62 651 GLU A N 1
ATOM 5070 C CA . GLU A 1 651 ? 0.593 11.773 -12.334 1.00 66.62 651 GLU A CA 1
ATOM 5071 C C . GLU A 1 651 ? 1.403 12.724 -13.240 1.00 66.62 651 GLU A C 1
ATOM 5073 O O . GLU A 1 651 ? 0.902 13.294 -14.206 1.00 66.62 651 GLU A O 1
ATOM 5078 N N . GLU A 1 652 ? 2.691 12.926 -12.966 1.00 62.22 652 GLU A N 1
ATOM 5079 C CA . GLU A 1 652 ? 3.567 13.752 -13.823 1.00 62.22 652 GLU A CA 1
ATOM 5080 C C . GLU A 1 652 ? 4.210 12.961 -14.977 1.00 62.22 652 GLU A C 1
ATOM 5082 O O . GLU A 1 652 ? 4.870 13.544 -15.842 1.00 62.22 652 GLU A O 1
ATOM 5087 N N . HIS A 1 653 ? 4.064 11.632 -15.008 1.00 60.28 653 HIS A N 1
ATOM 5088 C CA . HIS A 1 653 ? 4.850 10.740 -15.870 1.00 60.28 653 HIS A CA 1
ATOM 5089 C C . HIS A 1 653 ? 3.999 9.790 -16.729 1.00 60.28 653 HIS A C 1
ATOM 5091 O O . HIS A 1 653 ? 2.776 9.779 -16.666 1.00 60.28 653 HIS A O 1
ATOM 5097 N N . ALA A 1 654 ? 4.667 9.074 -17.640 1.00 56.53 654 ALA A N 1
ATOM 5098 C CA . ALA A 1 654 ? 4.065 8.522 -18.855 1.00 56.53 654 ALA A CA 1
ATOM 5099 C C . ALA A 1 654 ? 3.223 7.246 -18.676 1.00 56.53 654 ALA A C 1
ATOM 5101 O O . ALA A 1 654 ? 2.476 6.923 -19.594 1.00 56.53 654 ALA A O 1
ATOM 5102 N N . PHE A 1 655 ? 3.335 6.525 -17.553 1.00 71.62 655 PHE A N 1
ATOM 5103 C CA . PHE A 1 655 ? 2.622 5.261 -17.340 1.00 71.62 655 PHE A CA 1
ATOM 5104 C C . PHE A 1 655 ? 1.749 5.313 -16.078 1.00 71.62 655 PHE A C 1
ATOM 5106 O O . PHE A 1 655 ? 2.297 5.548 -15.001 1.00 71.62 655 PHE A O 1
ATOM 5113 N N . PRO A 1 656 ? 0.430 5.086 -16.187 1.00 74.12 656 PRO A N 1
ATOM 5114 C CA . PRO A 1 656 ? -0.470 5.115 -15.039 1.00 74.12 656 PRO A CA 1
ATOM 5115 C C . PRO A 1 656 ? -0.462 3.773 -14.297 1.00 74.12 656 PRO A C 1
ATOM 5117 O O . PRO A 1 656 ? -0.876 2.740 -14.834 1.00 74.12 656 PRO A O 1
ATOM 5120 N N . LEU A 1 657 ? 0.010 3.784 -13.050 1.00 74.94 657 LEU A N 1
ATOM 5121 C CA . LEU A 1 657 ? 0.038 2.597 -12.196 1.00 74.94 657 LEU A CA 1
ATOM 5122 C C . LEU A 1 657 ? -1.368 2.262 -11.664 1.00 74.94 657 LEU A C 1
ATOM 5124 O O . LEU A 1 657 ? -2.124 3.179 -11.348 1.00 74.94 657 LEU A O 1
ATOM 5128 N N . PRO A 1 658 ? -1.727 0.976 -11.490 1.00 83.19 658 PRO A N 1
ATOM 5129 C CA . PRO A 1 658 ? -2.954 0.625 -10.795 1.00 83.19 658 PRO A CA 1
ATOM 5130 C C . PRO A 1 658 ? -3.023 1.046 -9.326 1.00 83.19 658 PRO A C 1
ATOM 5132 O O . PRO A 1 658 ? -2.092 0.809 -8.557 1.00 83.19 658 PRO A O 1
ATOM 5135 N N . ASP A 1 659 ? -4.173 1.592 -8.922 1.00 81.75 659 ASP A N 1
ATOM 5136 C CA . ASP A 1 659 ? -4.476 2.077 -7.567 1.00 81.75 659 ASP A CA 1
ATOM 5137 C C . ASP A 1 659 ? -4.236 1.020 -6.483 1.00 81.75 659 ASP A C 1
ATOM 5139 O O . ASP A 1 659 ? -3.950 1.358 -5.335 1.00 81.75 659 ASP A O 1
ATOM 5143 N N . VAL A 1 660 ? -4.323 -0.272 -6.824 1.00 89.56 660 VAL A N 1
ATOM 5144 C CA . VAL A 1 660 ? -4.004 -1.369 -5.901 1.00 89.56 660 VAL A CA 1
ATOM 5145 C C . VAL A 1 660 ? -2.621 -1.199 -5.250 1.00 89.56 660 VAL A C 1
ATOM 5147 O O . VAL A 1 660 ? -2.454 -1.492 -4.066 1.00 89.56 660 VAL A O 1
ATOM 5150 N N . PHE A 1 661 ? -1.648 -0.653 -5.988 1.00 89.44 661 PHE A N 1
ATOM 5151 C CA . PHE A 1 661 ? -0.274 -0.424 -5.531 1.00 89.44 661 PHE A CA 1
ATOM 5152 C C . PHE A 1 661 ? -0.104 0.838 -4.678 1.00 89.44 661 PHE A C 1
ATOM 5154 O O . PHE A 1 661 ? 0.947 1.029 -4.066 1.00 89.44 661 PHE A O 1
ATOM 5161 N N . TYR A 1 662 ? -1.135 1.677 -4.588 1.00 87.31 662 TYR A N 1
ATOM 5162 C CA . TYR A 1 662 ? -1.134 2.880 -3.762 1.00 87.31 662 TYR A CA 1
ATOM 5163 C C . TYR A 1 662 ? -1.436 2.569 -2.282 1.00 87.31 662 TYR A C 1
ATOM 5165 O O . TYR A 1 662 ? -0.885 3.187 -1.365 1.00 87.31 662 TYR A O 1
ATOM 5173 N N . TRP A 1 663 ? -2.245 1.534 -2.028 1.00 92.62 663 TRP A N 1
ATOM 5174 C CA . TRP A 1 663 ? -2.716 1.168 -0.688 1.00 92.62 663 TRP A CA 1
ATOM 5175 C C . TRP A 1 663 ? -1.638 0.890 0.365 1.00 92.62 663 TRP A C 1
ATOM 5177 O O . TRP A 1 663 ? -1.830 1.342 1.494 1.00 92.62 663 TRP A O 1
ATOM 5187 N N . PRO A 1 664 ? -0.519 0.192 0.082 1.00 92.56 664 PRO A N 1
ATOM 5188 C CA . PRO A 1 664 ? 0.506 -0.050 1.099 1.00 92.56 664 PRO A CA 1
ATOM 5189 C C . PRO A 1 664 ? 1.041 1.238 1.723 1.00 92.56 664 PRO A C 1
ATOM 5191 O O . PRO A 1 664 ? 1.182 1.313 2.941 1.00 92.56 664 PRO A O 1
ATOM 5194 N N . SER A 1 665 ? 1.287 2.252 0.890 1.00 90.12 665 SER A N 1
ATOM 5195 C CA . SER A 1 665 ? 1.774 3.557 1.336 1.00 90.12 665 SER A CA 1
ATOM 5196 C C . SER A 1 665 ? 0.703 4.312 2.110 1.00 90.12 665 SER A C 1
ATOM 5198 O O . SER A 1 665 ? 0.964 4.822 3.198 1.00 90.12 665 SER A O 1
ATOM 5200 N N . LEU A 1 666 ? -0.530 4.307 1.601 1.00 93.19 666 LEU A N 1
ATOM 5201 C CA . LEU A 1 666 ? -1.646 5.009 2.220 1.00 93.19 666 LEU A CA 1
ATOM 5202 C C . LEU A 1 666 ? -2.011 4.439 3.601 1.00 93.19 666 LEU A C 1
ATOM 5204 O O . LEU A 1 666 ? -2.274 5.192 4.537 1.00 93.19 666 LEU A O 1
ATOM 5208 N N . VAL A 1 667 ? -1.980 3.113 3.758 1.00 94.06 667 VAL A N 1
ATOM 5209 C CA . VAL A 1 667 ? -2.231 2.421 5.033 1.00 94.06 667 VAL A CA 1
ATOM 5210 C C . VAL A 1 667 ? -1.164 2.773 6.070 1.00 94.06 667 VAL A C 1
ATOM 5212 O O . VAL A 1 667 ? -1.501 3.039 7.227 1.00 94.06 667 VAL A O 1
ATOM 5215 N N . VAL A 1 668 ? 0.110 2.821 5.670 1.00 92.50 668 VAL A N 1
ATOM 5216 C CA . VAL A 1 668 ? 1.215 3.234 6.550 1.00 92.50 668 VAL A CA 1
ATOM 5217 C C . VAL A 1 668 ? 1.117 4.718 6.899 1.00 92.50 668 VAL A C 1
ATOM 5219 O O . VAL A 1 668 ? 1.244 5.075 8.070 1.00 92.50 668 VAL A O 1
ATOM 5222 N N . ALA A 1 669 ? 0.812 5.579 5.928 1.00 92.50 669 ALA A N 1
ATOM 5223 C CA . ALA A 1 669 ? 0.588 7.001 6.160 1.00 92.50 669 ALA A CA 1
ATOM 5224 C C . ALA A 1 669 ? -0.571 7.244 7.140 1.00 92.50 669 ALA A C 1
ATOM 5226 O O . ALA A 1 669 ? -0.418 8.022 8.078 1.00 92.50 669 ALA A O 1
ATOM 5227 N N . ALA A 1 670 ? -1.695 6.532 6.993 1.00 94.00 670 ALA A N 1
ATOM 5228 C CA . ALA A 1 670 ? -2.814 6.598 7.935 1.00 94.00 670 ALA A CA 1
ATOM 5229 C C . ALA A 1 670 ? -2.387 6.233 9.363 1.00 94.00 670 ALA A C 1
ATOM 5231 O O . ALA A 1 670 ? -2.789 6.898 10.321 1.00 94.00 670 ALA A O 1
ATOM 5232 N N . ALA A 1 671 ? -1.547 5.202 9.513 1.00 93.06 671 ALA A N 1
ATOM 5233 C CA . ALA A 1 671 ? -1.035 4.810 10.819 1.00 93.06 671 ALA A CA 1
ATOM 5234 C C . ALA A 1 671 ? -0.133 5.861 11.444 1.00 93.06 671 ALA A C 1
ATOM 5236 O O . ALA A 1 671 ? -0.355 6.218 12.595 1.00 93.06 671 ALA A O 1
ATOM 5237 N N . LEU A 1 672 ? 0.835 6.385 10.695 1.00 91.50 672 LEU A N 1
ATOM 5238 C CA . LEU A 1 672 ? 1.774 7.388 11.197 1.00 91.50 672 LEU A CA 1
ATOM 5239 C C . LEU A 1 672 ? 1.077 8.711 11.522 1.00 91.50 672 LEU A C 1
ATOM 5241 O O . LEU A 1 672 ? 1.367 9.340 12.536 1.00 91.50 672 LEU A O 1
ATOM 5245 N N . ALA A 1 673 ? 0.100 9.100 10.704 1.00 92.81 673 ALA A N 1
ATOM 5246 C CA . ALA A 1 673 ? -0.690 10.301 10.921 1.00 92.81 673 ALA A CA 1
ATOM 5247 C C . ALA A 1 673 ? -1.586 10.199 12.175 1.00 92.81 673 ALA A C 1
ATOM 5249 O O . ALA A 1 673 ? -1.914 11.216 12.797 1.00 92.81 673 ALA A O 1
ATOM 5250 N N . TRP A 1 674 ? -1.975 8.979 12.561 1.00 93.38 674 TRP A N 1
ATOM 5251 C CA . TRP A 1 674 ? -2.746 8.699 13.773 1.00 93.38 674 TRP A CA 1
ATOM 5252 C C . TRP A 1 674 ? -1.866 8.469 15.011 1.00 93.38 674 TRP A C 1
ATOM 5254 O O . TRP A 1 674 ? -2.181 8.972 16.087 1.00 93.38 674 TRP A O 1
ATOM 5264 N N . ASN A 1 675 ? -0.771 7.730 14.861 1.00 90.62 675 ASN A N 1
ATOM 5265 C CA . ASN A 1 675 ? 0.172 7.363 15.909 1.00 90.62 675 ASN A CA 1
ATOM 5266 C C . ASN A 1 675 ? 1.606 7.416 15.356 1.00 90.62 675 ASN A C 1
ATOM 5268 O O . ASN A 1 675 ? 2.138 6.425 14.855 1.00 90.62 675 ASN A O 1
ATOM 5272 N N . SER A 1 676 ? 2.240 8.582 15.479 1.00 85.31 676 SER A N 1
ATOM 5273 C CA . SER A 1 676 ? 3.611 8.838 15.010 1.00 85.31 676 SER A CA 1
ATOM 5274 C C . SER A 1 676 ? 4.676 8.028 15.759 1.00 85.31 676 SER A C 1
ATOM 5276 O O . SER A 1 676 ? 5.763 7.807 15.232 1.00 85.31 676 SER A O 1
ATOM 5278 N N . ASN A 1 677 ? 4.354 7.528 16.956 1.00 80.12 677 ASN A N 1
ATOM 5279 C CA . ASN A 1 677 ? 5.256 6.732 17.792 1.00 80.12 677 ASN A CA 1
ATOM 5280 C C . ASN A 1 677 ? 5.200 5.231 17.492 1.00 80.12 677 ASN A C 1
ATOM 5282 O O . ASN A 1 677 ? 5.848 4.445 18.188 1.00 80.12 677 ASN A O 1
ATOM 5286 N N . ILE A 1 678 ? 4.400 4.808 16.510 1.00 77.12 678 ILE A N 1
ATOM 5287 C CA . ILE A 1 678 ? 4.284 3.396 16.173 1.00 77.12 678 ILE A CA 1
ATOM 5288 C C . ILE A 1 678 ? 5.649 2.864 15.715 1.00 77.12 678 ILE A C 1
ATOM 5290 O O . ILE A 1 678 ? 6.182 3.237 14.671 1.00 77.12 678 ILE A O 1
ATOM 5294 N N . GLN A 1 679 ? 6.231 1.969 16.512 1.00 67.44 679 GLN A N 1
ATOM 5295 C CA . GLN A 1 679 ? 7.325 1.132 16.045 1.00 67.44 679 GLN A CA 1
ATOM 5296 C C . GLN A 1 679 ? 6.700 0.098 15.116 1.00 67.44 679 GLN A C 1
ATOM 5298 O O . GLN A 1 679 ? 6.044 -0.844 15.559 1.00 67.44 679 GLN A O 1
ATOM 5303 N N . LEU A 1 680 ? 6.818 0.335 13.811 1.00 63.72 680 LEU A N 1
ATOM 5304 C CA . LEU A 1 680 ? 6.548 -0.695 12.822 1.00 63.72 680 LEU A CA 1
ATOM 5305 C C . LEU A 1 680 ? 7.703 -1.697 12.923 1.00 63.72 680 LEU A C 1
ATOM 5307 O O . LEU A 1 680 ? 8.715 -1.525 12.245 1.00 63.72 680 LEU A O 1
ATOM 5311 N N . ASP A 1 681 ? 7.584 -2.692 13.808 1.00 52.41 681 ASP A N 1
ATOM 5312 C CA . ASP A 1 681 ? 8.417 -3.898 13.743 1.00 52.41 681 ASP A CA 1
ATOM 5313 C C . ASP A 1 681 ? 8.373 -4.380 12.291 1.00 52.41 681 ASP A C 1
ATOM 5315 O O . ASP A 1 681 ? 7.272 -4.591 11.786 1.00 52.41 681 ASP A O 1
ATOM 5319 N N . ASP A 1 682 ? 9.535 -4.403 11.616 1.00 51.41 682 ASP A N 1
ATOM 5320 C CA . ASP A 1 682 ? 9.725 -4.431 10.151 1.00 51.41 682 ASP A CA 1
ATOM 5321 C C . ASP A 1 682 ? 8.391 -4.433 9.368 1.00 51.41 682 ASP A C 1
ATOM 5323 O O . ASP A 1 682 ? 7.765 -5.502 9.276 1.00 51.41 682 ASP A O 1
ATOM 5327 N N . PRO A 1 683 ? 7.924 -3.288 8.802 1.00 48.78 683 PRO A N 1
ATOM 5328 C CA . PRO A 1 683 ? 6.597 -3.152 8.175 1.00 48.78 683 PRO A CA 1
ATOM 5329 C C . PRO A 1 683 ? 6.300 -4.238 7.133 1.00 48.78 683 PRO A C 1
ATOM 5331 O O . PRO A 1 683 ? 5.156 -4.462 6.754 1.00 48.78 683 PRO A O 1
ATOM 5334 N N . LYS A 1 684 ? 7.325 -4.970 6.705 1.00 52.69 684 LYS A N 1
ATOM 5335 C CA . LYS A 1 684 ? 7.258 -6.154 5.867 1.00 52.69 684 LYS A CA 1
ATOM 5336 C C . LYS A 1 684 ? 6.463 -7.338 6.425 1.00 52.69 684 LYS A C 1
ATOM 5338 O O . LYS A 1 684 ? 6.050 -8.150 5.597 1.00 52.69 684 LYS A O 1
ATOM 5343 N N . THR A 1 685 ? 6.275 -7.466 7.743 1.00 63.66 685 THR A N 1
ATOM 5344 C CA . THR A 1 685 ? 5.695 -8.677 8.364 1.00 63.66 685 THR A CA 1
ATOM 5345 C C . THR A 1 685 ? 4.181 -8.609 8.578 1.00 63.66 685 THR A C 1
ATOM 5347 O O . THR A 1 685 ? 3.495 -9.567 8.244 1.00 63.66 685 THR A O 1
ATOM 5350 N N . ILE A 1 686 ? 3.643 -7.485 9.068 1.00 81.06 686 ILE A N 1
ATOM 5351 C CA . ILE A 1 686 ? 2.207 -7.347 9.402 1.00 81.06 686 ILE A CA 1
ATOM 5352 C C . ILE A 1 686 ? 1.415 -6.600 8.312 1.00 81.06 686 ILE A C 1
ATOM 5354 O O . ILE A 1 686 ? 0.206 -6.791 8.178 1.00 81.06 686 ILE A O 1
ATOM 5358 N N . LEU A 1 687 ? 2.067 -5.766 7.491 1.00 88.31 687 LEU A N 1
ATOM 5359 C CA . LEU A 1 687 ? 1.368 -4.901 6.529 1.00 88.31 687 LEU A CA 1
ATOM 5360 C C . LEU A 1 687 ? 0.551 -5.684 5.495 1.00 88.31 687 LEU A C 1
ATOM 5362 O O . LEU A 1 687 ? -0.530 -5.240 5.119 1.00 88.31 687 LEU A O 1
ATOM 5366 N N . GLY A 1 688 ? 1.032 -6.848 5.052 1.00 90.25 688 GLY A N 1
ATOM 5367 C CA . GLY A 1 688 ? 0.285 -7.687 4.115 1.00 90.25 688 GLY A CA 1
ATOM 5368 C C . GLY A 1 688 ? -1.053 -8.148 4.695 1.00 90.25 688 GLY A C 1
ATOM 5369 O O . GLY A 1 688 ? -2.076 -8.067 4.020 1.00 90.25 688 GLY A O 1
ATOM 5370 N N . ASP A 1 689 ? -1.070 -8.530 5.971 1.00 87.94 689 ASP A N 1
ATOM 5371 C CA . ASP A 1 689 ? -2.288 -8.934 6.674 1.00 87.94 689 ASP A CA 1
ATOM 5372 C C . ASP A 1 689 ? -3.213 -7.748 6.961 1.00 87.94 689 ASP A C 1
ATOM 5374 O O . ASP A 1 689 ? -4.430 -7.869 6.820 1.00 87.94 689 ASP A O 1
ATOM 5378 N N . VAL A 1 690 ? -2.654 -6.578 7.288 1.00 91.00 690 VAL A N 1
ATOM 5379 C CA . VAL A 1 690 ? -3.423 -5.330 7.433 1.00 91.00 690 VAL A CA 1
ATOM 5380 C C . VAL A 1 690 ? -4.106 -4.964 6.115 1.00 91.00 690 VAL A C 1
ATOM 5382 O O . VAL A 1 690 ? -5.290 -4.631 6.119 1.00 91.00 690 VAL A O 1
ATOM 5385 N N . LEU A 1 691 ? -3.408 -5.080 4.981 1.00 92.69 691 LEU A N 1
ATOM 5386 C CA . LEU A 1 691 ? -3.982 -4.858 3.651 1.00 92.69 691 LEU A CA 1
ATOM 5387 C C . LEU A 1 691 ? -5.105 -5.857 3.350 1.00 92.69 691 LEU A C 1
ATOM 5389 O O . LEU A 1 691 ? -6.191 -5.455 2.934 1.00 92.69 691 LEU A O 1
ATOM 5393 N N . ASN A 1 692 ? -4.877 -7.145 3.613 1.00 90.88 692 ASN A N 1
ATOM 5394 C CA . ASN A 1 692 ? -5.897 -8.180 3.430 1.00 90.88 692 ASN A CA 1
ATOM 5395 C C . ASN A 1 692 ? -7.153 -7.887 4.253 1.00 90.88 692 ASN A C 1
ATOM 5397 O O . ASN A 1 692 ? -8.267 -8.023 3.756 1.00 90.88 692 ASN A O 1
ATOM 5401 N N . PHE A 1 693 ? -6.976 -7.467 5.503 1.00 89.06 693 PHE A N 1
ATOM 5402 C CA . PHE A 1 693 ? -8.077 -7.296 6.437 1.00 89.06 693 PHE A CA 1
ATOM 5403 C C . PHE A 1 693 ? -8.845 -5.982 6.244 1.00 89.06 693 PHE A C 1
ATOM 5405 O O . PHE A 1 693 ? -10.075 -5.994 6.272 1.00 89.06 693 PHE A O 1
ATOM 5412 N N . HIS A 1 694 ? -8.143 -4.858 6.063 1.00 91.00 694 HIS A N 1
ATOM 5413 C CA . HIS A 1 694 ? -8.752 -3.518 6.062 1.00 91.00 694 HIS A CA 1
ATOM 5414 C C . HIS A 1 694 ? -9.003 -2.942 4.668 1.00 91.00 694 HIS A C 1
ATOM 5416 O O . HIS A 1 694 ? -9.828 -2.040 4.548 1.00 91.00 694 HIS A O 1
ATOM 5422 N N . VAL A 1 695 ? -8.310 -3.431 3.633 1.00 92.88 695 VAL A N 1
ATOM 5423 C CA . VAL A 1 695 ? -8.408 -2.885 2.266 1.00 92.88 695 VAL A CA 1
ATOM 5424 C C . VAL A 1 695 ? -9.066 -3.875 1.312 1.00 92.88 695 VAL A C 1
ATOM 5426 O O . VAL A 1 695 ? -10.085 -3.556 0.705 1.00 92.88 695 VAL A O 1
ATOM 5429 N N . PHE A 1 696 ? -8.490 -5.069 1.161 1.00 90.44 696 PHE A N 1
ATOM 5430 C CA . PHE A 1 696 ? -8.934 -6.028 0.142 1.00 90.44 696 PHE A CA 1
ATOM 5431 C C . PHE A 1 696 ? -10.089 -6.914 0.596 1.00 90.44 696 PHE A C 1
ATOM 5433 O O . PHE A 1 696 ? -10.753 -7.513 -0.244 1.00 90.44 696 PHE A O 1
ATOM 5440 N N . GLU A 1 697 ? -10.310 -7.002 1.909 1.00 82.94 697 GLU A N 1
ATOM 5441 C CA . GLU A 1 697 ? -11.242 -7.951 2.523 1.00 82.94 697 GLU A CA 1
ATOM 5442 C C . GLU A 1 697 ? -11.004 -9.395 2.038 1.00 82.94 697 GLU A C 1
ATOM 5444 O O . GLU A 1 697 ? -11.935 -10.177 1.868 1.00 82.94 697 GLU A O 1
ATOM 5449 N N . ASP A 1 698 ? -9.731 -9.741 1.816 1.00 82.06 698 ASP A N 1
ATOM 5450 C CA . ASP A 1 698 ? -9.297 -11.022 1.264 1.00 82.06 698 ASP A CA 1
ATOM 5451 C C . ASP A 1 698 ? -9.326 -12.118 2.338 1.00 82.06 698 ASP A C 1
ATOM 5453 O O . ASP A 1 698 ? -8.441 -12.204 3.196 1.00 82.06 698 ASP A O 1
ATOM 5457 N N . GLU A 1 699 ? -10.331 -12.993 2.265 1.00 73.81 699 GLU A N 1
ATOM 5458 C CA . GLU A 1 699 ? -10.469 -14.148 3.157 1.00 73.81 699 GLU A CA 1
ATOM 5459 C C . GLU A 1 699 ? -9.295 -15.133 3.047 1.00 73.81 699 GLU A C 1
ATOM 5461 O O . GLU A 1 699 ? -8.966 -15.804 4.028 1.00 73.81 699 GLU A O 1
ATOM 5466 N N . SER A 1 700 ? -8.635 -15.204 1.883 1.00 81.44 700 SER A N 1
ATOM 5467 C CA . SER A 1 700 ? -7.486 -16.090 1.667 1.00 81.44 700 SER A CA 1
ATOM 5468 C C . SER A 1 700 ? -6.211 -15.586 2.347 1.00 81.44 700 SER A C 1
ATOM 5470 O O . SER A 1 700 ? -5.296 -16.378 2.580 1.00 81.44 700 SER A O 1
ATOM 5472 N N . LYS A 1 701 ? -6.169 -14.296 2.722 1.00 86.12 701 LYS A N 1
ATOM 5473 C CA . LYS A 1 701 ? -5.033 -13.608 3.358 1.00 86.12 701 LYS A CA 1
ATOM 5474 C C . LYS A 1 701 ? -3.737 -13.671 2.538 1.00 86.12 701 LYS A C 1
ATOM 5476 O O . LYS A 1 701 ? -2.635 -13.724 3.089 1.00 86.12 701 LYS A O 1
ATOM 5481 N N . GLN A 1 702 ? -3.842 -13.655 1.214 1.00 87.00 702 GLN A N 1
ATOM 5482 C CA . GLN A 1 702 ? -2.693 -13.789 0.315 1.00 87.00 702 GLN A CA 1
ATOM 5483 C C . GLN A 1 702 ? -2.396 -12.503 -0.457 1.00 87.00 702 GLN A C 1
ATOM 5485 O O . GLN A 1 702 ? -1.226 -12.227 -0.728 1.00 87.00 702 GLN A O 1
ATOM 5490 N N . MET A 1 703 ? -3.413 -11.695 -0.761 1.00 89.06 703 MET A N 1
ATOM 5491 C CA . MET A 1 703 ? -3.312 -10.567 -1.687 1.00 89.06 703 MET A CA 1
ATOM 5492 C C . MET A 1 703 ? -2.257 -9.529 -1.283 1.00 89.06 703 MET A C 1
ATOM 5494 O O . MET A 1 703 ? -1.362 -9.205 -2.062 1.00 89.06 703 MET A O 1
ATOM 5498 N N . GLY A 1 704 ? -2.317 -9.033 -0.048 1.00 90.06 704 GLY A N 1
ATOM 5499 C CA . GLY A 1 704 ? -1.404 -8.022 0.477 1.00 90.06 704 GLY A CA 1
ATOM 5500 C C . GLY A 1 704 ? 0.043 -8.507 0.525 1.00 90.06 704 GLY A C 1
ATOM 5501 O O . GLY A 1 704 ? 0.952 -7.786 0.118 1.00 90.06 704 GLY A O 1
ATOM 5502 N N . ASN A 1 705 ? 0.268 -9.755 0.941 1.00 88.56 705 ASN A N 1
ATOM 5503 C CA . ASN A 1 705 ? 1.602 -10.360 0.965 1.00 88.56 705 ASN A CA 1
ATOM 5504 C C . ASN A 1 705 ? 2.176 -10.526 -0.449 1.00 88.56 705 ASN A C 1
ATOM 5506 O O . ASN A 1 705 ? 3.356 -10.254 -0.682 1.00 88.56 705 ASN A O 1
ATOM 5510 N N . LEU A 1 706 ? 1.334 -10.924 -1.403 1.00 90.19 706 LEU A N 1
ATOM 5511 C CA . LEU A 1 706 ? 1.706 -11.057 -2.807 1.00 90.19 706 LEU A CA 1
ATOM 5512 C C . LEU A 1 706 ? 2.082 -9.702 -3.415 1.00 90.19 706 LEU A C 1
ATOM 5514 O O . LEU A 1 706 ? 3.128 -9.594 -4.055 1.00 90.19 706 LEU A O 1
ATOM 5518 N N . LEU A 1 707 ? 1.285 -8.665 -3.154 1.00 91.25 707 LEU A N 1
ATOM 5519 C CA . LEU A 1 707 ? 1.540 -7.306 -3.622 1.00 91.25 707 LEU A CA 1
ATOM 5520 C C . LEU A 1 707 ? 2.873 -6.758 -3.090 1.00 91.25 707 LEU A C 1
ATOM 5522 O O . LEU A 1 707 ? 3.688 -6.248 -3.860 1.00 91.25 707 LEU A O 1
ATOM 5526 N N . LEU A 1 708 ? 3.146 -6.926 -1.792 1.00 90.50 708 LEU A N 1
ATOM 5527 C CA . LEU A 1 708 ? 4.422 -6.515 -1.195 1.00 90.50 708 LEU A CA 1
ATOM 5528 C C . LEU A 1 708 ? 5.606 -7.319 -1.759 1.00 90.50 708 LEU A C 1
ATOM 5530 O O . LEU A 1 708 ? 6.661 -6.756 -2.054 1.00 90.50 708 LEU A O 1
ATOM 5534 N N . SER A 1 709 ? 5.439 -8.631 -1.954 1.00 88.44 709 SER A N 1
ATOM 5535 C CA . SER A 1 709 ? 6.462 -9.496 -2.558 1.00 88.44 709 SER A CA 1
ATOM 5536 C C . SER A 1 709 ? 6.785 -9.104 -4.004 1.00 88.44 709 SER A C 1
ATOM 5538 O O . SER A 1 709 ? 7.939 -9.214 -4.434 1.00 88.44 709 SER A O 1
ATOM 5540 N N . LEU A 1 710 ? 5.783 -8.656 -4.762 1.00 91.00 710 LEU A N 1
ATOM 5541 C CA . LEU A 1 710 ? 5.957 -8.186 -6.131 1.00 91.00 710 LEU A CA 1
ATOM 5542 C C . LEU A 1 710 ? 6.820 -6.917 -6.162 1.00 91.00 710 LEU A C 1
ATOM 5544 O O . LEU A 1 710 ? 7.827 -6.885 -6.872 1.00 91.00 710 LEU A O 1
ATOM 5548 N N . GLY A 1 711 ? 6.508 -5.939 -5.307 1.00 89.62 711 GLY A N 1
ATOM 5549 C CA . GLY A 1 711 ? 7.306 -4.719 -5.172 1.00 89.62 711 GLY A CA 1
ATOM 5550 C C . GLY A 1 711 ? 8.750 -4.971 -4.729 1.00 89.62 711 GLY A C 1
ATOM 5551 O O . GLY A 1 711 ? 9.685 -4.385 -5.276 1.00 89.62 711 GLY A O 1
ATOM 5552 N N . ARG A 1 712 ? 8.970 -5.915 -3.804 1.00 87.31 712 ARG A N 1
ATOM 5553 C CA . ARG A 1 712 ? 10.324 -6.344 -3.402 1.00 87.31 712 ARG A CA 1
ATOM 5554 C C . ARG A 1 712 ? 11.101 -6.979 -4.544 1.00 87.31 712 ARG A C 1
ATOM 5556 O O . ARG A 1 712 ? 12.301 -6.747 -4.657 1.00 87.31 712 ARG A O 1
ATOM 5563 N N . SER A 1 713 ? 10.433 -7.768 -5.383 1.00 88.12 713 SER A N 1
ATOM 5564 C CA . SER A 1 713 ? 11.070 -8.416 -6.533 1.00 88.12 713 SER A CA 1
ATOM 5565 C C . SER A 1 713 ? 11.557 -7.388 -7.558 1.00 88.12 713 SER A C 1
ATOM 5567 O O . SER A 1 713 ? 12.675 -7.511 -8.058 1.00 88.12 713 SER A O 1
ATOM 5569 N N . GLU A 1 714 ? 10.750 -6.360 -7.848 1.00 89.94 714 GLU A N 1
ATOM 5570 C CA . GLU A 1 714 ? 11.161 -5.241 -8.708 1.00 89.94 714 GLU A CA 1
ATOM 5571 C C . GLU A 1 714 ? 12.313 -4.450 -8.078 1.00 89.94 714 GLU A C 1
ATOM 5573 O O . GLU A 1 714 ? 13.331 -4.232 -8.733 1.00 89.94 714 GLU A O 1
ATOM 5578 N N . TRP A 1 715 ? 12.209 -4.105 -6.790 1.00 87.62 715 TRP A N 1
ATOM 5579 C CA . TRP A 1 715 ? 13.263 -3.383 -6.072 1.00 87.62 715 TRP A CA 1
ATOM 5580 C C . TRP A 1 715 ? 14.600 -4.128 -6.068 1.00 87.62 715 TRP A C 1
ATOM 5582 O O . TRP A 1 715 ? 15.642 -3.543 -6.353 1.00 87.62 715 TRP A O 1
ATOM 5592 N N . GLN A 1 716 ? 14.589 -5.430 -5.775 1.00 86.12 716 GLN A N 1
ATOM 5593 C CA . GLN A 1 716 ? 15.795 -6.257 -5.795 1.00 86.12 716 GLN A CA 1
ATOM 5594 C C . GLN A 1 716 ? 16.441 -6.275 -7.178 1.00 86.12 716 GLN A C 1
ATOM 5596 O O . GLN A 1 716 ? 17.663 -6.211 -7.282 1.00 86.12 716 GLN A O 1
ATOM 5601 N N . PHE A 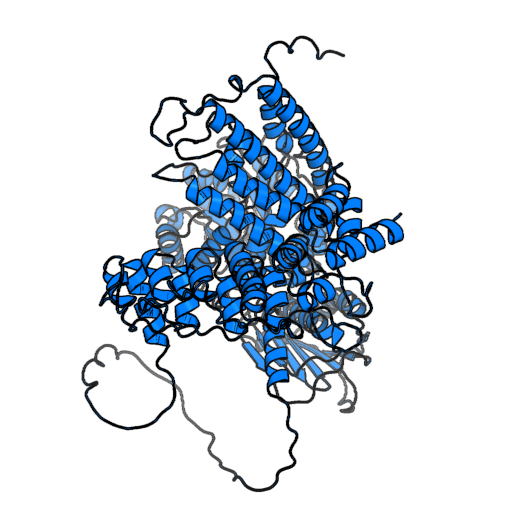1 717 ? 15.641 -6.350 -8.243 1.00 87.94 717 PHE A N 1
ATOM 5602 C CA . PHE A 1 717 ? 16.167 -6.285 -9.600 1.00 87.94 717 PHE A CA 1
ATOM 5603 C C . PHE A 1 717 ? 16.790 -4.915 -9.900 1.00 87.94 717 PHE A C 1
ATOM 5605 O O . PHE A 1 717 ? 17.887 -4.857 -10.458 1.00 87.94 717 PHE A O 1
ATOM 5612 N N . GLU A 1 718 ? 16.147 -3.836 -9.451 1.00 86.81 718 GLU A N 1
ATOM 5613 C CA . GLU A 1 718 ? 16.638 -2.467 -9.618 1.00 86.81 718 GLU A CA 1
ATOM 5614 C C . GLU A 1 718 ? 17.952 -2.199 -8.869 1.00 86.81 718 GLU A C 1
ATOM 5616 O O . GLU A 1 718 ? 18.859 -1.543 -9.377 1.00 86.81 718 GLU A O 1
ATOM 5621 N N . GLN A 1 719 ? 18.117 -2.764 -7.675 1.00 83.31 719 GLN A N 1
ATOM 5622 C CA . GLN A 1 719 ? 19.374 -2.648 -6.930 1.00 83.31 719 GLN A CA 1
ATOM 5623 C C . GLN A 1 719 ? 20.552 -3.306 -7.655 1.00 83.31 719 GLN A C 1
ATOM 5625 O O . GLN A 1 719 ? 21.692 -2.863 -7.527 1.00 83.31 719 GLN A O 1
ATOM 5630 N N . ILE A 1 720 ? 20.297 -4.358 -8.435 1.00 79.12 720 ILE A N 1
ATOM 5631 C CA . ILE A 1 720 ? 21.352 -5.016 -9.209 1.00 79.12 720 ILE A CA 1
ATOM 5632 C C . ILE A 1 720 ? 21.612 -4.266 -10.525 1.00 79.12 720 ILE A C 1
ATOM 5634 O O . ILE A 1 720 ? 22.747 -4.278 -11.005 1.00 79.12 720 ILE A O 1
ATOM 5638 N N . SER A 1 721 ? 20.598 -3.608 -11.102 1.00 76.69 721 SER A N 1
ATOM 5639 C CA . SER A 1 721 ? 20.750 -2.825 -12.335 1.00 76.69 721 SER A CA 1
ATOM 5640 C C . SER A 1 721 ? 21.552 -1.535 -12.125 1.00 76.69 721 SER A C 1
ATOM 5642 O O . SER A 1 721 ? 22.337 -1.160 -12.997 1.00 76.69 721 SER A O 1
ATOM 5644 N N . ARG A 1 722 ? 21.436 -0.885 -10.959 1.00 73.31 722 ARG A N 1
ATOM 5645 C CA . ARG A 1 722 ? 22.160 0.353 -10.627 1.00 73.31 722 ARG A CA 1
ATOM 5646 C C . ARG A 1 722 ? 23.534 0.081 -10.002 1.00 73.31 722 ARG A C 1
ATOM 5648 O O . ARG A 1 722 ? 23.698 0.127 -8.786 1.00 73.31 722 ARG A O 1
ATOM 5655 N N . LYS A 1 723 ? 24.565 -0.129 -10.826 1.00 57.88 723 LYS A N 1
ATOM 5656 C CA . LYS A 1 723 ? 25.968 0.035 -10.398 1.00 57.88 723 LYS A CA 1
ATOM 5657 C C . LYS A 1 723 ? 26.517 1.349 -10.960 1.00 57.88 723 LYS A C 1
ATOM 5659 O O . LYS A 1 723 ? 26.689 1.465 -12.161 1.00 57.88 723 LYS A O 1
ATOM 5664 N N . GLU A 1 724 ? 26.783 2.293 -10.054 1.00 46.97 724 GLU A N 1
ATOM 5665 C CA . GLU A 1 724 ? 27.283 3.667 -10.269 1.00 46.97 724 GLU A CA 1
ATOM 5666 C C . GLU A 1 724 ? 26.266 4.703 -10.800 1.00 46.97 724 GLU A C 1
ATOM 5668 O O . GLU A 1 724 ? 25.693 4.552 -11.869 1.00 46.97 724 GLU A O 1
ATOM 5673 N N . ASN A 1 725 ? 26.069 5.775 -10.011 1.00 44.69 725 ASN A N 1
ATOM 5674 C CA . ASN A 1 725 ? 25.684 7.160 -10.360 1.00 44.69 725 ASN A CA 1
ATOM 5675 C C . ASN A 1 725 ? 24.729 7.450 -11.544 1.00 44.69 725 ASN A C 1
ATOM 5677 O O . ASN A 1 725 ? 24.750 8.558 -12.087 1.00 44.69 725 ASN A O 1
ATOM 5681 N N . ASN A 1 726 ? 23.839 6.534 -11.918 1.00 48.78 726 ASN A N 1
ATOM 5682 C CA . ASN A 1 726 ? 22.834 6.804 -12.938 1.00 48.78 726 ASN A CA 1
ATOM 5683 C C . ASN A 1 726 ? 21.643 7.573 -12.347 1.00 48.78 726 ASN A C 1
ATOM 5685 O O . ASN A 1 726 ? 20.888 7.060 -11.524 1.00 48.78 726 ASN A O 1
ATOM 5689 N N . LYS A 1 727 ? 21.474 8.820 -12.801 1.00 52.16 727 LYS A N 1
ATOM 5690 C CA . LYS A 1 727 ? 20.373 9.740 -12.466 1.00 52.16 727 LYS A CA 1
ATOM 5691 C C . LYS A 1 727 ? 19.062 9.394 -13.200 1.00 52.16 727 LYS A C 1
ATOM 5693 O O . LYS A 1 727 ? 18.397 10.298 -13.698 1.00 52.16 727 LYS A O 1
ATOM 5698 N N . CYS A 1 728 ? 18.705 8.118 -13.348 1.00 54.84 728 CYS A N 1
ATOM 5699 C CA . CYS A 1 728 ? 17.372 7.780 -13.856 1.00 54.84 728 CYS A CA 1
ATOM 5700 C C . CYS A 1 728 ? 16.415 7.658 -12.667 1.00 54.84 728 CYS A C 1
ATOM 5702 O O . CYS A 1 728 ? 16.642 6.856 -11.760 1.00 54.84 728 CYS A O 1
ATOM 5704 N N . ASN A 1 729 ? 15.361 8.476 -12.649 1.00 69.19 729 ASN A N 1
ATOM 5705 C CA . ASN A 1 729 ? 14.346 8.418 -11.595 1.00 69.19 729 ASN A CA 1
ATOM 5706 C C . ASN A 1 729 ? 13.479 7.152 -11.717 1.00 69.19 729 ASN A C 1
ATOM 5708 O O . ASN A 1 729 ? 12.952 6.684 -10.721 1.00 69.19 729 ASN A O 1
ATOM 5712 N N . ARG A 1 730 ? 13.383 6.544 -12.910 1.00 84.62 730 ARG A N 1
ATOM 5713 C CA . ARG A 1 730 ? 12.547 5.359 -13.172 1.00 84.62 730 ARG A CA 1
ATOM 5714 C C . ARG A 1 730 ? 13.291 4.051 -12.916 1.00 84.62 730 ARG A C 1
ATOM 5716 O O . ARG A 1 730 ? 14.514 3.992 -13.033 1.00 84.62 730 ARG A O 1
ATOM 5723 N N . THR A 1 731 ? 12.544 2.996 -12.611 1.00 88.56 731 THR A N 1
ATOM 5724 C CA . THR A 1 731 ? 13.072 1.629 -12.589 1.00 88.56 731 THR A CA 1
ATOM 5725 C C . THR A 1 731 ? 13.402 1.153 -13.999 1.00 88.56 731 THR A C 1
ATOM 5727 O O . THR A 1 731 ? 12.731 1.509 -14.971 1.00 88.56 731 THR A O 1
ATOM 5730 N N . LEU A 1 732 ? 14.394 0.276 -14.114 1.00 89.88 732 LEU A N 1
ATOM 5731 C CA . LEU A 1 732 ? 14.798 -0.327 -15.377 1.00 89.88 732 LEU A CA 1
ATOM 5732 C C . LEU A 1 732 ? 13.647 -1.083 -16.056 1.00 89.88 732 LEU A C 1
ATOM 5734 O O . LEU A 1 732 ? 13.546 -1.084 -17.279 1.00 89.88 732 LEU A O 1
ATOM 5738 N N . LEU A 1 733 ? 12.786 -1.760 -15.289 1.00 91.31 733 LEU A N 1
ATOM 5739 C CA . LEU A 1 733 ? 11.661 -2.510 -15.859 1.00 91.31 733 LEU A CA 1
ATOM 5740 C C . LEU A 1 733 ? 10.624 -1.582 -16.493 1.00 91.31 733 LEU A C 1
ATOM 5742 O O . LEU A 1 733 ? 10.140 -1.884 -17.583 1.00 91.31 733 LEU A O 1
ATOM 5746 N N . LEU A 1 734 ? 10.332 -0.447 -15.853 1.00 90.81 734 LEU A N 1
ATOM 5747 C CA . LEU A 1 734 ? 9.485 0.584 -16.441 1.00 90.81 734 LEU A CA 1
ATOM 5748 C C . LEU A 1 734 ? 10.166 1.231 -17.658 1.00 90.81 734 LEU A C 1
ATOM 5750 O O . LEU A 1 734 ? 9.534 1.426 -18.695 1.00 90.81 734 LEU A O 1
ATOM 5754 N N . GLU A 1 735 ? 11.463 1.523 -17.565 1.00 90.25 735 GLU A N 1
ATOM 5755 C CA . GLU A 1 735 ? 12.249 2.103 -18.659 1.00 90.25 735 GLU A CA 1
ATOM 5756 C C . GLU A 1 735 ? 12.297 1.185 -19.888 1.00 90.25 735 GLU A C 1
ATOM 5758 O O . GLU A 1 735 ? 12.128 1.654 -21.008 1.00 90.25 735 GLU A O 1
ATOM 5763 N N . LEU A 1 736 ? 12.404 -0.131 -19.699 1.00 92.06 736 LEU A N 1
ATOM 5764 C CA . LEU A 1 736 ? 12.327 -1.117 -20.781 1.00 92.06 736 LEU A CA 1
ATOM 5765 C C . LEU A 1 736 ? 10.982 -1.110 -21.518 1.00 92.06 736 LEU A C 1
ATOM 5767 O O . LEU A 1 736 ? 10.933 -1.494 -22.683 1.00 92.06 736 LEU A O 1
ATOM 5771 N N . ILE A 1 737 ? 9.894 -0.705 -20.865 1.00 91.81 737 ILE A N 1
ATOM 5772 C CA . ILE A 1 737 ? 8.577 -0.594 -21.503 1.00 91.81 737 ILE A CA 1
ATOM 5773 C C . ILE A 1 737 ? 8.438 0.762 -22.203 1.00 91.81 737 ILE A C 1
ATOM 5775 O O . ILE A 1 737 ? 7.961 0.829 -23.330 1.00 91.81 737 ILE A O 1
ATOM 5779 N N . LEU A 1 738 ? 8.871 1.848 -21.563 1.00 90.31 738 LEU A N 1
ATOM 5780 C CA . LEU A 1 738 ? 8.664 3.201 -22.087 1.00 90.31 738 LEU A CA 1
ATOM 5781 C C . LEU A 1 738 ? 9.697 3.618 -23.142 1.00 90.31 738 LEU A C 1
ATOM 5783 O O . LEU A 1 738 ? 9.358 4.280 -24.120 1.00 90.31 738 LEU A O 1
ATOM 5787 N N . ALA A 1 739 ? 10.962 3.266 -22.932 1.00 89.69 739 ALA A N 1
ATOM 5788 C CA . ALA A 1 739 ? 12.105 3.691 -23.736 1.00 89.69 739 ALA A CA 1
ATOM 5789 C C . ALA A 1 739 ? 13.191 2.589 -23.794 1.00 89.69 739 ALA A C 1
ATOM 5791 O O . ALA A 1 739 ? 14.313 2.773 -23.322 1.00 89.69 739 ALA A O 1
ATOM 5792 N N . PRO A 1 740 ? 12.891 1.420 -24.389 1.00 92.00 740 PRO A N 1
ATOM 5793 C CA . PRO A 1 740 ? 13.789 0.257 -24.395 1.00 92.00 740 PRO A CA 1
ATOM 5794 C C . PRO A 1 740 ? 15.143 0.480 -25.065 1.00 92.00 740 PRO A C 1
ATOM 5796 O O . PRO A 1 740 ? 16.110 -0.188 -24.704 1.00 92.00 740 PRO A O 1
ATOM 5799 N N . ASP A 1 741 ? 15.216 1.375 -26.050 1.00 90.50 741 ASP A N 1
ATOM 5800 C CA . ASP A 1 741 ? 16.466 1.689 -26.751 1.00 90.50 741 ASP A CA 1
ATOM 5801 C C . ASP A 1 741 ? 17.417 2.522 -25.872 1.00 90.50 741 ASP A C 1
ATOM 5803 O O . ASP A 1 741 ? 18.633 2.419 -26.025 1.00 90.50 741 ASP A O 1
ATOM 5807 N N . ASP A 1 742 ? 16.868 3.277 -24.914 1.00 88.31 742 ASP A N 1
ATOM 5808 C CA . ASP A 1 742 ? 17.614 4.145 -23.993 1.00 88.31 742 ASP A CA 1
ATOM 5809 C C . ASP A 1 742 ? 17.961 3.442 -22.666 1.00 88.31 742 ASP A C 1
ATOM 5811 O O . ASP A 1 742 ? 18.790 3.929 -21.896 1.00 88.31 742 ASP A O 1
ATOM 5815 N N . ALA A 1 743 ? 17.363 2.275 -22.403 1.00 88.56 743 ALA A N 1
ATOM 5816 C CA . ALA A 1 743 ? 17.557 1.525 -21.168 1.00 88.56 743 ALA A CA 1
ATOM 5817 C C . ALA A 1 743 ? 19.031 1.126 -20.956 1.00 88.56 743 ALA A C 1
ATOM 5819 O O . ALA A 1 743 ? 19.674 0.553 -21.849 1.00 88.56 743 ALA A O 1
ATOM 5820 N N . ASN A 1 744 ? 19.556 1.363 -19.747 1.00 86.62 744 ASN A N 1
ATOM 5821 C CA . ASN A 1 744 ? 20.921 0.967 -19.396 1.00 86.62 744 ASN A CA 1
ATOM 5822 C C . ASN A 1 744 ? 21.004 -0.538 -19.082 1.00 86.62 744 ASN A C 1
ATOM 5824 O O . ASN A 1 744 ? 20.478 -1.011 -18.074 1.00 86.62 744 ASN A O 1
ATOM 5828 N N . LEU A 1 745 ? 21.717 -1.287 -19.931 1.00 88.19 745 LEU A N 1
ATOM 5829 C CA . LEU A 1 745 ? 21.889 -2.739 -19.812 1.00 88.19 745 LEU A CA 1
ATOM 5830 C C . LEU A 1 745 ? 23.322 -3.175 -19.464 1.00 88.19 745 LEU A C 1
ATOM 5832 O O . LEU A 1 745 ? 23.586 -4.377 -19.431 1.00 88.19 745 LEU A O 1
ATOM 5836 N N . GLU A 1 746 ? 24.233 -2.235 -19.195 1.00 82.69 746 GLU A N 1
ATOM 5837 C CA . GLU A 1 746 ? 25.688 -2.451 -19.194 1.00 82.69 746 GLU A CA 1
ATOM 5838 C C . GLU A 1 746 ? 26.153 -3.605 -18.292 1.00 82.69 746 GLU A C 1
ATOM 5840 O O . GLU A 1 746 ? 27.030 -4.372 -18.684 1.00 82.69 746 GLU A O 1
ATOM 5845 N N . PHE A 1 747 ? 25.530 -3.796 -17.125 1.00 80.50 747 PHE A N 1
ATOM 5846 C CA . PHE A 1 747 ? 25.930 -4.812 -16.138 1.00 80.50 747 PHE A CA 1
ATOM 5847 C C . PHE A 1 747 ? 24.947 -5.980 -15.994 1.00 80.50 747 PHE A C 1
ATOM 5849 O O . PHE A 1 747 ? 25.017 -6.743 -15.026 1.00 80.50 747 PHE A O 1
ATOM 5856 N N . LEU A 1 748 ? 24.022 -6.135 -16.941 1.00 87.56 748 LEU A N 1
ATOM 5857 C CA . LEU A 1 748 ? 22.951 -7.122 -16.852 1.00 87.56 748 LEU A CA 1
ATOM 5858 C C . LEU A 1 748 ? 23.265 -8.394 -17.635 1.00 87.56 748 LEU A C 1
ATOM 5860 O O . LEU A 1 748 ? 23.820 -8.378 -18.731 1.00 87.56 748 LEU A O 1
ATOM 5864 N N . THR A 1 749 ? 22.817 -9.529 -17.103 1.00 88.12 749 THR A N 1
ATOM 5865 C CA . THR A 1 749 ? 22.928 -10.829 -17.774 1.00 88.12 749 THR A CA 1
ATOM 5866 C C . THR A 1 749 ? 21.556 -11.417 -18.081 1.00 88.12 749 THR A C 1
ATOM 5868 O O . THR A 1 749 ? 20.557 -11.134 -17.416 1.00 88.12 749 THR A O 1
ATOM 5871 N N . THR A 1 750 ? 21.498 -12.311 -19.070 1.00 89.44 750 THR A N 1
ATOM 5872 C CA . THR A 1 750 ? 20.258 -13.033 -19.399 1.00 89.44 750 THR A CA 1
ATOM 5873 C C . THR A 1 750 ? 19.746 -13.899 -18.241 1.00 89.44 750 THR A C 1
ATOM 5875 O O . THR A 1 750 ? 18.541 -14.145 -18.149 1.00 89.44 750 THR A O 1
ATOM 5878 N N . GLU A 1 751 ? 20.636 -14.340 -17.348 1.00 88.06 751 GLU A N 1
ATOM 5879 C CA . GLU A 1 751 ? 20.294 -15.119 -16.159 1.00 88.06 751 GLU A CA 1
ATOM 5880 C C . GLU A 1 751 ? 19.573 -14.275 -15.102 1.00 88.06 751 GLU A C 1
ATOM 5882 O O . GLU A 1 751 ? 18.613 -14.753 -14.498 1.00 88.06 751 GLU A O 1
ATOM 5887 N N . MET A 1 752 ? 19.968 -13.010 -14.928 1.00 88.88 752 MET A N 1
ATOM 5888 C CA . MET A 1 752 ? 19.298 -12.085 -14.008 1.00 88.88 752 MET A CA 1
ATOM 5889 C C . MET A 1 752 ? 17.835 -11.872 -14.402 1.00 88.88 752 MET A C 1
ATOM 5891 O O . MET A 1 752 ? 16.945 -12.076 -13.580 1.00 88.88 752 MET A O 1
ATOM 5895 N N . PHE A 1 753 ? 17.566 -11.600 -15.683 1.00 91.75 753 PHE A N 1
ATOM 5896 C CA . PHE A 1 753 ? 16.193 -11.543 -16.194 1.00 91.75 753 PHE A CA 1
ATOM 5897 C C . PHE A 1 753 ? 15.455 -12.880 -16.030 1.00 91.75 753 PHE A C 1
ATOM 5899 O O . PHE A 1 753 ? 14.275 -12.904 -15.692 1.00 91.75 753 PHE A O 1
ATOM 5906 N N . ALA A 1 754 ? 16.130 -14.019 -16.230 1.00 89.06 754 ALA A N 1
ATOM 5907 C CA . ALA A 1 754 ? 15.509 -15.330 -16.039 1.00 89.06 754 ALA A CA 1
ATOM 5908 C C . ALA A 1 754 ? 15.088 -15.586 -14.580 1.00 89.06 754 ALA A C 1
ATOM 5910 O O . ALA A 1 754 ? 14.068 -16.241 -14.365 1.00 89.06 754 ALA A O 1
ATOM 5911 N N . LYS A 1 755 ? 15.828 -15.072 -13.587 1.00 88.31 755 LYS A N 1
ATOM 5912 C CA . LYS A 1 755 ? 15.438 -15.142 -12.167 1.00 88.31 755 LYS A CA 1
ATOM 5913 C C . LYS A 1 755 ? 14.137 -14.380 -11.911 1.00 88.31 755 LYS A C 1
ATOM 5915 O O . LYS A 1 755 ? 13.209 -14.972 -11.363 1.00 88.31 755 LYS A O 1
ATOM 5920 N N . VAL A 1 756 ? 14.027 -13.142 -12.398 1.00 88.81 756 VAL A N 1
ATOM 5921 C CA . VAL A 1 756 ? 12.795 -12.341 -12.267 1.00 88.81 756 VAL A CA 1
ATOM 5922 C C . VAL A 1 756 ? 11.619 -13.032 -12.960 1.00 88.81 756 VAL A C 1
ATOM 5924 O O . VAL A 1 756 ? 10.563 -13.190 -12.358 1.00 88.81 756 VAL A O 1
ATOM 5927 N N . ILE A 1 757 ? 11.814 -13.565 -14.172 1.00 90.19 757 ILE A N 1
ATOM 5928 C CA . ILE A 1 757 ? 10.770 -14.308 -14.902 1.00 90.19 757 ILE A CA 1
ATOM 5929 C C . ILE A 1 757 ? 10.262 -15.524 -14.107 1.00 90.19 757 ILE A C 1
ATOM 5931 O O . ILE A 1 757 ? 9.064 -15.801 -14.116 1.00 90.19 757 ILE A O 1
ATOM 5935 N N . ARG A 1 758 ? 11.142 -16.275 -13.427 1.00 88.56 758 ARG A N 1
ATOM 5936 C CA . ARG A 1 758 ? 10.716 -17.402 -12.573 1.00 88.56 758 ARG A CA 1
ATOM 5937 C C . ARG A 1 758 ? 9.900 -16.920 -11.373 1.00 88.56 758 ARG A C 1
ATOM 5939 O O . ARG A 1 758 ? 8.889 -17.546 -11.070 1.00 88.56 758 ARG A O 1
ATOM 5946 N N . SER A 1 759 ? 10.306 -15.811 -10.748 1.00 87.00 759 SER A N 1
ATOM 5947 C CA . SER A 1 759 ? 9.545 -15.179 -9.661 1.00 87.00 759 SER A CA 1
ATOM 5948 C C . SER A 1 759 ? 8.142 -14.777 -10.131 1.00 87.00 759 SER A C 1
ATOM 5950 O O . SER A 1 759 ? 7.157 -15.218 -9.547 1.00 87.00 759 SER A O 1
ATOM 5952 N N . MET A 1 760 ? 8.029 -14.081 -11.271 1.00 89.69 760 MET A N 1
ATOM 5953 C CA . MET A 1 760 ? 6.732 -13.664 -11.829 1.00 89.69 760 MET A CA 1
ATOM 5954 C C . MET A 1 760 ? 5.805 -14.843 -12.131 1.00 89.69 760 MET A C 1
ATOM 5956 O O . MET A 1 760 ? 4.612 -14.772 -11.859 1.00 89.69 760 MET A O 1
ATOM 5960 N N . LYS A 1 761 ? 6.340 -15.967 -12.628 1.00 88.69 761 LYS A N 1
ATOM 5961 C CA . LYS A 1 761 ? 5.540 -17.184 -12.836 1.00 88.69 761 LYS A CA 1
ATOM 5962 C C . LYS A 1 761 ? 4.968 -17.743 -11.533 1.00 88.69 761 LYS A C 1
ATOM 5964 O O . LYS A 1 761 ? 3.822 -18.178 -11.531 1.00 88.69 761 LYS A O 1
ATOM 5969 N N . ARG A 1 762 ? 5.742 -17.721 -10.442 1.00 85.50 762 ARG A N 1
ATOM 5970 C CA . ARG A 1 762 ? 5.272 -18.137 -9.110 1.00 85.50 762 ARG A CA 1
ATOM 5971 C C . ARG A 1 762 ? 4.199 -17.183 -8.579 1.00 85.50 762 ARG A C 1
ATOM 5973 O O . ARG A 1 762 ? 3.187 -17.632 -8.049 1.00 85.50 762 ARG A O 1
ATOM 5980 N N . THR A 1 763 ? 4.393 -15.878 -8.755 1.00 86.50 763 THR A N 1
ATOM 5981 C CA . THR A 1 763 ? 3.385 -14.868 -8.403 1.00 86.50 763 THR A CA 1
ATOM 5982 C C . THR A 1 763 ? 2.085 -15.106 -9.169 1.00 86.50 763 THR A C 1
ATOM 5984 O O . THR A 1 763 ? 1.020 -15.149 -8.565 1.00 86.50 763 THR A O 1
ATOM 5987 N N . HIS A 1 764 ? 2.172 -15.367 -10.474 1.00 87.81 764 HIS A N 1
ATOM 5988 C CA . HIS A 1 764 ? 1.016 -15.660 -11.316 1.00 87.81 764 HIS A CA 1
ATOM 5989 C C . HIS A 1 764 ? 0.269 -16.928 -10.865 1.00 87.81 764 HIS A C 1
ATOM 5991 O O . HIS A 1 764 ? -0.952 -16.909 -10.759 1.00 87.81 764 HIS A O 1
ATOM 5997 N N . THR A 1 765 ? 0.971 -18.011 -10.499 1.00 87.75 765 THR A N 1
ATOM 5998 C CA . THR A 1 765 ? 0.306 -19.211 -9.953 1.00 87.75 765 THR A CA 1
ATOM 5999 C C . THR A 1 765 ? -0.412 -18.943 -8.632 1.00 87.75 765 THR A C 1
ATOM 6001 O O . THR A 1 765 ? -1.495 -19.479 -8.421 1.00 87.75 765 THR A O 1
ATOM 6004 N N . ASN A 1 766 ? 0.154 -18.095 -7.769 1.00 86.00 766 ASN A N 1
ATOM 6005 C CA . ASN A 1 766 ? -0.476 -17.722 -6.501 1.00 86.00 766 ASN A CA 1
ATOM 6006 C C . ASN A 1 766 ? -1.700 -16.812 -6.712 1.00 86.00 766 ASN A C 1
ATOM 6008 O O . ASN A 1 766 ? -2.660 -16.904 -5.959 1.00 86.00 766 ASN A O 1
ATOM 6012 N N . LEU A 1 767 ? -1.706 -15.963 -7.748 1.00 86.50 767 LEU A N 1
ATOM 6013 C CA . LEU A 1 767 ? -2.868 -15.128 -8.083 1.00 86.50 767 LEU A CA 1
ATOM 6014 C C . LEU A 1 767 ? -4.088 -15.958 -8.500 1.00 86.50 767 LEU A C 1
ATOM 6016 O O . LEU A 1 767 ? -5.217 -15.548 -8.243 1.00 86.50 767 LEU A O 1
ATOM 6020 N N . MET A 1 768 ? -3.884 -17.132 -9.106 1.00 83.50 768 MET A N 1
ATOM 6021 C CA . MET A 1 768 ? -4.984 -17.984 -9.578 1.00 83.50 768 MET A CA 1
ATOM 6022 C C . MET A 1 768 ? -5.811 -18.607 -8.448 1.00 83.50 768 MET A C 1
ATOM 6024 O O . MET A 1 768 ? -6.955 -18.989 -8.683 1.00 83.50 768 MET A O 1
ATOM 6028 N N . SER A 1 769 ? -5.269 -18.701 -7.229 1.00 82.31 769 SER A N 1
ATOM 6029 C CA . SER A 1 769 ? -6.019 -19.163 -6.052 1.00 82.31 769 SER A CA 1
ATOM 6030 C C . SER A 1 769 ? -6.795 -18.055 -5.334 1.00 82.31 769 SER A C 1
ATOM 6032 O O . SER A 1 769 ? -7.586 -18.363 -4.445 1.00 82.31 769 SER A O 1
ATOM 6034 N N . ILE A 1 770 ? -6.590 -16.785 -5.698 1.00 85.62 770 ILE A N 1
ATOM 6035 C CA . ILE A 1 770 ? -7.181 -15.629 -5.014 1.00 85.62 770 ILE A CA 1
ATOM 6036 C C . ILE A 1 770 ? -8.444 -15.184 -5.754 1.00 85.62 770 ILE A C 1
ATOM 6038 O O . ILE A 1 770 ? -8.400 -14.844 -6.935 1.00 85.62 770 ILE A O 1
ATOM 6042 N N . ASN A 1 771 ? -9.575 -15.124 -5.048 1.00 83.31 771 ASN A N 1
ATOM 6043 C CA . ASN A 1 771 ? -10.863 -14.703 -5.609 1.00 83.31 771 ASN A CA 1
ATOM 6044 C C . ASN A 1 771 ? -11.249 -13.280 -5.164 1.00 83.31 771 ASN A C 1
ATOM 6046 O O . ASN A 1 771 ? -12.289 -13.071 -4.544 1.00 83.31 771 ASN A O 1
ATOM 6050 N N . CYS A 1 772 ? -10.394 -12.301 -5.469 1.00 82.25 772 CYS A N 1
ATOM 6051 C CA . CYS A 1 772 ? -10.570 -10.896 -5.080 1.00 82.25 772 CYS A CA 1
ATOM 6052 C C . CYS A 1 772 ? -10.538 -9.972 -6.308 1.00 82.25 772 CYS A C 1
ATOM 6054 O O . CYS A 1 772 ? -9.588 -9.213 -6.512 1.00 82.25 772 CYS A O 1
ATOM 6056 N N . LYS A 1 773 ? -11.571 -10.046 -7.153 1.00 82.38 773 LYS A N 1
ATOM 6057 C CA . LYS A 1 773 ? -11.764 -9.098 -8.262 1.00 82.38 773 LYS A CA 1
ATOM 6058 C C . LYS A 1 773 ? -12.328 -7.764 -7.754 1.00 82.38 773 LYS A C 1
ATOM 6060 O O . LYS A 1 773 ? -13.098 -7.781 -6.792 1.00 82.38 773 LYS A O 1
ATOM 6065 N N . PRO A 1 774 ? -11.996 -6.619 -8.377 1.00 84.06 774 PRO A N 1
ATOM 6066 C CA . PRO A 1 774 ? -11.117 -6.428 -9.550 1.00 84.06 774 PRO A CA 1
ATOM 6067 C C . PRO A 1 774 ? -9.606 -6.351 -9.232 1.00 84.06 774 PRO A C 1
ATOM 6069 O O . PRO A 1 774 ? -8.775 -6.399 -10.131 1.00 84.06 774 PRO A O 1
ATOM 6072 N N . TRP A 1 775 ? -9.215 -6.272 -7.955 1.00 88.81 775 TRP A N 1
ATOM 6073 C CA . TRP A 1 775 ? -7.817 -6.066 -7.534 1.00 88.81 775 TRP A CA 1
ATOM 6074 C C . TRP A 1 775 ? -6.836 -7.115 -8.079 1.00 88.81 775 TRP A C 1
ATOM 6076 O O . TRP A 1 775 ? -5.693 -6.800 -8.401 1.00 88.81 775 TRP A O 1
ATOM 6086 N N . ARG A 1 776 ? -7.282 -8.373 -8.182 1.00 91.19 776 ARG A N 1
ATOM 6087 C CA . ARG A 1 776 ? -6.499 -9.484 -8.744 1.00 91.19 776 ARG A CA 1
ATOM 6088 C C . ARG A 1 776 ? -6.069 -9.192 -10.180 1.00 91.19 776 ARG A C 1
ATOM 6090 O O . ARG A 1 776 ? -4.920 -9.446 -10.527 1.00 91.19 776 ARG A O 1
ATOM 6097 N N . ASP A 1 777 ? -6.981 -8.652 -10.979 1.00 90.94 777 ASP A N 1
ATOM 6098 C CA . ASP A 1 777 ? -6.807 -8.451 -12.416 1.00 90.94 777 ASP A CA 1
ATOM 6099 C C . ASP A 1 777 ? -5.842 -7.273 -12.666 1.00 90.94 777 ASP A C 1
ATOM 6101 O O . ASP A 1 777 ? -4.986 -7.344 -13.547 1.00 90.94 777 ASP A O 1
ATOM 6105 N N . GLU A 1 778 ? -5.873 -6.250 -11.800 1.00 91.38 778 GLU A N 1
ATOM 6106 C CA . GLU A 1 778 ? -4.894 -5.150 -11.782 1.00 91.38 778 GLU A CA 1
ATOM 6107 C C . GLU A 1 778 ? -3.469 -5.599 -11.427 1.00 91.38 778 GLU A C 1
ATOM 6109 O O . GLU A 1 778 ? -2.494 -5.106 -11.999 1.00 91.38 778 GLU A O 1
ATOM 6114 N N . ILE A 1 779 ? -3.317 -6.539 -10.491 1.00 92.56 779 ILE A N 1
ATOM 6115 C CA . ILE A 1 779 ? -1.996 -7.096 -10.166 1.00 92.56 779 ILE A CA 1
ATOM 6116 C C . ILE A 1 779 ? -1.525 -8.018 -11.296 1.00 92.56 779 ILE A C 1
ATOM 6118 O O . ILE A 1 779 ? -0.350 -7.992 -11.659 1.00 92.56 779 ILE A O 1
ATOM 6122 N N . GLU A 1 780 ? -2.430 -8.813 -11.870 1.00 92.44 780 GLU A N 1
ATOM 6123 C CA . GLU A 1 780 ? -2.137 -9.734 -12.970 1.00 92.44 780 GLU A CA 1
ATOM 6124 C C . GLU A 1 780 ? -1.564 -8.995 -14.187 1.00 92.44 780 GLU A C 1
ATOM 6126 O O . GLU A 1 780 ? -0.485 -9.361 -14.658 1.00 92.44 780 GLU A O 1
ATOM 6131 N N . ILE A 1 781 ? -2.194 -7.895 -14.621 1.00 92.81 781 ILE A N 1
ATOM 6132 C CA . ILE A 1 781 ? -1.688 -7.116 -15.761 1.00 92.81 781 ILE A CA 1
ATOM 6133 C C . ILE A 1 781 ? -0.288 -6.538 -15.498 1.00 92.81 781 ILE A C 1
ATOM 6135 O O . ILE A 1 781 ? 0.560 -6.536 -16.390 1.00 92.81 781 ILE A O 1
ATOM 6139 N N . VAL A 1 782 ? 0.013 -6.109 -14.266 1.00 93.25 782 VAL A N 1
ATOM 6140 C CA . VAL A 1 782 ? 1.354 -5.624 -13.897 1.00 93.25 782 VAL A CA 1
ATOM 6141 C C . VAL A 1 782 ? 2.386 -6.752 -13.897 1.00 93.25 782 VAL A C 1
ATOM 6143 O O . VAL A 1 782 ? 3.493 -6.571 -14.409 1.00 93.25 782 VAL A O 1
ATOM 6146 N N . VAL A 1 783 ? 2.039 -7.931 -13.372 1.00 94.12 783 VAL A N 1
ATOM 6147 C CA . VAL A 1 783 ? 2.908 -9.120 -13.418 1.00 94.12 783 VAL A CA 1
ATOM 6148 C C . VAL A 1 783 ? 3.252 -9.474 -14.865 1.00 94.12 783 VAL A C 1
ATOM 6150 O O . VAL A 1 783 ? 4.414 -9.764 -15.177 1.00 94.12 783 VAL A O 1
ATOM 6153 N N . ASP A 1 784 ? 2.273 -9.397 -15.763 1.00 94.06 784 ASP A N 1
ATOM 6154 C CA . ASP A 1 784 ? 2.465 -9.692 -17.176 1.00 94.06 784 ASP A CA 1
ATOM 6155 C C . ASP A 1 784 ? 3.284 -8.616 -17.907 1.00 94.06 784 ASP A C 1
ATOM 6157 O O . ASP A 1 784 ? 4.157 -8.958 -18.714 1.00 94.06 784 ASP A O 1
ATOM 6161 N N . LEU A 1 785 ? 3.109 -7.333 -17.568 1.00 93.69 785 LEU A N 1
ATOM 6162 C CA . LEU A 1 785 ? 3.957 -6.237 -18.051 1.00 93.69 785 LEU A CA 1
ATOM 6163 C C . LEU A 1 785 ? 5.415 -6.399 -17.596 1.00 93.69 785 LEU A C 1
ATOM 6165 O O . LEU A 1 785 ? 6.330 -6.285 -18.415 1.00 93.69 785 LEU A O 1
ATOM 6169 N N . ILE A 1 786 ? 5.657 -6.750 -16.329 1.00 94.00 786 ILE A N 1
ATOM 6170 C CA . ILE A 1 786 ? 7.007 -7.044 -15.816 1.00 94.00 786 ILE A CA 1
ATOM 6171 C C . ILE A 1 786 ? 7.609 -8.243 -16.555 1.00 94.00 786 ILE A C 1
ATOM 6173 O O . ILE A 1 786 ? 8.776 -8.220 -16.963 1.00 94.00 786 ILE A O 1
ATOM 6177 N N . HIS A 1 787 ? 6.825 -9.303 -16.762 1.00 93.56 787 HIS A N 1
ATOM 6178 C CA . HIS A 1 787 ? 7.265 -10.481 -17.503 1.00 93.56 787 HIS A CA 1
ATOM 6179 C C . HIS A 1 787 ? 7.616 -10.134 -18.959 1.00 93.56 787 HIS A C 1
ATOM 6181 O O . HIS A 1 787 ? 8.634 -10.614 -19.477 1.00 93.56 787 HIS A O 1
ATOM 6187 N N . PHE A 1 788 ? 6.825 -9.278 -19.609 1.00 95.38 788 PHE A N 1
ATOM 6188 C CA . PHE A 1 788 ? 7.103 -8.759 -20.944 1.00 95.38 788 PHE A CA 1
ATOM 6189 C C . PHE A 1 788 ? 8.396 -7.930 -20.975 1.00 95.38 788 PHE A C 1
ATOM 6191 O O . PHE A 1 788 ? 9.302 -8.260 -21.746 1.00 95.38 788 PHE A O 1
ATOM 6198 N N . GLY A 1 789 ? 8.539 -6.945 -20.082 1.00 94.94 789 GLY A N 1
ATOM 6199 C CA . GLY A 1 789 ? 9.744 -6.120 -19.955 1.00 94.94 789 GLY A CA 1
ATOM 6200 C C . GLY A 1 789 ? 11.000 -6.966 -19.729 1.00 94.94 789 GLY A C 1
ATOM 6201 O O . GLY A 1 789 ? 12.016 -6.778 -20.399 1.00 94.94 789 GLY A O 1
ATOM 6202 N N . CYS A 1 790 ? 10.917 -8.005 -18.891 1.00 94.94 790 CYS A N 1
ATOM 6203 C CA . CYS A 1 790 ? 12.025 -8.937 -18.681 1.00 94.94 790 CYS A CA 1
ATOM 6204 C C . CYS A 1 790 ? 12.395 -9.736 -19.938 1.00 94.94 790 CYS A C 1
ATOM 6206 O O . CYS A 1 790 ? 13.572 -10.015 -20.179 1.00 94.94 790 CYS A O 1
ATOM 6208 N N . ARG A 1 791 ? 11.409 -10.152 -20.741 1.00 94.88 791 ARG A N 1
ATOM 6209 C CA . ARG A 1 791 ? 11.650 -10.865 -22.006 1.00 94.88 791 ARG A CA 1
ATOM 6210 C C . ARG A 1 791 ? 12.289 -9.959 -23.053 1.00 94.88 791 ARG A C 1
ATOM 6212 O O . ARG A 1 791 ? 13.200 -10.412 -23.753 1.00 94.88 791 ARG A O 1
ATOM 6219 N N . LEU A 1 792 ? 11.843 -8.709 -23.132 1.00 95.50 792 LEU A N 1
ATOM 6220 C CA . LEU A 1 792 ? 12.419 -7.691 -24.003 1.00 95.50 792 LEU A CA 1
ATOM 6221 C C . LEU A 1 792 ? 13.869 -7.391 -23.601 1.00 95.50 792 LEU A C 1
ATOM 6223 O O . LEU A 1 792 ? 14.775 -7.602 -24.407 1.00 95.50 792 LEU A O 1
ATOM 6227 N N . GLY A 1 793 ? 14.111 -7.043 -22.333 1.00 94.25 793 GLY A N 1
ATOM 6228 C CA . GLY A 1 793 ? 15.452 -6.776 -21.804 1.00 94.25 793 GLY A CA 1
ATOM 6229 C C . GLY A 1 793 ? 16.408 -7.959 -21.978 1.00 94.25 793 GLY A C 1
ATOM 6230 O O . GLY A 1 793 ? 17.529 -7.798 -22.458 1.00 94.25 793 GLY A O 1
ATOM 6231 N N . ARG A 1 794 ? 15.949 -9.192 -21.718 1.00 93.75 794 ARG A N 1
ATOM 6232 C CA . ARG A 1 794 ? 16.736 -10.411 -21.976 1.00 93.75 794 ARG A CA 1
ATOM 6233 C C . ARG A 1 794 ? 17.108 -10.577 -23.453 1.00 93.75 794 ARG A C 1
ATOM 6235 O O . ARG A 1 794 ? 18.188 -11.091 -23.750 1.00 93.75 794 ARG A O 1
ATOM 6242 N N . SER A 1 795 ? 16.217 -10.196 -24.366 1.00 94.06 795 SER A N 1
ATOM 6243 C CA . SER A 1 795 ? 16.459 -10.278 -25.810 1.00 94.06 795 SER A CA 1
ATOM 6244 C C . SER A 1 795 ? 17.479 -9.234 -26.261 1.00 94.06 795 SER A C 1
ATOM 6246 O O . SER A 1 795 ? 18.398 -9.582 -27.001 1.00 94.06 795 SER A O 1
ATOM 6248 N N . LEU A 1 796 ? 17.376 -8.003 -25.750 1.00 93.06 796 LEU A N 1
ATOM 6249 C CA . LEU A 1 796 ? 18.338 -6.926 -26.003 1.00 93.06 796 LEU A CA 1
ATOM 6250 C C . LEU A 1 796 ? 19.731 -7.285 -25.475 1.00 93.06 796 LEU A C 1
ATOM 6252 O O . LEU A 1 796 ? 20.704 -7.211 -26.222 1.00 93.06 796 LEU A O 1
ATOM 6256 N N . VAL A 1 797 ? 19.823 -7.802 -24.243 1.00 91.94 797 VAL A N 1
ATOM 6257 C CA . VAL A 1 797 ? 21.096 -8.272 -23.671 1.00 91.94 797 VAL A CA 1
ATOM 6258 C C . VAL A 1 797 ? 21.735 -9.355 -24.533 1.00 91.94 797 VAL A C 1
ATOM 6260 O O . VAL A 1 797 ? 22.934 -9.320 -24.788 1.00 91.94 797 VAL A O 1
ATOM 6263 N N . ARG A 1 798 ? 20.946 -10.316 -25.022 1.00 89.81 798 ARG A N 1
ATOM 6264 C CA . ARG A 1 798 ? 21.466 -11.407 -25.856 1.00 89.81 798 ARG A CA 1
ATOM 6265 C C . ARG A 1 798 ? 22.073 -10.908 -27.170 1.00 89.81 798 ARG A C 1
ATOM 6267 O O . ARG A 1 798 ? 23.029 -11.511 -27.644 1.00 89.81 798 ARG A O 1
ATOM 6274 N N . VAL A 1 799 ? 21.506 -9.860 -27.762 1.00 89.88 799 VAL A N 1
ATOM 6275 C CA . VAL A 1 799 ? 22.003 -9.266 -29.013 1.00 89.88 799 VAL A CA 1
ATOM 6276 C C . VAL A 1 799 ? 23.199 -8.344 -28.754 1.00 89.88 799 VAL A C 1
ATOM 6278 O O . VAL A 1 799 ? 24.130 -8.324 -29.552 1.00 89.88 799 VAL A O 1
ATOM 6281 N N . GLY A 1 800 ? 23.209 -7.640 -27.620 1.00 84.31 800 GLY A N 1
ATOM 6282 C CA . GLY A 1 800 ? 24.275 -6.721 -27.211 1.00 84.31 800 GLY A CA 1
ATOM 6283 C C . GLY A 1 800 ? 25.549 -7.370 -26.658 1.00 84.31 800 GLY A C 1
ATOM 6284 O O . GLY A 1 800 ? 26.544 -6.676 -26.446 1.00 84.31 800 GLY A O 1
ATOM 6285 N N . GLN A 1 801 ? 25.544 -8.683 -26.401 1.00 82.50 801 GLN A N 1
ATOM 6286 C CA . GLN A 1 801 ? 26.711 -9.419 -25.904 1.00 82.50 801 GLN A CA 1
ATOM 6287 C C . GLN A 1 801 ? 27.724 -9.691 -27.023 1.00 82.50 801 GLN A C 1
ATOM 6289 O O . GLN A 1 801 ? 27.423 -10.356 -28.014 1.00 82.50 801 GLN A O 1
ATOM 6294 N N . ASN A 1 802 ? 28.965 -9.235 -26.834 1.00 71.25 802 ASN A N 1
ATOM 6295 C CA . ASN A 1 802 ? 30.062 -9.567 -27.739 1.00 71.25 802 ASN A CA 1
ATOM 6296 C C . ASN A 1 802 ? 30.515 -11.025 -27.504 1.00 71.25 802 ASN A C 1
ATOM 6298 O O . ASN A 1 802 ? 31.004 -11.326 -26.413 1.00 71.25 802 ASN A O 1
ATOM 6302 N N . PRO A 1 803 ? 30.439 -11.920 -28.510 1.00 65.50 803 PRO A N 1
ATOM 6303 C CA . PRO A 1 803 ? 30.806 -13.330 -28.355 1.00 65.50 803 PRO A CA 1
ATOM 6304 C C . PRO A 1 803 ? 32.286 -13.560 -28.000 1.00 65.50 803 PRO A C 1
ATOM 6306 O O . PRO A 1 803 ? 32.634 -14.644 -27.539 1.00 65.50 803 PRO A O 1
ATOM 6309 N N . ASN A 1 804 ? 33.148 -12.554 -28.191 1.00 64.50 804 ASN A N 1
ATOM 6310 C CA . ASN A 1 804 ? 34.594 -12.646 -27.977 1.00 64.50 804 ASN A CA 1
ATOM 6311 C C . ASN A 1 804 ? 35.096 -11.867 -26.744 1.00 64.50 804 ASN A C 1
ATOM 6313 O O . ASN A 1 804 ? 36.302 -11.843 -26.497 1.00 64.50 804 ASN A O 1
ATOM 6317 N N . ALA A 1 805 ? 34.221 -11.189 -25.995 1.00 60.62 805 ALA A N 1
ATOM 6318 C CA . ALA A 1 805 ? 34.629 -10.366 -24.855 1.00 60.62 805 ALA A CA 1
ATOM 6319 C C . ALA A 1 805 ? 34.726 -11.184 -23.554 1.00 60.62 805 ALA A C 1
ATOM 6321 O O . ALA A 1 805 ? 33.863 -11.999 -23.248 1.00 60.62 805 ALA A O 1
ATOM 6322 N N . THR A 1 806 ? 35.758 -10.926 -22.746 1.00 56.00 806 THR A N 1
ATOM 6323 C CA . THR A 1 806 ? 35.985 -11.562 -21.431 1.00 56.00 806 THR A CA 1
ATOM 6324 C C . THR A 1 806 ? 35.293 -10.825 -20.271 1.00 56.00 806 THR A C 1
ATOM 6326 O O . THR A 1 806 ? 35.708 -10.967 -19.123 1.00 56.00 806 THR A O 1
ATOM 6329 N N . GLY A 1 807 ? 34.277 -10.001 -20.553 1.00 60.84 807 GLY A N 1
ATOM 6330 C CA . GLY A 1 807 ? 33.592 -9.140 -19.579 1.00 60.84 807 GLY A CA 1
ATOM 6331 C C . GLY A 1 807 ? 32.064 -9.228 -19.664 1.00 60.84 807 GLY A C 1
ATOM 6332 O O . GLY A 1 807 ? 31.525 -9.792 -20.610 1.00 60.84 807 GLY A O 1
ATOM 6333 N N . ILE A 1 808 ? 31.376 -8.666 -18.662 1.00 65.25 808 ILE A N 1
ATOM 6334 C CA . ILE A 1 808 ? 29.900 -8.667 -18.541 1.00 65.25 808 ILE A CA 1
ATOM 6335 C C . ILE A 1 808 ? 29.265 -7.476 -19.289 1.00 65.25 808 ILE A C 1
ATOM 6337 O O . ILE A 1 808 ? 28.052 -7.432 -19.428 1.00 65.25 808 ILE A O 1
ATOM 6341 N N . ALA A 1 809 ? 30.076 -6.543 -19.801 1.00 71.56 809 ALA A N 1
ATOM 6342 C CA . ALA A 1 809 ? 29.609 -5.325 -20.457 1.00 71.56 809 ALA A CA 1
ATOM 6343 C C . ALA A 1 809 ? 28.730 -5.623 -21.687 1.00 71.56 809 ALA A C 1
ATOM 6345 O O . ALA A 1 809 ? 29.181 -6.257 -22.647 1.00 71.56 809 ALA A O 1
ATOM 6346 N N . VAL A 1 810 ? 27.489 -5.139 -21.655 1.00 80.38 810 VAL A N 1
ATOM 6347 C CA . VAL A 1 810 ? 26.504 -5.242 -22.742 1.00 80.38 810 VAL A CA 1
ATOM 6348 C C . VAL A 1 810 ? 26.272 -3.863 -23.347 1.00 80.38 810 VAL A C 1
ATOM 6350 O O . VAL A 1 810 ? 26.040 -2.901 -22.623 1.00 80.38 810 VAL A O 1
ATOM 6353 N N . ILE A 1 811 ? 26.268 -3.769 -24.676 1.00 83.25 811 ILE A N 1
ATOM 6354 C CA . ILE A 1 811 ? 25.861 -2.545 -25.377 1.00 83.25 811 ILE A CA 1
ATOM 6355 C C . ILE A 1 811 ? 24.407 -2.712 -25.816 1.00 83.25 811 ILE A C 1
ATOM 6357 O O . ILE A 1 811 ? 24.083 -3.682 -26.502 1.00 83.25 811 ILE A O 1
ATOM 6361 N N . ASN A 1 812 ? 23.526 -1.782 -25.442 1.00 88.31 812 ASN A N 1
ATOM 6362 C CA . ASN A 1 812 ? 22.155 -1.788 -25.943 1.00 88.31 812 ASN A CA 1
ATOM 6363 C C . ASN A 1 812 ? 22.158 -1.401 -27.431 1.00 88.31 812 ASN A C 1
ATOM 6365 O O . ASN A 1 812 ? 22.457 -0.266 -27.790 1.00 88.31 812 ASN A O 1
ATOM 6369 N N . LEU A 1 813 ? 21.876 -2.371 -28.303 1.00 85.94 813 LEU A N 1
ATOM 6370 C CA . LEU A 1 813 ? 21.797 -2.159 -29.750 1.00 85.94 813 LEU A CA 1
ATOM 6371 C C . LEU A 1 813 ? 20.387 -1.736 -30.198 1.00 85.94 813 LEU A C 1
ATOM 6373 O O . LEU A 1 813 ? 20.186 -1.481 -31.381 1.00 85.94 813 LEU A O 1
ATOM 6377 N N . GLY A 1 814 ? 19.416 -1.661 -29.287 1.00 88.81 814 GLY A N 1
ATOM 6378 C CA . GLY A 1 814 ? 18.041 -1.272 -29.583 1.00 88.81 814 GLY A CA 1
ATOM 6379 C C . GLY A 1 814 ? 17.193 -2.352 -30.266 1.00 88.81 814 GLY A C 1
ATOM 6380 O O . GLY A 1 814 ? 17.681 -3.372 -30.769 1.00 88.81 814 GLY A O 1
ATOM 6381 N N . ILE A 1 815 ? 15.880 -2.120 -30.285 1.00 91.12 815 ILE A N 1
ATOM 6382 C CA . ILE A 1 815 ? 14.849 -3.067 -30.735 1.00 91.12 815 ILE A CA 1
ATOM 6383 C C . ILE A 1 815 ? 14.997 -3.429 -32.210 1.00 91.12 815 ILE A C 1
ATOM 6385 O O . ILE A 1 815 ? 14.795 -4.588 -32.584 1.00 91.12 815 ILE A O 1
ATOM 6389 N N . ALA A 1 816 ? 15.376 -2.467 -33.052 1.00 88.12 816 ALA A N 1
ATOM 6390 C CA . ALA A 1 816 ? 15.513 -2.671 -34.494 1.00 88.12 816 ALA A CA 1
ATOM 6391 C C . ALA A 1 816 ? 16.516 -3.786 -34.849 1.00 88.12 816 ALA A C 1
ATOM 6393 O O . ALA A 1 816 ? 16.377 -4.432 -35.888 1.00 88.12 816 ALA A O 1
ATOM 6394 N N . ASN A 1 817 ? 17.482 -4.053 -33.963 1.00 88.88 817 ASN A N 1
ATOM 6395 C CA . ASN A 1 817 ? 18.522 -5.063 -34.145 1.00 88.88 817 ASN A CA 1
ATOM 6396 C C . ASN A 1 817 ? 18.144 -6.457 -33.604 1.00 88.88 817 ASN A C 1
ATOM 6398 O O . ASN A 1 817 ? 18.927 -7.403 -33.720 1.00 88.88 817 ASN A O 1
ATOM 6402 N N . LEU A 1 818 ? 16.943 -6.631 -33.040 1.00 91.31 818 LEU A N 1
ATOM 6403 C CA . LEU A 1 818 ? 16.427 -7.946 -32.654 1.00 91.31 818 LEU A CA 1
ATOM 6404 C C . LEU A 1 818 ? 16.081 -8.803 -33.886 1.00 91.31 818 LEU A C 1
ATOM 6406 O O . LEU A 1 818 ? 15.655 -8.301 -34.930 1.00 91.31 818 LEU A O 1
ATOM 6410 N N . LEU A 1 819 ? 16.183 -10.133 -33.750 1.00 90.00 819 LEU A N 1
ATOM 6411 C CA . LEU A 1 819 ? 15.771 -11.057 -34.814 1.00 90.00 819 LEU A CA 1
ATOM 6412 C C . LEU A 1 819 ? 14.300 -10.810 -35.207 1.00 90.00 819 LEU A C 1
ATOM 6414 O O . LEU A 1 819 ? 13.460 -10.683 -34.311 1.00 90.00 819 LEU A O 1
ATOM 6418 N N . PRO A 1 820 ? 13.946 -10.829 -36.510 1.00 89.06 820 PRO A N 1
ATOM 6419 C CA . PRO A 1 820 ? 12.570 -10.614 -36.963 1.00 89.06 820 PRO A CA 1
ATOM 6420 C C . PRO A 1 820 ? 11.540 -11.510 -36.263 1.00 89.06 820 PRO A C 1
ATOM 6422 O O . PRO A 1 820 ? 10.501 -11.024 -35.839 1.00 89.06 820 PRO A O 1
ATOM 6425 N N . THR A 1 821 ? 11.860 -12.790 -36.050 1.00 90.50 821 THR A N 1
ATOM 6426 C CA . THR A 1 821 ? 10.985 -13.735 -35.336 1.00 90.50 821 THR A CA 1
ATOM 6427 C C . THR A 1 821 ? 10.748 -13.336 -33.880 1.00 90.50 821 THR A C 1
ATOM 6429 O O . THR A 1 821 ? 9.632 -13.458 -33.385 1.00 90.50 821 THR A O 1
ATOM 6432 N N . THR A 1 822 ? 11.784 -12.841 -33.195 1.00 91.81 822 THR A N 1
ATOM 6433 C CA . THR A 1 822 ? 11.686 -12.367 -31.808 1.00 91.81 822 THR A CA 1
ATOM 6434 C C . THR A 1 822 ? 10.840 -11.103 -31.730 1.00 91.81 822 THR A C 1
ATOM 6436 O O . THR A 1 822 ? 10.009 -10.988 -30.836 1.00 91.81 822 THR A O 1
ATOM 6439 N N . ARG A 1 823 ? 11.008 -10.179 -32.684 1.00 93.06 823 ARG A N 1
ATOM 6440 C CA . ARG A 1 823 ? 10.195 -8.960 -32.763 1.00 93.06 823 ARG A CA 1
ATOM 6441 C C . ARG A 1 823 ? 8.715 -9.273 -32.966 1.00 93.06 823 ARG A C 1
ATOM 6443 O O . ARG A 1 823 ? 7.895 -8.755 -32.221 1.00 93.06 823 ARG A O 1
ATOM 6450 N N . THR A 1 824 ? 8.377 -10.171 -33.893 1.00 92.94 824 THR A N 1
ATOM 6451 C CA . THR A 1 824 ? 6.982 -10.580 -34.126 1.00 92.94 824 THR A CA 1
ATOM 6452 C C . THR A 1 824 ? 6.365 -11.291 -32.914 1.00 92.94 824 THR A C 1
ATOM 6454 O O . THR A 1 824 ? 5.218 -11.019 -32.575 1.00 92.94 824 THR A O 1
ATOM 6457 N N . ASP A 1 825 ? 7.108 -12.165 -32.222 1.00 93.44 825 ASP A N 1
ATOM 6458 C CA . ASP A 1 825 ? 6.625 -12.820 -30.991 1.00 93.44 825 ASP A CA 1
ATOM 6459 C C . ASP A 1 825 ? 6.377 -11.812 -29.855 1.00 93.44 825 ASP A C 1
ATOM 6461 O O . ASP A 1 825 ? 5.359 -11.889 -29.167 1.00 93.44 825 ASP A O 1
ATOM 6465 N N . LEU A 1 826 ? 7.279 -10.840 -29.678 1.00 95.06 826 LEU A N 1
ATOM 6466 C CA . LEU A 1 826 ? 7.096 -9.755 -28.712 1.00 95.06 826 LEU A CA 1
ATOM 6467 C C . LEU A 1 826 ? 5.904 -8.862 -29.090 1.00 95.06 826 LEU A C 1
ATOM 6469 O O . LEU A 1 826 ? 5.097 -8.561 -28.217 1.00 95.06 826 LEU A O 1
ATOM 6473 N N . ALA A 1 827 ? 5.742 -8.508 -30.367 1.00 95.06 827 ALA A N 1
ATOM 6474 C CA . ALA A 1 827 ? 4.622 -7.695 -30.845 1.00 95.06 827 ALA A CA 1
ATOM 6475 C C . ALA A 1 827 ? 3.265 -8.365 -30.578 1.00 95.06 827 ALA A C 1
ATOM 6477 O O . ALA A 1 827 ? 2.377 -7.746 -30.001 1.00 95.06 827 ALA A O 1
ATOM 6478 N N . ASN A 1 828 ? 3.120 -9.653 -30.908 1.00 94.56 828 ASN A N 1
ATOM 6479 C CA . ASN A 1 828 ? 1.872 -10.388 -30.670 1.00 94.56 828 ASN A CA 1
ATOM 6480 C C . ASN A 1 828 ? 1.517 -10.471 -29.179 1.00 94.56 828 ASN A C 1
ATOM 6482 O O . ASN A 1 828 ? 0.349 -10.370 -28.811 1.00 94.56 828 ASN A O 1
ATOM 6486 N N . LYS A 1 829 ? 2.521 -10.647 -28.311 1.00 95.19 829 LYS A N 1
ATOM 6487 C CA . LYS A 1 829 ? 2.311 -10.649 -26.857 1.00 95.19 829 LYS A CA 1
ATOM 6488 C C . LYS A 1 829 ? 1.902 -9.276 -26.348 1.00 95.19 829 LYS A C 1
ATOM 6490 O O . LYS A 1 829 ? 0.969 -9.193 -25.562 1.00 95.19 829 LYS A O 1
ATOM 6495 N N . LEU A 1 830 ? 2.575 -8.222 -26.804 1.00 95.75 830 LEU A N 1
ATOM 6496 C CA . LEU A 1 830 ? 2.259 -6.857 -26.403 1.00 95.75 830 LEU A CA 1
ATOM 6497 C C . LEU A 1 830 ? 0.853 -6.447 -26.851 1.00 95.75 830 LEU A C 1
ATOM 6499 O O . LEU A 1 830 ? 0.138 -5.830 -26.073 1.00 95.75 830 LEU A O 1
ATOM 6503 N N . LEU A 1 831 ? 0.425 -6.857 -28.048 1.00 95.19 831 LEU A N 1
ATOM 6504 C CA . LEU A 1 831 ? -0.941 -6.633 -28.520 1.00 95.19 831 LEU A CA 1
ATOM 6505 C C . LEU A 1 831 ? -1.976 -7.272 -27.580 1.00 95.19 831 LEU A C 1
ATOM 6507 O O . LEU A 1 831 ? -2.916 -6.603 -27.170 1.00 95.19 831 LEU A O 1
ATOM 6511 N N . GLY A 1 832 ? -1.772 -8.533 -27.182 1.00 95.00 832 GLY A N 1
ATOM 6512 C CA . GLY A 1 832 ? -2.648 -9.194 -26.208 1.00 95.00 832 GLY A CA 1
ATOM 6513 C C . GLY A 1 832 ? -2.677 -8.487 -24.847 1.00 95.00 832 GLY A C 1
ATOM 6514 O O . GLY A 1 832 ? -3.741 -8.355 -24.251 1.00 95.00 832 GLY A O 1
ATOM 6515 N N . LEU A 1 833 ? -1.527 -7.980 -24.386 1.00 95.00 833 LEU A N 1
ATOM 6516 C CA . LEU A 1 833 ? -1.437 -7.213 -23.139 1.00 95.00 833 LEU A CA 1
ATOM 6517 C C . LEU A 1 833 ? -2.139 -5.859 -23.222 1.00 95.00 833 LEU A C 1
ATOM 6519 O O . LEU A 1 833 ? -2.711 -5.425 -22.231 1.00 95.00 833 LEU A O 1
ATOM 6523 N N . ILE A 1 834 ? -2.114 -5.195 -24.379 1.00 94.94 834 ILE A N 1
ATOM 6524 C CA . ILE A 1 834 ? -2.836 -3.935 -24.587 1.00 94.94 834 ILE A CA 1
ATOM 6525 C C . ILE A 1 834 ? -4.345 -4.158 -24.458 1.00 94.94 834 ILE A C 1
ATOM 6527 O O . ILE A 1 834 ? -5.001 -3.388 -23.762 1.00 94.94 834 ILE A O 1
ATOM 6531 N N . GLU A 1 835 ? -4.888 -5.209 -25.076 1.00 94.62 835 GLU A N 1
ATOM 6532 C CA . GLU A 1 835 ? -6.317 -5.536 -24.958 1.00 94.62 835 GLU A CA 1
ATOM 6533 C C . GLU A 1 835 ? -6.695 -5.866 -23.507 1.00 94.62 835 GLU A C 1
ATOM 6535 O O . GLU A 1 835 ? -7.615 -5.267 -22.956 1.00 94.62 835 GLU A O 1
ATOM 6540 N N . GLN A 1 836 ? -5.912 -6.716 -22.834 1.00 93.94 836 GLN A N 1
ATOM 6541 C CA . GLN A 1 836 ? -6.131 -7.035 -21.420 1.00 93.94 836 GLN A CA 1
ATOM 6542 C C . GLN A 1 836 ? -6.039 -5.790 -20.523 1.00 93.94 836 GLN A C 1
ATOM 6544 O O . GLN A 1 836 ? -6.840 -5.626 -19.607 1.00 93.94 836 GLN A O 1
ATOM 6549 N N . PHE A 1 837 ? -5.087 -4.889 -20.782 1.00 94.12 837 PHE A N 1
ATOM 6550 C CA . PHE A 1 837 ? -4.952 -3.638 -20.039 1.00 94.12 837 PHE A CA 1
ATOM 6551 C C . PHE A 1 837 ? -6.189 -2.747 -20.196 1.00 94.12 837 PHE A C 1
ATOM 6553 O O . PHE A 1 837 ? -6.635 -2.159 -19.213 1.00 94.12 837 PHE A O 1
ATOM 6560 N N . ARG A 1 838 ? -6.763 -2.661 -21.406 1.00 94.81 838 ARG A N 1
ATOM 6561 C CA . ARG A 1 838 ? -8.004 -1.908 -21.656 1.00 94.81 838 ARG A CA 1
ATOM 6562 C C . ARG A 1 838 ? -9.172 -2.479 -20.860 1.00 94.81 838 ARG A C 1
ATOM 6564 O O . ARG A 1 838 ? -9.874 -1.710 -20.208 1.00 94.81 838 ARG A O 1
ATOM 6571 N N . ASP A 1 839 ? -9.339 -3.800 -20.874 1.00 93.44 839 ASP A N 1
ATOM 6572 C CA . ASP A 1 839 ? -10.411 -4.472 -20.137 1.00 93.44 839 ASP A CA 1
ATOM 6573 C C . ASP A 1 839 ? -10.293 -4.210 -18.630 1.00 93.44 839 ASP A C 1
ATOM 6575 O O . ASP A 1 839 ? -11.235 -3.719 -18.010 1.00 93.44 839 ASP A O 1
ATOM 6579 N N . VAL A 1 840 ? -9.106 -4.441 -18.056 1.00 93.12 840 VAL A N 1
ATOM 6580 C CA . VAL A 1 840 ? -8.836 -4.238 -16.622 1.00 93.12 840 VAL A CA 1
ATOM 6581 C C . VAL A 1 840 ? -8.997 -2.773 -16.213 1.00 93.12 840 VAL A C 1
ATOM 6583 O O . VAL A 1 840 ? -9.518 -2.476 -15.139 1.00 93.12 840 VAL A O 1
ATOM 6586 N N . TRP A 1 841 ? -8.586 -1.832 -17.066 1.00 93.19 841 TRP A N 1
ATOM 6587 C CA . TRP A 1 841 ? -8.758 -0.405 -16.806 1.00 93.19 841 TRP A CA 1
ATOM 6588 C C . TRP A 1 841 ? -10.230 -0.040 -16.601 1.00 93.19 841 TRP A C 1
ATOM 6590 O O . TRP A 1 841 ? -10.565 0.624 -15.615 1.00 93.19 841 TRP A O 1
ATOM 6600 N N . LEU A 1 842 ? -11.100 -0.492 -17.509 1.00 93.81 842 LEU A N 1
ATOM 6601 C CA . LEU A 1 842 ? -12.524 -0.153 -17.526 1.00 93.81 842 LEU A CA 1
ATOM 6602 C C . LEU A 1 842 ? -13.320 -0.799 -16.380 1.00 93.81 842 LEU A C 1
ATOM 6604 O O . LEU A 1 842 ? -14.438 -0.365 -16.108 1.00 93.81 842 LEU A O 1
ATOM 6608 N N . GLU A 1 843 ? -12.758 -1.781 -15.664 1.00 92.81 843 GLU A N 1
ATOM 6609 C CA . GLU A 1 843 ? -13.400 -2.348 -14.469 1.00 92.81 843 GLU A CA 1
ATOM 6610 C C . GLU A 1 843 ? -13.515 -1.336 -13.321 1.00 92.81 843 GLU A C 1
ATOM 6612 O O . GLU A 1 843 ? -14.436 -1.422 -12.507 1.00 92.81 843 GLU A O 1
ATOM 6617 N N . ARG A 1 844 ? -12.576 -0.384 -13.223 1.00 92.25 844 ARG A N 1
ATOM 6618 C CA . ARG A 1 844 ? -12.499 0.556 -12.090 1.00 92.25 844 ARG A CA 1
ATOM 6619 C C . ARG A 1 844 ? -12.355 2.015 -12.477 1.00 92.25 844 ARG A C 1
ATOM 6621 O O . ARG A 1 844 ? -12.679 2.869 -11.651 1.00 92.25 844 ARG A O 1
ATOM 6628 N N . ASN A 1 845 ? -11.897 2.315 -13.687 1.00 92.88 845 ASN A N 1
ATOM 6629 C CA . ASN A 1 845 ? -11.560 3.664 -14.130 1.00 92.88 845 ASN A CA 1
ATOM 6630 C C . ASN A 1 845 ? -12.497 4.128 -15.248 1.00 92.88 845 ASN A C 1
ATOM 6632 O O . ASN A 1 845 ? -13.081 3.326 -15.975 1.00 92.88 845 ASN A O 1
ATOM 6636 N N . LEU A 1 846 ? -12.642 5.443 -15.387 1.00 93.19 846 LEU A N 1
ATOM 6637 C CA . LEU A 1 846 ? -13.323 6.048 -16.523 1.00 93.19 846 LEU A CA 1
ATOM 6638 C C . LEU A 1 846 ? -12.558 5.751 -17.817 1.00 93.19 846 LEU A C 1
ATOM 6640 O O . LEU A 1 846 ? -11.336 5.645 -17.821 1.00 93.19 846 LEU A O 1
ATOM 6644 N N . GLU A 1 847 ? -13.273 5.689 -18.939 1.00 91.94 847 GLU A N 1
ATOM 6645 C CA . GLU A 1 847 ? -12.662 5.555 -20.270 1.00 91.94 847 GLU A CA 1
ATOM 6646 C C . GLU A 1 847 ? -11.745 6.745 -20.604 1.00 91.94 847 GLU A C 1
ATOM 6648 O O . GLU A 1 847 ? -10.755 6.608 -21.326 1.00 91.94 847 GLU A O 1
ATOM 6653 N N . ASN A 1 848 ? -12.038 7.913 -20.025 1.00 84.69 848 ASN A N 1
ATOM 6654 C CA . ASN A 1 848 ? -11.188 9.084 -20.148 1.00 84.69 848 ASN A CA 1
ATOM 6655 C C . ASN A 1 848 ? -9.772 8.787 -19.613 1.00 84.69 848 ASN A C 1
ATOM 6657 O O . ASN A 1 848 ? -9.614 8.276 -18.510 1.00 84.69 848 ASN A O 1
ATOM 6661 N N . GLY A 1 849 ? -8.743 9.103 -20.401 1.00 85.75 849 GLY A N 1
ATOM 6662 C CA . GLY A 1 849 ? -7.342 8.821 -20.076 1.00 85.75 849 GLY A CA 1
ATOM 6663 C C . GLY A 1 849 ? -6.833 7.448 -20.523 1.00 85.75 849 GLY A C 1
ATOM 6664 O O . GLY A 1 849 ? -5.617 7.267 -20.593 1.00 85.75 849 GLY A O 1
ATOM 6665 N N . LEU A 1 850 ? -7.708 6.518 -20.932 1.00 91.00 850 LEU A N 1
ATOM 6666 C CA . LEU A 1 850 ? -7.296 5.192 -21.409 1.00 91.00 850 LEU A CA 1
ATOM 6667 C C . LEU A 1 850 ? -6.390 5.274 -22.647 1.00 91.00 850 LEU A C 1
ATOM 6669 O O . LEU A 1 850 ? -5.385 4.572 -22.734 1.00 91.00 850 LEU A O 1
ATOM 6673 N N . GLU A 1 851 ? -6.700 6.155 -23.601 1.00 89.75 851 GLU A N 1
ATOM 6674 C CA . GLU A 1 851 ? -5.856 6.342 -24.789 1.00 89.75 851 GLU A CA 1
ATOM 6675 C C . GLU A 1 851 ? -4.444 6.807 -24.420 1.00 89.75 851 GLU A C 1
ATOM 6677 O O . GLU A 1 851 ? -3.458 6.286 -24.940 1.00 89.75 851 GLU A O 1
ATOM 6682 N N . ARG A 1 852 ? -4.335 7.742 -23.467 1.00 88.06 852 ARG A N 1
ATOM 6683 C CA . ARG A 1 852 ? -3.045 8.207 -22.946 1.00 88.06 852 ARG A CA 1
ATOM 6684 C C . ARG A 1 852 ? -2.299 7.078 -22.236 1.00 88.06 852 ARG A C 1
ATOM 6686 O O . ARG A 1 852 ? -1.097 6.948 -22.439 1.00 88.06 852 ARG A O 1
ATOM 6693 N N . ALA A 1 853 ? -3.000 6.274 -21.440 1.00 88.88 853 ALA A N 1
ATOM 6694 C CA . ALA A 1 853 ? -2.440 5.143 -20.705 1.00 88.88 853 ALA A CA 1
ATOM 6695 C C . ALA A 1 853 ? -1.861 4.060 -21.628 1.00 88.88 853 ALA A C 1
ATOM 6697 O O . ALA A 1 853 ? -0.798 3.505 -21.361 1.00 88.88 853 ALA A O 1
ATOM 6698 N N . VAL A 1 854 ? -2.555 3.779 -22.734 1.00 91.44 854 VAL A N 1
ATOM 6699 C CA . VAL A 1 854 ? -2.178 2.742 -23.705 1.00 91.44 854 VAL A CA 1
ATOM 6700 C C . VAL A 1 854 ? -1.136 3.239 -24.711 1.00 91.44 854 VAL A C 1
ATOM 6702 O O . VAL A 1 854 ? -0.414 2.431 -25.303 1.00 91.44 854 VAL A O 1
ATOM 6705 N N . LYS A 1 855 ? -1.011 4.558 -24.900 1.00 91.06 855 LYS A N 1
ATOM 6706 C CA . LYS A 1 855 ? -0.096 5.156 -25.878 1.00 91.06 855 LYS A CA 1
ATOM 6707 C C . LYS A 1 855 ? 1.352 4.654 -25.763 1.00 91.06 855 LYS A C 1
ATOM 6709 O O . LYS A 1 855 ? 1.853 4.187 -26.779 1.00 91.06 855 LYS A O 1
ATOM 6714 N N . PRO A 1 856 ? 2.011 4.616 -24.587 1.00 90.38 856 PRO A N 1
ATOM 6715 C CA . PRO A 1 856 ? 3.380 4.103 -24.500 1.00 90.38 856 PRO A CA 1
ATOM 6716 C C . PRO A 1 856 ? 3.524 2.641 -24.947 1.00 90.38 856 PRO A C 1
ATOM 6718 O O . PRO A 1 856 ? 4.529 2.272 -25.551 1.00 90.38 856 PRO A O 1
ATOM 6721 N N . LEU A 1 857 ? 2.514 1.803 -24.684 1.00 93.00 857 LEU A N 1
ATOM 6722 C CA . LEU A 1 857 ? 2.500 0.408 -25.134 1.00 93.00 857 LEU A CA 1
ATOM 6723 C C . LEU A 1 857 ? 2.290 0.315 -26.651 1.00 93.00 857 LEU A C 1
ATOM 6725 O O . LEU A 1 857 ? 2.888 -0.537 -27.303 1.00 93.00 857 LEU A O 1
ATOM 6729 N N . SER A 1 858 ? 1.475 1.207 -27.216 1.00 92.62 858 SER A N 1
ATOM 6730 C CA . SER A 1 858 ? 1.239 1.292 -28.663 1.00 92.62 858 SER A CA 1
ATOM 6731 C C . SER A 1 858 ? 2.483 1.788 -29.404 1.00 92.62 858 SER A C 1
ATOM 6733 O O . SER A 1 858 ? 2.896 1.169 -30.379 1.00 92.62 858 SER A O 1
ATOM 6735 N N . ASP A 1 859 ? 3.147 2.821 -28.883 1.00 92.25 859 ASP A N 1
ATOM 6736 C CA . ASP A 1 859 ? 4.408 3.345 -29.419 1.00 92.25 859 ASP A CA 1
ATOM 6737 C C . ASP A 1 859 ? 5.501 2.256 -29.406 1.00 92.25 859 ASP A C 1
ATOM 6739 O O . ASP A 1 859 ? 6.280 2.107 -30.352 1.00 92.25 859 ASP A O 1
ATOM 6743 N N . LEU A 1 860 ? 5.550 1.437 -28.347 1.00 93.38 860 LEU A N 1
ATOM 6744 C CA . LEU A 1 860 ? 6.445 0.282 -28.277 1.00 93.38 860 LEU A CA 1
ATOM 6745 C C . LEU A 1 860 ? 6.082 -0.806 -29.298 1.00 93.38 860 LEU A C 1
ATOM 6747 O O . LEU A 1 860 ? 6.971 -1.405 -29.911 1.00 93.38 860 LEU A O 1
ATOM 6751 N N . LEU A 1 861 ? 4.789 -1.074 -29.481 1.00 94.00 861 LEU A N 1
ATOM 6752 C CA . LEU A 1 861 ? 4.294 -2.041 -30.454 1.00 94.00 861 LEU A CA 1
ATOM 6753 C C . LEU A 1 861 ? 4.688 -1.639 -31.882 1.00 94.00 861 LEU A C 1
ATOM 6755 O O . LEU A 1 861 ? 5.179 -2.483 -32.633 1.00 94.00 861 LEU A O 1
ATOM 6759 N N . GLU A 1 862 ? 4.558 -0.358 -32.234 1.00 91.62 862 GLU A N 1
ATOM 6760 C CA . GLU A 1 862 ? 4.989 0.176 -33.531 1.00 91.62 862 GLU A CA 1
ATOM 6761 C C . GLU A 1 862 ? 6.485 -0.053 -33.778 1.00 91.62 862 GLU A C 1
ATOM 6763 O O . GLU A 1 862 ? 6.865 -0.539 -34.843 1.00 91.62 862 GLU A O 1
ATOM 6768 N N . LYS A 1 863 ? 7.339 0.187 -32.773 1.00 90.62 863 LYS A N 1
ATOM 6769 C CA . LYS A 1 863 ? 8.791 -0.069 -32.867 1.00 90.62 863 LYS A CA 1
ATOM 6770 C C . LYS A 1 863 ? 9.147 -1.547 -33.068 1.00 90.62 863 LYS A C 1
ATOM 6772 O O . LYS A 1 863 ? 10.217 -1.861 -33.598 1.00 90.62 863 LYS A O 1
ATOM 6777 N N . LEU A 1 864 ? 8.293 -2.472 -32.627 1.00 89.94 864 LEU A N 1
ATOM 6778 C CA . LEU A 1 864 ? 8.504 -3.910 -32.818 1.00 89.94 864 LEU A CA 1
ATOM 6779 C C . LEU A 1 864 ? 8.150 -4.366 -34.242 1.00 89.94 864 LEU A C 1
ATOM 6781 O O . LEU A 1 864 ? 8.719 -5.356 -34.715 1.00 89.94 864 LEU A O 1
ATOM 6785 N N . PHE A 1 865 ? 7.275 -3.657 -34.960 1.00 83.00 865 PHE A N 1
ATOM 6786 C CA . PHE A 1 865 ? 6.976 -3.973 -36.355 1.00 83.00 865 PHE A CA 1
ATOM 6787 C C . PHE A 1 865 ? 8.116 -3.530 -37.294 1.00 83.00 865 PHE A C 1
ATOM 6789 O O . PHE A 1 865 ? 8.704 -2.464 -37.133 1.00 83.00 865 PHE A O 1
ATOM 6796 N N . PRO A 1 866 ? 8.491 -4.343 -38.298 1.00 59.84 866 PRO A N 1
ATOM 6797 C CA . PRO A 1 866 ? 9.479 -3.932 -39.290 1.00 59.84 866 PRO A CA 1
ATOM 6798 C C . PRO A 1 866 ? 8.929 -2.812 -40.193 1.00 59.84 866 PRO A C 1
ATOM 6800 O O . PRO A 1 866 ? 7.808 -2.921 -40.684 1.00 59.84 866 PRO A O 1
ATOM 6803 N N . GLU A 1 867 ? 9.761 -1.806 -40.500 1.00 54.94 867 GLU A N 1
ATOM 6804 C CA . GLU A 1 867 ? 9.456 -0.585 -41.289 1.00 54.94 867 GLU A CA 1
ATOM 6805 C C . GLU A 1 867 ? 8.800 -0.805 -42.676 1.00 54.94 867 GLU A C 1
ATOM 6807 O O . GLU A 1 867 ? 8.371 0.145 -43.325 1.00 54.94 867 GLU A O 1
ATOM 6812 N N . ASN A 1 868 ? 8.647 -2.049 -43.139 1.00 44.75 868 ASN A N 1
ATOM 6813 C CA . ASN A 1 868 ? 8.046 -2.379 -44.434 1.00 44.75 868 ASN A CA 1
ATOM 6814 C C . ASN A 1 868 ? 6.522 -2.618 -44.401 1.00 44.75 868 ASN A C 1
ATOM 6816 O O . ASN A 1 868 ? 5.971 -3.068 -45.405 1.00 44.75 868 ASN A O 1
ATOM 6820 N N . GLN A 1 869 ? 5.822 -2.325 -43.298 1.00 43.62 869 GLN A N 1
ATOM 6821 C CA . GLN A 1 869 ? 4.354 -2.448 -43.220 1.00 43.62 869 GLN A CA 1
ATOM 6822 C C . GLN A 1 869 ? 3.581 -1.122 -43.115 1.00 43.62 869 GLN A C 1
ATOM 6824 O O . GLN A 1 869 ? 2.358 -1.150 -43.026 1.00 43.62 869 GLN A O 1
ATOM 6829 N N . ASN A 1 870 ? 4.227 0.033 -43.314 1.00 37.44 870 ASN A N 1
ATOM 6830 C CA . ASN A 1 870 ? 3.540 1.330 -43.476 1.00 37.44 870 ASN A CA 1
ATOM 6831 C C . ASN A 1 870 ? 2.829 1.500 -44.841 1.00 37.44 870 ASN A C 1
ATOM 6833 O O . ASN A 1 870 ? 2.703 2.606 -45.360 1.00 37.44 870 ASN A O 1
ATOM 6837 N N . SER A 1 871 ? 2.360 0.409 -45.456 1.00 35.25 871 SER A N 1
ATOM 6838 C CA . SER A 1 871 ? 1.545 0.455 -46.682 1.00 35.25 871 SER A CA 1
ATOM 6839 C C . SER A 1 871 ? 0.285 -0.414 -46.641 1.00 35.25 871 SER A C 1
ATOM 6841 O O . SER A 1 871 ? -0.344 -0.607 -47.679 1.00 35.25 871 SER A O 1
ATOM 6843 N N . ILE A 1 872 ? -0.126 -0.917 -45.468 1.00 41.72 872 ILE A N 1
ATOM 6844 C CA . ILE A 1 872 ? -1.391 -1.658 -45.330 1.00 41.72 872 ILE A CA 1
ATOM 6845 C C . ILE A 1 872 ? -2.097 -1.290 -44.013 1.00 41.72 872 ILE A C 1
ATOM 6847 O O . ILE A 1 872 ? -2.235 -2.109 -43.114 1.00 41.72 872 ILE A O 1
ATOM 6851 N N . SER A 1 873 ? -2.562 -0.047 -43.899 1.00 31.58 873 SER A N 1
ATOM 6852 C CA . SER A 1 873 ? -3.593 0.343 -42.921 1.00 31.58 873 SER A CA 1
ATOM 6853 C C . SER A 1 873 ? -4.440 1.510 -43.444 1.00 31.58 873 SER A C 1
ATOM 6855 O O . SER A 1 873 ? -4.542 2.582 -42.861 1.00 31.58 873 SER A O 1
ATOM 6857 N N . HIS A 1 874 ? -5.085 1.266 -44.584 1.00 33.25 874 HIS A N 1
ATOM 6858 C CA . HIS A 1 874 ? -6.351 1.901 -44.947 1.00 33.25 874 HIS A CA 1
ATOM 6859 C C . HIS A 1 874 ? -7.279 0.822 -45.509 1.00 33.25 874 HIS A C 1
ATOM 6861 O O . HIS A 1 874 ? -7.393 0.711 -46.727 1.00 33.25 874 HIS A O 1
ATOM 6867 N N . VAL A 1 875 ? -7.892 0.021 -44.628 1.00 30.50 875 VAL A N 1
ATOM 6868 C CA . VAL A 1 875 ? -9.244 -0.553 -44.790 1.00 30.50 875 VAL A CA 1
ATOM 6869 C C . VAL A 1 875 ? -9.840 -0.754 -43.407 1.00 30.50 875 VAL A C 1
ATOM 6871 O O . VAL A 1 875 ? -9.146 -1.388 -42.583 1.00 30.50 875 VAL A O 1
#

Secondary structure (DSSP, 8-state):
-HHHHHHHHHHHHHTT-HHHHHHHHHHTTSS-S-HHHHHHHHHHHTS--BTTBSHHHHHHHTT-HHHHHHHHHTT--TT-B-TTS-BTTTT--SHHHHHHHHHHHHHHHHTT-HHHHHHHHHTT--TT-BS-TTT--BHHHHHHHHS-HHHHHHHHTTT--TT---TTS--HHHHHHHHT-HHHHHHHHHTT--TTPPP-SGGGTT--HHHHHTT-HHHHHHHHHHHHTS--------------S---S-----------------------------HHHHHHHHHHHTT-SSPPSEEEE-SS-PEESSSEEEEEEE--S-GGGHHHHHHHHHHHHHHHHHTT-EEEEEEE--S---TTS-EEEEEE-GGG-SSTT-EEEEE-SSEEEEEESSHHHHHHHHHHHHHHHHHTTTTTEE--EEEEE--SSSEEEEEEE--TTS--B-HHHHHHHHHHHHHTT--EEEEEEEE-TTT---SS-HHHHHHHHHHHHHTT-EEEEEEEESSSS--HHHHHHHHHHHHTT-S--SEEEE-HHHHHHHHHTT-GGGHHHHTT--TTPEEEEEESS--HHHHHHS-SSEEEEE--SS-SHHHHHHHHHHHHTT-EEEEEEPPGGGT-SS--HHHHHHHHHHHHTTGGG-SEEEEE----SSS---GGGTHHHHHHHHHHHH-TT---S-TTTTHHHHHIIIII--TTS-HHHHHHHHHHHHHHHHHHH--S-----S-HHHHHHH-TTT---TT--HHHHHHHHHHHHHHHHHHTT---TTHHHHHHHHHHHHHHHHHHHHHHHHHH--TT-SS-------GGGS-HHHHHHHHHHHHHHHHHHHHHHHHHB-STTHHHHHHHHHHHHHHHS-GGGTT----

pLDDT: mean 81.57, std 18.13, range [21.11, 97.56]

InterPro domains:
  IPR002110 Ankyrin repeat [PF00023] (54-83)
  IPR002110 Ankyrin repeat [PF12796] (110-198)
  IPR002110 Ankyrin repeat [PS50088] (51-83)
  IPR002110 Ankyrin repeat [PS50088] (135-167)
  IPR002110 Ankyrin repeat [PS50088] (168-200)
  IPR002110 Ankyrin repeat [SM00248] (51-80)
  IPR002110 Ankyrin repeat [SM00248] (135-164)
  IPR002110 Ankyrin repeat [SM00248] (168-197)
  IPR002110 Ankyrin repeat [SM00248] (205-234)
  IPR015882 Beta-hexosaminidase, bacterial type, N-terminal [PF02838] (292-426)
  IPR017853 Glycoside hydrolase superfamily [SSF51445] (431-677)
  IPR029018 Beta-hexosaminidase-like, domain 2 [G3DSA:3.30.379.10] (283-427)
  IPR029018 Beta-hexosaminidase-like, domain 2 [SSF55545] (292-427)
  IPR036770 Ankyrin repeat-containing domain superfamily [G3DSA:1.25.40.20] (8-103)
  IPR036770 Ankyrin repeat-containing domain superfamily [G3DSA:1.25.40.20] (104-227)
  IPR036770 Ankyrin repeat-containing domain superfamily [SSF48403] (11-218)

Sequence (875 aa):
MLKEVTDNVISAIQQGRADVVRSLISLSGSDDNSTENVFRTNMFINDLVTEEGTLLHLATKLNQTDIVRLLLLAGADPGVQNNYLQNSIELAKTSQMEAVYMEDLLKATADENIGRICQLIAAGVDVNCIDNPKSGNTALHWAATFASKDVVKCLLDRGANINAVNNCGVTPLHDAVHRSDLDMINELMMNGADPHIKASKGKFANKTPLDLAATSHNVLALINSCFKNGDVTCDGELLSDSANSLESLISVGRETTGRLSSTSLVTKEELNDDVHVEASSLVAIEQKLNFLWPKPQMISQCEQPEFKLKEIIHVYIIPGSDSNFLHDILSVWKLTQCKLEKLGCKFNLEGLLLKNKDDDENWLSIHINSKLFRSLHSYKLRINSNKVSIVASDRNGFHNALATLLQLVRLFSQEQVIPQLIINDWPSTLHRGALIDMTSNRRVLTLESMLNFVQVISHLKMNQLYFYTQFNDETSGLSYSSRDLTTLDHFCYQNCIQMIPSIDINQDAFHLDEFVAFLHEYLSHFSDISFLLLGPKLTSFLFVESLLSDVTSVFHLPNNITLIFCVGVVNPVLMQSLPENTLLLNYNSQVNAELQNSCQMAQQNGISFGILTRTSTSESLTGLPDVSNVTNLEAAKYSDHGIAFVNGDWEEHAFPLPDVFYWPSLVVAAALAWNSNIQLDDPKTILGDVLNFHVFEDESKQMGNLLLSLGRSEWQFEQISRKENNKCNRTLLLELILAPDDANLEFLTTEMFAKVIRSMKRTHTNLMSINCKPWRDEIEIVVDLIHFGCRLGRSLVRVGQNPNATGIAVINLGIANLLPTTRTDLANKLLGLIEQFRDVWLERNLENGLERAVKPLSDLLEKLFPENQNSISHV

Radius of gyration: 32.66 Å; chains: 1; bounding box: 76×96×100 Å